Protein AF-0000000086879081 (afdb_homodimer)

InterPro domains:
  IPR003594 Histidine kinase/HSP90-like ATPase domain [PF02518] (462-563)
  IPR004358 Signal transduction histidine kinase-related protein, C-terminal [PR00344] (492-506)
  IPR004358 Signal transduction histidine kinase-related protein, C-terminal [PR00344] (522-540)
  IPR004358 Signal transduction histidine kinase-related protein, C-terminal [PR00344] (549-562)
  IPR005467 Histidine kinase domain [PS50109] (463-565)
  IPR010559 Signal transduction histidine kinase, internal region [PF06580] (366-441)
  IPR036890 Histidine kinase/HSP90-like ATPase superfamily [G3DSA:3.30.565.10] (420-568)
  IPR036890 Histidine kinase/HSP90-like ATPase superfamily [SSF55874] (423-562)
  IPR050640 Bacterial two-component sensor kinase systems [PTHR34220] (3-565)

Foldseek 3Di:
DDPLVVLLVVLCCVPPVVLVVVVVVVLVVVVCCLVPPVVVVVQVLQVVLLVLVVVLVVVQVVLQVQCACVHPLNVLVLVLPDPPDDPVSNVVSLVVSLVVVCVSCVVALFWDWKWKAQQVVRDIDSIPADFAPDDDPPPFQWQDDDVFKTKGAWAADRHPVGGATWIKMKGFRDHPVDGRMIMIIITHRPRCCVSQVPCPLVNQKHKFKAHLQQFTRDTPCCVQPNGGDRVCVQDPPPDQWDDGPQWTKGWDAHPVRMIMMIIGGNCSSCVVVVVVVVVSVVVVVVVVVVSVVVSVVVCCLPVVLVVLVVVQVVVCVVPLLDQGDQDDSVDPVSNVVSVVVNVVSVVVNVVVVVVVVVVVVVVVVVVVVVCVVPVLVVVLVVLVVQLVVCVVVVNVLSNLLSVLVSLLSCQVVPPVPDWDFQQSQVSSQVSVQSNVCSVVVADAAEAEAEDPLRRQFTDHGPQPNLVVLLCVVFFDDNPKHWYWYWDDDQWTKIKIWIQGQWDDPVVVVCLQPVPPPPVVCVDRRNSNNVSNVVCCVVPNPQWDWDWDIDGRGTIMIMITGGGDPVRRPD/DDPLVVLLVVLCCVPPVVLVVVVVVVLVVVVCCLVPPVVVVVQVLQVVLLVLVVVLVVVQVVLQVQCACVHPLNVLVLQLPDPPDDPVSNVVSLVVSLVVVCVSCVVALFWDWKWKAQQVVRDIDSIPADFAPDPDPPVFQWQDDDVFKTKGAWDADRHPVGGATWIKMKGFRDHPVDGRMIMIIITHRPSCCVSQVPCPLVNQKHKFKFHLQQFTRDTPCCVQPNGGDRVCVQDPPPDQWDDGPQWTKGWDAHPVRMIMMMIGGNCSSCVVVVVVVVVSVVVVVVVVVVSVVVSVVVCCLPVVLVVLVVVQVVVCVVPLLDQGDQDDSVDPVSNVVSVVVRVVSVVVNVVVVVVVVVVVVVVVVVVVVVCVVPVLVVVLVVLVVQLVVCVVVVNVLSNLLSVLVSLLSCQVVPPVPDWDFQQSQVSSQVSVQSNVCSVVVDDAAEAEDEDPLRRQFTDHGPQVNLVVLLCVVFFDDNPKHWYWYWDDDQWTKIKIWIQGQWDDPVVVVCLQPVPPPPVVCVDRRNSNNVSNVVCCVVPNPQWDWDWDIDGRGTIMIMTTGGGDPVRRPD

Solvent-accessible surface area (backbone atoms only — not comparable to full-atom values): 60124 Å² total; per-residue (Å²): 112,49,62,64,60,50,48,46,49,52,45,48,54,47,34,49,53,55,50,52,52,53,50,52,53,51,50,51,46,53,52,46,47,44,57,59,45,48,47,36,46,52,50,43,50,48,50,45,48,47,50,53,50,51,51,52,53,52,34,50,51,33,35,52,50,40,55,16,36,93,14,78,50,18,46,42,50,52,61,44,69,46,79,87,57,55,70,65,53,39,53,50,34,49,52,50,47,51,51,52,51,46,51,54,45,50,39,24,65,59,39,46,49,37,31,36,35,33,61,85,80,68,46,74,45,81,49,82,50,63,64,40,91,80,79,54,78,83,76,52,51,70,36,52,71,54,94,61,34,38,33,30,38,67,38,68,42,59,35,65,89,38,81,48,48,22,38,34,36,40,29,60,27,72,44,95,90,42,86,49,38,29,37,39,39,26,39,17,67,64,54,47,48,54,61,69,55,54,62,32,60,89,54,46,51,38,52,33,33,26,20,67,87,31,30,24,55,33,48,72,47,47,90,85,46,43,64,68,43,54,52,59,79,64,39,76,74,103,58,54,55,52,74,46,97,66,23,37,37,38,50,43,78,47,97,84,49,30,31,39,31,42,37,30,42,43,67,70,72,41,38,66,59,52,52,48,52,51,52,50,50,53,50,49,56,52,46,51,54,48,37,53,50,53,33,49,53,52,44,52,66,52,49,51,52,51,51,51,50,51,50,51,50,52,46,39,59,75,37,56,77,55,78,64,81,89,77,76,72,81,30,55,69,59,38,50,50,52,48,52,50,37,50,35,44,51,50,50,39,50,51,51,52,49,54,53,49,51,42,48,52,53,31,52,50,52,42,49,50,54,50,62,46,65,31,64,59,60,50,46,52,53,42,48,46,50,30,52,53,20,58,76,68,70,34,62,67,56,26,53,45,39,51,32,48,46,53,33,46,46,65,47,62,39,70,80,90,54,73,31,31,41,45,56,50,50,51,40,38,52,29,50,48,53,48,49,26,64,68,66,72,43,89,78,49,69,47,80,47,65,51,79,67,47,33,68,25,73,35,73,67,78,56,58,50,40,56,51,48,42,43,58,78,56,17,60,54,101,87,30,46,37,41,36,41,42,48,72,78,84,36,39,37,40,37,41,38,32,54,12,45,37,42,54,72,68,56,52,51,48,44,66,63,57,76,76,62,64,67,82,64,75,57,84,67,60,44,51,28,50,45,53,52,50,38,38,72,73,47,38,87,62,35,44,82,46,78,50,48,40,73,67,62,7,35,36,38,39,39,38,37,72,57,64,81,78,50,59,80,119,110,49,61,64,59,50,47,45,49,52,46,47,53,45,35,48,53,55,48,53,52,53,50,52,54,51,50,52,46,54,52,46,47,44,57,59,46,47,45,36,47,52,51,42,50,48,49,44,47,47,51,53,50,50,50,52,52,51,34,50,51,33,36,52,49,42,55,16,35,94,13,82,50,18,46,42,51,52,61,45,70,46,80,87,57,54,71,65,53,40,51,49,34,50,52,51,47,51,51,50,50,47,50,55,46,51,39,24,65,59,40,46,47,36,30,36,36,33,61,88,78,68,44,74,46,80,49,79,49,62,64,40,90,80,79,52,78,83,76,53,48,69,37,51,71,55,96,60,35,39,32,30,38,68,37,67,42,57,35,64,90,40,81,46,45,22,39,33,35,40,30,60,29,70,44,95,89,44,86,47,37,29,38,37,40,27,37,16,70,60,53,49,50,57,60,67,54,53,61,31,60,90,55,46,52,40,51,33,35,26,21,66,85,32,29,25,55,33,48,73,48,46,90,84,46,43,63,68,42,54,52,59,82,63,39,75,73,101,58,55,55,51,76,44,96,64,23,37,36,40,50,44,78,46,96,83,47,31,31,38,30,41,35,29,43,42,68,72,70,40,38,67,59,52,53,47,52,51,53,50,51,54,51,50,55,53,46,52,55,49,38,53,51,54,36,50,52,52,45,51,65,52,49,52,52,51,49,52,50,52,51,52,51,54,46,40,60,74,37,53,77,54,78,63,80,89,77,75,73,81,30,56,70,58,37,51,50,51,49,52,49,37,51,36,42,52,50,50,38,49,51,50,52,49,52,53,49,51,44,46,51,53,32,50,50,56,44,49,50,54,49,62,44,64,31,66,60,61,52,47,51,53,42,48,47,48,30,51,52,21,56,76,68,69,35,64,67,58,27,52,47,39,51,33,49,44,53,33,47,45,65,49,63,38,72,80,89,54,72,31,31,41,45,56,51,50,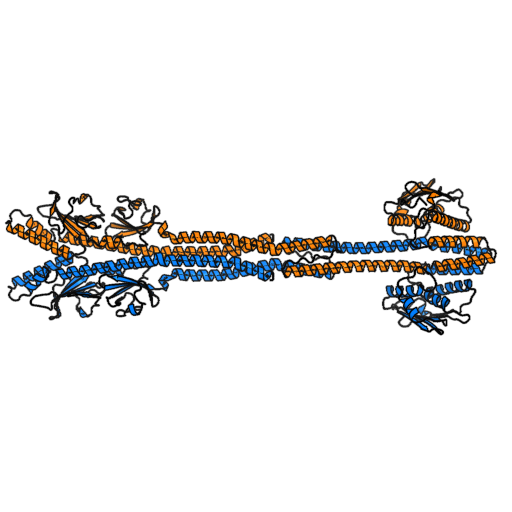53,40,39,52,29,49,48,53,48,49,24,64,67,64,72,43,89,77,50,70,47,78,47,65,50,80,67,48,33,66,26,74,34,74,68,78,54,60,50,39,54,51,47,40,41,58,79,56,17,61,54,101,84,30,44,37,41,35,40,43,47,71,77,83,36,40,36,40,37,39,35,33,53,12,45,38,43,54,71,68,55,51,50,48,45,65,62,58,76,76,62,65,68,82,64,74,57,84,67,58,43,51,26,50,45,51,52,50,38,40,71,72,48,38,86,61,32,47,81,46,76,50,49,40,71,69,61,8,35,36,37,37,38,38,36,71,56,62,80,77,50,60,80,119

pLDDT: mean 83.38, std 11.56, range [34.66, 96.06]

Organism: NCBI:txid248903

Radius of gyration: 70.25 Å; Cα contacts (8 Å, |Δi|>4): 1820; chains: 2; bounding box: 60×201×126 Å

Secondary structure (DSSP, 8-state):
--HHHHHHHHHHHHHHHHHHHHHHHHHHHHHHHIIIIIIHHHHHHHHHHHHHHHHHHHHHHHHHHHHSTTSHHHHHHHHHH-TTS-HHHHHHHHHHHHHHHHHHHHH-TTEEEEEEEETTTTEEES-SSPBPS---GGGSPEEEEETTEEEEEEEE-SBTT--SEEEEEEEE---SS-S-EEEEEEE-HHHHHHHH----TTTTEEEEEE-TTSBEEEES-TTTS-TT-BSTTTS-TT-SEEEETTEEEEEEE-TTS-EEEEEEEHHHHTHHHHHHHHHHHHHHHHHHHHHHHHHHHHHHHHHHHHHHHHHHHHHHHH-TTSPPP----S-HHHHHHHHHHHHHHHHHHHHHHHHHHHHHHHHHHHHHHHHHHH-HHHHHHHHHHHHHHHHHTT-HHHHHHHHHHHHHHHHHHSSTTPPEEHHHHHHHHHHHHHHHHHHHT---EEEEEE-GGGTTSEE-SSSHHHHHHHHHHHH--TT-EEEEEEEESSEEEEEEEE-SS---HHHHHHHHH--S--TT--STTHHHHHHHHHHHHHHGGG-EEEEEEETTTEEEEEEEEE--GGGS--/--HHHHHHHHHHHHHHHHHHHHHHHHHHHHHHHIIIIIIHHHHHHHHHHHHHHHHHHHHHHHHHHHHSTTSHHHHHHHHHH-TTS-HHHHHHHHHHHHHHHHHHHHH-TTEEEEEEEETTTTEEE--SSPBPS---GGGSPEEEEETTEEEEEEEE-SBTT--SEEEEEEEE---SS-S-EEEEEEE-THHHHHHH----TTTTEEEEEE-TTSBEEEES-TTTS-TT-BSTTTS-TT-SEEEETTEEEEEEE-TTS-EEEEEEEHHHHTHHHHHHHHHHHHHHHHHHHHHHHHHHHHHHHHHHHHHHHHHHHHHHHH-TTSPPP----S-HHHHHHHHHHHHHHHHHHHHHHHHHHHHHHHHHHHHHHHHHHH-HHHHHHHHHHHHHHHHHTT-HHHHHHHHHHHHHHHHHHSSTTPPEEHHHHHHHHHHHHHHHHHHHT---EEEEEE-GGGTTSEE-SSSHHHHHHHHHHHH--TT-EEEEEEEESSEEEEEEEE-SS---HHHHHHHHH--S--TT--STTHHHHHHHHHHHHHHGGG-EEEEEEETTTEEEEEEEEE--GGGS--

Sequence (1140 aa):
MTLKKRIFLLFFLSAFIPFISIFAISYYTIDSIFANKIDDGIRSNLQQVTSSLENSITNLNHVTQQLSYRGTIGKRLDEFLKPSSDIFELIEARDELKSELSVVTFTNPNIGLTLYYFQKEGNTQFGNFPIKDRFSPESLPVLFQTYGIKYYGPHISMNRFDDQLVLSAMRKVQLPERDDVYIYVESGFRLTQDVLAYNQYNGALSHLILDGEGNIVYSEIPEAMKVGENFTSLTAAPAKDGISRGYHWFKEDSSQKWSVVSVISQAQYQQEKNQWLLQILLVALFFLGFTVFLAWLLWKMVYKPLGLFHSEINGMSKNPQTTGSRARTQIPEFDFLLGEFSNMQHQIGDLFKEVQQKEKIRADLEVEKLLYQINPHFLMNTLDTVHWLAVMNGQGEIDKLVQSLNKLLYYNLGKLGQVSTMEEEIDALRQYLILQQIRYDFEFDVRITADEQVLQIPVPRFILQPLVENSLYHGLSDEGFIQIEVTCTSTLNIMIQDNGAGMTEETIHKLLNNRVAEQQKVGMGIGLNYVHRMLKAQYGAQAQLIIESELGTGTSILLILPIKGEDISAMTLKKRIFLLFFLSAFIPFISIFAISYYTIDSIFANKIDDGIRSNLQQVTSSLENSITNLNHVTQQLSYRGTIGKRLDEFLKPSSDIFELIEARDELKSELSVVTFTNPNIGLTLYYFQKEGNTQFGNFPIKDRFSPESLPVLFQTYGIKYYGPHISMNRFDDQLVLSAMRKVQLPERDDVYIYVESGFRLTQDVLAYNQYNGALSHLILDGEGNIVYSEIPEAMKVGENFTSLTAAPAKDGISRGYHWFKEDSSQKWSVVSVISQAQYQQEKNQWLLQILLVALFFLGFTVFLAWLLWKMVYKPLGLFHSEINGMSKNPQTTGSRARTQIPEFDFLLGEFSNMQHQIGDLFKEVQQKEKIRADLEVEKLLYQINPHFLMNTLDTVHWLAVMNGQGEIDKLVQSLNKLLYYNLGKLGQVSTMEEEIDALRQYLILQQIRYDFEFDVRITADEQVLQIPVPRFILQPLVENSLYHGLSDEGFIQIEVTCTSTLNIMIQDNGAGMTEETIHKLLNNRVAEQQKVGMGIGLNYVHRMLKAQYGAQAQLIIESELGTGTSILLILPIKGEDISA

Nearest PDB structures (foldseek):
  6swk-assembly1_A-2  TM=8.097E-01  e=8.104E-15  Geobacillus stearothermophilus
  6swj-assembly1_A-2  TM=8.209E-01  e=2.517E-14  Geobacillus stearothermophilus
  1jm6-assembly1_B  TM=6.403E-01  e=4.250E-06  Rattus norvegicus
  8f71-assembly1_A  TM=4.991E-01  e=2.860E-07  Rhodopseudomonas palustris CGA009
  5ltv-assembly3_C  TM=5.221E-01  e=9.897E-07  Pseudomonas aeruginosa

Structure (mmCIF, N/CA/C/O backbone):
data_AF-0000000086879081-model_v1
#
loop_
_entity.id
_entity.type
_entity.pdbx_description
1 polymer 'histidine kinase'
#
loop_
_atom_site.group_PDB
_atom_site.id
_atom_site.type_symbol
_atom_site.label_atom_id
_atom_site.label_alt_id
_atom_site.label_comp_id
_atom_site.label_asym_id
_atom_site.label_entity_id
_atom_site.label_seq_id
_atom_site.pdbx_PDB_ins_code
_atom_site.Cartn_x
_atom_site.Cartn_y
_atom_site.Cartn_z
_atom_site.occupancy
_atom_site.B_iso_or_equiv
_atom_site.auth_seq_id
_atom_site.auth_comp_id
_atom_site.auth_asym_id
_atom_site.auth_atom_id
_atom_site.pdbx_PDB_model_num
ATOM 1 N N . MET A 1 1 ? -14.078 -8.922 -8.203 1 83.69 1 MET A N 1
ATOM 2 C CA . MET A 1 1 ? -13.125 -7.863 -8.5 1 83.69 1 MET A CA 1
ATOM 3 C C . MET A 1 1 ? -11.75 -8.445 -8.812 1 83.69 1 MET A C 1
ATOM 5 O O . MET A 1 1 ? -11.297 -9.375 -8.148 1 83.69 1 MET A O 1
ATOM 9 N N . THR A 1 2 ? -11.172 -7.719 -9.805 1 90.19 2 THR A N 1
ATOM 10 C CA . THR A 1 2 ? -9.867 -8.195 -10.242 1 90.19 2 THR A CA 1
ATOM 11 C C . THR A 1 2 ? -8.797 -7.879 -9.203 1 90.19 2 THR A C 1
ATOM 13 O O . THR A 1 2 ? -9.008 -7.047 -8.32 1 90.19 2 THR A O 1
ATOM 16 N N . LEU A 1 3 ? -7.746 -8.633 -9.25 1 90.88 3 LEU A N 1
ATOM 17 C CA . LEU A 1 3 ? -6.637 -8.406 -8.336 1 90.88 3 LEU A CA 1
ATOM 18 C C . LEU A 1 3 ? -6.051 -7.008 -8.531 1 90.88 3 LEU A C 1
ATOM 20 O O . LEU A 1 3 ? -5.668 -6.348 -7.566 1 90.88 3 LEU A O 1
ATOM 24 N N . LYS A 1 4 ? -6.035 -6.562 -9.805 1 91 4 LYS A N 1
ATOM 25 C CA . LYS A 1 4 ? -5.551 -5.223 -10.117 1 91 4 LYS A CA 1
ATOM 26 C C . LYS A 1 4 ? -6.359 -4.156 -9.391 1 91 4 LYS A C 1
ATOM 28 O O . LYS A 1 4 ? -5.797 -3.299 -8.711 1 91 4 LYS A O 1
ATOM 33 N N . LYS A 1 5 ? -7.625 -4.133 -9.477 1 92.75 5 LYS A N 1
ATOM 34 C CA . LYS A 1 5 ? -8.508 -3.164 -8.836 1 92.75 5 LYS A CA 1
ATOM 35 C C . LYS A 1 5 ? -8.383 -3.229 -7.316 1 92.75 5 LYS A C 1
ATOM 37 O O . LYS A 1 5 ? -8.422 -2.199 -6.641 1 92.75 5 LYS A O 1
ATOM 42 N N . ARG A 1 6 ? -8.25 -4.438 -6.805 1 93.12 6 ARG A N 1
ATOM 43 C CA . ARG A 1 6 ? -8.109 -4.602 -5.359 1 93.12 6 ARG A CA 1
ATOM 44 C C . ARG A 1 6 ? -6.82 -3.971 -4.855 1 93.12 6 ARG A C 1
ATOM 46 O O . ARG A 1 6 ? -6.809 -3.314 -3.814 1 93.12 6 ARG A O 1
ATOM 53 N N . ILE A 1 7 ? -5.734 -4.211 -5.602 1 93.94 7 ILE A N 1
ATOM 54 C CA . ILE A 1 7 ? -4.445 -3.645 -5.223 1 93.94 7 ILE A CA 1
ATOM 55 C C . ILE A 1 7 ? -4.535 -2.121 -5.203 1 93.94 7 ILE A C 1
ATOM 57 O O . ILE A 1 7 ? -4.164 -1.482 -4.219 1 93.94 7 ILE A O 1
ATOM 61 N N . PHE A 1 8 ? -5.133 -1.539 -6.203 1 93.56 8 PHE A N 1
ATOM 62 C CA . PHE A 1 8 ? -5.242 -0.089 -6.309 1 93.56 8 PHE A CA 1
ATOM 63 C C . PHE A 1 8 ? -6.145 0.466 -5.211 1 93.56 8 PHE A C 1
ATOM 65 O O . PHE A 1 8 ? -5.852 1.511 -4.625 1 93.56 8 PHE A O 1
ATOM 72 N N . LEU A 1 9 ? -7.191 -0.188 -4.906 1 93.19 9 LEU A N 1
ATOM 73 C CA . LEU A 1 9 ? -8.117 0.25 -3.871 1 93.19 9 LEU A CA 1
ATOM 74 C C . LEU A 1 9 ? -7.449 0.24 -2.502 1 93.19 9 LEU A C 1
ATOM 76 O O . LEU A 1 9 ? -7.602 1.183 -1.723 1 93.19 9 LEU A O 1
ATOM 80 N N . LEU A 1 10 ? -6.695 -0.792 -2.223 1 93.5 10 LEU A N 1
ATOM 81 C CA . LEU A 1 10 ? -6.035 -0.905 -0.926 1 93.5 10 LEU A CA 1
ATOM 82 C C . LEU A 1 10 ? -4.961 0.165 -0.769 1 93.5 10 LEU A C 1
ATOM 84 O O . LEU A 1 10 ? -4.809 0.745 0.309 1 93.5 10 LEU A O 1
ATOM 88 N N . PHE A 1 11 ? -4.246 0.406 -1.838 1 93.5 11 PHE A N 1
ATOM 89 C CA . PHE A 1 11 ? -3.24 1.46 -1.795 1 93.5 11 PHE A CA 1
ATOM 90 C C . PHE A 1 11 ? -3.893 2.824 -1.602 1 93.5 11 PHE A C 1
ATOM 92 O O . PHE A 1 11 ? -3.393 3.652 -0.838 1 93.5 11 PHE A O 1
ATOM 99 N N . PHE A 1 12 ? -5.004 3.049 -2.205 1 91.94 12 PHE A N 1
ATOM 100 C CA . PHE A 1 12 ? -5.73 4.305 -2.084 1 91.94 12 PHE A CA 1
ATOM 101 C C . PHE A 1 12 ? -6.238 4.504 -0.661 1 91.94 12 PHE A C 1
ATOM 103 O O . PHE A 1 12 ? -6.121 5.598 -0.102 1 91.94 12 PHE A O 1
ATOM 110 N N . LEU A 1 13 ? -6.746 3.525 -0.078 1 91.56 13 LEU A N 1
ATOM 111 C CA . LEU A 1 13 ? -7.266 3.609 1.283 1 91.56 13 LEU A CA 1
ATOM 112 C C . LEU A 1 13 ? -6.133 3.846 2.279 1 91.56 13 LEU A C 1
ATOM 114 O O . LEU A 1 13 ? -6.289 4.617 3.229 1 91.56 13 LEU A O 1
ATOM 118 N N . SER A 1 14 ? -5.008 3.23 2.029 1 90.75 14 SER A N 1
ATOM 119 C CA . SER A 1 14 ? -3.873 3.334 2.941 1 90.75 14 SER A CA 1
ATOM 120 C C . SER A 1 14 ? -3.26 4.73 2.904 1 90.75 14 SER A C 1
ATOM 122 O O . SER A 1 14 ? -2.752 5.219 3.916 1 90.75 14 SER A O 1
ATOM 124 N N . ALA A 1 15 ? -3.352 5.375 1.759 1 89.69 15 ALA A N 1
ATOM 125 C CA . ALA A 1 15 ? -2.707 6.676 1.604 1 89.69 15 ALA A CA 1
ATOM 126 C C . ALA A 1 15 ? -3.695 7.809 1.869 1 89.69 15 ALA A C 1
ATOM 128 O O . ALA A 1 15 ? -3.369 8.773 2.564 1 89.69 15 ALA A O 1
ATOM 129 N N . PHE A 1 16 ? -4.957 7.715 1.491 1 88.88 16 PHE A N 1
ATOM 130 C CA . PHE A 1 16 ? -5.891 8.836 1.465 1 88.88 16 PHE A CA 1
ATOM 131 C C . PHE A 1 16 ? -6.551 9.023 2.826 1 88.88 16 PHE A C 1
ATOM 133 O O . PHE A 1 16 ? -6.777 10.156 3.26 1 88.88 16 PHE A O 1
ATOM 140 N N . ILE A 1 17 ? -6.809 8.031 3.553 1 88.25 17 ILE A N 1
ATOM 141 C CA . ILE A 1 17 ? -7.539 8.141 4.812 1 88.25 17 ILE A CA 1
ATOM 142 C C . ILE A 1 17 ? -6.68 8.875 5.844 1 88.25 17 ILE A C 1
ATOM 144 O O . ILE A 1 17 ? -7.129 9.844 6.453 1 88.25 17 ILE A O 1
ATOM 148 N N . PRO A 1 18 ? -5.438 8.453 5.992 1 87.06 18 PRO A N 1
ATOM 149 C CA . PRO A 1 18 ? -4.59 9.219 6.914 1 87.06 18 PRO A CA 1
ATOM 150 C C . PRO A 1 18 ? -4.371 10.656 6.453 1 87.06 18 PRO A C 1
ATOM 152 O O . PRO A 1 18 ? -4.309 11.57 7.281 1 87.06 18 PRO A O 1
ATOM 155 N N . PHE A 1 19 ? -4.285 10.898 5.191 1 89.25 19 PHE A N 1
ATOM 156 C CA . PHE A 1 19 ? -4.082 12.234 4.648 1 89.25 19 PHE A CA 1
ATOM 157 C C . PHE A 1 19 ? -5.25 13.148 5.008 1 89.25 19 PHE A C 1
ATOM 159 O O . PHE A 1 19 ? -5.043 14.273 5.469 1 89.25 19 PHE A O 1
ATOM 166 N N . ILE A 1 20 ? -6.457 12.68 4.887 1 88.88 20 ILE A N 1
ATOM 167 C CA . ILE A 1 20 ? -7.652 13.469 5.168 1 88.88 20 ILE A CA 1
ATOM 168 C C . ILE A 1 20 ? -7.746 13.75 6.664 1 88.88 20 ILE A C 1
ATOM 170 O O . ILE A 1 20 ? -8.133 14.852 7.074 1 88.88 20 ILE A O 1
ATOM 174 N N . SER A 1 21 ? -7.336 12.812 7.445 1 90.12 21 SER A N 1
ATOM 175 C CA . SER A 1 21 ? -7.395 12.977 8.891 1 90.12 21 SER A CA 1
ATOM 176 C C . SER A 1 21 ? -6.414 14.039 9.367 1 90.12 21 SER A C 1
ATOM 178 O O . SER A 1 21 ? -6.781 14.922 10.148 1 90.12 21 SER A O 1
ATOM 180 N N . ILE A 1 22 ? -5.215 14.016 8.836 1 89.12 22 ILE A N 1
ATOM 181 C CA . ILE A 1 22 ? -4.188 14.977 9.234 1 89.12 22 ILE A CA 1
ATOM 182 C C . ILE A 1 22 ? -4.559 16.375 8.734 1 89.12 22 ILE A C 1
ATOM 184 O O . ILE A 1 22 ? -4.348 17.359 9.438 1 89.12 22 ILE A O 1
ATOM 188 N N . PHE A 1 23 ? -5.129 16.391 7.582 1 91.12 23 PHE A N 1
ATOM 189 C CA . PHE A 1 23 ? -5.578 17.641 7.016 1 91.12 23 PHE A CA 1
ATOM 190 C C . PHE A 1 23 ? -6.66 18.281 7.887 1 91.12 23 PHE A C 1
ATOM 192 O O . PHE A 1 23 ? -6.594 19.469 8.203 1 91.12 23 PHE A O 1
ATOM 199 N N . ALA A 1 24 ? -7.586 17.5 8.305 1 91.75 24 ALA A N 1
ATOM 200 C CA . ALA A 1 24 ? -8.711 18 9.094 1 91.75 24 ALA A CA 1
ATOM 201 C C . ALA A 1 24 ? -8.242 18.5 10.461 1 91.75 24 ALA A C 1
ATOM 203 O O . ALA A 1 24 ? -8.641 19.578 10.906 1 91.75 24 ALA A O 1
ATOM 204 N N . ILE A 1 25 ? -7.363 17.766 11.062 1 92.19 25 ILE A N 1
ATOM 205 C CA . ILE A 1 25 ? -6.875 18.125 12.391 1 92.19 25 ILE A CA 1
ATOM 206 C C . ILE A 1 25 ? -6.035 19.391 12.312 1 92.19 25 ILE A C 1
ATOM 208 O O . ILE A 1 25 ? -6.191 20.297 13.133 1 92.19 25 ILE A O 1
ATOM 212 N N . SER A 1 26 ? -5.168 19.484 11.305 1 92.19 26 SER A N 1
ATOM 213 C CA . SER A 1 26 ? -4.305 20.656 11.148 1 92.19 26 SER A CA 1
ATOM 214 C C . SER A 1 26 ? -5.117 21.891 10.797 1 92.19 26 SER A C 1
ATOM 216 O O . SER A 1 26 ? -4.852 22.984 11.32 1 92.19 26 SER A O 1
ATOM 218 N N . TYR A 1 27 ? -6.125 21.656 9.984 1 92.81 27 TYR A N 1
ATOM 219 C CA . TYR A 1 27 ? -6.996 22.766 9.617 1 92.81 27 TYR A CA 1
ATOM 220 C C . TYR A 1 27 ? -7.742 23.297 10.836 1 92.81 27 TYR A C 1
ATOM 222 O O . TYR A 1 27 ? -7.809 24.516 11.047 1 92.81 27 TYR A O 1
ATOM 230 N N . TYR A 1 28 ? -8.219 22.438 11.609 1 92.5 28 TYR A N 1
ATOM 231 C CA . TYR A 1 28 ? -8.961 22.828 12.797 1 92.5 28 TYR A CA 1
ATOM 232 C C . TYR A 1 28 ? -8.055 23.547 13.797 1 92.5 28 TYR A C 1
ATOM 234 O O . TYR A 1 28 ? -8.469 24.531 14.422 1 92.5 28 TYR A O 1
ATOM 242 N N . THR A 1 29 ? -6.906 23.062 13.914 1 91.44 29 THR A N 1
ATOM 243 C CA . THR A 1 29 ? -5.965 23.672 14.844 1 91.44 29 THR A CA 1
ATOM 244 C C . THR A 1 29 ? -5.578 25.078 14.383 1 91.44 29 THR A C 1
ATOM 246 O O . THR A 1 29 ? -5.551 26.016 15.188 1 91.44 29 THR A O 1
ATOM 249 N N . ILE A 1 30 ? -5.297 25.266 13.148 1 91.81 30 ILE A N 1
ATOM 250 C CA . ILE A 1 30 ? -4.938 26.562 12.602 1 91.81 30 ILE A CA 1
ATOM 251 C C . ILE A 1 30 ? -6.094 27.547 12.797 1 91.81 30 ILE A C 1
ATOM 253 O O . ILE A 1 30 ? -5.887 28.672 13.234 1 91.81 30 ILE A O 1
ATOM 257 N N . ASP A 1 31 ? -7.27 27.016 12.578 1 90.69 31 ASP A N 1
ATOM 258 C CA . ASP A 1 31 ? -8.453 27.844 12.766 1 90.69 31 ASP A CA 1
ATOM 259 C C . ASP A 1 31 ? -8.617 28.234 14.227 1 90.69 31 ASP A C 1
ATOM 261 O O . ASP A 1 31 ? -9.023 29.359 14.531 1 90.69 31 ASP A O 1
ATOM 265 N N . SER A 1 32 ? -8.289 27.359 15.086 1 89.56 32 SER A N 1
ATOM 266 C CA . SER A 1 32 ? -8.391 27.609 16.516 1 89.56 32 SER A CA 1
ATOM 267 C C . SER A 1 32 ? -7.375 28.656 16.953 1 89.56 32 SER A C 1
ATOM 269 O O . SER A 1 32 ? -7.676 29.516 17.797 1 89.56 32 SER A O 1
ATOM 271 N N . ILE A 1 33 ? -6.23 28.609 16.406 1 89.44 33 ILE A N 1
ATOM 272 C CA . ILE A 1 33 ? -5.188 29.578 16.719 1 89.44 33 ILE A CA 1
ATOM 273 C C . ILE A 1 33 ? -5.629 30.969 16.266 1 89.44 33 ILE A C 1
ATOM 275 O O . ILE A 1 33 ? -5.473 31.953 17 1 89.44 33 ILE A O 1
ATOM 279 N N . PHE A 1 34 ? -6.246 31.062 15.156 1 87.19 34 PHE A N 1
ATOM 280 C CA . PHE A 1 34 ? -6.723 32.344 14.641 1 87.19 34 PHE A CA 1
ATOM 281 C C . PHE A 1 34 ? -7.828 32.906 15.531 1 87.19 34 PHE A C 1
ATOM 283 O O . PHE A 1 34 ? -7.793 34.062 15.906 1 87.19 34 PHE A O 1
ATOM 290 N N . ALA A 1 35 ? -8.703 32.125 15.977 1 83.81 35 ALA A N 1
ATOM 291 C CA . ALA A 1 35 ? -9.859 32.594 16.75 1 83.81 35 ALA A CA 1
ATOM 292 C C . ALA A 1 35 ? -9.461 32.906 18.188 1 83.81 35 ALA A C 1
ATOM 294 O O . ALA A 1 35 ? -9.82 33.969 18.719 1 83.81 35 ALA A O 1
ATOM 295 N N . ASN A 1 36 ? -8.609 32.125 18.75 1 82.19 36 ASN A N 1
ATOM 296 C CA . ASN A 1 36 ? -8.383 32.188 20.188 1 82.19 36 ASN A CA 1
ATOM 297 C C . ASN A 1 36 ? -7.156 33.062 20.516 1 82.19 36 ASN A C 1
ATOM 299 O O . ASN A 1 36 ? -7.016 33.531 21.641 1 82.19 36 ASN A O 1
ATOM 303 N N . LYS A 1 37 ? -6.336 33.156 19.547 1 84.25 37 LYS A N 1
ATOM 304 C CA . LYS A 1 37 ? -5.121 33.875 19.891 1 84.25 37 LYS A CA 1
ATOM 305 C C . LYS A 1 37 ? -5.027 35.188 19.094 1 84.25 37 LYS A C 1
ATOM 307 O O . LYS A 1 37 ? -4.973 36.25 19.672 1 84.25 37 LYS A O 1
ATOM 312 N N . ILE A 1 38 ? -5.242 35.062 17.828 1 86.12 38 ILE A N 1
ATOM 313 C CA . ILE A 1 38 ? -5.055 36.25 16.984 1 86.12 38 ILE A CA 1
ATOM 314 C C . ILE A 1 38 ? -6.23 37.188 17.172 1 86.12 38 ILE A C 1
ATOM 316 O O . ILE A 1 38 ? -6.039 38.375 17.453 1 86.12 38 ILE A O 1
ATOM 320 N N . ASP A 1 39 ? -7.434 36.719 17.109 1 87.38 39 ASP A N 1
ATOM 321 C CA . ASP A 1 39 ? -8.617 37.531 17.281 1 87.38 39 ASP A CA 1
ATOM 322 C C . ASP A 1 39 ? -8.648 38.156 18.688 1 87.38 39 ASP A C 1
ATOM 324 O O . ASP A 1 39 ? -8.938 39.344 18.844 1 87.38 39 ASP A O 1
ATOM 328 N N . ASP A 1 40 ? -8.352 37.344 19.594 1 83.56 40 ASP A N 1
ATOM 329 C CA . ASP A 1 40 ? -8.344 37.844 20.969 1 83.56 40 ASP A CA 1
ATOM 330 C C . ASP A 1 40 ? -7.285 38.906 21.172 1 83.56 40 ASP A C 1
ATOM 332 O O . ASP A 1 40 ? -7.496 39.875 21.922 1 83.56 40 ASP A O 1
ATOM 336 N N . GLY A 1 41 ? -6.191 38.688 20.547 1 82.31 41 GLY A N 1
ATOM 337 C CA . GLY A 1 41 ? -5.137 39.688 20.609 1 82.31 41 GLY A CA 1
ATOM 338 C C . GLY A 1 41 ? -5.543 41.031 20 1 82.31 41 GLY A C 1
ATOM 339 O O . GLY A 1 41 ? -5.285 42.062 20.578 1 82.31 41 GLY A O 1
ATOM 340 N N . ILE A 1 42 ? -6.195 40.969 18.922 1 86.19 42 ILE A N 1
ATOM 341 C CA . ILE A 1 42 ? -6.637 42.188 18.234 1 86.19 42 ILE A CA 1
ATOM 342 C C . ILE A 1 42 ? -7.711 42.906 19.062 1 86.19 42 ILE A C 1
ATOM 344 O O . ILE A 1 42 ? -7.691 44.125 19.203 1 86.19 42 ILE A O 1
ATOM 348 N N . ARG A 1 43 ? -8.625 42.125 19.625 1 86.31 43 ARG A N 1
ATOM 349 C CA . ARG A 1 43 ? -9.695 42.688 20.453 1 86.31 43 ARG A CA 1
ATOM 350 C C . ARG A 1 43 ? -9.125 43.375 21.688 1 86.31 43 ARG A C 1
ATOM 352 O O . ARG A 1 43 ? -9.602 44.438 22.078 1 86.31 43 ARG A O 1
ATOM 359 N N . SER A 1 44 ? -8.18 42.719 22.234 1 81.25 44 SER A N 1
ATOM 360 C CA . SER A 1 44 ? -7.551 43.281 23.422 1 81.25 44 SER A CA 1
ATOM 361 C C . SER A 1 44 ? -6.848 44.594 23.094 1 81.25 44 SER A C 1
ATOM 363 O O . SER A 1 44 ? -6.945 45.562 23.844 1 81.25 44 SER A O 1
ATOM 365 N N . ASN A 1 45 ? -6.141 44.594 22 1 82.62 45 ASN A N 1
ATOM 366 C CA . ASN A 1 45 ? -5.488 45.812 21.562 1 82.62 45 ASN A CA 1
ATOM 367 C C . ASN A 1 45 ? -6.504 46.906 21.266 1 82.62 45 ASN A C 1
ATOM 369 O O . ASN A 1 45 ? -6.277 48.094 21.594 1 82.62 45 ASN A O 1
ATOM 373 N N . LEU A 1 46 ? -7.578 46.562 20.625 1 86.88 46 LEU A N 1
ATOM 374 C CA . LEU A 1 46 ? -8.648 47.5 20.281 1 86.88 46 LEU A CA 1
ATOM 375 C C . LEU A 1 46 ? -9.266 48.094 21.547 1 86.88 46 LEU A C 1
ATOM 377 O O . LEU A 1 46 ? -9.555 49.312 21.578 1 86.88 46 LEU A O 1
ATOM 381 N N . GLN A 1 47 ? -9.453 47.312 22.5 1 85.25 47 GLN A N 1
ATOM 382 C CA . GLN A 1 47 ? -9.992 47.781 23.766 1 85.25 47 GLN A CA 1
ATOM 383 C C . GLN A 1 47 ? -9.047 48.781 24.422 1 85.25 47 GLN A C 1
ATOM 385 O O . GLN A 1 47 ? -9.484 49.781 25 1 85.25 47 GLN A O 1
ATOM 390 N N . GLN A 1 48 ? -7.832 48.469 24.312 1 79.19 48 GLN A N 1
ATOM 391 C CA . GLN A 1 48 ? -6.828 49.375 24.875 1 79.19 48 GLN A CA 1
ATOM 392 C C . GLN A 1 48 ? -6.812 50.719 24.141 1 79.19 48 GLN A C 1
ATOM 394 O O . GLN A 1 48 ? -6.73 51.781 24.781 1 79.19 48 GLN A O 1
ATOM 399 N N . VAL A 1 49 ? -6.824 50.688 22.891 1 83.25 49 VAL A N 1
ATOM 400 C CA . VAL A 1 49 ? -6.848 51.906 22.078 1 83.25 49 VAL A CA 1
ATOM 401 C C . VAL A 1 49 ? -8.086 52.719 22.422 1 83.25 49 VAL A C 1
ATOM 403 O O . VAL A 1 49 ? -8.008 53.938 22.594 1 83.25 49 VAL A O 1
ATOM 406 N N . THR A 1 50 ? -9.203 52.062 22.516 1 87.06 50 THR A N 1
ATOM 407 C CA . THR A 1 50 ? -10.461 52.75 22.828 1 87.06 50 THR A CA 1
ATOM 408 C C . THR A 1 50 ? -10.406 53.406 24.188 1 87.06 50 THR A C 1
ATOM 410 O O . THR A 1 50 ? -10.836 54.562 24.344 1 87.06 50 THR A O 1
ATOM 413 N N . SER A 1 51 ? -9.828 52.719 25.078 1 81.5 51 SER A N 1
ATOM 414 C CA . SER A 1 51 ? -9.711 53.25 26.438 1 81.5 51 SER A CA 1
ATOM 415 C C . SER A 1 51 ? -8.781 54.469 26.469 1 81.5 51 SER A C 1
ATOM 417 O O . SER A 1 51 ? -9.016 55.406 27.203 1 81.5 51 SER A O 1
ATOM 419 N N . SER A 1 52 ? -7.715 54.344 25.75 1 79.5 52 SER A N 1
ATOM 420 C CA . SER A 1 52 ? -6.766 55.469 25.672 1 79.5 52 SER A CA 1
ATOM 421 C C . SER A 1 52 ? -7.41 56.719 25.078 1 79.5 52 SER A C 1
ATOM 423 O O . SER A 1 52 ? -7.203 57.812 25.562 1 79.5 52 SER A O 1
ATOM 425 N N . LEU A 1 53 ? -8.195 56.531 24.109 1 84.5 53 LEU A N 1
ATOM 426 C CA . LEU A 1 53 ? -8.883 57.656 23.469 1 84.5 53 LEU A CA 1
ATOM 427 C C . LEU A 1 53 ? -9.953 58.219 24.391 1 84.5 53 LEU A C 1
ATOM 429 O O . LEU A 1 53 ? -10.125 59.438 24.453 1 84.5 53 LEU A O 1
ATOM 433 N N . GLU A 1 54 ? -10.617 57.344 25.047 1 85.12 54 GLU A N 1
ATOM 434 C CA . GLU A 1 54 ? -11.625 57.812 26 1 85.12 54 GLU A CA 1
ATOM 435 C C . GLU A 1 54 ? -11.008 58.688 27.078 1 85.12 54 GLU A C 1
ATOM 437 O O . GLU A 1 54 ? -11.594 59.719 27.469 1 85.12 54 GLU A O 1
ATOM 442 N N . ASN A 1 55 ? -9.867 58.281 27.5 1 78.56 55 ASN A N 1
ATOM 443 C CA . ASN A 1 55 ? -9.164 59.062 28.531 1 78.56 55 ASN A CA 1
ATOM 444 C C . ASN A 1 55 ? -8.75 60.438 28 1 78.56 55 ASN A C 1
ATOM 446 O O . ASN A 1 55 ? -8.82 61.438 28.734 1 78.56 55 ASN A O 1
ATOM 450 N N . SER A 1 56 ? -8.305 60.406 26.828 1 82.62 56 SER A N 1
ATOM 451 C CA . SER A 1 56 ? -7.906 61.688 26.219 1 82.62 56 SER A CA 1
ATOM 452 C C . SER A 1 56 ? -9.094 62.625 26.109 1 82.62 56 SER A C 1
ATOM 454 O O . SER A 1 56 ? -8.961 63.844 26.375 1 82.62 56 SER A O 1
ATOM 456 N N . ILE A 1 57 ? -10.219 62.156 25.766 1 87.19 57 ILE A N 1
ATOM 457 C CA . ILE A 1 57 ? -11.414 62.969 25.594 1 87.19 57 ILE A CA 1
ATOM 458 C C . ILE A 1 57 ? -11.906 63.438 26.953 1 87.19 57 ILE A C 1
ATOM 460 O O . ILE A 1 57 ? -12.32 64.625 27.078 1 87.19 57 ILE A O 1
ATOM 464 N N . THR A 1 58 ? -11.82 62.594 27.859 1 82.75 58 THR A N 1
ATOM 465 C CA . THR A 1 58 ? -12.203 63 29.219 1 82.75 58 THR A CA 1
ATOM 466 C C . THR A 1 58 ? -11.297 64.125 29.734 1 82.75 58 THR A C 1
ATOM 468 O O . THR A 1 58 ? -11.758 65 30.406 1 82.75 58 THR A O 1
ATOM 471 N N . ASN A 1 59 ? -10.07 64 29.422 1 81.81 59 ASN A N 1
ATOM 472 C CA . ASN A 1 59 ? -9.125 65.062 29.797 1 81.81 59 ASN A CA 1
ATOM 473 C C . ASN A 1 59 ? -9.484 66.375 29.156 1 81.81 59 ASN A C 1
ATOM 475 O O . ASN A 1 59 ? -9.414 67.438 29.812 1 81.81 59 ASN A O 1
ATOM 479 N N . LEU A 1 60 ? -9.812 66.375 27.953 1 87.56 60 LEU A N 1
ATOM 480 C CA . LEU A 1 60 ? -10.227 67.562 27.266 1 87.56 60 LEU A CA 1
ATOM 481 C C . LEU A 1 60 ? -11.445 68.188 27.938 1 87.56 60 LEU A C 1
ATOM 483 O O . LEU A 1 60 ? -11.539 69.438 28.047 1 87.56 60 LEU A O 1
ATOM 487 N N . ASN A 1 61 ? -12.32 67.375 28.328 1 87.19 61 ASN A N 1
ATOM 488 C CA . ASN A 1 61 ? -13.516 67.875 29 1 87.19 61 ASN A CA 1
ATOM 489 C C . ASN A 1 61 ? -13.172 68.562 30.297 1 87.19 61 ASN A C 1
ATOM 491 O O . ASN A 1 61 ? -13.68 69.688 30.547 1 87.19 61 ASN A O 1
ATOM 495 N N . HIS A 1 62 ? -12.312 68.062 31.016 1 82.44 62 HIS A N 1
ATOM 496 C CA . HIS A 1 62 ? -11.945 68.688 32.312 1 82.44 62 HIS A CA 1
ATOM 497 C C . HIS A 1 62 ? -11.203 70 32.125 1 82.44 62 HIS A C 1
ATOM 499 O O . HIS A 1 62 ? -11.477 70.938 32.812 1 82.44 62 HIS A O 1
ATOM 505 N N . VAL A 1 63 ? -10.367 69.938 31.188 1 83.56 63 VAL A N 1
ATOM 506 C CA . VAL A 1 63 ? -9.57 71.125 30.953 1 83.56 63 VAL A CA 1
ATOM 507 C C . VAL A 1 63 ? -10.469 72.25 30.453 1 83.56 63 VAL A C 1
ATOM 509 O O . VAL A 1 63 ? -10.383 73.375 30.953 1 83.56 63 VAL A O 1
ATOM 512 N N . THR A 1 64 ? -11.312 72 29.562 1 86.69 64 THR A N 1
ATOM 513 C CA . THR A 1 64 ? -12.188 73 29 1 86.69 64 THR A CA 1
ATOM 514 C C . THR A 1 64 ? -13.156 73.5 30.062 1 86.69 64 THR A C 1
ATOM 516 O O . THR A 1 64 ? -13.539 74.688 30.047 1 86.69 64 THR A O 1
ATOM 519 N N . GLN A 1 65 ? -13.555 72.688 30.922 1 83.12 65 GLN A N 1
ATOM 520 C CA . GLN A 1 65 ? -14.453 73.125 31.984 1 83.12 65 GLN A CA 1
ATOM 521 C C . GLN A 1 65 ? -13.781 74.125 32.938 1 83.12 65 GLN A C 1
ATOM 523 O O . GLN A 1 65 ? -14.406 75.062 33.375 1 83.12 65 GLN A O 1
ATOM 528 N N . GLN A 1 66 ? -12.539 73.875 33.156 1 77.31 66 GLN A N 1
ATOM 529 C CA . GLN A 1 66 ? -11.797 74.75 34.031 1 77.31 66 GLN A CA 1
ATOM 530 C C . GLN A 1 66 ? -11.547 76.125 33.406 1 77.31 66 GLN A C 1
ATOM 532 O O . GLN A 1 66 ? -11.43 77.125 34.094 1 77.31 66 GLN A O 1
ATOM 537 N N . LEU A 1 67 ? -11.477 76.062 32.188 1 78.56 67 LEU A N 1
ATOM 538 C CA . LEU A 1 67 ? -11.188 77.312 31.453 1 78.56 67 LEU A CA 1
ATOM 539 C C . LEU A 1 67 ? -12.461 78.125 31.172 1 78.56 67 LEU A C 1
ATOM 541 O O . LEU A 1 67 ? -12.414 79.25 30.703 1 78.56 67 LEU A O 1
ATOM 545 N N . SER A 1 68 ? -13.555 77.5 31.453 1 73.75 68 SER A N 1
ATOM 546 C CA . SER A 1 68 ? -14.844 78.188 31.266 1 73.75 68 SER A CA 1
ATOM 547 C C . SER A 1 68 ? -15.227 79 32.5 1 73.75 68 SER A C 1
ATOM 549 O O . SER A 1 68 ? -14.484 79 33.5 1 73.75 68 SER A O 1
ATOM 551 N N . TYR A 1 69 ? -16.312 79.812 32.344 1 60.31 69 TYR A N 1
ATOM 552 C CA . TYR A 1 69 ? -16.719 80.812 33.312 1 60.31 69 TYR A CA 1
ATOM 553 C C . TYR A 1 69 ? -16.812 80.188 34.719 1 60.31 69 TYR A C 1
ATOM 555 O O . TYR A 1 69 ? -16.469 80.875 35.719 1 60.31 69 TYR A O 1
ATOM 563 N N . ARG A 1 70 ? -17.312 79.125 34.75 1 58.59 70 ARG A N 1
ATOM 564 C CA . ARG A 1 70 ? -17.5 78.5 36.031 1 58.59 70 ARG A CA 1
ATOM 565 C C . ARG A 1 70 ? -16.156 78.125 36.688 1 58.59 70 ARG A C 1
ATOM 567 O O . ARG A 1 70 ? -16.078 77.875 37.875 1 58.59 70 ARG A O 1
ATOM 574 N N . GLY A 1 71 ? -15.203 78.312 35.781 1 58.25 71 GLY A N 1
ATOM 575 C CA . GLY A 1 71 ? -13.867 78.062 36.281 1 58.25 71 GLY A CA 1
ATOM 576 C C . GLY A 1 71 ? -13.133 79.312 36.75 1 58.25 71 GLY A C 1
ATOM 577 O O . GLY A 1 71 ? -13.617 80.438 36.562 1 58.25 71 GLY A O 1
ATOM 578 N N . THR A 1 72 ? -12.133 79.125 37.469 1 58.25 72 THR A N 1
ATOM 579 C CA . THR A 1 72 ? -11.391 80.25 38.062 1 58.25 72 THR A CA 1
ATOM 580 C C . THR A 1 72 ? -10.852 81.125 36.938 1 58.25 72 THR A C 1
ATOM 582 O O . THR A 1 72 ? -10.898 82.375 37.094 1 58.25 72 THR A O 1
ATOM 585 N N . ILE A 1 73 ? -10.625 80.562 35.75 1 60.5 73 ILE A N 1
ATOM 586 C CA . ILE A 1 73 ? -9.977 81.312 34.688 1 60.5 73 ILE A CA 1
ATOM 587 C C . ILE A 1 73 ? -11.039 82.062 33.906 1 60.5 73 ILE A C 1
ATOM 589 O O . ILE A 1 73 ? -10.828 83.188 33.5 1 60.5 73 ILE A O 1
ATOM 593 N N . GLY A 1 74 ? -12.141 81.438 33.75 1 58.25 74 GLY A N 1
ATOM 594 C CA . GLY A 1 74 ? -13.227 82.125 33.031 1 58.25 74 GLY A CA 1
ATOM 595 C C . GLY A 1 74 ? -13.719 83.375 33.688 1 58.25 74 GLY A C 1
ATOM 596 O O . GLY A 1 74 ? -14.07 84.312 33 1 58.25 74 GLY A O 1
ATOM 597 N N . LYS A 1 75 ? -13.594 83.312 34.969 1 61.56 75 LYS A N 1
ATOM 598 C CA . LYS A 1 75 ? -14.008 84.5 35.719 1 61.56 75 LYS A CA 1
ATOM 599 C C . LYS A 1 75 ? -13.055 85.625 35.469 1 61.56 75 LYS A C 1
ATOM 601 O O . LYS A 1 75 ? -13.484 86.812 35.344 1 61.56 75 LYS A O 1
ATOM 606 N N . ARG A 1 76 ? -11.852 85.312 35.25 1 64.5 76 ARG A N 1
ATOM 607 C CA . ARG A 1 76 ? -10.859 86.312 34.969 1 64.5 76 ARG A CA 1
ATOM 608 C C . ARG A 1 76 ? -11.031 86.875 33.562 1 64.5 76 ARG A C 1
ATOM 610 O O . ARG A 1 76 ? -10.812 88.062 33.344 1 64.5 76 ARG A O 1
ATOM 617 N N . LEU A 1 77 ? -11.438 86.125 32.75 1 65.56 77 LEU A N 1
ATOM 618 C CA . LEU A 1 77 ? -11.719 86.562 31.375 1 65.56 77 LEU A CA 1
ATOM 619 C C . LEU A 1 77 ? -12.867 87.562 31.344 1 65.56 77 LEU A C 1
ATOM 621 O O . LEU A 1 77 ? -12.805 88.5 30.609 1 65.56 77 LEU A O 1
ATOM 625 N N . ASP A 1 78 ? -13.844 87.25 32.188 1 66.06 78 ASP A N 1
ATOM 626 C CA . ASP A 1 78 ? -14.984 88.188 32.25 1 66.06 78 ASP A CA 1
ATOM 627 C C . ASP A 1 78 ? -14.562 89.562 32.781 1 66.06 78 ASP A C 1
ATOM 629 O O . ASP A 1 78 ? -15.023 90.562 32.25 1 66.06 78 ASP A O 1
ATOM 633 N N . GLU A 1 79 ? -13.688 89.562 33.688 1 65 79 GLU A N 1
ATOM 634 C CA . GLU A 1 79 ? -13.188 90.812 34.25 1 65 79 GLU A CA 1
ATOM 635 C C . GLU A 1 79 ? -12.406 91.562 33.219 1 65 79 GLU A C 1
ATOM 637 O O . GLU A 1 79 ? -12.5 92.812 33.156 1 65 79 GLU A O 1
ATOM 642 N N . PHE A 1 80 ? -11.75 90.875 32.375 1 65.75 80 PHE A N 1
ATOM 643 C CA . PHE A 1 80 ? -10.961 91.5 31.312 1 65.75 80 PHE A CA 1
ATOM 644 C C . PHE A 1 80 ? -11.875 92.125 30.25 1 65.75 80 PHE A C 1
ATOM 646 O O . PHE A 1 80 ? -11.547 93.188 29.688 1 65.75 80 PHE A O 1
ATOM 653 N N . LEU A 1 81 ? -12.953 91.625 30.062 1 65.5 81 LEU A N 1
ATOM 654 C CA . LEU A 1 81 ? -13.82 92 28.969 1 65.5 81 LEU A CA 1
ATOM 655 C C . LEU A 1 81 ? -14.75 93.125 29.422 1 65.5 81 LEU A C 1
ATOM 657 O O . LEU A 1 81 ? -15.445 93.75 28.594 1 65.5 81 LEU A O 1
ATOM 661 N N . LYS A 1 82 ? -14.703 93.5 30.703 1 66.94 82 LYS A N 1
ATOM 662 C CA . LYS A 1 82 ? -15.523 94.625 31.172 1 66.94 82 LYS A CA 1
ATOM 663 C C . LYS A 1 82 ? -14.898 95.938 30.797 1 66.94 82 LYS A C 1
ATOM 665 O O . LYS A 1 82 ? -13.68 96.125 30.891 1 66.94 82 LYS A O 1
ATOM 670 N N . PRO A 1 83 ? -15.602 96.875 30.078 1 59.44 83 PRO A N 1
ATOM 671 C CA . PRO A 1 83 ? -15.148 98.125 29.547 1 59.44 83 PRO A CA 1
ATOM 672 C C . PRO A 1 83 ? -14.523 99 30.625 1 59.44 83 PRO A C 1
ATOM 674 O O . PRO A 1 83 ? -13.68 99.875 30.328 1 59.44 83 PRO A O 1
ATOM 677 N N . SER A 1 84 ? -15.109 99.188 31.766 1 55.75 84 SER A N 1
ATOM 678 C CA . SER A 1 84 ? -14.844 100.375 32.625 1 55.75 84 SER A CA 1
ATOM 679 C C . SER A 1 84 ? -13.453 100.25 33.25 1 55.75 84 SER A C 1
ATOM 681 O O . SER A 1 84 ? -13.062 101.125 34.062 1 55.75 84 SER A O 1
ATOM 683 N N . SER A 1 85 ? -12.734 99.312 33 1 55.97 85 SER A N 1
ATOM 684 C CA . SER A 1 85 ? -11.602 99.188 33.906 1 55.97 85 SER A CA 1
ATOM 685 C C . SER A 1 85 ? -10.391 99.938 33.406 1 55.97 85 SER A C 1
ATOM 687 O O . SER A 1 85 ? -10.273 100.188 32.188 1 55.97 85 SER A O 1
ATOM 689 N N . ASP A 1 86 ? -9.703 100.625 34.25 1 66.81 86 ASP A N 1
ATOM 690 C CA . ASP A 1 86 ? -8.406 101.312 34.062 1 66.81 86 ASP A CA 1
ATOM 691 C C . ASP A 1 86 ? -7.438 100.375 33.312 1 66.81 86 ASP A C 1
ATOM 693 O O . ASP A 1 86 ? -7.5 99.188 33.406 1 66.81 86 ASP A O 1
ATOM 697 N N . ILE A 1 87 ? -6.879 100.938 32.156 1 67.75 87 ILE A N 1
ATOM 698 C CA . ILE A 1 87 ? -5.93 100.25 31.266 1 67.75 87 ILE A CA 1
ATOM 699 C C . ILE A 1 87 ? -4.988 99.375 32.094 1 67.75 87 ILE A C 1
ATOM 701 O O . ILE A 1 87 ? -4.629 98.25 31.641 1 67.75 87 ILE A O 1
ATOM 705 N N . PHE A 1 88 ? -4.723 99.812 33.188 1 68.81 88 PHE A N 1
ATOM 706 C CA . PHE A 1 88 ? -3.807 99.062 34.062 1 68.81 88 PHE A CA 1
ATOM 707 C C . PHE A 1 88 ? -4.461 97.812 34.531 1 68.81 88 PHE A C 1
ATOM 709 O O . PHE A 1 88 ? -3.818 96.75 34.594 1 68.81 88 PHE A O 1
ATOM 716 N N . GLU A 1 89 ? -5.715 97.875 34.75 1 68.12 89 GLU A N 1
ATOM 717 C CA . GLU A 1 89 ? -6.441 96.688 35.219 1 68.12 89 GLU A CA 1
ATOM 718 C C . GLU A 1 89 ? -6.613 95.688 34.094 1 68.12 89 GLU A C 1
ATOM 720 O O . GLU A 1 89 ? -6.547 94.5 34.344 1 68.12 89 GLU A O 1
ATOM 725 N N . LEU A 1 90 ? -6.68 96.188 32.938 1 70.44 90 LEU A N 1
ATOM 726 C CA . LEU A 1 90 ? -6.832 95.312 31.781 1 70.44 90 LEU A CA 1
ATOM 727 C C . LEU A 1 90 ? -5.543 94.562 31.516 1 70.44 90 LEU A C 1
ATOM 729 O O . LEU A 1 90 ? -5.586 93.375 31.219 1 70.44 90 LEU A O 1
ATOM 733 N N . ILE A 1 91 ? -4.457 95.25 31.672 1 75.19 91 ILE A N 1
ATOM 734 C CA . ILE A 1 91 ? -3.164 94.625 31.453 1 75.19 91 ILE A CA 1
ATOM 735 C C . ILE A 1 91 ? -2.908 93.562 32.531 1 75.19 91 ILE A C 1
ATOM 737 O O . ILE A 1 91 ? -2.439 92.5 32.219 1 75.19 91 ILE A O 1
ATOM 741 N N . GLU A 1 92 ? -3.301 93.938 33.625 1 71.31 92 GLU A N 1
ATOM 742 C CA . GLU A 1 92 ? -3.115 93 34.75 1 71.31 92 GLU A CA 1
ATOM 743 C C . GLU A 1 92 ? -3.988 91.75 34.562 1 71.31 92 GLU A C 1
ATOM 745 O O . GLU A 1 92 ? -3.535 90.625 34.812 1 71.31 92 GLU A O 1
ATOM 750 N N . ALA A 1 93 ? -5.168 92 34.188 1 70.56 93 ALA A N 1
ATOM 751 C CA . ALA A 1 93 ? -6.094 90.938 33.969 1 70.56 93 ALA A CA 1
ATOM 752 C C . ALA A 1 93 ? -5.613 90 32.844 1 70.56 93 ALA A C 1
ATOM 754 O O . ALA A 1 93 ? -5.719 88.75 32.938 1 70.56 93 ALA A O 1
ATOM 755 N N . ARG A 1 94 ? -5.074 90.625 31.812 1 74.94 94 ARG A N 1
ATOM 756 C CA . ARG A 1 94 ? -4.543 89.875 30.672 1 74.94 94 ARG A CA 1
ATOM 757 C C . ARG A 1 94 ? -3.354 89 31.109 1 74.94 94 ARG A C 1
ATOM 759 O O . ARG A 1 94 ? -3.262 87.812 30.734 1 74.94 94 ARG A O 1
ATOM 766 N N . ASP A 1 95 ? -2.512 89.625 31.875 1 73.12 95 ASP A N 1
ATOM 767 C CA . ASP A 1 95 ? -1.32 88.875 32.312 1 73.12 95 ASP A CA 1
ATOM 768 C C . ASP A 1 95 ? -1.687 87.75 33.281 1 73.12 95 ASP A C 1
ATOM 770 O O . ASP A 1 95 ? -1.086 86.688 33.219 1 73.12 95 ASP A O 1
ATOM 774 N N . GLU A 1 96 ? -2.662 88 34.094 1 69.81 96 GLU A N 1
ATOM 775 C CA . GLU A 1 96 ? -3.117 87 35.031 1 69.81 96 GLU A CA 1
ATOM 776 C C . GLU A 1 96 ? -3.764 85.812 34.281 1 69.81 96 GLU A C 1
ATOM 778 O O . GLU A 1 96 ? -3.559 84.625 34.625 1 69.81 96 GLU A O 1
ATOM 783 N N . LEU A 1 97 ? -4.508 86.125 33.312 1 73.75 97 LEU A N 1
ATOM 784 C CA . LEU A 1 97 ? -5.145 85.125 32.5 1 73.75 97 LEU A CA 1
ATOM 785 C C . LEU A 1 97 ? -4.102 84.25 31.766 1 73.75 97 LEU A C 1
ATOM 787 O O . LEU A 1 97 ? -4.203 83.062 31.719 1 73.75 97 LEU A O 1
ATOM 791 N N . LYS A 1 98 ? -3.17 84.875 31.234 1 74.94 98 LYS A N 1
ATOM 792 C CA . LYS A 1 98 ? -2.104 84.188 30.531 1 74.94 98 LYS A CA 1
ATOM 793 C C . LYS A 1 98 ? -1.324 83.312 31.484 1 74.94 98 LYS A C 1
ATOM 795 O O . LYS A 1 98 ? -0.932 82.188 31.125 1 74.94 98 LYS A O 1
ATOM 800 N N . SER A 1 99 ? -1.128 83.812 32.625 1 70.56 99 SER A N 1
ATOM 801 C CA . SER A 1 99 ? -0.409 83 33.656 1 70.56 99 SER A CA 1
ATOM 802 C C . SER A 1 99 ? -1.199 81.75 34.062 1 70.56 99 SER A C 1
ATOM 804 O O . SER A 1 99 ? -0.632 80.688 34.188 1 70.56 99 SER A O 1
ATOM 806 N N . GLU A 1 100 ? -2.479 81.938 34.219 1 71.88 100 GLU A N 1
ATOM 807 C CA . GLU A 1 100 ? -3.322 80.812 34.594 1 71.88 100 GLU A CA 1
ATOM 808 C C . GLU A 1 100 ? -3.406 79.812 33.469 1 71.88 100 GLU A C 1
ATOM 810 O O . GLU A 1 100 ? -3.387 78.562 33.719 1 71.88 100 GLU A O 1
ATOM 815 N N . LEU A 1 101 ? -3.49 80.312 32.312 1 75.69 101 LEU A N 1
ATOM 816 C CA . LEU A 1 101 ? -3.5 79.438 31.141 1 75.69 101 LEU A CA 1
ATOM 817 C C . LEU A 1 101 ? -2.193 78.625 31.047 1 75.69 101 LEU A C 1
ATOM 819 O O . LEU A 1 101 ? -2.193 77.438 30.688 1 75.69 101 LEU A O 1
ATOM 823 N N . SER A 1 102 ? -1.194 79.25 31.391 1 72.88 102 SER A N 1
ATOM 824 C CA . SER A 1 102 ? 0.117 78.625 31.328 1 72.88 102 SER A CA 1
ATOM 825 C C . SER A 1 102 ? 0.234 77.5 32.375 1 72.88 102 SER A C 1
ATOM 827 O O . SER A 1 102 ? 0.862 76.5 32.156 1 72.88 102 SER A O 1
ATOM 829 N N . VAL A 1 103 ? -0.412 77.75 33.5 1 71.44 103 VAL A N 1
ATOM 830 C CA . VAL A 1 103 ? -0.388 76.75 34.562 1 71.44 103 VAL A CA 1
ATOM 831 C C . VAL A 1 103 ? -1.145 75.5 34.094 1 71.44 103 VAL A C 1
ATOM 833 O O . VAL A 1 103 ? -0.677 74.375 34.312 1 71.44 103 VAL A O 1
ATOM 836 N N . VAL A 1 104 ? -2.211 75.75 33.469 1 74.62 104 VAL A N 1
ATOM 837 C CA . VAL A 1 104 ? -3.049 74.625 33.031 1 74.62 104 VAL A CA 1
ATOM 838 C C . VAL A 1 104 ? -2.332 73.875 31.938 1 74.62 104 VAL A C 1
ATOM 840 O O . VAL A 1 104 ? -2.295 72.625 31.969 1 74.62 104 VAL A O 1
ATOM 843 N N . THR A 1 105 ? -1.729 74.5 31 1 75.25 105 THR A N 1
ATOM 844 C CA . THR A 1 105 ? -1.117 73.812 29.859 1 75.25 105 THR A CA 1
ATOM 845 C C . THR A 1 105 ? 0.196 73.188 30.25 1 75.25 105 THR A C 1
ATOM 847 O O . THR A 1 105 ? 0.573 72.125 29.688 1 75.25 105 THR A O 1
ATOM 850 N N . PHE A 1 106 ? 0.779 73.75 31.266 1 69.12 106 PHE A N 1
ATOM 851 C CA . PHE A 1 106 ? 2.053 73.188 31.688 1 69.12 106 PHE A CA 1
ATOM 852 C C . PHE A 1 106 ? 1.832 71.938 32.562 1 69.12 106 PHE A C 1
ATOM 854 O O . PHE A 1 106 ? 2.613 71 32.5 1 69.12 106 PHE A O 1
ATOM 861 N N . THR A 1 107 ? 0.789 72 33.281 1 70.94 107 THR A N 1
ATOM 862 C CA . THR A 1 107 ? 0.541 70.875 34.188 1 70.94 107 THR A CA 1
ATOM 863 C C . THR A 1 107 ? -0.128 69.688 33.5 1 70.94 107 THR A C 1
ATOM 865 O O . THR A 1 107 ? -0.283 68.625 34.062 1 70.94 107 THR A O 1
ATOM 868 N N . ASN A 1 108 ? -0.464 70 32.25 1 76.25 108 ASN A N 1
ATOM 869 C CA . ASN A 1 108 ? -1.091 68.938 31.484 1 76.25 108 ASN A CA 1
ATOM 870 C C . ASN A 1 108 ? -0.351 68.688 30.172 1 76.25 108 ASN A C 1
ATOM 872 O O . ASN A 1 108 ? -0.752 69.188 29.125 1 76.25 108 ASN A O 1
ATOM 876 N N . PRO A 1 109 ? 0.599 67.812 30.234 1 71 109 PRO A N 1
ATOM 877 C CA . PRO A 1 109 ? 1.368 67.625 29 1 71 109 PRO A CA 1
ATOM 878 C C . PRO A 1 109 ? 0.546 66.938 27.906 1 71 109 PRO A C 1
ATOM 880 O O . PRO A 1 109 ? 0.964 66.938 26.734 1 71 109 PRO A O 1
ATOM 883 N N . ASN A 1 110 ? -0.607 66.562 28.297 1 75.44 110 ASN A N 1
ATOM 884 C CA . ASN A 1 110 ? -1.463 65.875 27.312 1 75.44 110 ASN A CA 1
ATOM 885 C C . ASN A 1 110 ? -2.361 66.875 26.609 1 75.44 110 ASN A C 1
ATOM 887 O O . ASN A 1 110 ? -3.26 66.5 25.859 1 75.44 110 ASN A O 1
ATOM 891 N N . ILE A 1 111 ? -2.072 68.125 26.859 1 83 111 ILE A N 1
ATOM 892 C CA . ILE A 1 111 ? -2.832 69.188 26.219 1 83 111 ILE A CA 1
ATOM 893 C C . ILE A 1 111 ? -1.926 69.938 25.25 1 83 111 ILE A C 1
ATOM 895 O O . ILE A 1 111 ? -0.761 70.188 25.562 1 83 111 ILE A O 1
ATOM 899 N N . GLY A 1 112 ? -2.381 70.125 24.141 1 85.19 112 GLY A N 1
ATOM 900 C CA . GLY A 1 112 ? -1.647 70.875 23.125 1 85.19 112 GLY A CA 1
ATOM 901 C C . GLY A 1 112 ? -2.092 72.312 23 1 85.19 112 GLY A C 1
ATOM 902 O O . GLY A 1 112 ? -2.133 73.062 24 1 85.19 112 GLY A O 1
ATOM 903 N N . LEU A 1 113 ? -2.523 72.625 21.891 1 89.69 113 LEU A N 1
ATOM 904 C CA . LEU A 1 113 ? -2.941 74 21.594 1 89.69 113 LEU A CA 1
ATOM 905 C C . LEU A 1 113 ? -4.203 74.375 22.359 1 89.69 113 LEU A C 1
ATOM 907 O O . LEU A 1 113 ? -5.156 73.625 22.422 1 89.69 113 LEU A O 1
ATOM 911 N N . THR A 1 114 ? -4.207 75.5 23.047 1 90.81 114 THR A N 1
ATOM 912 C CA . THR A 1 114 ? -5.344 76.062 23.766 1 90.81 114 THR A CA 1
ATOM 913 C C . THR A 1 114 ? -5.547 77.5 23.406 1 90.81 114 THR A C 1
ATOM 915 O O . THR A 1 114 ? -4.586 78.312 23.359 1 90.81 114 THR A O 1
ATOM 918 N N . LEU A 1 115 ? -6.766 77.875 23.078 1 90.62 115 LEU A N 1
ATOM 919 C CA . LEU A 1 115 ? -7.039 79.25 22.734 1 90.62 115 LEU A CA 1
ATOM 920 C C . LEU A 1 115 ? -8.5 79.625 22.984 1 90.62 115 LEU A C 1
ATOM 922 O O . LEU A 1 115 ? -9.336 78.75 23.156 1 90.62 115 LEU A O 1
ATOM 926 N N . TYR A 1 116 ? -8.781 80.938 23.078 1 89.44 116 TYR A N 1
ATOM 927 C CA . TYR A 1 116 ? -10.156 81.438 23.109 1 89.44 116 TYR A CA 1
ATOM 928 C C . TYR A 1 116 ? -10.578 81.938 21.719 1 89.44 116 TYR A C 1
ATOM 930 O O . TYR A 1 116 ? -9.797 82.562 21.031 1 89.44 116 TYR A O 1
ATOM 938 N N . TYR A 1 117 ? -11.703 81.562 21.344 1 90.5 117 TYR A N 1
ATOM 939 C CA . TYR A 1 117 ? -12.25 81.938 20.047 1 90.5 117 TYR A CA 1
ATOM 940 C C . TYR A 1 117 ? -13.469 82.812 20.203 1 90.5 117 TYR A C 1
ATOM 942 O O . TYR A 1 117 ? -14.438 82.5 20.859 1 90.5 117 TYR A O 1
ATOM 950 N N . PHE A 1 118 ? -13.328 83.938 19.578 1 88.38 118 PHE A N 1
ATOM 951 C CA . PHE A 1 118 ? -14.438 84.875 19.547 1 88.38 118 PHE A CA 1
ATOM 952 C C . PHE A 1 118 ? -15.18 84.812 18.219 1 88.38 118 PHE A C 1
ATOM 954 O O . PHE A 1 118 ? -14.719 85.375 17.219 1 88.38 118 PHE A O 1
ATOM 961 N N . GLN A 1 119 ? -16.281 84.25 18.203 1 86.94 119 GLN A N 1
ATOM 962 C CA . GLN A 1 119 ? -17.016 83.875 17 1 86.94 119 GLN A CA 1
ATOM 963 C C . GLN A 1 119 ? -17.453 85.125 16.219 1 86.94 119 GLN A C 1
ATOM 965 O O . GLN A 1 119 ? -17.391 85.125 14.977 1 86.94 119 GLN A O 1
ATOM 970 N N . LYS A 1 120 ? -18.016 86.125 16.844 1 85.69 120 LYS A N 1
ATOM 971 C CA . LYS A 1 120 ? -18.531 87.312 16.172 1 85.69 120 LYS A CA 1
ATOM 972 C C . LYS A 1 120 ? -17.422 88.062 15.508 1 85.69 120 LYS A C 1
ATOM 974 O O . LYS A 1 120 ? -17.594 88.562 14.398 1 85.69 120 LYS A O 1
ATOM 979 N N . GLU A 1 121 ? -16.297 88.188 16.203 1 85.06 121 GLU A N 1
ATOM 980 C CA . GLU A 1 121 ? -15.172 88.938 15.664 1 85.06 121 GLU A CA 1
ATOM 981 C C . GLU A 1 121 ? -14.32 88.062 14.742 1 85.06 121 GLU A C 1
ATOM 983 O O . GLU A 1 121 ? -13.555 88.562 13.922 1 85.06 121 GLU A O 1
ATOM 988 N N . GLY A 1 122 ? -14.453 86.75 14.898 1 81.81 122 GLY A N 1
ATOM 989 C CA . GLY A 1 122 ? -13.688 85.812 14.102 1 81.81 122 GLY A CA 1
ATOM 990 C C . GLY A 1 122 ? -12.211 85.812 14.469 1 81.81 122 GLY A C 1
ATOM 991 O O . GLY A 1 122 ? -11.359 85.562 13.609 1 81.81 122 GLY A O 1
ATOM 992 N N . ASN A 1 123 ? -11.891 86.188 15.664 1 85.88 123 ASN A N 1
ATOM 993 C CA . ASN A 1 123 ? -10.492 86.25 16.078 1 85.88 123 ASN A CA 1
ATOM 994 C C . ASN A 1 123 ? -10.203 85.312 17.25 1 85.88 123 ASN A C 1
ATOM 996 O O . ASN A 1 123 ? -11.125 84.875 17.922 1 85.88 123 ASN A O 1
ATOM 1000 N N . THR A 1 124 ? -9.016 84.938 17.375 1 89.38 124 THR A N 1
ATOM 1001 C CA . THR A 1 124 ? -8.531 84.062 18.469 1 89.38 124 THR A CA 1
ATOM 1002 C C . THR A 1 124 ? -7.621 84.875 19.391 1 89.38 124 THR A C 1
ATOM 1004 O O . THR A 1 124 ? -6.867 85.75 18.938 1 89.38 124 THR A O 1
ATOM 1007 N N . GLN A 1 125 ? -7.75 84.562 20.688 1 86 125 GLN A N 1
ATOM 1008 C CA . GLN A 1 125 ? -6.898 85.25 21.656 1 86 125 GLN A CA 1
ATOM 1009 C C . GLN A 1 125 ? -6.344 84.312 22.688 1 86 125 GLN A C 1
ATOM 1011 O O . GLN A 1 125 ? -6.879 83.188 22.859 1 86 125 GLN A O 1
ATOM 1016 N N . PHE A 1 126 ? -5.203 84.625 23.25 1 85 126 PHE A N 1
ATOM 1017 C CA . PHE A 1 126 ? -4.59 83.938 24.391 1 85 126 PHE A CA 1
ATOM 1018 C C . PHE A 1 126 ? -4.152 82.5 24.016 1 85 126 PHE A C 1
ATOM 1020 O O . PHE A 1 126 ? -4.293 81.562 24.797 1 85 126 PHE A O 1
ATOM 1027 N N . GLY A 1 127 ? -3.822 82.375 22.828 1 85.5 127 GLY A N 1
ATOM 1028 C CA . GLY A 1 127 ? -3.254 81.125 22.438 1 85.5 127 GLY A CA 1
ATOM 1029 C C . GLY A 1 127 ? -1.894 80.875 23.047 1 85.5 127 GLY A C 1
ATOM 1030 O O . GLY A 1 127 ? -1.071 81.75 23.172 1 85.5 127 GLY A O 1
ATOM 1031 N N . ASN A 1 128 ? -1.713 79.625 23.5 1 85.31 128 ASN A N 1
ATOM 1032 C CA . ASN A 1 128 ? -0.421 79.25 24.094 1 85.31 128 ASN A CA 1
ATOM 1033 C C . ASN A 1 128 ? 0.622 78.938 23.016 1 85.31 128 ASN A C 1
ATOM 1035 O O . ASN A 1 128 ? 1.822 78.938 23.297 1 85.31 128 ASN A O 1
ATOM 1039 N N . PHE A 1 129 ? 0.109 78.688 21.828 1 85.81 129 PHE A N 1
ATOM 1040 C CA . PHE A 1 129 ? 0.955 78.438 20.656 1 85.81 129 PHE A CA 1
ATOM 1041 C C . PHE A 1 129 ? 0.448 79.312 19.484 1 85.81 129 PHE A C 1
ATOM 1043 O O . PHE A 1 129 ? -0.722 79.688 19.438 1 85.81 129 PHE A O 1
ATOM 1050 N N . PRO A 1 130 ? 1.385 79.562 18.531 1 88.56 130 PRO A N 1
ATOM 1051 C CA . PRO A 1 130 ? 0.906 80.25 17.328 1 88.56 130 PRO A CA 1
ATOM 1052 C C . PRO A 1 130 ? -0.095 79.375 16.531 1 88.56 130 PRO A C 1
ATOM 1054 O O . PRO A 1 130 ? 0.055 78.188 16.453 1 88.56 130 PRO A O 1
ATOM 1057 N N . ILE A 1 131 ? -1.032 80.125 16.031 1 90.81 131 ILE A N 1
ATOM 1058 C CA . ILE A 1 131 ? -2.141 79.438 15.359 1 90.81 131 ILE A CA 1
ATOM 1059 C C . ILE A 1 131 ? -1.966 79.5 13.844 1 90.81 131 ILE A C 1
ATOM 1061 O O . ILE A 1 131 ? -1.486 80.5 13.328 1 90.81 131 ILE A O 1
ATOM 1065 N N . LYS A 1 132 ? -2.369 78.562 13.203 1 88.62 132 LYS A N 1
ATOM 1066 C CA . LYS A 1 132 ? -2.365 78.562 11.742 1 88.62 132 LYS A CA 1
ATOM 1067 C C . LYS A 1 132 ? -3.363 79.625 11.211 1 88.62 132 LYS A C 1
ATOM 1069 O O . LYS A 1 132 ? -4.367 79.875 11.859 1 88.62 132 LYS A O 1
ATOM 1074 N N . ASP A 1 133 ? -3.053 80.188 10.062 1 77.06 133 ASP A N 1
ATOM 1075 C CA . ASP A 1 133 ? -3.797 81.312 9.5 1 77.06 133 ASP A CA 1
ATOM 1076 C C . ASP A 1 133 ? -5.27 81 9.305 1 77.06 133 ASP A C 1
ATOM 1078 O O . ASP A 1 133 ? -6.148 81.812 9.5 1 77.06 133 ASP A O 1
ATOM 1082 N N . ARG A 1 134 ? -5.543 79.812 9.031 1 79.56 134 ARG A N 1
ATOM 1083 C CA . ARG A 1 134 ? -6.926 79.438 8.727 1 79.56 134 ARG A CA 1
ATOM 1084 C C . ARG A 1 134 ? -7.531 78.562 9.852 1 79.56 134 ARG A C 1
ATOM 1086 O O . ARG A 1 134 ? -7.762 77.375 9.688 1 79.56 134 ARG A O 1
ATOM 1093 N N . PHE A 1 135 ? -7.727 79.312 10.984 1 83.44 135 PHE A N 1
ATOM 1094 C CA . PHE A 1 135 ? -8.445 78.625 12.039 1 83.44 135 PHE A CA 1
ATOM 1095 C C . PHE A 1 135 ? -9.945 78.562 11.75 1 83.44 135 PHE A C 1
ATOM 1097 O O . PHE A 1 135 ? -10.602 79.625 11.75 1 83.44 135 PHE A O 1
ATOM 1104 N N . SER A 1 136 ? -10.469 77.438 11.273 1 82.88 136 SER A N 1
ATOM 1105 C CA . SER A 1 136 ? -11.883 77.25 10.984 1 82.88 136 SER A CA 1
ATOM 1106 C C . SER A 1 136 ? -12.422 76 11.719 1 82.88 136 SER A C 1
ATOM 1108 O O . SER A 1 136 ? -12.406 74.875 11.172 1 82.88 136 SER A O 1
ATOM 1110 N N . PRO A 1 137 ? -12.938 76.25 12.922 1 84.75 137 PRO A N 1
ATOM 1111 C CA . PRO A 1 137 ? -13.453 75.125 13.688 1 84.75 137 PRO A CA 1
ATOM 1112 C C . PRO A 1 137 ? -14.609 74.375 12.984 1 84.75 137 PRO A C 1
ATOM 1114 O O . PRO A 1 137 ? -14.867 73.188 13.242 1 84.75 137 PRO A O 1
ATOM 1117 N N . GLU A 1 138 ? -15.266 75.062 12.117 1 82.38 138 GLU A N 1
ATOM 1118 C CA . GLU A 1 138 ? -16.422 74.5 11.422 1 82.38 138 GLU A CA 1
ATOM 1119 C C . GLU A 1 138 ? -16 73.438 10.453 1 82.38 138 GLU A C 1
ATOM 1121 O O . GLU A 1 138 ? -16.797 72.562 10.102 1 82.38 138 GLU A O 1
ATOM 1126 N N . SER A 1 139 ? -14.82 73.438 10.055 1 86.56 139 SER A N 1
ATOM 1127 C CA . SER A 1 139 ? -14.352 72.438 9.062 1 86.56 139 SER A CA 1
ATOM 1128 C C . SER A 1 139 ? -13.836 71.188 9.734 1 86.56 139 SER A C 1
ATOM 1130 O O . SER A 1 139 ? -13.547 70.188 9.062 1 86.56 139 SER A O 1
ATOM 1132 N N . LEU A 1 140 ? -13.781 71.188 11.023 1 89.88 140 LEU A N 1
ATOM 1133 C CA . LEU A 1 140 ? -13.219 70.062 11.75 1 89.88 140 LEU A CA 1
ATOM 1134 C C . LEU A 1 140 ? -14.234 68.938 11.852 1 89.88 140 LEU A C 1
ATOM 1136 O O . LEU A 1 140 ? -15.438 69.188 11.93 1 89.88 140 LEU A O 1
ATOM 1140 N N . PRO A 1 141 ? -13.797 67.688 11.82 1 89.69 141 PRO A N 1
ATOM 1141 C CA . PRO A 1 141 ? -14.703 66.5 11.914 1 89.69 141 PRO A CA 1
ATOM 1142 C C . PRO A 1 141 ? -15.312 66.375 13.305 1 89.69 141 PRO A C 1
ATOM 1144 O O . PRO A 1 141 ? -14.602 66 14.25 1 89.69 141 PRO A O 1
ATOM 1147 N N . VAL A 1 142 ? -16.562 66.438 13.422 1 92.38 142 VAL A N 1
ATOM 1148 C CA . VAL A 1 142 ? -17.25 66.375 14.711 1 92.38 142 VAL A CA 1
ATOM 1149 C C . VAL A 1 142 ? -17.406 64.875 15.109 1 92.38 142 VAL A C 1
ATOM 1151 O O . VAL A 1 142 ? -17.906 64.062 14.328 1 92.38 142 VAL A O 1
ATOM 1154 N N . LEU A 1 143 ? -16.922 64.5 16.188 1 93.62 143 LEU A N 1
ATOM 1155 C CA . LEU A 1 143 ? -17.062 63.188 16.75 1 93.62 143 LEU A CA 1
ATOM 1156 C C . LEU A 1 143 ? -18.391 63.031 17.484 1 93.62 143 LEU A C 1
ATOM 1158 O O . LEU A 1 143 ? -19.172 62.125 17.203 1 93.62 143 LEU A O 1
ATOM 1162 N N . PHE A 1 144 ? -18.547 63.875 18.422 1 92 144 PHE A N 1
ATOM 1163 C CA . PHE A 1 144 ? -19.844 63.969 19.109 1 92 144 PHE A CA 1
ATOM 1164 C C . PHE A 1 144 ? -19.969 65.312 19.844 1 92 144 PHE A C 1
ATOM 1166 O O . PHE A 1 144 ? -18.984 66 20.016 1 92 144 PHE A O 1
ATOM 1173 N N . GLN A 1 145 ? -21.219 65.688 20.172 1 90.81 145 GLN A N 1
ATOM 1174 C CA . GLN A 1 145 ? -21.5 66.938 20.844 1 90.81 145 GLN A CA 1
ATOM 1175 C C . GLN A 1 145 ? -22.422 66.75 22.031 1 90.81 145 GLN A C 1
ATOM 1177 O O . GLN A 1 145 ? -23.344 65.875 21.984 1 90.81 145 GLN A O 1
ATOM 1182 N N . THR A 1 146 ? -22.062 67.25 23.078 1 87 146 THR A N 1
ATOM 1183 C CA . THR A 1 146 ? -22.922 67.312 24.25 1 87 146 THR A CA 1
ATOM 1184 C C . THR A 1 146 ? -23.203 68.75 24.656 1 87 146 THR A C 1
ATOM 1186 O O . THR A 1 146 ? -22.766 69.688 23.984 1 87 146 THR A O 1
ATOM 1189 N N . TYR A 1 147 ? -23.906 68.938 25.703 1 84 147 TYR A N 1
ATOM 1190 C CA . TYR A 1 147 ? -24.344 70.25 26.094 1 84 147 TYR A CA 1
ATOM 1191 C C . TYR A 1 147 ? -23.156 71.188 26.312 1 84 147 TYR A C 1
ATOM 1193 O O . TYR A 1 147 ? -22.422 71 27.281 1 84 147 TYR A O 1
ATOM 1201 N N . GLY A 1 148 ? -22.953 72.062 25.391 1 86.5 148 GLY A N 1
ATOM 1202 C CA . GLY A 1 148 ? -22.031 73.188 25.547 1 86.5 148 GLY A CA 1
ATOM 1203 C C . GLY A 1 148 ? -20.625 72.812 25.094 1 86.5 148 GLY A C 1
ATOM 1204 O O . GLY A 1 148 ? -19.703 73.625 25.219 1 86.5 148 GLY A O 1
ATOM 1205 N N . ILE A 1 149 ? -20.438 71.562 24.641 1 92.88 149 ILE A N 1
ATOM 1206 C CA . ILE A 1 149 ? -19.094 71.188 24.234 1 92.88 149 ILE A CA 1
ATOM 1207 C C . ILE A 1 149 ? -19.156 70.375 22.969 1 92.88 149 ILE A C 1
ATOM 1209 O O . ILE A 1 149 ? -20.031 69.5 22.859 1 92.88 149 ILE A O 1
ATOM 1213 N N . LYS A 1 150 ? -18.312 70.625 22.062 1 94.25 150 LYS A N 1
ATOM 1214 C CA . LYS A 1 150 ? -18.141 69.812 20.844 1 94.25 150 LYS A CA 1
ATOM 1215 C C . LYS A 1 150 ? -16.766 69.188 20.797 1 94.25 150 LYS A C 1
ATOM 1217 O O . LYS A 1 150 ? -15.75 69.812 21.062 1 94.25 150 LYS A O 1
ATOM 1222 N N . TYR A 1 151 ? -16.797 67.875 20.562 1 94.75 151 TYR A N 1
ATOM 1223 C CA . TYR A 1 151 ? -15.555 67.125 20.438 1 94.75 151 TYR A CA 1
ATOM 1224 C C . TYR A 1 151 ? -15.258 66.812 18.984 1 94.75 151 TYR A C 1
ATOM 1226 O O . TYR A 1 151 ? -16.156 66.438 18.234 1 94.75 151 TYR A O 1
ATOM 1234 N N . TYR A 1 152 ? -14.023 67 18.578 1 93 152 TYR A N 1
ATOM 1235 C CA . TYR A 1 152 ? -13.609 66.75 17.203 1 93 152 TYR A CA 1
ATOM 1236 C C . TYR A 1 152 ? -12.68 65.5 17.141 1 93 152 TYR A C 1
ATOM 1238 O O . TYR A 1 152 ? -11.812 65.375 17.984 1 93 152 TYR A O 1
ATOM 1246 N N . GLY A 1 153 ? -12.969 64.688 16.125 1 90 153 GLY A N 1
ATOM 1247 C CA . GLY A 1 153 ? -12.117 63.5 15.906 1 90 153 GLY A CA 1
ATOM 1248 C C . GLY A 1 153 ? -10.711 63.875 15.469 1 90 153 GLY A C 1
ATOM 1249 O O . GLY A 1 153 ? -10.367 65.062 15.398 1 90 153 GLY A O 1
ATOM 1250 N N . PRO A 1 154 ? -9.914 62.844 15.219 1 89.38 154 PRO A N 1
ATOM 1251 C CA . PRO A 1 154 ? -8.523 63.094 14.836 1 89.38 154 PRO A CA 1
ATOM 1252 C C . PRO A 1 154 ? -8.398 64 13.617 1 89.38 154 PRO A C 1
ATOM 1254 O O . PRO A 1 154 ? -9.078 63.781 12.609 1 89.38 154 PRO A O 1
ATOM 1257 N N . HIS A 1 155 ? -7.641 65.062 13.703 1 88.5 155 HIS A N 1
ATOM 1258 C CA . HIS A 1 155 ? -7.355 66.062 12.641 1 88.5 155 HIS A CA 1
ATOM 1259 C C . HIS A 1 155 ? -5.98 66.688 12.828 1 88.5 155 HIS A C 1
ATOM 1261 O O . HIS A 1 155 ? -5.359 66.5 13.883 1 88.5 155 HIS A O 1
ATOM 1267 N N . ILE A 1 156 ? -5.543 67.25 11.836 1 87.81 156 ILE A N 1
ATOM 1268 C CA . ILE A 1 156 ? -4.238 67.938 11.906 1 87.81 156 ILE A CA 1
ATOM 1269 C C . ILE A 1 156 ? -4.305 69.125 12.859 1 87.81 156 ILE A C 1
ATOM 1271 O O . ILE A 1 156 ? -5.254 69.875 12.82 1 87.81 156 ILE A O 1
ATOM 1275 N N . SER A 1 157 ? -3.365 69.25 13.734 1 89.75 157 SER A N 1
ATOM 1276 C CA . SER A 1 157 ? -3.318 70.25 14.742 1 89.75 157 SER A CA 1
ATOM 1277 C C . SER A 1 157 ? -3.348 71.688 14.102 1 89.75 157 SER A C 1
ATOM 1279 O O . SER A 1 157 ? -2.811 71.875 13.008 1 89.75 157 SER A O 1
ATOM 1281 N N . MET A 1 158 ? -3.926 72.688 14.789 1 90.88 158 MET A N 1
ATOM 1282 C CA . MET A 1 158 ? -3.961 74.062 14.344 1 90.88 158 MET A CA 1
ATOM 1283 C C . MET A 1 158 ? -2.734 74.812 14.836 1 90.88 158 MET A C 1
ATOM 1285 O O . MET A 1 158 ? -2.564 76 14.523 1 90.88 158 MET A O 1
ATOM 1289 N N . ASN A 1 159 ? -1.942 74.062 15.508 1 88.81 159 ASN A N 1
ATOM 1290 C CA . ASN A 1 159 ? -0.647 74.625 15.898 1 88.81 159 ASN A CA 1
ATOM 1291 C C . ASN A 1 159 ? 0.271 74.812 14.688 1 88.81 159 ASN A C 1
ATOM 1293 O O . ASN A 1 159 ? 0.553 73.812 13.977 1 88.81 159 ASN A O 1
ATOM 1297 N N . ARG A 1 160 ? 0.825 75.938 14.484 1 87.75 160 ARG A N 1
ATOM 1298 C CA . ARG A 1 160 ? 1.645 76.25 13.328 1 87.75 160 ARG A CA 1
ATOM 1299 C C . ARG A 1 160 ? 2.9 75.375 13.281 1 87.75 160 ARG A C 1
ATOM 1301 O O . ARG A 1 160 ? 3.422 75.125 12.203 1 87.75 160 ARG A O 1
ATOM 1308 N N . PHE A 1 161 ? 3.352 74.812 14.383 1 84.88 161 PHE A N 1
ATOM 1309 C CA . PHE A 1 161 ? 4.617 74.125 14.453 1 84.88 161 PHE A CA 1
ATOM 1310 C C . PHE A 1 161 ? 4.379 72.625 14.555 1 84.88 161 PHE A C 1
ATOM 1312 O O . PHE A 1 161 ? 5.324 71.812 14.711 1 84.88 161 PHE A O 1
ATOM 1319 N N . ASP A 1 162 ? 3.107 72.25 14.484 1 82 162 ASP A N 1
ATOM 1320 C CA . ASP A 1 162 ? 2.795 70.875 14.695 1 82 162 ASP A CA 1
ATOM 1321 C C . ASP A 1 162 ? 1.807 70.375 13.641 1 82 162 ASP A C 1
ATOM 1323 O O . ASP A 1 162 ? 0.725 70.938 13.477 1 82 162 ASP A O 1
ATOM 1327 N N . ASP A 1 163 ? 2.195 69.25 12.953 1 81.44 163 ASP A N 1
ATOM 1328 C CA . ASP A 1 163 ? 1.326 68.688 11.93 1 81.44 163 ASP A CA 1
ATOM 1329 C C . ASP A 1 163 ? 0.848 67.312 12.336 1 81.44 163 ASP A C 1
ATOM 1331 O O . ASP A 1 163 ? 0.463 66.5 11.484 1 81.44 163 ASP A O 1
ATOM 1335 N N . GLN A 1 164 ? 0.837 67.062 13.578 1 82.81 164 GLN A N 1
ATOM 1336 C CA . GLN A 1 164 ? 0.419 65.75 14.047 1 82.81 164 GLN A CA 1
ATOM 1337 C C . GLN A 1 164 ? -1.095 65.688 14.219 1 82.81 164 GLN A C 1
ATOM 1339 O O . GLN A 1 164 ? -1.764 66.688 14.281 1 82.81 164 GLN A O 1
ATOM 1344 N N . LEU A 1 165 ? -1.571 64.438 14.297 1 85.56 165 LEU A N 1
ATOM 1345 C CA . LEU A 1 165 ? -2.998 64.25 14.508 1 85.56 165 LEU A CA 1
ATOM 1346 C C . LEU A 1 165 ? -3.361 64.438 15.977 1 85.56 165 LEU A C 1
ATOM 1348 O O . LEU A 1 165 ? -2.664 63.969 16.875 1 85.56 165 LEU A O 1
ATOM 1352 N N . VAL A 1 166 ? -4.426 65.188 16.172 1 89 166 VAL A N 1
ATOM 1353 C CA . VAL A 1 166 ? -4.852 65.5 17.547 1 89 166 VAL A CA 1
ATOM 1354 C C . VAL A 1 166 ? -6.371 65.375 17.641 1 89 166 VAL A C 1
ATOM 1356 O O . VAL A 1 166 ? -7.07 65.375 16.625 1 89 166 VAL A O 1
ATOM 1359 N N . LEU A 1 167 ? -6.805 65.125 18.812 1 90.94 167 LEU A N 1
ATOM 1360 C CA . LEU A 1 167 ? -8.203 65.312 19.156 1 90.94 167 LEU A CA 1
ATOM 1361 C C . LEU A 1 167 ? -8.422 66.75 19.734 1 90.94 167 LEU A C 1
ATOM 1363 O O . LEU A 1 167 ? -7.5 67.312 20.281 1 90.94 167 LEU A O 1
ATOM 1367 N N . SER A 1 168 ? -9.617 67.25 19.531 1 92.94 168 SER A N 1
ATOM 1368 C CA . SER A 1 168 ? -9.852 68.562 20.078 1 92.94 168 SER A CA 1
ATOM 1369 C C . SER A 1 168 ? -11.273 68.75 20.609 1 92.94 168 SER A C 1
ATOM 1371 O O . SER A 1 168 ? -12.117 67.875 20.359 1 92.94 168 SER A O 1
ATOM 1373 N N . ALA A 1 169 ? -11.469 69.688 21.391 1 94.69 169 ALA A N 1
ATOM 1374 C CA . ALA A 1 169 ? -12.781 70.062 21.938 1 94.69 169 ALA A CA 1
ATOM 1375 C C . ALA A 1 169 ? -13 71.562 21.953 1 94.69 169 ALA A C 1
ATOM 1377 O O . ALA A 1 169 ? -12.039 72.312 22.078 1 94.69 169 ALA A O 1
ATOM 1378 N N . MET A 1 170 ? -14.164 71.938 21.75 1 94.69 170 MET A N 1
ATOM 1379 C CA . MET A 1 170 ? -14.578 73.375 21.797 1 94.69 170 MET A CA 1
ATOM 1380 C C . MET A 1 170 ? -15.773 73.562 22.734 1 94.69 170 MET A C 1
ATOM 1382 O O . MET A 1 170 ? -16.812 72.875 22.547 1 94.69 170 MET A O 1
ATOM 1386 N N . ARG A 1 171 ? -15.586 74.312 23.719 1 93.06 171 ARG A N 1
ATOM 1387 C CA . ARG A 1 171 ? -16.625 74.562 24.719 1 93.06 171 ARG A CA 1
ATOM 1388 C C . ARG A 1 171 ? -17.031 76 24.75 1 93.06 171 ARG A C 1
ATOM 1390 O O . ARG A 1 171 ? -16.188 76.938 24.672 1 93.06 171 ARG A O 1
ATOM 1397 N N . LYS A 1 172 ? -18.312 76.25 24.906 1 89.75 172 LYS A N 1
ATOM 1398 C CA . LYS A 1 172 ? -18.828 77.625 25.062 1 89.75 172 LYS A CA 1
ATOM 1399 C C . LYS A 1 172 ? -18.547 78.188 26.453 1 89.75 172 LYS A C 1
ATOM 1401 O O . LYS A 1 172 ? -18.812 77.5 27.453 1 89.75 172 LYS A O 1
ATOM 1406 N N . VAL A 1 173 ? -17.938 79.438 26.391 1 85.62 173 VAL A N 1
ATOM 1407 C CA . VAL A 1 173 ? -17.656 80.062 27.672 1 85.62 173 VAL A CA 1
ATOM 1408 C C . VAL A 1 173 ? -18.859 80.938 28.094 1 85.62 173 VAL A C 1
ATOM 1410 O O . VAL A 1 173 ? -19.266 81.812 27.375 1 85.62 173 VAL A O 1
ATOM 1413 N N . GLN A 1 174 ? -19.734 80.5 28.969 1 78.5 174 GLN A N 1
ATOM 1414 C CA . GLN A 1 174 ? -20.922 81.188 29.391 1 78.5 174 GLN A CA 1
ATOM 1415 C C . GLN A 1 174 ? -20.547 82.5 30.156 1 78.5 174 GLN A C 1
ATOM 1417 O O . GLN A 1 174 ? -20.469 82.5 31.375 1 78.5 174 GLN A O 1
ATOM 1422 N N . LEU A 1 175 ? -20.375 83.562 29.344 1 76.25 175 LEU A N 1
ATOM 1423 C CA . LEU A 1 175 ? -20.109 84.875 29.969 1 76.25 175 LEU A CA 1
ATOM 1424 C C . LEU A 1 175 ? -21.406 85.688 30.094 1 76.25 175 LEU A C 1
ATOM 1426 O O . LEU A 1 175 ? -22.312 85.5 29.281 1 76.25 175 LEU A O 1
ATOM 1430 N N . PRO A 1 176 ? -21.641 86.312 31.172 1 73.75 176 PRO A N 1
ATOM 1431 C CA . PRO A 1 176 ? -22.891 87.062 31.406 1 73.75 176 PRO A CA 1
ATOM 1432 C C . PRO A 1 176 ? -23.203 88.062 30.266 1 73.75 176 PRO A C 1
ATOM 1434 O O . PRO A 1 176 ? -24.359 88.188 29.891 1 73.75 176 PRO A O 1
ATOM 1437 N N . GLU A 1 177 ? -22.25 88.75 29.656 1 73.5 177 GLU A N 1
ATOM 1438 C CA . GLU A 1 177 ? -22.531 89.812 28.703 1 73.5 177 GLU A CA 1
ATOM 1439 C C . GLU A 1 177 ? -22.188 89.375 27.281 1 73.5 177 GLU A C 1
ATOM 1441 O O . GLU A 1 177 ? -22.453 90.125 26.312 1 73.5 177 GLU A O 1
ATOM 1446 N N . ARG A 1 178 ? -21.562 88.25 27.156 1 77.19 178 ARG A N 1
ATOM 1447 C CA . ARG A 1 178 ? -21.156 87.75 25.828 1 77.19 178 ARG A CA 1
ATOM 1448 C C . ARG A 1 178 ? -21.391 86.25 25.672 1 77.19 178 ARG A C 1
ATOM 1450 O O . ARG A 1 178 ? -21.094 85.5 26.578 1 77.19 178 ARG A O 1
ATOM 1457 N N . ASP A 1 179 ? -22.078 85.938 24.578 1 80.31 179 ASP A N 1
ATOM 1458 C CA . ASP A 1 179 ? -22.406 84.5 24.359 1 80.31 179 ASP A CA 1
ATOM 1459 C C . ASP A 1 179 ? -21.656 83.938 23.141 1 80.31 179 ASP A C 1
ATOM 1461 O O . ASP A 1 179 ? -22.031 82.938 22.594 1 80.31 179 ASP A O 1
ATOM 1465 N N . ASP A 1 180 ? -20.562 84.625 22.703 1 87.06 180 ASP A N 1
ATOM 1466 C CA . ASP A 1 180 ? -19.906 84.188 21.469 1 87.06 180 ASP A CA 1
ATOM 1467 C C . ASP A 1 180 ? -18.484 83.688 21.734 1 87.06 180 ASP A C 1
ATOM 1469 O O . ASP A 1 180 ? -17.672 83.625 20.812 1 87.06 180 ASP A O 1
ATOM 1473 N N . VAL A 1 181 ? -18.125 83.5 22.984 1 88.44 181 VAL A N 1
ATOM 1474 C CA . VAL A 1 181 ? -16.766 83.125 23.328 1 88.44 181 VAL A CA 1
ATOM 1475 C C . VAL A 1 181 ? -16.672 81.625 23.531 1 88.44 181 VAL A C 1
ATOM 1477 O O . VAL A 1 181 ? -17.5 81 24.234 1 88.44 181 VAL A O 1
ATOM 1480 N N . TYR A 1 182 ? -15.672 81.062 22.891 1 91.44 182 TYR A N 1
ATOM 1481 C CA . TYR A 1 182 ? -15.438 79.625 22.984 1 91.44 182 TYR A CA 1
ATOM 1482 C C . TYR A 1 182 ? -13.992 79.375 23.391 1 91.44 182 TYR A C 1
ATOM 1484 O O . TYR A 1 182 ? -13.094 80.125 23.094 1 91.44 182 TYR A O 1
ATOM 1492 N N . ILE A 1 183 ? -13.812 78.188 24.062 1 91.75 183 ILE A N 1
ATOM 1493 C CA . ILE A 1 183 ? -12.477 77.688 24.328 1 91.75 183 ILE A CA 1
ATOM 1494 C C . ILE A 1 183 ? -12.172 76.5 23.438 1 91.75 183 ILE A C 1
ATOM 1496 O O . ILE A 1 183 ? -12.992 75.625 23.312 1 91.75 183 ILE A O 1
ATOM 1500 N N . TYR A 1 184 ? -11.102 76.562 22.812 1 93.25 184 TYR A N 1
ATOM 1501 C CA . TYR A 1 184 ? -10.609 75.5 21.969 1 93.25 184 TYR A CA 1
ATOM 1502 C C . TYR A 1 184 ? -9.352 74.875 22.562 1 93.25 184 TYR A C 1
ATOM 1504 O O . TYR A 1 184 ? -8.383 75.562 22.859 1 93.25 184 TYR A O 1
ATOM 1512 N N . VAL A 1 185 ? -9.383 73.5 22.75 1 92.56 185 VAL A N 1
ATOM 1513 C CA . VAL A 1 185 ? -8.25 72.812 23.328 1 92.56 185 VAL A CA 1
ATOM 1514 C C . VAL A 1 185 ? -7.945 71.562 22.5 1 92.56 185 VAL A C 1
ATOM 1516 O O . VAL A 1 185 ? -8.859 70.812 22.094 1 92.56 185 VAL A O 1
ATOM 1519 N N . GLU A 1 186 ? -6.688 71.312 22.25 1 91.38 186 GLU A N 1
ATOM 1520 C CA . GLU A 1 186 ? -6.234 70.125 21.547 1 91.38 186 GLU A CA 1
ATOM 1521 C C . GLU A 1 186 ? -5.531 69.188 22.484 1 91.38 186 GLU A C 1
ATOM 1523 O O . GLU A 1 186 ? -4.977 69.562 23.5 1 91.38 186 GLU A O 1
ATOM 1528 N N . SER A 1 187 ? -5.711 67.812 22.094 1 86.31 187 SER A N 1
ATOM 1529 C CA . SER A 1 187 ? -4.953 66.812 22.828 1 86.31 187 SER A CA 1
ATOM 1530 C C . SER A 1 187 ? -3.467 66.875 22.516 1 86.31 187 SER A C 1
ATOM 1532 O O . SER A 1 187 ? -3.076 67.438 21.484 1 86.31 187 SER A O 1
ATOM 1534 N N . GLY A 1 188 ? -2.664 66.438 23.453 1 72.31 188 GLY A N 1
ATOM 1535 C CA . GLY A 1 188 ? -1.224 66.438 23.25 1 72.31 188 GLY A CA 1
ATOM 1536 C C . GLY A 1 188 ? -0.743 65.438 22.219 1 72.31 188 GLY A C 1
ATOM 1537 O O . GLY A 1 188 ? -1.475 64.5 21.859 1 72.31 188 GLY A O 1
ATOM 1538 N N . PHE A 1 189 ? 0.506 65.75 21.531 1 56.91 189 PHE A N 1
ATOM 1539 C CA . PHE A 1 189 ? 1.176 65.125 20.375 1 56.91 189 PHE A CA 1
ATOM 1540 C C . PHE A 1 189 ? 1.34 63.656 20.531 1 56.91 189 PHE A C 1
ATOM 1542 O O . PHE A 1 189 ? 1.187 62.875 19.578 1 56.91 189 PHE A O 1
ATOM 1549 N N . ARG A 1 190 ? 1.658 63.125 21.609 1 61.06 190 ARG A N 1
ATOM 1550 C CA . ARG A 1 190 ? 2.246 61.781 21.703 1 61.06 190 ARG A CA 1
ATOM 1551 C C . ARG A 1 190 ? 1.166 60.719 21.766 1 61.06 190 ARG A C 1
ATOM 1553 O O . ARG A 1 190 ? 1.383 59.594 21.328 1 61.06 190 ARG A O 1
ATOM 1560 N N . LEU A 1 191 ? 0.031 61.188 22.031 1 54.59 191 LEU A N 1
ATOM 1561 C CA . LEU A 1 191 ? -0.958 60.125 22.297 1 54.59 191 LEU A CA 1
ATOM 1562 C C . LEU A 1 191 ? -1.444 59.5 21 1 54.59 191 LEU A C 1
ATOM 1564 O O . LEU A 1 191 ? -1.449 58.281 20.875 1 54.59 191 LEU A O 1
ATOM 1568 N N . THR A 1 192 ? -1.889 60.406 20.062 1 58.81 192 THR A N 1
ATOM 1569 C CA . THR A 1 192 ? -2.533 59.844 18.891 1 58.81 192 THR A CA 1
ATOM 1570 C C . THR A 1 192 ? -1.516 59.094 18.031 1 58.81 192 THR A C 1
ATOM 1572 O O . THR A 1 192 ? -1.823 58.062 17.438 1 58.81 192 THR A O 1
ATOM 1575 N N . GLN A 1 193 ? -0.341 59.656 18.109 1 57.47 193 GLN A N 1
ATOM 1576 C CA . GLN A 1 193 ? 0.693 59 17.328 1 57.47 193 GLN A CA 1
ATOM 1577 C C . GLN A 1 193 ? 1.028 57.625 17.906 1 57.47 193 GLN A C 1
ATOM 1579 O O . GLN A 1 193 ? 1.238 56.656 17.156 1 57.47 193 GLN A O 1
ATOM 1584 N N . ASP A 1 194 ? 0.998 57.625 19.172 1 60.44 194 ASP A N 1
ATOM 1585 C CA . ASP A 1 194 ? 1.419 56.375 19.844 1 60.44 194 ASP A CA 1
ATOM 1586 C C . ASP A 1 194 ? 0.304 55.344 19.828 1 60.44 194 ASP A C 1
ATOM 1588 O O . ASP A 1 194 ? 0.574 54.125 19.828 1 60.44 194 ASP A O 1
ATOM 1592 N N . VAL A 1 195 ? -0.868 55.844 19.734 1 63.22 195 VAL A N 1
ATOM 1593 C CA . VAL A 1 195 ? -1.987 54.938 19.812 1 63.22 195 VAL A CA 1
ATOM 1594 C C . VAL A 1 195 ? -2.33 54.438 18.406 1 63.22 195 VAL A C 1
ATOM 1596 O O . VAL A 1 195 ? -2.547 53.219 18.203 1 63.22 195 VAL A O 1
ATOM 1599 N N . LEU A 1 196 ? -2.285 55.344 17.484 1 62.72 196 LEU A N 1
ATOM 1600 C CA . LEU A 1 196 ? -2.719 54.969 16.141 1 62.72 196 LEU A CA 1
ATOM 1601 C C . LEU A 1 196 ? -1.528 54.594 15.266 1 62.72 196 LEU A C 1
ATOM 1603 O O . LEU A 1 196 ? -1.691 53.906 14.258 1 62.72 196 LEU A O 1
ATOM 1607 N N . ALA A 1 197 ? -0.39 54.938 15.703 1 57.47 197 ALA A N 1
ATOM 1608 C CA . ALA A 1 197 ? 0.747 54.719 14.812 1 57.47 197 ALA A CA 1
ATOM 1609 C C . ALA A 1 197 ? 1.401 53.375 15.094 1 57.47 197 ALA A C 1
ATOM 1611 O O . ALA A 1 197 ? 2.289 52.938 14.359 1 57.47 197 ALA A O 1
ATOM 1612 N N . TYR A 1 198 ? 0.918 52.75 16.078 1 56.75 198 TYR A N 1
ATOM 1613 C CA . TYR A 1 198 ? 1.646 51.5 16.344 1 56.75 198 TYR A CA 1
ATOM 1614 C C . TYR A 1 198 ? 1.366 50.469 15.273 1 56.75 198 TYR A C 1
ATOM 1616 O O . TYR A 1 198 ? 0.208 50.125 15.008 1 56.75 198 TYR A O 1
ATOM 1624 N N . ASN A 1 199 ? 2.475 50.312 14.555 1 58.22 199 ASN A N 1
ATOM 1625 C CA . ASN A 1 199 ? 2.48 49.312 13.484 1 58.22 199 ASN A CA 1
ATOM 1626 C C . ASN A 1 199 ? 2.283 47.906 14.031 1 58.22 199 ASN A C 1
ATOM 1628 O O . ASN A 1 199 ? 3.219 47.312 14.555 1 58.22 199 ASN A O 1
ATOM 1632 N N . GLN A 1 200 ? 1.01 47.594 14.227 1 65.25 200 GLN A N 1
ATOM 1633 C CA . GLN A 1 200 ? 0.704 46.219 14.617 1 65.25 200 GLN A CA 1
ATOM 1634 C C . GLN A 1 200 ? 0.605 45.312 13.406 1 65.25 200 GLN A C 1
ATOM 1636 O O . GLN A 1 200 ? 0.063 45.688 12.367 1 65.25 200 GLN A O 1
ATOM 1641 N N . TYR A 1 201 ? 1.126 44.188 13.492 1 67 201 TYR A N 1
ATOM 1642 C CA . TYR A 1 201 ? 1.05 43.156 12.461 1 67 201 TYR A CA 1
ATOM 1643 C C . TYR A 1 201 ? 1.709 43.625 11.172 1 67 201 TYR A C 1
ATOM 1645 O O . TYR A 1 201 ? 1.114 43.531 10.094 1 67 201 TYR A O 1
ATOM 1653 N N . ASN A 1 202 ? 2.904 44.156 11.352 1 65.06 202 ASN A N 1
ATOM 1654 C CA . ASN A 1 202 ? 3.701 44.688 10.242 1 65.06 202 ASN A CA 1
ATOM 1655 C C . ASN A 1 202 ? 2.941 45.75 9.461 1 65.06 202 ASN A C 1
ATOM 1657 O O . ASN A 1 202 ? 2.951 45.75 8.227 1 65.06 202 ASN A O 1
ATOM 1661 N N . GLY A 1 203 ? 2.127 46.406 10.156 1 67.75 203 GLY A N 1
ATOM 1662 C CA . GLY A 1 203 ? 1.424 47.531 9.539 1 67.75 203 GLY A CA 1
ATOM 1663 C C . GLY A 1 203 ? 0.127 47.094 8.867 1 67.75 203 GLY A C 1
ATOM 1664 O O . GLY A 1 203 ? -0.498 47.906 8.164 1 67.75 203 GLY A O 1
ATOM 1665 N N . ALA A 1 204 ? -0.245 45.938 9.148 1 77.31 204 ALA A N 1
ATOM 1666 C CA . ALA A 1 204 ? -1.425 45.469 8.43 1 77.31 204 ALA A CA 1
ATOM 1667 C C . ALA A 1 204 ? -2.707 45.875 9.164 1 77.31 204 ALA A C 1
ATOM 1669 O O . ALA A 1 204 ? -3.789 45.875 8.57 1 77.31 204 ALA A O 1
ATOM 1670 N N . LEU A 1 205 ? -2.584 46.219 10.359 1 87.06 205 LEU A N 1
ATOM 1671 C CA . LEU A 1 205 ? -3.762 46.562 11.148 1 87.06 205 LEU A CA 1
ATOM 1672 C C . LEU A 1 205 ? -4.031 48.062 11.086 1 87.06 205 LEU A C 1
ATOM 1674 O O . LEU A 1 205 ? -3.133 48.875 11.328 1 87.06 205 LEU A O 1
ATOM 1678 N N . SER A 1 206 ? -5.16 48.469 10.625 1 89.25 206 SER A N 1
ATOM 1679 C CA . SER A 1 206 ? -5.57 49.844 10.539 1 89.25 206 SER A CA 1
ATOM 1680 C C . SER A 1 206 ? -6.766 50.125 11.438 1 89.25 206 SER A C 1
ATOM 1682 O O . SER A 1 206 ? -7.484 49.219 11.836 1 89.25 206 SER A O 1
ATOM 1684 N N . HIS A 1 207 ? -6.938 51.438 11.719 1 91.75 207 HIS A N 1
ATOM 1685 C CA . HIS A 1 207 ? -8.008 51.781 12.641 1 91.75 207 HIS A CA 1
ATOM 1686 C C . HIS A 1 207 ? -8.977 52.781 12 1 91.75 207 HIS A C 1
ATOM 1688 O O . HIS A 1 207 ? -8.578 53.594 11.148 1 91.75 207 HIS A O 1
ATOM 1694 N N . LEU A 1 208 ? -10.211 52.656 12.414 1 92.81 208 LEU A N 1
ATOM 1695 C CA . LEU A 1 208 ? -11.281 53.594 12.094 1 92.81 208 LEU A CA 1
ATOM 1696 C C . LEU A 1 208 ? -11.938 54.094 13.367 1 92.81 208 LEU A C 1
ATOM 1698 O O . LEU A 1 208 ? -12.008 53.406 14.375 1 92.81 208 LEU A O 1
ATOM 1702 N N . ILE A 1 209 ? -12.383 55.344 13.297 1 94.19 209 ILE A N 1
ATOM 1703 C CA . ILE A 1 209 ? -13.156 55.906 14.398 1 94.19 209 ILE A CA 1
ATOM 1704 C C . ILE A 1 209 ? -14.531 56.312 13.891 1 94.19 209 ILE A C 1
ATOM 1706 O O . ILE A 1 209 ? -14.641 57 12.859 1 94.19 209 ILE A O 1
ATOM 1710 N N . LEU A 1 210 ? -15.5 55.875 14.625 1 94.69 210 LEU A N 1
ATOM 1711 C CA . LEU A 1 210 ? -16.891 56.125 14.234 1 94.69 210 LEU A CA 1
ATOM 1712 C C . LEU A 1 210 ? -17.562 57.062 15.234 1 94.69 210 LEU A C 1
ATOM 1714 O O . LEU A 1 210 ? -17.297 57 16.438 1 94.69 210 LEU A O 1
ATOM 1718 N N . ASP A 1 211 ? -18.422 57.812 14.711 1 93.62 211 ASP A N 1
ATOM 1719 C CA . ASP A 1 211 ? -19.219 58.656 15.602 1 93.62 211 ASP A CA 1
ATOM 1720 C C . ASP A 1 211 ? -20.438 57.875 16.125 1 93.62 211 ASP A C 1
ATOM 1722 O O . ASP A 1 211 ? -20.562 56.688 15.891 1 93.62 211 ASP A O 1
ATOM 1726 N N . GLY A 1 212 ? -21.281 58.5 16.953 1 89.81 212 GLY A N 1
ATOM 1727 C CA . GLY A 1 212 ? -22.422 57.844 17.578 1 89.81 212 GLY A CA 1
ATOM 1728 C C . GLY A 1 212 ? -23.422 57.312 16.578 1 89.81 212 GLY A C 1
ATOM 1729 O O . GLY A 1 212 ? -24.156 56.375 16.875 1 89.81 212 GLY A O 1
ATOM 1730 N N . GLU A 1 213 ? -23.438 57.812 15.344 1 88.81 213 GLU A N 1
ATOM 1731 C CA . GLU A 1 213 ? -24.375 57.375 14.312 1 88.81 213 GLU A CA 1
ATOM 1732 C C . GLU A 1 213 ? -23.766 56.312 13.414 1 88.81 213 GLU A C 1
ATOM 1734 O O . GLU A 1 213 ? -24.438 55.75 12.523 1 88.81 213 GLU A O 1
ATOM 1739 N N . GLY A 1 214 ? -22.5 56.062 13.609 1 90.25 214 GLY A N 1
ATOM 1740 C CA . GLY A 1 214 ? -21.828 55 12.844 1 90.25 214 GLY A CA 1
ATOM 1741 C C . GLY A 1 214 ? -21.094 55.531 11.633 1 90.25 214 GLY A C 1
ATOM 1742 O O . GLY A 1 214 ? -20.609 54.75 10.812 1 90.25 214 GLY A O 1
ATOM 1743 N N . ASN A 1 215 ? -21 56.875 11.547 1 92.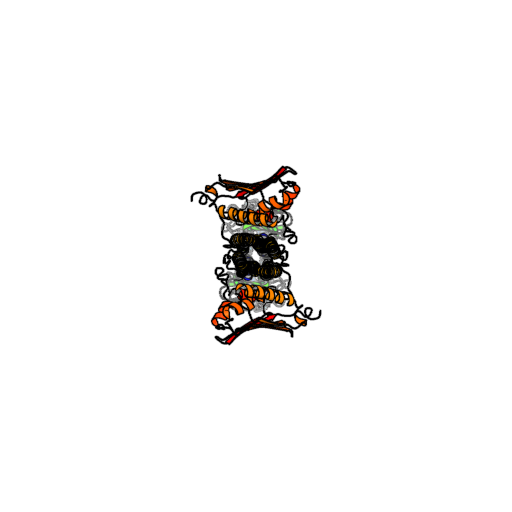75 215 ASN A N 1
ATOM 1744 C CA . ASN A 1 215 ? -20.25 57.438 10.438 1 92.75 215 ASN A CA 1
ATOM 1745 C C . ASN A 1 215 ? -18.75 57.469 10.719 1 92.75 215 ASN A C 1
ATOM 1747 O O . ASN A 1 215 ? -18.344 57.719 11.844 1 92.75 215 ASN A O 1
ATOM 1751 N N . ILE A 1 216 ? -17.984 57.219 9.656 1 94.12 216 ILE A N 1
ATOM 1752 C CA . ILE A 1 216 ? -16.531 57.219 9.797 1 94.12 216 ILE A CA 1
ATOM 1753 C C . ILE A 1 216 ? -16.031 58.656 9.875 1 94.12 216 ILE A C 1
ATOM 1755 O O . ILE A 1 216 ? -16.203 59.438 8.938 1 94.12 216 ILE A O 1
ATOM 1759 N N . VAL A 1 217 ? -15.422 58.938 10.969 1 93.5 217 VAL A N 1
ATOM 1760 C CA . VAL A 1 217 ? -14.891 60.281 11.18 1 93.5 217 VAL A CA 1
ATOM 1761 C C . VAL A 1 217 ? -13.398 60.312 10.859 1 93.5 217 VAL A C 1
ATOM 1763 O O . VAL A 1 217 ? -12.859 61.375 10.508 1 93.5 217 VAL A O 1
ATOM 1766 N N . TYR A 1 218 ? -12.773 59.156 11.031 1 92.44 218 TYR A N 1
ATOM 1767 C CA . TYR A 1 218 ? -11.352 59 10.75 1 92.44 218 TYR A CA 1
ATOM 1768 C C . TYR A 1 218 ? -11.07 57.625 10.156 1 92.44 218 TYR A C 1
ATOM 1770 O O . TYR A 1 218 ? -11.664 56.625 10.57 1 92.44 218 TYR A O 1
ATOM 1778 N N . SER A 1 219 ? -10.227 57.625 9.164 1 91.81 219 SER A N 1
ATOM 1779 C CA . SER A 1 219 ? -9.867 56.375 8.508 1 91.81 219 SER A CA 1
ATOM 1780 C C . SER A 1 219 ? -8.383 56.375 8.141 1 91.81 219 SER A C 1
ATOM 1782 O O . SER A 1 219 ? -7.879 57.312 7.527 1 91.81 219 SER A O 1
ATOM 1784 N N . GLU A 1 220 ? -7.75 55.281 8.508 1 89.38 220 GLU A N 1
ATOM 1785 C CA . GLU A 1 220 ? -6.359 55.094 8.109 1 89.38 220 GLU A CA 1
ATOM 1786 C C . GLU A 1 220 ? -6.266 54.469 6.719 1 89.38 220 GLU A C 1
ATOM 1788 O O . GLU A 1 220 ? -5.188 54.406 6.125 1 89.38 220 GLU A O 1
ATOM 1793 N N . ILE A 1 221 ? -7.41 54 6.25 1 89.31 221 ILE A N 1
ATOM 1794 C CA . ILE A 1 221 ? -7.48 53.438 4.902 1 89.31 221 ILE A CA 1
ATOM 1795 C C . ILE A 1 221 ? -8.594 54.125 4.117 1 89.31 221 ILE A C 1
ATOM 1797 O O . ILE A 1 221 ? -9.539 53.5 3.664 1 89.31 221 ILE A O 1
ATOM 1801 N N . PRO A 1 222 ? -8.398 55.312 3.803 1 90.94 222 PRO A N 1
ATOM 1802 C CA . PRO A 1 222 ? -9.469 56.062 3.152 1 90.94 222 PRO A CA 1
ATOM 1803 C C . PRO A 1 222 ? -9.805 55.531 1.756 1 90.94 222 PRO A C 1
ATOM 1805 O O . PRO A 1 222 ? -10.906 55.781 1.252 1 90.94 222 PRO A O 1
ATOM 1808 N N . GLU A 1 223 ? -8.938 54.875 1.147 1 90.62 223 GLU A N 1
ATOM 1809 C CA . GLU A 1 223 ? -9.18 54.344 -0.181 1 90.62 223 GLU A CA 1
ATOM 1810 C C . GLU A 1 223 ? -10.242 53.25 -0.136 1 90.62 223 GLU A C 1
ATOM 1812 O O . GLU A 1 223 ? -11.07 53.125 -1.044 1 90.62 223 GLU A O 1
ATOM 1817 N N . ALA A 1 224 ? -10.234 52.438 0.956 1 88.94 224 ALA A N 1
ATOM 1818 C CA . ALA A 1 224 ? -11.172 51.312 1.083 1 88.94 224 ALA A CA 1
ATOM 1819 C C . ALA A 1 224 ? -12.414 51.719 1.867 1 88.94 224 ALA A C 1
ATOM 1821 O O . ALA A 1 224 ? -13.523 51.281 1.573 1 88.94 224 ALA A O 1
ATOM 1822 N N . MET A 1 225 ? -12.195 52.531 2.881 1 91.19 225 MET A N 1
ATOM 1823 C CA . MET A 1 225 ? -13.258 53.031 3.746 1 91.19 225 MET A CA 1
ATOM 1824 C C . MET A 1 225 ? -13.141 54.562 3.918 1 91.19 225 MET A C 1
ATOM 1826 O O . MET A 1 225 ? -12.375 55.031 4.758 1 91.19 225 MET A O 1
ATOM 1830 N N . LYS A 1 226 ? -13.969 55.281 3.338 1 91.44 226 LYS A N 1
ATOM 1831 C CA . LYS A 1 226 ? -13.852 56.719 3.232 1 91.44 226 LYS A CA 1
ATOM 1832 C C . LYS A 1 226 ? -14.477 57.438 4.441 1 91.44 226 LYS A C 1
ATOM 1834 O O . LYS A 1 226 ? -15.461 56.938 5.004 1 91.44 226 LYS A O 1
ATOM 1839 N N . VAL A 1 227 ? -13.938 58.531 4.723 1 92.38 227 VAL A N 1
ATOM 1840 C CA . VAL A 1 227 ? -14.477 59.375 5.785 1 92.38 227 VAL A CA 1
ATOM 1841 C C . VAL A 1 227 ? -15.859 59.875 5.387 1 92.38 227 VAL A C 1
ATOM 1843 O O . VAL A 1 227 ? -16.062 60.312 4.246 1 92.38 227 VAL A O 1
ATOM 1846 N N . GLY A 1 228 ? -16.797 59.781 6.23 1 90.12 228 GLY A N 1
ATOM 1847 C CA . GLY A 1 228 ? -18.156 60.219 5.961 1 90.12 228 GLY A CA 1
ATOM 1848 C C . GLY A 1 228 ? -19.094 59.094 5.629 1 90.12 228 GLY A C 1
ATOM 1849 O O . GLY A 1 228 ? -20.328 59.219 5.707 1 90.12 228 GLY A O 1
ATOM 1850 N N . GLU A 1 229 ? -18.578 57.969 5.281 1 91.56 229 GLU A N 1
ATOM 1851 C CA . GLU A 1 229 ? -19.391 56.781 4.977 1 91.56 229 GLU A CA 1
ATOM 1852 C C . GLU A 1 229 ? -19.938 56.156 6.254 1 91.56 229 GLU A C 1
ATOM 1854 O O . GLU A 1 229 ? -19.281 56.188 7.297 1 91.56 229 GLU A O 1
ATOM 1859 N N . ASN A 1 230 ? -21.109 55.594 6.145 1 91.31 230 ASN A N 1
ATOM 1860 C CA . ASN A 1 230 ? -21.703 54.906 7.285 1 91.31 230 ASN A CA 1
ATOM 1861 C C . ASN A 1 230 ? -21.203 53.469 7.379 1 91.31 230 ASN A C 1
ATOM 1863 O O . ASN A 1 230 ? -21.438 52.656 6.477 1 91.31 230 ASN A O 1
ATOM 1867 N N . PHE A 1 231 ? -20.547 53.125 8.406 1 89.94 231 PHE A N 1
ATOM 1868 C CA . PHE A 1 231 ? -19.938 51.812 8.602 1 89.94 231 PHE A CA 1
ATOM 1869 C C . PHE A 1 231 ? -21 50.75 8.844 1 89.94 231 PHE A C 1
ATOM 1871 O O . PHE A 1 231 ? -20.812 49.594 8.477 1 89.94 231 PHE A O 1
ATOM 1878 N N . THR A 1 232 ? -22.094 51.094 9.484 1 80.94 232 THR A N 1
ATOM 1879 C CA . THR A 1 232 ? -23.172 50.125 9.789 1 80.94 232 THR A CA 1
ATOM 1880 C C . THR A 1 232 ? -23.797 49.625 8.5 1 80.94 232 THR A C 1
ATOM 1882 O O . THR A 1 232 ? -24.312 48.5 8.477 1 80.94 232 THR A O 1
ATOM 1885 N N . SER A 1 233 ? -23.766 50.375 7.523 1 76.5 233 SER A N 1
ATOM 1886 C CA . SER A 1 233 ? -24.328 49.969 6.242 1 76.5 233 SER A CA 1
ATOM 1887 C C . SER A 1 233 ? -23.453 48.906 5.578 1 76.5 233 SER A C 1
ATOM 1889 O O . SER A 1 233 ? -23.922 48.125 4.75 1 76.5 233 SER A O 1
ATOM 1891 N N . LEU A 1 234 ? -22.281 48.969 5.996 1 70.31 234 LEU A N 1
ATOM 1892 C CA . LEU A 1 234 ? -21.312 48.062 5.402 1 70.31 234 LEU A CA 1
ATOM 1893 C C . LEU A 1 234 ? -21.312 46.719 6.125 1 70.31 234 LEU A C 1
ATOM 1895 O O . LEU A 1 234 ? -20.844 45.719 5.59 1 70.31 234 LEU A O 1
ATOM 1899 N N . THR A 1 235 ? -21.844 46.812 7.367 1 69.88 235 THR A N 1
ATOM 1900 C CA . THR A 1 235 ? -21.75 45.625 8.211 1 69.88 235 THR A CA 1
ATOM 1901 C C . THR A 1 235 ? -23.125 45.188 8.688 1 69.88 235 THR A C 1
ATOM 1903 O O . THR A 1 235 ? -24.094 45.969 8.633 1 69.88 235 THR A O 1
ATOM 1906 N N . ALA A 1 236 ? -23.297 43.969 8.766 1 60.34 236 ALA A N 1
ATOM 1907 C CA . ALA A 1 236 ? -24.562 43.469 9.297 1 60.34 236 ALA A CA 1
ATOM 1908 C C . ALA A 1 236 ? -24.75 43.906 10.75 1 60.34 236 ALA A C 1
ATOM 1910 O O . ALA A 1 236 ? -23.781 44.188 11.453 1 60.34 236 ALA A O 1
ATOM 1911 N N . ALA A 1 237 ? -25.953 44.188 11.289 1 59.72 237 ALA A N 1
ATOM 1912 C CA . ALA A 1 237 ? -26.375 44.656 12.602 1 59.72 237 ALA A CA 1
ATOM 1913 C C . ALA A 1 237 ? -25.312 44.375 13.664 1 59.72 237 ALA A C 1
ATOM 1915 O O . ALA A 1 237 ? -24.359 43.625 13.406 1 59.72 237 ALA A O 1
ATOM 1916 N N . PRO A 1 238 ? -25.734 44.344 15.102 1 62.31 238 PRO A N 1
ATOM 1917 C CA . PRO A 1 238 ? -24.859 44.656 16.219 1 62.31 238 PRO A CA 1
ATOM 1918 C C . PRO A 1 238 ? -23.688 43.688 16.359 1 62.31 238 PRO A C 1
ATOM 1920 O O . PRO A 1 238 ? -23.594 43 17.375 1 62.31 238 PRO A O 1
ATOM 1923 N N . ALA A 1 239 ? -22.891 43.5 15.281 1 78.19 239 ALA A N 1
ATOM 1924 C CA . ALA A 1 239 ? -21.797 42.531 15.406 1 78.19 239 ALA A CA 1
ATOM 1925 C C . ALA A 1 239 ? -20.516 43.219 15.859 1 78.19 239 ALA A C 1
ATOM 1927 O O . ALA A 1 239 ? -20.312 44.406 15.586 1 78.19 239 ALA A O 1
ATOM 1928 N N . LYS A 1 240 ? -19.719 42.531 16.75 1 87.81 240 LYS A N 1
ATOM 1929 C CA . LYS A 1 240 ? -18.453 43.062 17.281 1 87.81 240 LYS A CA 1
ATOM 1930 C C . LYS A 1 240 ? -17.297 42.75 16.344 1 87.81 240 LYS A C 1
ATOM 1932 O O . LYS A 1 240 ? -16.203 43.281 16.516 1 87.81 240 LYS A O 1
ATOM 1937 N N . ASP A 1 241 ? -17.562 41.875 15.383 1 90.12 241 ASP A N 1
ATOM 1938 C CA . ASP A 1 241 ? -16.547 41.562 14.383 1 90.12 241 ASP A CA 1
ATOM 1939 C C . ASP A 1 241 ? -17.188 41 13.117 1 90.12 241 ASP A C 1
ATOM 1941 O O . ASP A 1 241 ? -18.359 40.625 13.117 1 90.12 241 ASP A O 1
ATOM 1945 N N . GLY A 1 242 ? -16.484 40.938 12.031 1 89.12 242 GLY A N 1
ATOM 1946 C CA . GLY A 1 242 ? -17 40.438 10.773 1 89.12 242 GLY A CA 1
ATOM 1947 C C . GLY A 1 242 ? -16.062 40.688 9.602 1 89.12 242 GLY A C 1
ATOM 1948 O O . GLY A 1 242 ? -14.883 41.031 9.805 1 89.12 242 GLY A O 1
ATOM 1949 N N . ILE A 1 243 ? -16.594 40.344 8.461 1 89.94 243 ILE A N 1
ATOM 1950 C CA . ILE A 1 243 ? -15.828 40.531 7.234 1 89.94 243 ILE A CA 1
ATOM 1951 C C . ILE A 1 243 ? -16.609 41.438 6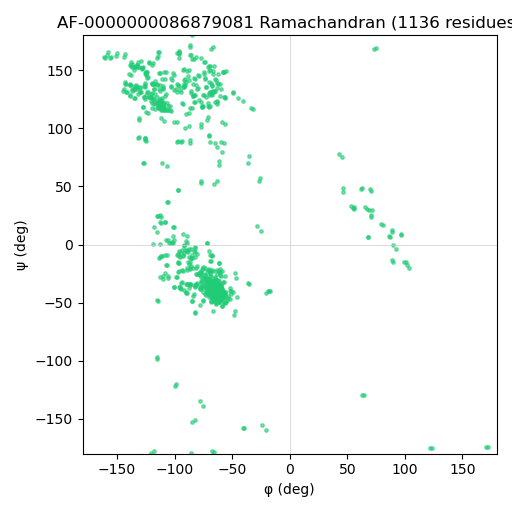.289 1 89.94 243 ILE A C 1
ATOM 1953 O O . ILE A 1 243 ? -17.812 41.281 6.098 1 89.94 243 ILE A O 1
ATOM 1957 N N . SER A 1 244 ? -15.977 42.469 5.836 1 87.69 244 SER A N 1
ATOM 1958 C CA . SER A 1 244 ? -16.594 43.406 4.871 1 87.69 244 SER A CA 1
ATOM 1959 C C . SER A 1 244 ? -15.555 43.938 3.883 1 87.69 244 SER A C 1
ATOM 1961 O O . SER A 1 244 ? -14.461 44.344 4.277 1 87.69 244 SER A O 1
ATOM 1963 N N . ARG A 1 245 ? -15.875 43.906 2.641 1 88.5 245 ARG A N 1
ATOM 1964 C CA . ARG A 1 245 ? -15.07 44.469 1.562 1 88.5 245 ARG A CA 1
ATOM 1965 C C . ARG A 1 245 ? -13.656 43.875 1.585 1 88.5 245 ARG A C 1
ATOM 1967 O O . ARG A 1 245 ? -12.68 44.625 1.461 1 88.5 245 ARG A O 1
ATOM 1974 N N . GLY A 1 246 ? -13.469 42.656 1.986 1 87.81 246 GLY A N 1
ATOM 1975 C CA . GLY A 1 246 ? -12.164 42 1.961 1 87.81 246 GLY A CA 1
ATOM 1976 C C . GLY A 1 246 ? -11.336 42.281 3.205 1 87.81 246 GLY A C 1
ATOM 1977 O O . GLY A 1 246 ? -10.148 41.938 3.25 1 87.81 246 GLY A O 1
ATOM 1978 N N . TYR A 1 247 ? -11.984 42.938 4.184 1 90.88 247 TYR A N 1
ATOM 1979 C CA . TYR A 1 247 ? -11.297 43.219 5.438 1 90.88 247 TYR A CA 1
ATOM 1980 C C . TYR A 1 247 ? -12 42.562 6.613 1 90.88 247 TYR A C 1
ATOM 1982 O O . TYR A 1 247 ? -13.234 42.469 6.645 1 90.88 247 TYR A O 1
ATOM 1990 N N . HIS A 1 248 ? -11.172 42.031 7.461 1 91.06 248 HIS A N 1
ATOM 1991 C CA . HIS A 1 248 ? -11.688 41.625 8.766 1 91.06 248 HIS A CA 1
ATOM 1992 C C . HIS A 1 248 ? -11.719 42.781 9.742 1 91.06 248 HIS A C 1
ATOM 1994 O O . HIS A 1 248 ? -10.727 43.531 9.883 1 91.06 248 HIS A O 1
ATOM 2000 N N . TRP A 1 249 ? -12.82 43 10.328 1 92.62 249 TRP A N 1
ATOM 2001 C CA . TRP A 1 249 ? -12.922 44.156 11.203 1 92.62 249 TRP A CA 1
ATOM 2002 C C . TRP A 1 249 ? -13.383 43.781 12.602 1 92.62 249 TRP A C 1
ATOM 2004 O O . TRP A 1 249 ? -14.07 42.75 12.766 1 92.62 249 TRP A O 1
ATOM 2014 N N . PHE A 1 250 ? -12.938 44.438 13.594 1 92.75 250 PHE A N 1
ATOM 2015 C CA . PHE A 1 250 ? -13.312 44.344 15 1 92.75 250 PHE A CA 1
ATOM 2016 C C . PHE A 1 250 ? -13.781 45.688 15.539 1 92.75 250 PHE A C 1
ATOM 2018 O O . PHE A 1 250 ? -13.133 46.688 15.305 1 92.75 250 PHE A O 1
ATOM 2025 N N . LYS A 1 251 ? -14.875 45.719 16.188 1 94.12 251 LYS A N 1
ATOM 2026 C CA . LYS A 1 251 ? -15.453 46.969 16.656 1 94.12 251 LYS A CA 1
ATOM 2027 C C . LYS A 1 251 ? -15.547 47 18.172 1 94.12 251 LYS A C 1
ATOM 2029 O O . LYS A 1 251 ? -15.883 46 18.797 1 94.12 251 LYS A O 1
ATOM 2034 N N . GLU A 1 252 ? -15.164 48.031 18.75 1 92.56 252 GLU A N 1
ATOM 2035 C CA . GLU A 1 252 ? -15.305 48.281 20.188 1 92.56 252 GLU A CA 1
ATOM 2036 C C . GLU A 1 252 ? -16.016 49.625 20.453 1 92.56 252 GLU A C 1
ATOM 2038 O O . GLU A 1 252 ? -15.57 50.656 19.953 1 92.56 252 GLU A O 1
ATOM 2043 N N . ASP A 1 253 ? -17.031 49.594 21.219 1 92.69 253 ASP A N 1
ATOM 2044 C CA . ASP A 1 253 ? -17.812 50.812 21.516 1 92.69 253 ASP A CA 1
ATOM 2045 C C . ASP A 1 253 ? -17.281 51.5 22.766 1 92.69 253 ASP A C 1
ATOM 2047 O O . ASP A 1 253 ? -16.906 50.844 23.734 1 92.69 253 ASP A O 1
ATOM 2051 N N . SER A 1 254 ? -17.172 52.812 22.656 1 91.12 254 SER A N 1
ATOM 2052 C CA . SER A 1 254 ? -16.797 53.625 23.812 1 91.12 254 SER A CA 1
ATOM 2053 C C . SER A 1 254 ? -18 53.938 24.688 1 91.12 254 SER A C 1
ATOM 2055 O O . SER A 1 254 ? -19.141 53.844 24.219 1 91.12 254 SER A O 1
ATOM 2057 N N . SER A 1 255 ? -17.781 54.281 25.922 1 86 255 SER A N 1
ATOM 2058 C CA . SER A 1 255 ? -18.844 54.719 26.828 1 86 255 SER A CA 1
ATOM 2059 C C . SER A 1 255 ? -19.406 56.062 26.422 1 86 255 SER A C 1
ATOM 2061 O O . SER A 1 255 ? -20.5 56.438 26.859 1 86 255 SER A O 1
ATOM 2063 N N . GLN A 1 256 ? -18.766 56.844 25.531 1 87.31 256 GLN A N 1
ATOM 2064 C CA . GLN A 1 256 ? -19.141 58.188 25.125 1 87.31 256 GLN A CA 1
ATOM 2065 C C . GLN A 1 256 ? -19.859 58.188 23.766 1 87.31 256 GLN A C 1
ATOM 2067 O O . GLN A 1 256 ? -19.844 59.188 23.047 1 87.31 256 GLN A O 1
ATOM 2072 N N . LYS A 1 257 ? -20.328 57.094 23.234 1 87.25 257 LYS A N 1
ATOM 2073 C CA . LYS A 1 257 ? -21.172 56.906 22.078 1 87.25 257 LYS A CA 1
ATOM 2074 C C . LYS A 1 257 ? -20.359 56.969 20.781 1 87.25 257 LYS A C 1
ATOM 2076 O O . LYS A 1 257 ? -20.844 57.469 19.766 1 87.25 257 LYS A O 1
ATOM 2081 N N . TRP A 1 258 ? -19.125 56.844 20.797 1 92.81 258 TRP A N 1
ATOM 2082 C CA . TRP A 1 258 ? -18.297 56.625 19.609 1 92.81 258 TRP A CA 1
ATOM 2083 C C . TRP A 1 258 ? -17.641 55.25 19.641 1 92.81 258 TRP A C 1
ATOM 2085 O O . TRP A 1 258 ? -17.766 54.531 20.641 1 92.81 258 TRP A O 1
ATOM 2095 N N . SER A 1 259 ? -17.125 54.875 18.484 1 93.94 259 SER A N 1
ATOM 2096 C CA . SER A 1 259 ? -16.531 53.531 18.422 1 93.94 259 SER A CA 1
ATOM 2097 C C . SER A 1 259 ? -15.227 53.562 17.609 1 93.94 259 SER A C 1
ATOM 2099 O O . SER A 1 259 ? -14.992 54.469 16.828 1 93.94 259 SER A O 1
ATOM 2101 N N . VAL A 1 260 ? -14.414 52.562 17.969 1 93.44 260 VAL A N 1
ATOM 2102 C CA . VAL A 1 260 ? -13.188 52.344 17.203 1 93.44 260 VAL A CA 1
ATOM 2103 C C . VAL A 1 260 ? -13.242 51 16.516 1 93.44 260 VAL A C 1
ATOM 2105 O O . VAL A 1 260 ? -13.766 50.031 17.078 1 93.44 260 VAL A O 1
ATOM 2108 N N . VAL A 1 261 ? -12.812 50.938 15.289 1 93.38 261 VAL A N 1
ATOM 2109 C CA . VAL A 1 261 ? -12.805 49.719 14.516 1 93.38 261 VAL A CA 1
ATOM 2110 C C . VAL A 1 261 ? -11.391 49.406 14.047 1 93.38 261 VAL A C 1
ATOM 2112 O O . VAL A 1 261 ? -10.703 50.281 13.508 1 93.38 261 VAL A O 1
ATOM 2115 N N . SER A 1 262 ? -10.969 48.219 14.336 1 92.38 262 SER A N 1
ATOM 2116 C CA . SER A 1 262 ? -9.727 47.719 13.758 1 92.38 262 SER A CA 1
ATOM 2117 C C . SER A 1 262 ? -9.984 46.906 12.5 1 92.38 262 SER A C 1
ATOM 2119 O O . SER A 1 262 ? -10.867 46.031 12.492 1 92.38 262 SER A O 1
ATOM 2121 N N . VAL A 1 263 ? -9.266 47.188 11.453 1 92.25 263 VAL A N 1
ATOM 2122 C CA . VAL A 1 263 ? -9.469 46.469 10.188 1 92.25 263 VAL A CA 1
ATOM 2123 C C . VAL A 1 263 ? -8.148 45.875 9.711 1 92.25 263 VAL A C 1
ATOM 2125 O O . VAL A 1 263 ? -7.098 46.531 9.812 1 92.25 263 VAL A O 1
ATOM 2128 N N . ILE A 1 264 ? -8.227 44.656 9.289 1 90.12 264 ILE A N 1
ATOM 2129 C CA . ILE A 1 264 ? -7.074 43.969 8.719 1 90.12 264 ILE A CA 1
ATOM 2130 C C . ILE A 1 264 ? -7.473 43.281 7.418 1 90.12 264 ILE A C 1
ATOM 2132 O O . ILE A 1 264 ? -8.555 42.688 7.32 1 90.12 264 ILE A O 1
ATOM 2136 N N . SER A 1 265 ? -6.59 43.438 6.395 1 90.5 265 SER A N 1
ATOM 2137 C CA . SER A 1 265 ? -6.898 42.812 5.113 1 90.5 265 SER A CA 1
ATOM 2138 C C . SER A 1 265 ? -6.973 41.312 5.246 1 90.5 265 SER A C 1
ATOM 2140 O O . SER A 1 265 ? -6.176 40.688 5.961 1 90.5 265 SER A O 1
ATOM 2142 N N . GLN A 1 266 ? -7.914 40.75 4.625 1 88.19 266 GLN A N 1
ATOM 2143 C CA . GLN A 1 266 ? -8.102 39.312 4.676 1 88.19 266 GLN A CA 1
ATOM 2144 C C . GLN A 1 266 ? -6.875 38.562 4.152 1 88.19 266 GLN A C 1
ATOM 2146 O O . GLN A 1 266 ? -6.516 37.5 4.66 1 88.19 266 GLN A O 1
ATOM 2151 N N . ALA A 1 267 ? -6.262 39.125 3.131 1 86.19 267 ALA A N 1
ATOM 2152 C CA . ALA A 1 267 ? -5.082 38.5 2.52 1 86.19 267 ALA A CA 1
ATOM 2153 C C . ALA A 1 267 ? -3.926 38.438 3.514 1 86.19 267 ALA A C 1
ATOM 2155 O O . ALA A 1 267 ? -3.229 37.406 3.592 1 86.19 267 ALA A O 1
ATOM 2156 N N . GLN A 1 268 ? -3.789 39.469 4.301 1 85.19 268 GLN A N 1
ATOM 2157 C CA . GLN A 1 268 ? -2.711 39.5 5.281 1 85.19 268 GLN A CA 1
ATOM 2158 C C . GLN A 1 268 ? -3.084 38.719 6.543 1 85.19 268 GLN A C 1
ATOM 2160 O O . GLN A 1 268 ? -2.232 38.094 7.156 1 85.19 268 GLN A O 1
ATOM 2165 N N . TYR A 1 269 ? -4.383 38.844 6.848 1 86.25 269 TYR A N 1
ATOM 2166 C CA . TYR A 1 269 ? -4.891 38.125 8.023 1 86.25 269 TYR A CA 1
ATOM 2167 C C . TYR A 1 269 ? -4.719 36.625 7.875 1 86.25 269 TYR A C 1
ATOM 2169 O O . TYR A 1 269 ? -4.234 35.969 8.789 1 86.25 269 TYR A O 1
ATOM 2177 N N . GLN A 1 270 ? -5.02 36.062 6.699 1 87.06 270 GLN A N 1
ATOM 2178 C CA . GLN A 1 270 ? -5.023 34.594 6.496 1 87.06 270 GLN A CA 1
ATOM 2179 C C . GLN A 1 270 ? -3.834 34.156 5.645 1 87.06 270 GLN A C 1
ATOM 2181 O O . GLN A 1 270 ? -3.865 33.094 5.027 1 87.06 270 GLN A O 1
ATOM 2186 N N . GLN A 1 271 ? -2.844 34.938 5.539 1 87 271 GLN A N 1
ATOM 2187 C CA . GLN A 1 271 ? -1.725 34.656 4.645 1 87 271 GLN A CA 1
ATOM 2188 C C . GLN A 1 271 ? -1.104 33.312 4.949 1 87 271 GLN A C 1
ATOM 2190 O O . GLN A 1 271 ? -0.959 32.469 4.059 1 87 271 GLN A O 1
ATOM 2195 N N . GLU A 1 272 ? -0.782 33.031 6.207 1 86.81 272 GLU A N 1
ATOM 2196 C CA . GLU A 1 272 ? -0.153 31.75 6.582 1 86.81 272 GLU A CA 1
ATOM 2197 C C . GLU A 1 272 ? -1.093 30.578 6.34 1 86.81 272 GLU A C 1
ATOM 2199 O O . GLU A 1 272 ? -0.656 29.5 5.914 1 86.81 272 GLU A O 1
ATOM 2204 N N . LYS A 1 273 ? -2.346 30.812 6.609 1 89.88 273 LYS A N 1
ATOM 2205 C CA . LYS A 1 273 ? -3.338 29.75 6.391 1 89.88 273 LYS A CA 1
ATOM 2206 C C . LYS A 1 273 ? -3.475 29.438 4.906 1 89.88 273 LYS A C 1
ATOM 2208 O O . LYS A 1 273 ? -3.506 28.266 4.523 1 89.88 273 LYS A O 1
ATOM 2213 N N . ASN A 1 274 ? -3.508 30.422 4.016 1 91.06 274 ASN A N 1
ATOM 2214 C CA . ASN A 1 274 ? -3.633 30.219 2.578 1 91.06 274 ASN A CA 1
ATOM 2215 C C . ASN A 1 274 ? -2.391 29.547 1.998 1 91.06 274 ASN A C 1
ATOM 2217 O O . ASN A 1 274 ? -2.496 28.672 1.134 1 91.06 274 ASN A O 1
ATOM 2221 N N . GLN A 1 275 ? -1.263 29.984 2.471 1 91.69 275 GLN A N 1
ATOM 2222 C CA . GLN A 1 275 ? -0.025 29.359 2.029 1 91.69 275 GLN A CA 1
ATOM 2223 C C . GLN A 1 275 ? 0.016 27.891 2.439 1 91.69 275 GLN A C 1
ATOM 2225 O O . GLN A 1 275 ? 0.457 27.031 1.666 1 91.69 275 GLN A O 1
ATOM 2230 N N . TRP A 1 276 ? -0.444 27.625 3.609 1 91.88 276 TRP A N 1
ATOM 2231 C CA . TRP A 1 276 ? -0.515 26.25 4.102 1 91.88 276 TRP A CA 1
ATOM 2232 C C . TRP A 1 276 ? -1.44 25.406 3.234 1 91.88 276 TRP A C 1
ATOM 2234 O O . TRP A 1 276 ? -1.093 24.281 2.852 1 91.88 276 TRP A O 1
ATOM 2244 N N . LEU A 1 277 ? -2.627 25.922 2.852 1 92.75 277 LEU A N 1
ATOM 2245 C CA . LEU A 1 277 ? -3.602 25.203 2.041 1 92.75 277 LEU A CA 1
ATOM 2246 C C . LEU A 1 277 ? -3.029 24.875 0.666 1 92.75 277 LEU A C 1
ATOM 2248 O O . LEU A 1 277 ? -3.215 23.766 0.159 1 92.75 277 LEU A O 1
ATOM 2252 N N . LEU A 1 278 ? -2.297 25.828 0.099 1 92.75 278 LEU A N 1
ATOM 2253 C CA . LEU A 1 278 ? -1.694 25.594 -1.21 1 92.75 278 LEU A CA 1
ATOM 2254 C C . LEU A 1 278 ? -0.611 24.531 -1.13 1 92.75 278 LEU A C 1
ATOM 2256 O O . LEU A 1 278 ? -0.54 23.641 -1.988 1 92.75 278 LEU A O 1
ATOM 2260 N N . GLN A 1 279 ? 0.232 24.641 -0.136 1 92.81 279 GLN A N 1
ATOM 2261 C CA . GLN A 1 279 ? 1.303 23.656 0.028 1 92.81 279 GLN A CA 1
ATOM 2262 C C . GLN A 1 279 ? 0.739 22.25 0.234 1 92.81 279 GLN A C 1
ATOM 2264 O O . GLN A 1 279 ? 1.227 21.297 -0.359 1 92.81 279 GLN A O 1
ATOM 2269 N N . ILE A 1 280 ? -0.314 22.156 1.044 1 92.31 280 ILE A N 1
ATOM 2270 C CA . ILE A 1 280 ? -0.924 20.859 1.321 1 92.31 280 ILE A CA 1
ATOM 2271 C C . ILE A 1 280 ? -1.556 20.312 0.047 1 92.31 280 ILE A C 1
ATOM 2273 O O . ILE A 1 280 ? -1.475 19.109 -0.22 1 92.31 280 ILE A O 1
ATOM 2277 N N . LEU A 1 281 ? -2.182 21.172 -0.754 1 91.69 281 LEU A N 1
ATOM 2278 C CA . LEU A 1 281 ? -2.795 20.734 -2.004 1 91.69 281 LEU A CA 1
ATOM 2279 C C . LEU A 1 281 ? -1.744 20.203 -2.973 1 91.69 281 LEU A C 1
ATOM 2281 O O . LEU A 1 281 ? -1.949 19.172 -3.611 1 91.69 281 LEU A O 1
ATOM 2285 N N . LEU A 1 282 ? -0.587 20.875 -3.086 1 92.44 282 LEU A N 1
ATOM 2286 C CA . LEU A 1 282 ? 0.494 20.453 -3.967 1 92.44 282 LEU A CA 1
ATOM 2287 C C . LEU A 1 282 ? 1.066 19.109 -3.512 1 92.44 282 LEU A C 1
ATOM 2289 O O . LEU A 1 282 ? 1.303 18.219 -4.332 1 92.44 282 LEU A O 1
ATOM 2293 N N . VAL A 1 283 ? 1.24 18.984 -2.246 1 89.75 283 VAL A N 1
ATOM 2294 C CA . VAL A 1 283 ? 1.781 17.766 -1.681 1 89.75 283 VAL A CA 1
ATOM 2295 C C . VAL A 1 283 ? 0.784 16.625 -1.876 1 89.75 283 VAL A C 1
ATOM 2297 O O . VAL A 1 283 ? 1.174 15.492 -2.18 1 89.75 283 VAL A O 1
ATOM 2300 N N . ALA A 1 284 ? -0.483 16.953 -1.691 1 89.56 284 ALA A N 1
ATOM 2301 C CA . ALA A 1 284 ? -1.527 15.961 -1.894 1 89.56 284 ALA A CA 1
ATOM 2302 C C . ALA A 1 284 ? -1.514 15.43 -3.326 1 89.56 284 ALA A C 1
ATOM 2304 O O . ALA A 1 284 ? -1.597 14.227 -3.553 1 89.56 284 ALA A O 1
ATOM 2305 N N . LEU A 1 285 ? -1.386 16.266 -4.328 1 91.94 285 LEU A N 1
ATOM 2306 C CA . LEU A 1 285 ? -1.352 15.883 -5.734 1 91.94 285 LEU A CA 1
ATOM 2307 C C . LEU A 1 285 ? -0.119 15.039 -6.035 1 91.94 285 LEU A C 1
ATOM 2309 O O . LEU A 1 285 ? -0.21 14.031 -6.742 1 91.94 285 LEU A O 1
ATOM 2313 N N . PHE A 1 286 ? 0.995 15.398 -5.531 1 92.44 286 PHE A N 1
ATOM 2314 C CA . PHE A 1 286 ? 2.242 14.664 -5.723 1 92.44 286 PHE A CA 1
ATOM 2315 C C . PHE A 1 286 ? 2.137 13.258 -5.145 1 92.44 286 PHE A C 1
ATOM 2317 O O . PHE A 1 286 ? 2.516 12.281 -5.797 1 92.44 286 PHE A O 1
ATOM 2324 N N . PHE A 1 287 ? 1.618 13.141 -3.963 1 89.94 287 PHE A N 1
ATOM 2325 C CA . PHE A 1 287 ? 1.599 11.844 -3.297 1 89.94 287 PHE A CA 1
ATOM 2326 C C . PHE A 1 287 ? 0.491 10.961 -3.861 1 89.94 287 PHE A C 1
ATOM 2328 O O . PHE A 1 287 ? 0.556 9.734 -3.764 1 89.94 287 PHE A O 1
ATOM 2335 N N . LEU A 1 288 ? -0.544 11.609 -4.441 1 90.56 288 LEU A N 1
ATOM 2336 C CA . LEU A 1 288 ? -1.522 10.812 -5.18 1 90.56 288 LEU A CA 1
ATOM 2337 C C . LEU A 1 288 ? -0.865 10.086 -6.348 1 90.56 288 LEU A C 1
ATOM 2339 O O . LEU A 1 288 ? -1.078 8.891 -6.539 1 90.56 288 LEU A O 1
ATOM 2343 N N . GLY A 1 289 ? -0.103 10.773 -7.152 1 92.31 289 GLY A N 1
ATOM 2344 C CA . GLY A 1 289 ? 0.657 10.148 -8.227 1 92.31 289 GLY A CA 1
ATOM 2345 C C . GLY A 1 289 ? 1.622 9.086 -7.738 1 92.31 289 GLY A C 1
ATOM 2346 O O . GLY A 1 289 ? 1.739 8.023 -8.344 1 92.31 289 GLY A O 1
ATOM 2347 N N . PHE A 1 290 ? 2.227 9.344 -6.621 1 93.31 290 PHE A N 1
ATOM 2348 C CA . PHE A 1 290 ? 3.191 8.422 -6.027 1 93.31 290 PHE A CA 1
ATOM 2349 C C . PHE A 1 290 ? 2.516 7.125 -5.605 1 93.31 290 PHE A C 1
ATOM 2351 O O . PHE A 1 290 ? 3.051 6.039 -5.832 1 93.31 290 PHE A O 1
ATOM 2358 N N . THR A 1 291 ? 1.369 7.227 -4.988 1 91.62 291 THR A N 1
ATOM 2359 C CA . THR A 1 291 ? 0.623 6.055 -4.543 1 91.62 291 THR A CA 1
ATOM 2360 C C . THR A 1 291 ? 0.184 5.211 -5.734 1 91.62 291 THR A C 1
ATOM 2362 O O . THR A 1 291 ? 0.263 3.98 -5.695 1 91.62 291 THR A O 1
ATOM 2365 N N . VAL A 1 292 ? -0.27 5.824 -6.809 1 92.88 292 VAL A N 1
ATOM 2366 C CA . VAL A 1 292 ? -0.672 5.113 -8.023 1 92.88 292 VAL A CA 1
ATOM 2367 C C . VAL A 1 292 ? 0.535 4.398 -8.625 1 92.88 292 VAL A C 1
ATOM 2369 O O . VAL A 1 292 ? 0.425 3.258 -9.078 1 92.88 292 VAL A O 1
ATOM 2372 N N . PHE A 1 293 ? 1.664 4.988 -8.594 1 95.56 293 PHE A N 1
ATOM 2373 C CA . PHE A 1 293 ? 2.9 4.406 -9.109 1 95.56 293 PHE A CA 1
ATOM 2374 C C . PHE A 1 293 ? 3.283 3.162 -8.312 1 95.56 293 PHE A C 1
ATOM 2376 O O . PHE A 1 293 ? 3.637 2.135 -8.898 1 95.56 293 PHE A O 1
ATOM 2383 N N . LEU A 1 294 ? 3.201 3.256 -6.996 1 93.38 294 LEU A N 1
ATOM 2384 C CA . LEU A 1 294 ? 3.547 2.113 -6.156 1 93.38 294 LEU A CA 1
ATOM 2385 C C . LEU A 1 294 ? 2.566 0.966 -6.367 1 93.38 294 LEU A C 1
ATOM 2387 O O . LEU A 1 294 ? 2.965 -0.202 -6.379 1 93.38 294 LEU A O 1
ATOM 2391 N N . ALA A 1 295 ? 1.319 1.313 -6.48 1 93.5 295 ALA A N 1
ATOM 2392 C CA . ALA A 1 295 ? 0.31 0.298 -6.77 1 93.5 295 ALA A CA 1
ATOM 2393 C C . ALA A 1 295 ? 0.588 -0.387 -8.102 1 93.5 295 ALA A C 1
ATOM 2395 O O . ALA A 1 295 ? 0.453 -1.606 -8.227 1 93.5 295 ALA A O 1
ATOM 2396 N N . TRP A 1 296 ? 0.993 0.355 -9.102 1 93.5 296 TRP A N 1
ATOM 2397 C CA . TRP A 1 296 ? 1.338 -0.17 -10.414 1 93.5 296 TRP A CA 1
ATOM 2398 C C . TRP A 1 296 ? 2.549 -1.094 -10.336 1 93.5 296 TRP A C 1
ATOM 2400 O O . TRP A 1 296 ? 2.578 -2.145 -10.977 1 93.5 296 TRP A O 1
ATOM 2410 N N . LEU A 1 297 ? 3.484 -0.725 -9.57 1 93.12 297 LEU A N 1
ATOM 2411 C CA . LEU A 1 297 ? 4.68 -1.54 -9.383 1 93.12 297 LEU A CA 1
ATOM 2412 C C . LEU A 1 297 ? 4.324 -2.896 -8.789 1 93.12 297 LEU A C 1
ATOM 2414 O O . LEU A 1 297 ? 4.816 -3.93 -9.25 1 93.12 297 LEU A O 1
ATOM 2418 N N . LEU A 1 298 ? 3.479 -2.867 -7.77 1 92.88 298 LEU A N 1
ATOM 2419 C CA . LEU A 1 298 ? 3.076 -4.117 -7.137 1 92.88 298 LEU A CA 1
ATOM 2420 C C . LEU A 1 298 ? 2.268 -4.98 -8.102 1 92.88 298 LEU A C 1
ATOM 2422 O O . LEU A 1 298 ? 2.436 -6.203 -8.141 1 92.88 298 LEU A O 1
ATOM 2426 N N . TRP A 1 299 ? 1.395 -4.336 -8.812 1 91.94 299 TRP A N 1
ATOM 2427 C CA . TRP A 1 299 ? 0.603 -5.043 -9.812 1 91.94 299 TRP A CA 1
ATOM 2428 C C . TRP A 1 299 ? 1.504 -5.758 -10.812 1 91.94 299 TRP A C 1
ATOM 2430 O O . TRP A 1 299 ? 1.287 -6.934 -11.125 1 91.94 299 TRP A O 1
ATOM 2440 N N . LYS A 1 300 ? 2.537 -5.164 -11.273 1 92 300 LYS A N 1
ATOM 2441 C CA . LYS A 1 300 ? 3.471 -5.75 -12.234 1 92 300 LYS A CA 1
ATOM 2442 C C . LYS A 1 300 ? 4.238 -6.914 -11.609 1 92 300 LYS A C 1
ATOM 2444 O O . LYS A 1 300 ? 4.539 -7.898 -12.289 1 92 300 LYS A O 1
ATOM 2449 N N . MET A 1 301 ? 4.5 -6.824 -10.367 1 90.44 301 MET A N 1
ATOM 2450 C CA . MET A 1 301 ? 5.262 -7.848 -9.648 1 90.44 301 MET A CA 1
ATOM 2451 C C . MET A 1 301 ? 4.461 -9.141 -9.531 1 90.44 301 MET A C 1
ATOM 2453 O O . MET A 1 301 ? 5.031 -10.227 -9.469 1 90.44 301 MET A O 1
ATOM 2457 N N . VAL A 1 302 ? 3.162 -9.031 -9.547 1 89.94 302 VAL A N 1
ATOM 2458 C CA . VAL A 1 302 ? 2.322 -10.211 -9.375 1 89.94 302 VAL A CA 1
ATOM 2459 C C . VAL A 1 302 ? 1.813 -10.688 -10.734 1 89.94 302 VAL A C 1
ATOM 2461 O O . VAL A 1 302 ? 1.797 -11.883 -11.008 1 89.94 302 VAL A O 1
ATOM 2464 N N . TYR A 1 303 ? 1.521 -9.781 -11.602 1 89.56 303 TYR A N 1
ATOM 2465 C CA . TYR A 1 303 ? 0.878 -10.117 -12.867 1 89.56 303 TYR A CA 1
ATOM 2466 C C . TYR A 1 303 ? 1.88 -10.727 -13.844 1 89.56 303 TYR A C 1
ATOM 2468 O O . TYR A 1 303 ? 1.544 -11.648 -14.594 1 89.56 303 TYR A O 1
ATOM 2476 N N . LYS A 1 304 ? 3.053 -10.312 -13.867 1 89.81 304 LYS A N 1
ATOM 2477 C CA . LYS A 1 304 ? 4.047 -10.836 -14.797 1 89.81 304 LYS A CA 1
ATOM 2478 C C . LYS A 1 304 ? 4.328 -12.312 -14.539 1 89.81 304 LYS A C 1
ATOM 2480 O O . LYS A 1 304 ? 4.25 -13.133 -15.453 1 89.81 304 LYS A O 1
ATOM 2485 N N . PRO A 1 305 ? 4.609 -12.586 -13.305 1 89.81 305 PRO A N 1
ATOM 2486 C CA . PRO A 1 305 ? 4.812 -14.016 -13.023 1 89.81 305 PRO A CA 1
ATOM 2487 C C . PRO A 1 305 ? 3.58 -14.859 -13.336 1 89.81 305 PRO A C 1
ATOM 2489 O O . PRO A 1 305 ? 3.707 -15.992 -13.797 1 89.81 305 PRO A O 1
ATOM 2492 N N . LEU A 1 306 ? 2.42 -14.422 -13.133 1 89.69 306 LEU A N 1
ATOM 2493 C CA . LEU A 1 306 ? 1.198 -15.156 -13.438 1 89.69 306 LEU A CA 1
ATOM 2494 C C . LEU A 1 306 ? 1.067 -15.391 -14.945 1 89.69 306 LEU A C 1
ATOM 2496 O O . LEU A 1 306 ? 0.6 -16.453 -15.367 1 89.69 306 LEU A O 1
ATOM 2500 N N . GLY A 1 307 ? 1.484 -14.414 -15.625 1 88.81 307 GLY A N 1
ATOM 2501 C CA . GLY A 1 307 ? 1.493 -14.586 -17.078 1 88.81 307 GLY A CA 1
ATOM 2502 C C . GLY A 1 307 ? 2.459 -15.664 -17.531 1 88.81 307 GLY A C 1
ATOM 2503 O O . GLY A 1 307 ? 2.148 -16.422 -18.453 1 88.81 307 GLY A O 1
ATOM 2504 N N . LEU A 1 308 ? 3.559 -15.742 -16.922 1 88.81 308 LEU A N 1
ATOM 2505 C CA . LEU A 1 308 ? 4.539 -16.781 -17.234 1 88.81 308 LEU A CA 1
ATOM 2506 C C . LEU A 1 308 ? 3.988 -18.156 -16.922 1 88.81 308 LEU A C 1
ATOM 2508 O O . LEU A 1 308 ? 4.184 -19.109 -17.688 1 88.81 308 LEU A O 1
ATOM 2512 N N . PHE A 1 309 ? 3.266 -18.281 -15.859 1 88.75 309 PHE A N 1
ATOM 2513 C CA . PHE A 1 309 ? 2.609 -19.531 -15.5 1 88.75 309 PHE A CA 1
ATOM 2514 C C . PHE A 1 309 ? 1.609 -19.953 -16.578 1 88.75 309 PHE A C 1
ATOM 2516 O O . PHE A 1 309 ? 1.554 -21.125 -16.953 1 88.75 309 PHE A O 1
ATOM 2523 N N . HIS A 1 310 ? 0.893 -18.969 -16.953 1 89.75 310 HIS A N 1
ATOM 2524 C CA . HIS A 1 310 ? -0.1 -19.234 -18 1 89.75 310 HIS A CA 1
ATOM 2525 C C . HIS A 1 310 ? 0.555 -19.766 -19.266 1 89.75 310 HIS A C 1
ATOM 2527 O O . HIS A 1 310 ? 0.059 -20.719 -19.859 1 89.75 310 HIS A O 1
ATOM 2533 N N . SER A 1 311 ? 1.667 -19.219 -19.609 1 89 311 SER A N 1
ATOM 2534 C CA . SER A 1 311 ? 2.373 -19.625 -20.812 1 89 311 SER A CA 1
ATOM 2535 C C . SER A 1 311 ? 2.941 -21.031 -20.672 1 89 311 SER A C 1
ATOM 2537 O O . SER A 1 311 ? 2.893 -21.828 -21.625 1 89 311 SER A O 1
ATOM 2539 N N . GLU A 1 312 ? 3.436 -21.344 -19.531 1 87.62 312 GLU A N 1
ATOM 2540 C CA . GLU A 1 312 ? 4.008 -22.656 -19.281 1 87.62 312 GLU A CA 1
ATOM 2541 C C . GLU A 1 312 ? 2.93 -23.734 -19.297 1 87.62 312 GLU A C 1
ATOM 2543 O O . GLU A 1 312 ? 3.135 -24.828 -19.844 1 87.62 312 GLU A O 1
ATOM 2548 N N . ILE A 1 313 ? 1.83 -23.453 -18.719 1 87.75 313 ILE A N 1
ATOM 2549 C CA . ILE A 1 313 ? 0.711 -24.391 -18.688 1 87.75 313 ILE A CA 1
ATOM 2550 C C . ILE A 1 313 ? 0.223 -24.656 -20.109 1 87.75 313 ILE A C 1
ATOM 2552 O O . ILE A 1 313 ? 0.009 -25.812 -20.484 1 87.75 313 ILE A O 1
ATOM 2556 N N . ASN A 1 314 ? 0.13 -23.547 -20.828 1 87 314 ASN A N 1
ATOM 2557 C CA . ASN A 1 314 ? -0.32 -23.672 -22.203 1 87 314 ASN A CA 1
ATOM 2558 C C . ASN A 1 314 ? 0.688 -24.453 -23.062 1 87 314 ASN A C 1
ATOM 2560 O O . ASN A 1 314 ? 0.302 -25.219 -23.938 1 87 314 ASN A O 1
ATOM 2564 N N . GLY A 1 315 ? 1.931 -24.219 -22.828 1 83.69 315 GLY A N 1
ATOM 2565 C CA . GLY A 1 315 ? 2.975 -24.953 -23.531 1 83.69 315 GLY A CA 1
ATOM 2566 C C . GLY A 1 315 ? 2.951 -26.438 -23.25 1 83.69 315 GLY A C 1
ATOM 2567 O O . GLY A 1 315 ? 3.072 -27.25 -24.156 1 83.69 315 GLY A O 1
ATOM 2568 N N . MET A 1 316 ? 2.709 -26.828 -22.062 1 83.12 316 MET A N 1
ATOM 2569 C CA . MET A 1 316 ? 2.668 -28.219 -21.656 1 83.12 316 MET A CA 1
ATOM 2570 C C . MET A 1 316 ? 1.432 -28.922 -22.234 1 83.12 316 MET A C 1
ATOM 2572 O O . MET A 1 316 ? 1.471 -30.109 -22.547 1 83.12 316 MET A O 1
ATOM 2576 N N . SER A 1 317 ? 0.397 -28.141 -22.297 1 80.5 317 SER A N 1
ATOM 2577 C CA . SER A 1 317 ? -0.84 -28.688 -22.844 1 80.5 317 SER A CA 1
ATOM 2578 C C . SER A 1 317 ? -0.688 -29.047 -24.312 1 80.5 317 SER A C 1
ATOM 2580 O O . SER A 1 317 ? -1.251 -30.031 -24.781 1 80.5 317 SER A O 1
ATOM 2582 N N . LYS A 1 318 ? 0.129 -28.297 -24.984 1 78.69 318 LYS A N 1
ATOM 2583 C CA . LYS A 1 318 ? 0.324 -28.516 -26.422 1 78.69 318 LYS A CA 1
ATOM 2584 C C . LYS A 1 318 ? 1.378 -29.594 -26.672 1 78.69 318 LYS A C 1
ATOM 2586 O O . LYS A 1 318 ? 1.201 -30.453 -27.531 1 78.69 318 LYS A O 1
ATOM 2591 N N . ASN A 1 319 ? 2.455 -29.391 -25.969 1 74.81 319 ASN A N 1
ATOM 2592 C CA . ASN A 1 319 ? 3.529 -30.375 -26.125 1 74.81 319 ASN A CA 1
ATOM 2593 C C . ASN A 1 319 ? 4.059 -30.844 -24.781 1 74.81 319 ASN A C 1
ATOM 2595 O O . ASN A 1 319 ? 4.949 -30.219 -24.203 1 74.81 319 ASN A O 1
ATOM 2599 N N . PRO A 1 320 ? 3.422 -31.953 -24.328 1 68.56 320 PRO A N 1
ATOM 2600 C CA . PRO A 1 320 ? 3.811 -32.438 -23 1 68.56 320 PRO A CA 1
ATOM 2601 C C . PRO A 1 320 ? 5.281 -32.844 -22.922 1 68.56 320 PRO A C 1
ATOM 2603 O O . PRO A 1 320 ? 5.836 -32.938 -21.828 1 68.56 320 PRO A O 1
ATOM 2606 N N . GLN A 1 321 ? 5.926 -33.031 -24.094 1 64.19 321 GLN A N 1
ATOM 2607 C CA . GLN A 1 321 ? 7.301 -33.5 -24.078 1 64.19 321 GLN A CA 1
ATOM 2608 C C . GLN A 1 321 ? 8.289 -32.344 -24.078 1 64.19 321 GLN A C 1
ATOM 2610 O O . GLN A 1 321 ? 9.492 -32.531 -23.875 1 64.19 321 GLN A O 1
ATOM 2615 N N . THR A 1 322 ? 7.734 -31.219 -24.109 1 62.81 322 THR A N 1
ATOM 2616 C CA . THR A 1 322 ? 8.641 -30.078 -24.188 1 62.81 322 THR A CA 1
ATOM 2617 C C . THR A 1 322 ? 9.164 -29.688 -22.812 1 62.81 322 THR A C 1
ATOM 2619 O O . THR A 1 322 ? 8.438 -29.797 -21.812 1 62.81 322 THR A O 1
ATOM 2622 N N . THR A 1 323 ? 10.562 -29.578 -22.781 1 62.09 323 THR A N 1
ATOM 2623 C CA . THR A 1 323 ? 11.219 -29.172 -21.547 1 62.09 323 THR A CA 1
ATOM 2624 C C . THR A 1 323 ? 10.812 -27.766 -21.141 1 62.09 323 THR A C 1
ATOM 2626 O O . THR A 1 323 ? 10.695 -26.875 -22 1 62.09 323 THR A O 1
ATOM 2629 N N . GLY A 1 324 ? 10.242 -27.672 -19.969 1 62.66 324 GLY A N 1
ATOM 2630 C CA . GLY A 1 324 ? 9.805 -26.406 -19.422 1 62.66 324 GLY A CA 1
ATOM 2631 C C . GLY A 1 324 ? 10.875 -25.328 -19.5 1 62.66 324 GLY A C 1
ATOM 2632 O O . GLY A 1 324 ? 12.062 -25.625 -19.562 1 62.66 324 GLY A O 1
ATOM 2633 N N . SER A 1 325 ? 10.539 -24.062 -20.016 1 64.31 325 SER A N 1
ATOM 2634 C CA . SER A 1 325 ? 11.422 -22.891 -19.984 1 64.31 325 SER A CA 1
ATOM 2635 C C . SER A 1 325 ? 11.719 -22.469 -18.547 1 64.31 325 SER A C 1
ATOM 2637 O O . SER A 1 325 ? 10.859 -22.562 -17.672 1 64.31 325 SER A O 1
ATOM 2639 N N . ARG A 1 326 ? 13.133 -22.438 -18.219 1 69.81 326 ARG A N 1
ATOM 2640 C CA . ARG A 1 326 ? 13.555 -22.031 -16.875 1 69.81 326 ARG A CA 1
ATOM 2641 C C . ARG A 1 326 ? 13.477 -20.516 -16.719 1 69.81 326 ARG A C 1
ATOM 2643 O O . ARG A 1 326 ? 14.484 -19.859 -16.438 1 69.81 326 ARG A O 1
ATOM 2650 N N . ALA A 1 327 ? 12.289 -19.891 -17 1 77 327 ALA A N 1
ATOM 2651 C CA . ALA A 1 327 ? 12.172 -18.453 -16.812 1 77 327 ALA A CA 1
ATOM 2652 C C . ALA A 1 327 ? 12.125 -18.109 -15.32 1 77 327 ALA A C 1
ATOM 2654 O O . ALA A 1 327 ? 11.531 -18.844 -14.523 1 77 327 ALA A O 1
ATOM 2655 N N . ARG A 1 328 ? 12.945 -17 -14.906 1 84.44 328 ARG A N 1
ATOM 2656 C CA . ARG A 1 328 ? 13.008 -16.562 -13.516 1 84.44 328 ARG A CA 1
ATOM 2657 C C . ARG A 1 328 ? 12.32 -15.211 -13.336 1 84.44 328 ARG A C 1
ATOM 2659 O O . ARG A 1 328 ? 12.438 -14.336 -14.195 1 84.44 328 ARG A O 1
ATOM 2666 N N . THR A 1 329 ? 11.492 -14.984 -12.336 1 85.56 329 THR A N 1
ATOM 2667 C CA . THR A 1 329 ? 10.75 -13.758 -12.055 1 85.56 329 THR A CA 1
ATOM 2668 C C . THR A 1 329 ? 11.477 -12.922 -11.008 1 85.56 329 THR A C 1
ATOM 2670 O O . THR A 1 329 ? 11.172 -11.734 -10.836 1 85.56 329 THR A O 1
ATOM 2673 N N . GLN A 1 330 ? 12.555 -13.469 -10.359 1 85.44 330 GLN A N 1
ATOM 2674 C CA . GLN A 1 330 ? 13.297 -12.812 -9.281 1 85.44 330 GLN A CA 1
ATOM 2675 C C . GLN A 1 330 ? 12.445 -12.672 -8.023 1 85.44 330 GLN A C 1
ATOM 2677 O O . GLN A 1 330 ? 12.727 -11.836 -7.168 1 85.44 330 GLN A O 1
ATOM 2682 N N . ILE A 1 331 ? 11.312 -13.211 -7.988 1 90.12 331 ILE A N 1
ATOM 2683 C CA . ILE A 1 331 ? 10.484 -13.336 -6.797 1 90.12 331 ILE A CA 1
ATOM 2684 C C . ILE A 1 331 ? 10.477 -14.781 -6.316 1 90.12 331 ILE A C 1
ATOM 2686 O O . ILE A 1 331 ? 9.953 -15.672 -6.996 1 90.12 331 ILE A O 1
ATOM 2690 N N . PRO A 1 332 ? 11 -14.875 -5.191 1 88.44 332 PRO A N 1
ATOM 2691 C CA . PRO A 1 332 ? 11.266 -16.234 -4.73 1 88.44 332 PRO A CA 1
ATOM 2692 C C . PRO A 1 332 ? 10.016 -17.109 -4.719 1 88.44 332 PRO A C 1
ATOM 2694 O O . PRO A 1 332 ? 10.078 -18.297 -5.086 1 88.44 332 PRO A O 1
ATOM 2697 N N . GLU A 1 333 ? 8.875 -16.609 -4.312 1 90.62 333 GLU A N 1
ATOM 2698 C CA . GLU A 1 333 ? 7.648 -17.391 -4.23 1 90.62 333 GLU A CA 1
ATOM 2699 C C . GLU A 1 333 ? 7.223 -17.891 -5.609 1 90.62 333 GLU A C 1
ATOM 2701 O O . GLU A 1 333 ? 6.879 -19.062 -5.77 1 90.62 333 GLU A O 1
ATOM 2706 N N . PHE A 1 334 ? 7.336 -17.109 -6.574 1 91.12 334 PHE A N 1
ATOM 2707 C CA . PHE A 1 334 ? 6.949 -17.484 -7.926 1 91.12 334 PHE A CA 1
ATOM 2708 C C . PHE A 1 334 ? 8 -18.375 -8.562 1 91.12 334 PHE A C 1
ATOM 2710 O O . PHE A 1 334 ? 7.672 -19.328 -9.281 1 91.12 334 PHE A O 1
ATOM 2717 N N . ASP A 1 335 ? 9.258 -18.078 -8.305 1 90.94 335 ASP A N 1
ATOM 2718 C CA . ASP A 1 335 ? 10.336 -18.891 -8.836 1 90.94 335 ASP A CA 1
ATOM 2719 C C . ASP A 1 335 ? 10.289 -20.312 -8.273 1 90.94 335 ASP A C 1
ATOM 2721 O O . ASP A 1 335 ? 10.555 -21.281 -8.992 1 90.94 335 ASP A O 1
ATOM 2725 N N . PHE A 1 336 ? 9.906 -20.422 -7.082 1 92 336 PHE A N 1
ATOM 2726 C CA . PHE A 1 336 ? 9.734 -21.719 -6.453 1 92 336 PHE A CA 1
ATOM 2727 C C . PHE A 1 336 ? 8.625 -22.516 -7.133 1 92 336 PHE A C 1
ATOM 2729 O O . PHE A 1 336 ? 8.812 -23.688 -7.484 1 92 336 PHE A O 1
ATOM 2736 N N . LEU A 1 337 ? 7.539 -21.938 -7.398 1 89.69 337 LEU A N 1
ATOM 2737 C CA . LEU A 1 337 ? 6.391 -22.594 -8.008 1 89.69 337 LEU A CA 1
ATOM 2738 C C . LEU A 1 337 ? 6.691 -22.984 -9.453 1 89.69 337 LEU A C 1
ATOM 2740 O O . LEU A 1 337 ? 6.309 -24.062 -9.914 1 89.69 337 LEU A O 1
ATOM 2744 N N . LEU A 1 338 ? 7.34 -22.109 -10.117 1 89.44 338 LEU A N 1
ATOM 2745 C CA . LEU A 1 338 ? 7.727 -22.391 -11.492 1 89.44 338 LEU A CA 1
ATOM 2746 C C . LEU A 1 338 ? 8.695 -23.562 -11.555 1 89.44 338 LEU A C 1
ATOM 2748 O O . LEU A 1 338 ? 8.609 -24.406 -12.461 1 89.44 338 LEU A O 1
ATOM 2752 N N . GLY A 1 339 ? 9.547 -23.531 -10.586 1 88.56 339 GLY A N 1
ATOM 2753 C CA . GLY A 1 339 ? 10.445 -24.672 -10.484 1 88.56 339 GLY A CA 1
ATOM 2754 C C . GLY A 1 339 ? 9.727 -25.984 -10.219 1 88.56 339 GLY A C 1
ATOM 2755 O O . GLY A 1 339 ? 10.039 -27 -10.836 1 88.56 339 GLY A O 1
ATOM 2756 N N . GLU A 1 340 ? 8.812 -25.969 -9.375 1 89.44 340 GLU A N 1
ATOM 2757 C CA . GLU A 1 340 ? 8 -27.156 -9.078 1 89.44 340 GLU A CA 1
ATOM 2758 C C . GLU A 1 340 ? 7.211 -27.594 -10.305 1 89.44 340 GLU A C 1
ATOM 2760 O O . GLU A 1 340 ? 7.066 -28.797 -10.555 1 89.44 340 GLU A O 1
ATOM 2765 N N . PHE A 1 341 ? 6.75 -26.656 -11 1 90.44 341 PHE A N 1
ATOM 2766 C CA . PHE A 1 341 ? 6 -26.953 -12.211 1 90.44 341 PHE A CA 1
ATOM 2767 C C . PHE A 1 341 ? 6.887 -27.625 -13.25 1 90.44 341 PHE A C 1
ATOM 2769 O O . PHE A 1 341 ? 6.48 -28.609 -13.891 1 90.44 341 PHE A O 1
ATOM 2776 N N . SER A 1 342 ? 8.039 -27.141 -13.383 1 87.56 342 SER A N 1
ATOM 2777 C CA . SER A 1 342 ? 8.992 -27.719 -14.328 1 87.56 342 SER A CA 1
ATOM 2778 C C . SER A 1 342 ? 9.359 -29.141 -13.938 1 87.56 342 SER A C 1
ATOM 2780 O O . SER A 1 342 ? 9.484 -30.016 -14.805 1 87.56 342 SER A O 1
ATOM 2782 N N . ASN A 1 343 ? 9.523 -29.344 -12.703 1 88.62 343 ASN A N 1
ATOM 2783 C CA . ASN A 1 343 ? 9.805 -30.688 -12.203 1 88.62 343 ASN A CA 1
ATOM 2784 C C . ASN A 1 343 ? 8.664 -31.656 -12.508 1 88.62 343 ASN A C 1
ATOM 2786 O O . ASN A 1 343 ? 8.898 -32.812 -12.875 1 88.62 343 ASN A O 1
ATOM 2790 N N . MET A 1 344 ? 7.531 -31.188 -12.281 1 88 344 MET A N 1
ATOM 2791 C CA . MET A 1 344 ? 6.355 -31.984 -12.586 1 88 344 MET A CA 1
ATOM 2792 C C . MET A 1 344 ? 6.309 -32.344 -14.07 1 88 344 MET A C 1
ATOM 2794 O O . MET A 1 344 ? 6.02 -33.5 -14.43 1 88 344 MET A O 1
ATOM 2798 N N . GLN A 1 345 ? 6.605 -31.422 -14.922 1 86.69 345 GLN A N 1
ATOM 2799 C CA . GLN A 1 345 ? 6.637 -31.641 -16.359 1 86.69 345 GLN A CA 1
ATOM 2800 C C . GLN A 1 345 ? 7.629 -32.75 -16.719 1 86.69 345 GLN A C 1
ATOM 2802 O O . GLN A 1 345 ? 7.32 -33.625 -17.516 1 86.69 345 GLN A O 1
ATOM 2807 N N . HIS A 1 346 ? 8.742 -32.656 -16.109 1 85.81 346 HIS A N 1
ATOM 2808 C CA . HIS A 1 346 ? 9.766 -33.656 -16.344 1 85.81 346 HIS A CA 1
ATOM 2809 C C . HIS A 1 346 ? 9.32 -35.031 -15.867 1 85.81 346 HIS A C 1
ATOM 2811 O O . HIS A 1 346 ? 9.539 -36.062 -16.547 1 85.81 346 HIS A O 1
ATOM 2817 N N . GLN A 1 347 ? 8.719 -35.094 -14.789 1 85.44 347 GLN A N 1
ATOM 2818 C CA . GLN A 1 347 ? 8.258 -36.375 -14.219 1 85.44 347 GLN A CA 1
ATOM 2819 C C . GLN A 1 347 ? 7.176 -37 -15.086 1 85.44 347 GLN A C 1
ATOM 2821 O O . GLN A 1 347 ? 7.172 -38.219 -15.305 1 85.44 347 GLN A O 1
ATOM 2826 N N . ILE A 1 348 ? 6.332 -36.188 -15.539 1 83.38 348 ILE A N 1
ATOM 2827 C CA . ILE A 1 348 ? 5.258 -36.656 -16.391 1 83.38 348 ILE A CA 1
ATOM 2828 C C . ILE A 1 348 ? 5.836 -37.219 -17.703 1 83.38 348 ILE A C 1
ATOM 2830 O O . ILE A 1 348 ? 5.414 -38.25 -18.188 1 83.38 348 ILE A O 1
ATOM 2834 N N . GLY A 1 349 ? 6.789 -36.469 -18.234 1 82.31 349 GLY A N 1
ATOM 2835 C CA . GLY A 1 349 ? 7.48 -36.938 -19.422 1 82.31 349 GLY A CA 1
ATOM 2836 C C . GLY A 1 349 ? 8.148 -38.281 -19.234 1 82.31 349 GLY A C 1
ATOM 2837 O O . GLY A 1 349 ? 8.047 -39.156 -20.094 1 82.31 349 GLY A O 1
ATOM 2838 N N . ASP A 1 350 ? 8.711 -38.438 -18.109 1 84.44 350 ASP A N 1
ATOM 2839 C CA . ASP A 1 350 ? 9.383 -39.688 -17.781 1 84.44 350 ASP A CA 1
ATOM 2840 C C . ASP A 1 350 ? 8.375 -40.812 -17.609 1 84.44 350 ASP A C 1
ATOM 2842 O O . ASP A 1 350 ? 8.617 -41.938 -18.062 1 84.44 350 ASP A O 1
ATOM 2846 N N . LEU A 1 351 ? 7.305 -40.531 -16.984 1 82.06 351 LEU A N 1
ATOM 2847 C CA . LEU A 1 351 ? 6.266 -41.531 -16.781 1 82.06 351 LEU A CA 1
ATOM 2848 C C . LEU A 1 351 ? 5.68 -41.969 -18.109 1 82.06 351 LEU A C 1
ATOM 2850 O O . LEU A 1 351 ? 5.398 -43.156 -18.297 1 82.06 351 LEU A O 1
ATOM 2854 N N . PHE A 1 352 ? 5.641 -41.094 -19.031 1 81.31 352 PHE A N 1
ATOM 2855 C CA . PHE A 1 352 ? 5.156 -41.406 -20.375 1 81.31 352 PHE A CA 1
ATOM 2856 C C . PHE A 1 352 ? 6.082 -42.375 -21.062 1 81.31 352 PHE A C 1
ATOM 2858 O O . PHE A 1 352 ? 5.617 -43.375 -21.641 1 81.31 352 PHE A O 1
ATOM 2865 N N . LYS A 1 353 ? 7.27 -42.156 -20.969 1 83.94 353 LYS A N 1
ATOM 2866 C CA . LYS A 1 353 ? 8.266 -43 -21.609 1 83.94 353 LYS A CA 1
ATOM 2867 C C . LYS A 1 353 ? 8.305 -44.375 -20.953 1 83.94 353 LYS A C 1
ATOM 2869 O O . LYS A 1 353 ? 8.445 -45.406 -21.625 1 83.94 353 LYS A O 1
ATOM 2874 N N . GLU A 1 354 ? 8.109 -44.344 -19.719 1 85.75 354 GLU A N 1
ATOM 2875 C CA . GLU A 1 354 ? 8.141 -45.594 -18.969 1 85.75 354 GLU A CA 1
ATOM 2876 C C . GLU A 1 354 ? 6.969 -46.469 -19.344 1 85.75 354 GLU A C 1
ATOM 2878 O O . GLU A 1 354 ? 7.145 -47.688 -19.547 1 85.75 354 GLU A O 1
ATOM 2883 N N . VAL A 1 355 ? 5.82 -45.906 -19.469 1 82.25 355 VAL A N 1
ATOM 2884 C CA . VAL A 1 355 ? 4.629 -46.688 -19.797 1 82.25 355 VAL A CA 1
ATOM 2885 C C . VAL A 1 355 ? 4.746 -47.219 -21.234 1 82.25 355 VAL A C 1
ATOM 2887 O O . VAL A 1 355 ? 4.402 -48.375 -21.516 1 82.25 355 VAL A O 1
ATOM 2890 N N . GLN A 1 356 ? 5.305 -46.438 -22.094 1 82.94 356 GLN A N 1
ATOM 2891 C CA . GLN A 1 356 ? 5.523 -46.875 -23.469 1 82.94 356 GLN A CA 1
ATOM 2892 C C . GLN A 1 356 ? 6.5 -48.031 -23.531 1 82.94 356 GLN A C 1
ATOM 2894 O O . GLN A 1 356 ? 6.242 -49.031 -24.234 1 82.94 356 GLN A O 1
ATOM 2899 N N . GLN A 1 357 ? 7.484 -47.969 -22.781 1 85.12 357 GLN A N 1
ATOM 2900 C CA . GLN A 1 357 ? 8.508 -49 -22.797 1 85.12 357 GLN A CA 1
ATOM 2901 C C . GLN A 1 357 ? 7.996 -50.281 -22.172 1 85.12 357 GLN A C 1
ATOM 2903 O O . GLN A 1 357 ? 8.305 -51.375 -22.656 1 85.12 357 GLN A O 1
ATOM 2908 N N . LYS A 1 358 ? 7.234 -50.125 -21.172 1 83.94 358 LYS A N 1
ATOM 2909 C CA . LYS A 1 358 ? 6.676 -51.312 -20.5 1 83.94 358 LYS A CA 1
ATOM 2910 C C . LYS A 1 358 ? 5.746 -52.094 -21.438 1 83.94 358 LYS A C 1
ATOM 2912 O O . LYS A 1 358 ? 5.805 -53.312 -21.5 1 83.94 358 LYS A O 1
ATOM 2917 N N . GLU A 1 359 ? 4.949 -51.375 -22.141 1 81.88 359 GLU A N 1
ATOM 2918 C CA . GLU A 1 359 ? 4.031 -52.031 -23.062 1 81.88 359 GLU A CA 1
ATOM 2919 C C . GLU A 1 359 ? 4.789 -52.688 -24.219 1 81.88 359 GLU A C 1
ATOM 2921 O O . GLU A 1 359 ? 4.406 -53.75 -24.703 1 81.88 359 GLU A O 1
ATOM 2926 N N . LYS A 1 360 ? 5.848 -52.125 -24.578 1 81.81 360 LYS A N 1
ATOM 2927 C CA . LYS A 1 360 ? 6.684 -52.688 -25.625 1 81.81 360 LYS A CA 1
ATOM 2928 C C . LYS A 1 360 ? 7.328 -53.969 -25.188 1 81.81 360 LYS A C 1
ATOM 2930 O O . LYS A 1 360 ? 7.332 -54.969 -25.922 1 81.81 360 LYS A O 1
ATOM 2935 N N . ILE A 1 361 ? 7.828 -53.969 -24.031 1 81.31 361 ILE A N 1
ATOM 2936 C CA . ILE A 1 361 ? 8.477 -55.156 -23.484 1 81.31 361 ILE A CA 1
ATOM 2937 C C . ILE A 1 361 ? 7.457 -56.281 -23.359 1 81.31 361 ILE A C 1
ATOM 2939 O O . ILE A 1 361 ? 7.754 -57.438 -23.688 1 81.31 361 ILE A O 1
ATOM 2943 N N . ARG A 1 362 ? 6.344 -55.906 -22.922 1 81.75 362 ARG A N 1
ATOM 2944 C CA . ARG A 1 362 ? 5.281 -56.906 -22.797 1 81.75 362 ARG A CA 1
ATOM 2945 C C . ARG A 1 362 ? 4.965 -57.531 -24.141 1 81.75 362 ARG A C 1
ATOM 2947 O O . ARG A 1 362 ? 4.82 -58.75 -24.25 1 81.75 362 ARG A O 1
ATOM 2954 N N . ALA A 1 363 ? 4.883 -56.719 -25.141 1 76.81 363 ALA A N 1
ATOM 2955 C CA . ALA A 1 363 ? 4.598 -57.188 -26.484 1 76.81 363 ALA A CA 1
ATOM 2956 C C . ALA A 1 363 ? 5.707 -58.125 -26.984 1 76.81 363 ALA A C 1
ATOM 2958 O O . ALA A 1 363 ? 5.438 -59.188 -27.562 1 76.81 363 ALA A O 1
ATOM 2959 N N . ASP A 1 364 ? 6.898 -57.781 -26.719 1 79.25 364 ASP A N 1
ATOM 2960 C CA . ASP A 1 364 ? 8.055 -58.531 -27.172 1 79.25 364 ASP A CA 1
ATOM 2961 C C . ASP A 1 364 ? 8.078 -59.938 -26.516 1 79.25 364 ASP A C 1
ATOM 2963 O O . ASP A 1 364 ? 8.352 -60.938 -27.172 1 79.25 364 ASP A O 1
ATOM 2967 N N . LEU A 1 365 ? 7.77 -59.969 -25.312 1 79.25 365 LEU A N 1
ATOM 2968 C CA . LEU A 1 365 ? 7.773 -61.219 -24.578 1 79.25 365 LEU A CA 1
ATOM 2969 C C . LEU A 1 365 ? 6.676 -62.156 -25.094 1 79.25 365 LEU A C 1
ATOM 2971 O O . LEU A 1 365 ? 6.883 -63.375 -25.188 1 79.25 365 LEU A O 1
ATOM 2975 N N . GLU A 1 366 ? 5.555 -61.562 -25.375 1 79.81 366 GLU A N 1
ATOM 2976 C CA . GLU A 1 366 ? 4.445 -62.375 -25.875 1 79.81 366 GLU A CA 1
ATOM 2977 C C . GLU A 1 366 ? 4.785 -62.969 -27.234 1 79.81 366 GLU A C 1
ATOM 2979 O O . GLU A 1 366 ? 4.477 -64.125 -27.5 1 79.81 366 GLU A O 1
ATOM 2984 N N . VAL A 1 367 ? 5.41 -62.281 -28.062 1 78.38 367 VAL A N 1
ATOM 2985 C CA . VAL A 1 367 ? 5.84 -62.719 -29.375 1 78.38 367 VAL A CA 1
ATOM 2986 C C . VAL A 1 367 ? 6.875 -63.844 -29.219 1 78.38 367 VAL A C 1
ATOM 2988 O O . VAL A 1 367 ? 6.797 -64.875 -29.891 1 78.38 367 VAL A O 1
ATOM 2991 N N . GLU A 1 368 ? 7.734 -63.594 -28.359 1 77.69 368 GLU A N 1
ATOM 2992 C CA . GLU A 1 368 ? 8.773 -64.562 -28.094 1 77.69 368 GLU A CA 1
ATOM 2993 C C . GLU A 1 368 ? 8.172 -65.875 -27.594 1 77.69 368 GLU A C 1
ATOM 2995 O O . GLU A 1 368 ? 8.602 -66.938 -28.016 1 77.69 368 GLU A O 1
ATOM 3000 N N . LYS A 1 369 ? 7.316 -65.75 -26.719 1 78.31 369 LYS A N 1
ATOM 3001 C CA . LYS A 1 369 ? 6.625 -66.875 -26.188 1 78.31 369 LYS A CA 1
ATOM 3002 C C . LYS A 1 369 ? 6.004 -67.75 -27.312 1 78.31 369 LYS A C 1
ATOM 3004 O O . LYS A 1 369 ? 6.191 -68.938 -27.359 1 78.31 369 LYS A O 1
ATOM 3009 N N . LEU A 1 370 ? 5.371 -67.125 -28.219 1 76.31 370 LEU A N 1
ATOM 3010 C CA . LEU A 1 370 ? 4.699 -67.812 -29.328 1 76.31 370 LEU A CA 1
ATOM 3011 C C . LEU A 1 370 ? 5.711 -68.5 -30.234 1 76.31 370 LEU A C 1
ATOM 3013 O O . LEU A 1 370 ? 5.496 -69.625 -30.672 1 76.31 370 LEU A O 1
ATOM 3017 N N . LEU A 1 371 ? 6.77 -67.875 -30.438 1 76.62 371 LEU A N 1
ATOM 3018 C CA . LEU A 1 371 ? 7.805 -68.438 -31.312 1 76.62 371 LEU A CA 1
ATOM 3019 C C . LEU A 1 371 ? 8.445 -69.688 -30.688 1 76.62 371 LEU A C 1
ATOM 3021 O O . LEU A 1 371 ? 8.719 -70.688 -31.391 1 76.62 371 LEU A O 1
ATOM 3025 N N . TYR A 1 372 ? 8.594 -69.688 -29.438 1 75.25 372 TYR A N 1
ATOM 3026 C CA . TYR A 1 372 ? 9.219 -70.812 -28.766 1 75.25 372 TYR A CA 1
ATOM 3027 C C . TYR A 1 372 ? 8.258 -71.938 -28.656 1 75.25 372 TYR A C 1
ATOM 3029 O O . TYR A 1 372 ? 8.664 -73.125 -28.734 1 75.25 372 TYR A O 1
ATOM 3037 N N . GLN A 1 373 ? 7.102 -71.625 -28.516 1 74.94 373 GLN A N 1
ATOM 3038 C CA . GLN A 1 373 ? 6.102 -72.688 -28.391 1 74.94 373 GLN A CA 1
ATOM 3039 C C . GLN A 1 373 ? 5.898 -73.375 -29.719 1 74.94 373 GLN A C 1
ATOM 3041 O O . GLN A 1 373 ? 5.77 -74.625 -29.75 1 74.94 373 GLN A O 1
ATOM 3046 N N . ILE A 1 374 ? 5.984 -72.75 -30.781 1 72.56 374 ILE A N 1
ATOM 3047 C CA . ILE A 1 374 ? 5.801 -73.375 -32.094 1 72.56 374 ILE A CA 1
ATOM 3048 C C . ILE A 1 374 ? 7.117 -73.938 -32.562 1 72.56 374 ILE A C 1
ATOM 3050 O O . ILE A 1 374 ? 7.129 -75.062 -33.188 1 72.56 374 ILE A O 1
ATOM 3054 N N . ASN A 1 375 ? 8.227 -73.312 -32.25 1 75.25 375 ASN A N 1
ATOM 3055 C CA . ASN A 1 375 ? 9.578 -73.75 -32.656 1 75.25 375 ASN A CA 1
ATOM 3056 C C . ASN A 1 375 ? 9.617 -74.125 -34.094 1 75.25 375 ASN A C 1
ATOM 3058 O O . ASN A 1 375 ? 9.727 -75.375 -34.406 1 75.25 375 ASN A O 1
ATOM 3062 N N . PRO A 1 376 ? 9.617 -73.25 -34.938 1 77.38 376 PRO A N 1
ATOM 3063 C CA . PRO A 1 376 ? 9.539 -73.562 -36.375 1 77.38 376 PRO A CA 1
ATOM 3064 C C . PRO A 1 376 ? 10.68 -74.438 -36.875 1 77.38 376 PRO A C 1
ATOM 3066 O O . PRO A 1 376 ? 10.469 -75.312 -37.719 1 77.38 376 PRO A O 1
ATOM 3069 N N . HIS A 1 377 ? 11.828 -74.312 -36.375 1 77.12 377 HIS A N 1
ATOM 3070 C CA . HIS A 1 377 ? 12.977 -75.062 -36.812 1 77.12 377 HIS A CA 1
ATOM 3071 C C . HIS A 1 377 ? 12.781 -76.562 -36.469 1 77.12 377 HIS A C 1
ATOM 3073 O O . HIS A 1 377 ? 13.047 -77.438 -37.281 1 77.12 377 HIS A O 1
ATOM 3079 N N . PHE A 1 378 ? 12.414 -76.75 -35.312 1 81.56 378 PHE A N 1
ATOM 3080 C CA . PHE A 1 378 ? 12.156 -78.125 -34.906 1 81.56 378 PHE A CA 1
ATOM 3081 C C . PHE A 1 378 ? 11.086 -78.75 -35.781 1 81.56 378 PHE A C 1
ATOM 3083 O O . PHE A 1 378 ? 11.227 -79.938 -36.188 1 81.56 378 PHE A O 1
ATOM 3090 N N . LEU A 1 379 ? 10.133 -78.062 -36.031 1 84.31 379 LEU A N 1
ATOM 3091 C CA . LEU A 1 379 ? 9.039 -78.562 -36.875 1 84.31 379 LEU A CA 1
ATOM 3092 C C . LEU A 1 379 ? 9.547 -78.875 -38.281 1 84.31 379 LEU A C 1
ATOM 3094 O O . LEU A 1 379 ? 9.258 -80 -38.781 1 84.31 379 LEU A O 1
ATOM 3098 N N . MET A 1 380 ? 10.328 -78.062 -38.812 1 85.81 380 MET A N 1
ATOM 3099 C CA . MET A 1 380 ? 10.852 -78.25 -40.188 1 85.81 380 MET A CA 1
ATOM 3100 C C . MET A 1 380 ? 11.789 -79.438 -40.219 1 85.81 380 MET A C 1
ATOM 3102 O O . MET A 1 380 ? 11.742 -80.25 -41.156 1 85.81 380 MET A O 1
ATOM 3106 N N . ASN A 1 381 ? 12.516 -79.625 -39.219 1 84.56 381 ASN A N 1
ATOM 3107 C CA . ASN A 1 381 ? 13.438 -80.75 -39.156 1 84.56 381 ASN A CA 1
ATOM 3108 C C . ASN A 1 381 ? 12.688 -82.125 -39.031 1 84.56 381 ASN A C 1
ATOM 3110 O O . ASN A 1 381 ? 13.086 -83.125 -39.625 1 84.56 381 ASN A O 1
ATOM 3114 N N . THR A 1 382 ? 11.711 -82.062 -38.25 1 90.88 382 THR A N 1
ATOM 3115 C CA . THR A 1 382 ? 10.906 -83.25 -38.094 1 90.88 382 THR A CA 1
ATOM 3116 C C . THR A 1 382 ? 10.211 -83.625 -39.406 1 90.88 382 THR A C 1
ATOM 3118 O O . THR A 1 382 ? 10.172 -84.812 -39.781 1 90.88 382 THR A O 1
ATOM 3121 N N . LEU A 1 383 ? 9.82 -82.688 -40.094 1 92.38 383 LEU A N 1
ATOM 3122 C CA . LEU A 1 383 ? 9.195 -82.875 -41.375 1 92.38 383 LEU A CA 1
ATOM 3123 C C . LEU A 1 383 ? 10.211 -83.375 -42.406 1 92.38 383 LEU A C 1
ATOM 3125 O O . LEU A 1 383 ? 9.891 -84.188 -43.25 1 92.38 383 LEU A O 1
ATOM 3129 N N . ASP A 1 384 ? 11.367 -82.938 -42.25 1 92.06 384 ASP A N 1
ATOM 3130 C CA . ASP A 1 384 ? 12.445 -83.438 -43.094 1 92.06 384 ASP A CA 1
ATOM 3131 C C . ASP A 1 384 ? 12.703 -84.938 -42.844 1 92.06 384 ASP A C 1
ATOM 3133 O O . ASP A 1 384 ? 12.977 -85.688 -43.781 1 92.06 384 ASP A O 1
ATOM 3137 N N . THR A 1 385 ? 12.609 -85.312 -41.656 1 92.75 385 THR A N 1
ATOM 3138 C CA . THR A 1 385 ? 12.75 -86.688 -41.312 1 92.75 385 THR A CA 1
ATOM 3139 C C . THR A 1 385 ? 11.648 -87.562 -41.969 1 92.75 385 THR A C 1
ATOM 3141 O O . THR A 1 385 ? 11.914 -88.625 -42.5 1 92.75 385 THR A O 1
ATOM 3144 N N . VAL A 1 386 ? 10.492 -87.062 -41.938 1 93.56 386 VAL A N 1
ATOM 3145 C CA . VAL A 1 386 ? 9.383 -87.75 -42.594 1 93.56 386 VAL A CA 1
ATOM 3146 C C . VAL A 1 386 ? 9.641 -87.812 -44.094 1 93.56 386 VAL A C 1
ATOM 3148 O O . VAL A 1 386 ? 9.391 -88.875 -44.719 1 93.56 386 VAL A O 1
ATOM 3151 N N . HIS A 1 387 ? 10.164 -86.812 -44.625 1 93.88 387 HIS A N 1
ATOM 3152 C CA . HIS A 1 387 ? 10.5 -86.75 -46.062 1 93.88 387 HIS A CA 1
ATOM 3153 C C . HIS A 1 387 ? 11.484 -87.875 -46.438 1 93.88 387 HIS A C 1
ATOM 3155 O O . HIS A 1 387 ? 11.242 -88.625 -47.375 1 93.88 387 HIS A O 1
ATOM 3161 N N . TRP A 1 388 ? 12.422 -88 -45.656 1 93 388 TRP A N 1
ATOM 3162 C CA . TRP A 1 388 ? 13.453 -89 -45.969 1 93 388 TRP A CA 1
ATOM 3163 C C . TRP A 1 388 ? 12.953 -90.438 -45.75 1 93 388 TRP A C 1
ATOM 3165 O O . TRP A 1 388 ? 13.258 -91.312 -46.531 1 93 388 TRP A O 1
ATOM 3175 N N . LEU A 1 389 ? 12.18 -90.625 -44.781 1 93.06 389 LEU A N 1
ATOM 3176 C CA . LEU A 1 389 ? 11.57 -91.938 -44.562 1 93.06 389 LEU A CA 1
ATOM 3177 C C . LEU A 1 389 ? 10.648 -92.312 -45.688 1 93.06 389 LEU A C 1
ATOM 3179 O O . LEU A 1 389 ? 10.625 -93.438 -46.125 1 93.06 389 LEU A O 1
ATOM 3183 N N . ALA A 1 390 ? 9.969 -91.375 -46.188 1 94.56 390 ALA A N 1
ATOM 3184 C CA . ALA A 1 390 ? 9.055 -91.625 -47.312 1 94.56 390 ALA A CA 1
ATOM 3185 C C . ALA A 1 390 ? 9.828 -91.938 -48.562 1 94.56 390 ALA A C 1
ATOM 3187 O O . ALA A 1 390 ? 9.453 -92.875 -49.312 1 94.56 390 ALA A O 1
ATOM 3188 N N . VAL A 1 391 ? 10.875 -91.312 -48.75 1 94.38 391 VAL A N 1
ATOM 3189 C CA . VAL A 1 391 ? 11.711 -91.562 -49.938 1 94.38 391 VAL A CA 1
ATOM 3190 C C . VAL A 1 391 ? 12.32 -92.938 -49.844 1 94.38 391 VAL A C 1
ATOM 3192 O O . VAL A 1 391 ? 12.273 -93.688 -50.812 1 94.38 391 VAL A O 1
ATOM 3195 N N . MET A 1 392 ? 12.789 -93.312 -48.781 1 94.25 392 MET A N 1
ATOM 3196 C CA . MET A 1 392 ? 13.445 -94.562 -48.562 1 94.25 392 MET A CA 1
ATOM 3197 C C . MET A 1 392 ? 12.453 -95.75 -48.75 1 94.25 392 MET A C 1
ATOM 3199 O O . MET A 1 392 ? 12.82 -96.812 -49.188 1 94.25 392 MET A O 1
ATOM 3203 N N . ASN A 1 393 ? 11.242 -95.5 -48.438 1 93.81 393 ASN A N 1
ATOM 3204 C CA . ASN A 1 393 ? 10.234 -96.562 -48.5 1 93.81 393 ASN A CA 1
ATOM 3205 C C . ASN A 1 393 ? 9.391 -96.438 -49.75 1 93.81 393 ASN A C 1
ATOM 3207 O O . ASN A 1 393 ? 8.375 -97.125 -49.906 1 93.81 393 ASN A O 1
ATOM 3211 N N . GLY A 1 394 ? 9.727 -95.562 -50.656 1 92.5 394 GLY A N 1
ATOM 3212 C CA . GLY A 1 394 ? 9.047 -95.375 -51.938 1 92.5 394 GLY A CA 1
ATOM 3213 C C . GLY A 1 394 ? 7.637 -94.875 -51.812 1 92.5 394 GLY A C 1
ATOM 3214 O O . GLY A 1 394 ? 6.734 -95.312 -52.531 1 92.5 394 GLY A O 1
ATOM 3215 N N . GLN A 1 395 ? 7.441 -94.125 -50.844 1 92.19 395 GLN A N 1
ATOM 3216 C CA . GLN A 1 395 ? 6.129 -93.5 -50.656 1 92.19 395 GLN A CA 1
ATOM 3217 C C . GLN A 1 395 ? 6.07 -92.125 -51.281 1 92.19 395 GLN A C 1
ATOM 3219 O O . GLN A 1 395 ? 6.234 -91.125 -50.594 1 92.19 395 GLN A O 1
ATOM 3224 N N . GLY A 1 396 ? 5.711 -91.938 -52.5 1 92.5 396 GLY A N 1
ATOM 3225 C CA . GLY A 1 396 ? 5.777 -90.688 -53.281 1 92.5 396 GLY A CA 1
ATOM 3226 C C . GLY A 1 396 ? 4.766 -89.625 -52.844 1 92.5 396 GLY A C 1
ATOM 3227 O O . GLY A 1 396 ? 5.074 -88.438 -52.781 1 92.5 396 GLY A O 1
ATOM 3228 N N . GLU A 1 397 ? 3.627 -90 -52.5 1 91.75 397 GLU A N 1
ATOM 3229 C CA . GLU A 1 397 ? 2.576 -89.062 -52.125 1 91.75 397 GLU A CA 1
ATOM 3230 C C . GLU A 1 397 ? 2.898 -88.438 -50.781 1 91.75 397 GLU A C 1
ATOM 3232 O O . GLU A 1 397 ? 2.693 -87.188 -50.625 1 91.75 397 GLU A O 1
ATOM 3237 N N . ILE A 1 398 ? 3.367 -89.188 -49.875 1 93.94 398 ILE A N 1
ATOM 3238 C CA . ILE A 1 398 ? 3.758 -88.688 -48.594 1 93.94 398 ILE A CA 1
ATOM 3239 C C . ILE A 1 398 ? 4.922 -87.688 -48.781 1 93.94 398 ILE A C 1
ATOM 3241 O O . ILE A 1 398 ? 4.949 -86.625 -48.156 1 93.94 398 ILE A O 1
ATOM 3245 N N . ASP A 1 399 ? 5.816 -88.062 -49.562 1 95 399 ASP A N 1
ATOM 3246 C CA . ASP A 1 399 ? 6.973 -87.25 -49.844 1 95 399 ASP A CA 1
ATOM 3247 C C . ASP A 1 399 ? 6.543 -85.875 -50.438 1 95 399 ASP A C 1
ATOM 3249 O O . ASP A 1 399 ? 7 -84.875 -49.969 1 95 399 ASP A O 1
ATOM 3253 N N . LYS A 1 400 ? 5.695 -85.938 -51.344 1 93.88 400 LYS A N 1
ATOM 3254 C CA . LYS A 1 400 ? 5.199 -84.75 -52 1 93.88 400 LYS A CA 1
ATOM 3255 C C . LYS A 1 400 ? 4.48 -83.812 -50.969 1 93.88 400 LYS A C 1
ATOM 3257 O O . LYS A 1 400 ? 4.68 -82.625 -50.969 1 93.88 400 LYS A O 1
ATOM 3262 N N . LEU A 1 401 ? 3.729 -84.375 -50.188 1 93.81 401 LEU A N 1
ATOM 3263 C CA . LEU A 1 401 ? 2.963 -83.688 -49.188 1 93.81 401 LEU A CA 1
ATOM 3264 C C . LEU A 1 401 ? 3.891 -83 -48.188 1 93.81 401 LEU A C 1
ATOM 3266 O O . LEU A 1 401 ? 3.715 -81.812 -47.875 1 93.81 401 LEU A O 1
ATOM 3270 N N . VAL A 1 402 ? 4.809 -83.625 -47.688 1 95.25 402 VAL A N 1
ATOM 3271 C CA . VAL A 1 402 ? 5.707 -83.125 -46.656 1 95.25 402 VAL A CA 1
ATOM 3272 C C . VAL A 1 402 ? 6.621 -82 -47.25 1 95.25 402 VAL A C 1
ATOM 3274 O O . VAL A 1 402 ? 6.93 -81 -46.594 1 95.25 402 VAL A O 1
ATOM 3277 N N . GLN A 1 403 ? 7.055 -82.188 -48.438 1 94.56 403 GLN A N 1
ATOM 3278 C CA . GLN A 1 403 ? 7.883 -81.188 -49.094 1 94.56 403 GLN A CA 1
ATOM 3279 C C . GLN A 1 403 ? 7.117 -79.875 -49.281 1 94.56 403 GLN A C 1
ATOM 3281 O O . GLN A 1 403 ? 7.66 -78.812 -49.062 1 94.56 403 GLN A O 1
ATOM 3286 N N . SER A 1 404 ? 5.949 -80.062 -49.719 1 93.94 404 SER A N 1
ATOM 3287 C CA . SER A 1 404 ? 5.117 -78.875 -49.906 1 93.94 404 SER A CA 1
ATOM 3288 C C . SER A 1 404 ? 4.855 -78.125 -48.562 1 93.94 404 SER A C 1
ATOM 3290 O O . SER A 1 404 ? 4.863 -76.938 -48.5 1 93.94 404 SER A O 1
ATOM 3292 N N . LEU A 1 405 ? 4.617 -79 -47.656 1 92.75 405 LEU A N 1
ATOM 3293 C CA . LEU A 1 405 ? 4.387 -78.438 -46.312 1 92.75 405 LEU A CA 1
ATOM 3294 C C . LEU A 1 405 ? 5.629 -77.688 -45.812 1 92.75 405 LEU A C 1
ATOM 3296 O O . LEU A 1 405 ? 5.523 -76.562 -45.25 1 92.75 405 LEU A O 1
ATOM 3300 N N . ASN A 1 406 ? 6.719 -78.188 -45.938 1 91.44 406 ASN A N 1
ATOM 3301 C CA . ASN A 1 406 ? 7.973 -77.562 -45.531 1 91.44 406 ASN A CA 1
ATOM 3302 C C . ASN A 1 406 ? 8.211 -76.25 -46.25 1 91.44 406 ASN A C 1
ATOM 3304 O O . ASN A 1 406 ? 8.641 -75.312 -45.656 1 91.44 406 ASN A O 1
ATOM 3308 N N . LYS A 1 407 ? 7.988 -76.312 -47.5 1 90.94 407 LYS A N 1
ATOM 3309 C CA . LYS A 1 407 ? 8.148 -75.062 -48.281 1 90.94 407 LYS A CA 1
ATOM 3310 C C . LYS A 1 407 ? 7.203 -74 -47.812 1 90.94 407 LYS A C 1
ATOM 3312 O O . LYS A 1 407 ? 7.59 -72.812 -47.688 1 90.94 407 LYS A O 1
ATOM 3317 N N . LEU A 1 408 ? 6.074 -74.375 -47.562 1 90 408 LEU A N 1
ATOM 3318 C CA . LEU A 1 408 ? 5.082 -73.438 -47.062 1 90 408 LEU A CA 1
ATOM 3319 C C . LEU A 1 408 ? 5.48 -72.875 -45.719 1 90 408 LEU A C 1
ATOM 3321 O O . LEU A 1 408 ? 5.359 -71.688 -45.469 1 90 408 LEU A O 1
ATOM 3325 N N . LEU A 1 409 ? 5.887 -73.688 -44.875 1 86.31 409 LEU A N 1
ATOM 3326 C CA . LEU A 1 409 ? 6.305 -73.312 -43.531 1 86.31 409 LEU A CA 1
ATOM 3327 C C . LEU A 1 409 ? 7.508 -72.375 -43.594 1 86.31 409 LEU A C 1
ATOM 3329 O O . LEU A 1 409 ? 7.609 -71.375 -42.844 1 86.31 409 LEU A O 1
ATOM 3333 N N . TYR A 1 410 ? 8.352 -72.688 -44.469 1 83.5 410 TYR A N 1
ATOM 3334 C CA . TYR A 1 410 ? 9.508 -71.812 -44.656 1 83.5 410 TYR A CA 1
ATOM 3335 C C . TYR A 1 410 ? 9.078 -70.375 -45.062 1 83.5 410 TYR A C 1
ATOM 3337 O O . TYR A 1 410 ? 9.641 -69.438 -44.625 1 83.5 410 TYR A O 1
ATOM 3345 N N . TYR A 1 411 ? 8.211 -70.375 -45.906 1 86.19 411 TYR A N 1
ATOM 3346 C CA . TYR A 1 411 ? 7.684 -69.125 -46.344 1 86.19 411 TYR A CA 1
ATOM 3347 C C . TYR A 1 411 ? 7 -68.375 -45.188 1 86.19 411 TYR A C 1
ATOM 3349 O O . TYR A 1 411 ? 7.242 -67.188 -44.969 1 86.19 411 TYR A O 1
ATOM 3357 N N . ASN A 1 412 ? 6.211 -69.125 -44.5 1 80.56 412 ASN A N 1
ATOM 3358 C CA . ASN A 1 412 ? 5.41 -68.5 -43.438 1 80.56 412 ASN A CA 1
ATOM 3359 C C . ASN A 1 412 ? 6.277 -68 -42.281 1 80.56 412 ASN A C 1
ATOM 3361 O O . ASN A 1 412 ? 6 -67 -41.656 1 80.56 412 ASN A O 1
ATOM 3365 N N . LEU A 1 413 ? 7.27 -68.875 -42 1 72.38 413 LEU A N 1
ATOM 3366 C CA . LEU A 1 413 ? 8.055 -68.562 -40.812 1 72.38 413 LEU A CA 1
ATOM 3367 C C . LEU A 1 413 ? 9.352 -67.812 -41.156 1 72.38 413 LEU A C 1
ATOM 3369 O O . LEU A 1 413 ? 10.125 -67.5 -40.281 1 72.38 413 LEU A O 1
ATOM 3373 N N . GLY A 1 414 ? 9.688 -67.875 -42.438 1 62.62 414 GLY A N 1
ATOM 3374 C CA . GLY A 1 414 ? 10.922 -67.188 -42.812 1 62.62 414 GLY A CA 1
ATOM 3375 C C . GLY A 1 414 ? 11.117 -65.875 -42.125 1 62.62 414 GLY A C 1
ATOM 3376 O O . GLY A 1 414 ? 10.406 -65.5 -41.156 1 62.62 414 GLY A O 1
ATOM 3377 N N . LYS A 1 415 ? 11.969 -64.875 -42.688 1 56.25 415 LYS A N 1
ATOM 3378 C CA . LYS A 1 415 ? 12.539 -63.75 -42 1 56.25 415 LYS A CA 1
ATOM 3379 C C . LYS A 1 415 ? 11.445 -62.844 -41.406 1 56.25 415 LYS A C 1
ATOM 3381 O O . LYS A 1 415 ? 10.68 -62.25 -42.156 1 56.25 415 LYS A O 1
ATOM 3386 N N . LEU A 1 416 ? 11.086 -63.188 -40.219 1 51.72 416 LEU A N 1
ATOM 3387 C CA . LEU A 1 416 ? 10.211 -62.375 -39.406 1 51.72 416 LEU A CA 1
ATOM 3388 C C . LEU A 1 416 ? 10.43 -60.875 -39.719 1 51.72 416 LEU A C 1
ATOM 3390 O O . LEU A 1 416 ? 11.547 -60.375 -39.594 1 51.72 416 LEU A O 1
ATOM 3394 N N . GLY A 1 417 ? 9.445 -60.219 -40.219 1 55.88 417 GLY A N 1
ATOM 3395 C CA . GLY A 1 417 ? 9.477 -58.781 -40.375 1 55.88 417 GLY A CA 1
ATOM 3396 C C . GLY A 1 417 ? 9.789 -58.344 -41.781 1 55.88 417 GLY A C 1
ATOM 3397 O O . GLY A 1 417 ? 9.641 -57.156 -42.125 1 55.88 417 GLY A O 1
ATOM 3398 N N . GLN A 1 418 ? 10.297 -59.375 -42.531 1 61.38 418 GLN A N 1
ATOM 3399 C CA . GLN A 1 418 ? 10.734 -58.906 -43.844 1 61.38 418 GLN A CA 1
ATOM 3400 C C . GLN A 1 418 ? 9.609 -59.031 -44.875 1 61.38 418 GLN A C 1
ATOM 3402 O O . GLN A 1 418 ? 8.75 -59.906 -44.781 1 61.38 418 GLN A O 1
ATOM 3407 N N . VAL A 1 419 ? 9.5 -58.062 -45.656 1 73.81 419 VAL A N 1
ATOM 3408 C CA . VAL A 1 419 ? 8.578 -57.938 -46.75 1 73.81 419 VAL A CA 1
ATOM 3409 C C . VAL A 1 419 ? 8.82 -59.094 -47.75 1 73.81 419 VAL A C 1
ATOM 3411 O O . VAL A 1 419 ? 9.945 -59.594 -47.875 1 73.81 419 VAL A O 1
ATOM 3414 N N . SER A 1 420 ? 7.742 -59.719 -48.188 1 86.19 420 SER A N 1
ATOM 3415 C CA . SER A 1 420 ? 7.805 -60.75 -49.219 1 86.19 420 SER A CA 1
ATOM 3416 C C . SER A 1 420 ? 7.508 -60.156 -50.594 1 86.19 420 SER A C 1
ATOM 3418 O O . SER A 1 420 ? 7.18 -58.969 -50.719 1 86.19 420 SER A O 1
ATOM 3420 N N . THR A 1 421 ? 7.844 -60.969 -51.719 1 91.31 421 THR A N 1
ATOM 3421 C CA . THR A 1 421 ? 7.496 -60.562 -53.094 1 91.31 421 THR A CA 1
ATOM 3422 C C . THR A 1 421 ? 6.215 -61.25 -53.531 1 91.31 421 THR A C 1
ATOM 3424 O O . THR A 1 421 ? 5.785 -62.25 -52.938 1 91.31 421 THR A O 1
ATOM 3427 N N . MET A 1 422 ? 5.711 -60.688 -54.594 1 93.19 422 MET A N 1
ATOM 3428 C CA . MET A 1 422 ? 4.504 -61.312 -55.156 1 93.19 422 MET A CA 1
ATOM 3429 C C . MET A 1 422 ? 4.777 -62.719 -55.625 1 93.19 422 MET A C 1
ATOM 3431 O O . MET A 1 422 ? 3.916 -63.594 -55.531 1 93.19 422 MET A O 1
ATOM 3435 N N . GLU A 1 423 ? 5.969 -62.906 -56.094 1 94.12 423 GLU A N 1
ATOM 3436 C CA . GLU A 1 423 ? 6.375 -64.25 -56.531 1 94.12 423 GLU A CA 1
ATOM 3437 C C . GLU A 1 423 ? 6.359 -65.25 -55.375 1 94.12 423 GLU A C 1
ATOM 3439 O O . GLU A 1 423 ? 5.848 -66.312 -55.531 1 94.12 423 GLU A O 1
ATOM 3444 N N . GLU A 1 424 ? 6.855 -64.812 -54.312 1 92.5 424 GLU A N 1
ATOM 3445 C CA . GLU A 1 424 ? 6.902 -65.688 -53.156 1 92.5 424 GLU A CA 1
ATOM 3446 C C . GLU A 1 424 ? 5.496 -65.938 -52.625 1 92.5 424 GLU A C 1
ATOM 3448 O O . GLU A 1 424 ? 5.215 -67.062 -52.188 1 92.5 424 GLU A O 1
ATOM 3453 N N . GLU A 1 425 ? 4.664 -65 -52.75 1 93.38 425 GLU A N 1
ATOM 3454 C CA . GLU A 1 425 ? 3.277 -65.188 -52.312 1 93.38 425 GLU A CA 1
ATOM 3455 C C . GLU A 1 425 ? 2.561 -66.188 -53.188 1 93.38 425 GLU A C 1
ATOM 3457 O O . GLU A 1 425 ? 1.82 -67.062 -52.688 1 93.38 425 GLU A O 1
ATOM 3462 N N . ILE A 1 426 ? 2.826 -66.062 -54.406 1 94.88 426 ILE A N 1
ATOM 3463 C CA . ILE A 1 426 ? 2.184 -67 -55.344 1 94.88 426 ILE A CA 1
ATOM 3464 C C . ILE A 1 426 ? 2.707 -68.375 -55.156 1 94.88 426 ILE A C 1
ATOM 3466 O O . ILE A 1 426 ? 1.935 -69.375 -55.188 1 94.88 426 ILE A O 1
ATOM 3470 N N . ASP A 1 427 ? 3.957 -68.438 -55 1 94.69 427 ASP A N 1
ATOM 3471 C CA . ASP A 1 427 ? 4.562 -69.75 -54.781 1 94.69 427 ASP A CA 1
ATOM 3472 C C . ASP A 1 427 ? 4.027 -70.438 -53.5 1 94.69 427 ASP A C 1
ATOM 3474 O O . ASP A 1 427 ? 3.758 -71.625 -53.5 1 94.69 427 ASP A O 1
ATOM 3478 N N . ALA A 1 428 ? 3.91 -69.688 -52.531 1 92.88 428 ALA A N 1
ATOM 3479 C CA . ALA A 1 428 ? 3.355 -70.188 -51.281 1 92.88 428 ALA A CA 1
ATOM 3480 C C . ALA A 1 428 ? 1.916 -70.625 -51.469 1 92.88 428 ALA A C 1
ATOM 3482 O O . ALA A 1 428 ? 1.517 -71.688 -50.938 1 92.88 428 ALA A O 1
ATOM 3483 N N . LEU A 1 429 ? 1.228 -69.938 -52.219 1 94.12 429 LEU A N 1
ATOM 3484 C CA . LEU A 1 429 ? -0.155 -70.312 -52.5 1 94.12 429 LEU A CA 1
ATOM 3485 C C . LEU A 1 429 ? -0.219 -71.625 -53.25 1 94.12 429 LEU A C 1
ATOM 3487 O O . LEU A 1 429 ? -1.07 -72.5 -52.969 1 94.12 429 LEU A O 1
ATOM 3491 N N . ARG A 1 430 ? 0.634 -71.75 -54.156 1 94.56 430 ARG A N 1
ATOM 3492 C CA . ARG A 1 430 ? 0.678 -73 -54.938 1 94.56 430 ARG A CA 1
ATOM 3493 C C . ARG A 1 430 ? 0.952 -74.188 -54.031 1 94.56 430 ARG A C 1
ATOM 3495 O O . ARG A 1 430 ? 0.341 -75.25 -54.188 1 94.56 430 ARG A O 1
ATOM 3502 N N . GLN A 1 431 ? 1.859 -74 -53.125 1 93.94 431 GLN A N 1
ATOM 3503 C CA . GLN A 1 431 ? 2.145 -75.062 -52.188 1 93.94 431 GLN A CA 1
ATOM 3504 C C . GLN A 1 431 ? 0.922 -75.438 -51.312 1 93.94 431 GLN A C 1
ATOM 3506 O O . GLN A 1 431 ? 0.621 -76.562 -51.062 1 93.94 431 GLN A O 1
ATOM 3511 N N . TYR A 1 432 ? 0.292 -74.438 -50.938 1 92.12 432 TYR A N 1
ATOM 3512 C CA . TYR A 1 432 ? -0.924 -74.562 -50.156 1 92.12 432 TYR A CA 1
ATOM 3513 C C . TYR A 1 432 ? -1.973 -75.375 -50.938 1 92.12 432 TYR A C 1
ATOM 3515 O O . TYR A 1 432 ? -2.621 -76.25 -50.375 1 92.12 432 TYR A O 1
ATOM 3523 N N . LEU A 1 433 ? -2.109 -75.062 -52.094 1 92.19 433 LEU A N 1
ATOM 3524 C CA . LEU A 1 433 ? -3.09 -75.75 -52.969 1 92.19 433 LEU A CA 1
ATOM 3525 C C . LEU A 1 433 ? -2.734 -77.25 -53.156 1 92.19 433 LEU A C 1
ATOM 3527 O O . LEU A 1 433 ? -3.619 -78.062 -53.156 1 92.19 433 LEU A O 1
ATOM 3531 N N . ILE A 1 434 ? -1.478 -77.438 -53.312 1 92.94 434 ILE A N 1
ATOM 3532 C CA . ILE A 1 434 ? -1.015 -78.875 -53.438 1 92.94 434 ILE A CA 1
ATOM 3533 C C . ILE A 1 434 ? -1.407 -79.625 -52.188 1 92.94 434 ILE A C 1
ATOM 3535 O O . ILE A 1 434 ? -1.915 -80.75 -52.281 1 92.94 434 ILE A O 1
ATOM 3539 N N . LEU A 1 435 ? -1.232 -79.062 -51.062 1 92.62 435 LEU A N 1
ATOM 3540 C CA . LEU A 1 435 ? -1.561 -79.688 -49.812 1 92.62 435 LEU A CA 1
ATOM 3541 C C . LEU A 1 435 ? -3.059 -79.938 -49.688 1 92.62 435 LEU A C 1
ATOM 3543 O O . LEU A 1 435 ? -3.475 -81.062 -49.281 1 92.62 435 LEU A O 1
ATOM 3547 N N . GLN A 1 436 ? -3.818 -79.062 -50.156 1 89.19 436 GLN A N 1
ATOM 3548 C CA . GLN A 1 436 ? -5.27 -79.188 -50.094 1 89.19 436 GLN A CA 1
ATOM 3549 C C . GLN A 1 436 ? -5.758 -80.25 -51.062 1 89.19 436 GLN A C 1
ATOM 3551 O O . GLN A 1 436 ? -6.699 -81 -50.781 1 89.19 436 GLN A O 1
ATOM 3556 N N . GLN A 1 437 ? -5.16 -80.25 -52.156 1 89.38 437 GLN A N 1
ATOM 3557 C CA . GLN A 1 437 ? -5.523 -81.25 -53.188 1 89.38 437 GLN A CA 1
ATOM 3558 C C . GLN A 1 437 ? -5.285 -82.688 -52.688 1 89.38 437 GLN A C 1
ATOM 3560 O O . GLN A 1 437 ? -6.113 -83.562 -52.906 1 89.38 437 GLN A O 1
ATOM 3565 N N . ILE A 1 438 ? -4.207 -82.875 -52.031 1 88.81 438 ILE A N 1
ATOM 3566 C CA . ILE A 1 438 ? -3.871 -84.188 -51.531 1 88.81 438 ILE A CA 1
ATOM 3567 C C . ILE A 1 438 ? -4.809 -84.562 -50.375 1 88.81 438 ILE A C 1
ATOM 3569 O O . ILE A 1 438 ? -5.316 -85.688 -50.312 1 88.81 438 ILE A O 1
ATOM 3573 N N . ARG A 1 439 ? -5.102 -83.688 -49.594 1 86.38 439 ARG A N 1
ATOM 3574 C CA . ARG A 1 439 ? -5.918 -83.875 -48.406 1 86.38 439 ARG A CA 1
ATOM 3575 C C . ARG A 1 439 ? -7.344 -84.25 -48.781 1 86.38 439 ARG A C 1
ATOM 3577 O O . ARG A 1 439 ? -7.918 -85.188 -48.219 1 86.38 439 ARG A O 1
ATOM 3584 N N . TYR A 1 440 ? -7.852 -83.562 -49.781 1 84.12 440 TYR A N 1
ATOM 3585 C CA . TYR A 1 440 ? -9.258 -83.75 -50.125 1 84.12 440 TYR A CA 1
ATOM 3586 C C . TYR A 1 440 ? -9.398 -84.625 -51.344 1 84.12 440 TYR A C 1
ATOM 3588 O O . TYR A 1 440 ? -10.516 -84.938 -51.75 1 84.12 440 TYR A O 1
ATOM 3596 N N . ASP A 1 441 ? -8.281 -85.062 -51.812 1 82.19 441 ASP A N 1
ATOM 3597 C CA . ASP A 1 441 ? -8.273 -85.875 -53.031 1 82.19 441 ASP A CA 1
ATOM 3598 C C . ASP A 1 441 ? -9.156 -85.25 -54.125 1 82.19 441 ASP A C 1
ATOM 3600 O O . ASP A 1 441 ? -10.039 -85.875 -54.656 1 82.19 441 ASP A O 1
ATOM 3604 N N . PHE A 1 442 ? -8.961 -83.938 -54.25 1 81.81 442 PHE A N 1
ATOM 3605 C CA . PHE A 1 442 ? -9.766 -83.188 -55.156 1 81.81 442 PHE A CA 1
ATOM 3606 C C . PHE A 1 442 ? -8.898 -82.188 -55.938 1 81.81 442 PHE A C 1
ATOM 3608 O O . PHE A 1 442 ? -7.957 -81.625 -55.375 1 81.81 442 PHE A O 1
ATOM 3615 N N . GLU A 1 443 ? -9.156 -82.188 -57.281 1 80.88 443 GLU A N 1
ATOM 3616 C CA . GLU A 1 443 ? -8.414 -81.188 -58.094 1 80.88 443 GLU A CA 1
ATOM 3617 C C . GLU A 1 443 ? -9.141 -79.875 -58.156 1 80.88 443 GLU A C 1
ATOM 3619 O O . GLU A 1 443 ? -10.203 -79.75 -58.781 1 80.88 443 GLU A O 1
ATOM 3624 N N . PHE A 1 444 ? -8.516 -78.938 -57.562 1 81.44 444 PHE A N 1
ATOM 3625 C CA . PHE A 1 444 ? -9.062 -77.562 -57.594 1 81.44 444 PHE A CA 1
ATOM 3626 C C . PHE A 1 444 ? -8.633 -76.812 -58.844 1 81.44 444 PHE A C 1
ATOM 3628 O O . PHE A 1 444 ? -7.477 -76.938 -59.281 1 81.44 444 PHE A O 1
ATOM 3635 N N . ASP A 1 445 ? -9.594 -76.25 -59.469 1 88.25 445 ASP A N 1
ATOM 3636 C CA . ASP A 1 445 ? -9.273 -75.438 -60.656 1 88.25 445 ASP A CA 1
ATOM 3637 C C . ASP A 1 445 ? -8.938 -74 -60.25 1 88.25 445 ASP A C 1
ATOM 3639 O O . ASP A 1 445 ? -9.828 -73.125 -60.156 1 88.25 445 ASP A O 1
ATOM 3643 N N . VAL A 1 446 ? -7.695 -73.75 -59.938 1 91.88 446 VAL A N 1
ATOM 3644 C CA . VAL A 1 446 ? -7.207 -72.438 -59.594 1 91.88 446 VAL A CA 1
ATOM 3645 C C . VAL A 1 446 ? -6.285 -71.875 -60.688 1 91.88 446 VAL A C 1
ATOM 3647 O O . VAL A 1 446 ? -5.258 -72.5 -60.969 1 91.88 446 VAL A O 1
ATOM 3650 N N . ARG A 1 447 ? -6.676 -70.688 -61.219 1 93.5 447 ARG A N 1
ATOM 3651 C CA . ARG A 1 447 ? -5.914 -70.125 -62.312 1 93.5 447 ARG A CA 1
ATOM 3652 C C . ARG A 1 447 ? -5.262 -68.812 -61.844 1 93.5 447 ARG A C 1
ATOM 3654 O O . ARG A 1 447 ? -5.953 -67.875 -61.438 1 93.5 447 ARG A O 1
ATOM 3661 N N . ILE A 1 448 ? -3.957 -68.75 -61.938 1 94.88 448 ILE A N 1
ATOM 3662 C CA . ILE A 1 448 ? -3.215 -67.625 -61.469 1 94.88 448 ILE A CA 1
ATOM 3663 C C . ILE A 1 448 ? -2.561 -66.938 -62.688 1 94.88 448 ILE A C 1
ATOM 3665 O O . ILE A 1 448 ? -1.812 -67.562 -63.438 1 94.88 448 ILE A O 1
ATOM 3669 N N . THR A 1 449 ? -2.918 -65.688 -62.938 1 94.5 449 THR A N 1
ATOM 3670 C CA . THR A 1 449 ? -2.303 -64.875 -63.969 1 94.5 449 THR A CA 1
ATOM 3671 C C . THR A 1 449 ? -1.613 -63.656 -63.344 1 94.5 449 THR A C 1
ATOM 3673 O O . THR A 1 449 ? -2.25 -62.844 -62.656 1 94.5 449 THR A O 1
ATOM 3676 N N . ALA A 1 450 ? -0.339 -63.594 -63.5 1 93.38 450 ALA A N 1
ATOM 3677 C CA . ALA A 1 450 ? 0.445 -62.469 -63 1 93.38 450 ALA A CA 1
ATOM 3678 C C . ALA A 1 450 ? 1.448 -62 -64.062 1 93.38 450 ALA A C 1
ATOM 3680 O O . ALA A 1 450 ? 2.148 -62.812 -64.688 1 93.38 450 ALA A O 1
ATOM 3681 N N . ASP A 1 451 ? 1.499 -60.719 -64.25 1 85.62 451 ASP A N 1
ATOM 3682 C CA . ASP A 1 451 ? 2.496 -60.156 -65.188 1 85.62 451 ASP A CA 1
ATOM 3683 C C . ASP A 1 451 ? 3.904 -60.312 -64.625 1 85.62 451 ASP A C 1
ATOM 3685 O O . ASP A 1 451 ? 4.094 -60.25 -63.406 1 85.62 451 ASP A O 1
ATOM 3689 N N . GLU A 1 452 ? 4.898 -60.438 -65.375 1 86.69 452 GLU A N 1
ATOM 3690 C CA . GLU A 1 452 ? 6.289 -60.594 -64.938 1 86.69 452 GLU A CA 1
ATOM 3691 C C . GLU A 1 452 ? 6.773 -59.375 -64.188 1 86.69 452 GLU A C 1
ATOM 3693 O O . GLU A 1 452 ? 7.586 -59.531 -63.25 1 86.69 452 GLU A O 1
ATOM 3698 N N . GLN A 1 453 ? 6.129 -58.281 -64.5 1 87.62 453 GLN A N 1
ATOM 3699 C CA . GLN A 1 453 ? 6.59 -57.031 -63.844 1 87.62 453 GLN A CA 1
ATOM 3700 C C . GLN A 1 453 ? 6.148 -56.969 -62.406 1 87.62 453 GLN A C 1
ATOM 3702 O O . GLN A 1 453 ? 6.742 -56.219 -61.594 1 87.62 453 GLN A O 1
ATOM 3707 N N . VAL A 1 454 ? 5.191 -57.719 -62.062 1 91.31 454 VAL A N 1
ATOM 3708 C CA . VAL A 1 454 ? 4.621 -57.562 -60.719 1 91.31 454 VAL A CA 1
ATOM 3709 C C . VAL A 1 454 ? 5.246 -58.562 -59.781 1 91.31 454 VAL A C 1
ATOM 3711 O O . VAL A 1 454 ? 5.148 -58.406 -58.562 1 91.31 454 VAL A O 1
ATOM 3714 N N . LEU A 1 455 ? 6.008 -59.531 -60.188 1 91.81 455 LEU A N 1
ATOM 3715 C CA . LEU A 1 455 ? 6.465 -60.656 -59.375 1 91.81 455 LEU A CA 1
ATOM 3716 C C . LEU A 1 455 ? 7.473 -60.188 -58.344 1 91.81 455 LEU A C 1
ATOM 3718 O O . LEU A 1 455 ? 7.539 -60.75 -57.25 1 91.81 455 LEU A O 1
ATOM 3722 N N . GLN A 1 456 ? 8.133 -59.062 -58.594 1 91.19 456 GLN A N 1
ATOM 3723 C CA . GLN A 1 456 ? 9.195 -58.656 -57.688 1 91.19 456 GLN A CA 1
ATOM 3724 C C . GLN A 1 456 ? 8.727 -57.531 -56.781 1 91.19 456 GLN A C 1
ATOM 3726 O O . GLN A 1 456 ? 9.484 -57.062 -55.906 1 91.19 456 GLN A O 1
ATOM 3731 N N . ILE A 1 457 ? 7.52 -57.156 -56.938 1 90.06 457 ILE A N 1
ATOM 3732 C CA . ILE A 1 457 ? 7 -56.094 -56.094 1 90.06 457 ILE A CA 1
ATOM 3733 C C . ILE A 1 457 ? 6.871 -56.594 -54.656 1 90.06 457 ILE A C 1
ATOM 3735 O O . ILE A 1 457 ? 6.332 -57.656 -54.406 1 90.06 457 ILE A O 1
ATOM 3739 N N . PRO A 1 458 ? 7.398 -55.781 -53.688 1 88.62 458 PRO A N 1
ATOM 3740 C CA . PRO A 1 458 ? 7.258 -56.188 -52.281 1 88.62 458 PRO A CA 1
ATOM 3741 C C . PRO A 1 458 ? 5.82 -56.094 -51.781 1 88.62 458 PRO A C 1
ATOM 3743 O O . PRO A 1 458 ? 5.121 -55.125 -52.062 1 88.62 458 PRO A O 1
ATOM 3746 N N . VAL A 1 459 ? 5.359 -57.156 -51.156 1 89.5 459 VAL A N 1
ATOM 3747 C CA . VAL A 1 459 ? 4.02 -57.188 -50.562 1 89.5 459 VAL A CA 1
ATOM 3748 C C . VAL A 1 459 ? 4.094 -57.75 -49.156 1 89.5 459 VAL A C 1
ATOM 3750 O O . VAL A 1 459 ? 5.051 -58.469 -48.812 1 89.5 459 VAL A O 1
ATOM 3753 N N . PRO A 1 460 ? 3.117 -57.375 -48.312 1 85.56 460 PRO A N 1
ATOM 3754 C CA . PRO A 1 460 ? 3.066 -58.031 -47.031 1 85.56 460 PRO A CA 1
ATOM 3755 C C . PRO A 1 460 ? 2.918 -59.531 -47.156 1 85.56 460 PRO A C 1
ATOM 3757 O O . PRO A 1 460 ? 2.289 -60.031 -48.094 1 85.56 460 PRO A O 1
ATOM 3760 N N . ARG A 1 461 ? 3.498 -60.219 -46.188 1 84.75 461 ARG A N 1
ATOM 3761 C CA . ARG A 1 461 ? 3.461 -61.656 -46.188 1 84.75 461 ARG A CA 1
ATOM 3762 C C . ARG A 1 461 ? 2.076 -62.188 -45.812 1 84.75 461 ARG A C 1
ATOM 3764 O O . ARG A 1 461 ? 1.396 -61.594 -44.969 1 84.75 461 ARG A O 1
ATOM 3771 N N . PHE A 1 462 ? 1.68 -63.25 -46.438 1 86.38 462 PHE A N 1
ATOM 3772 C CA . PHE A 1 462 ? 0.503 -64 -46.062 1 86.38 462 PHE A CA 1
ATOM 3773 C C . PHE A 1 462 ? -0.774 -63.25 -46.375 1 86.38 462 PHE A C 1
ATOM 3775 O O . PHE A 1 462 ? -1.661 -63.125 -45.531 1 86.38 462 PHE A O 1
ATOM 3782 N N . ILE A 1 463 ? -0.878 -62.688 -47.531 1 88.31 463 ILE A N 1
ATOM 3783 C CA . ILE A 1 463 ? -2.072 -61.906 -47.875 1 88.31 463 ILE A CA 1
ATOM 3784 C C . ILE A 1 463 ? -2.924 -62.719 -48.844 1 88.31 463 ILE A C 1
ATOM 3786 O O . ILE A 1 463 ? -4.152 -62.594 -48.875 1 88.31 463 ILE A O 1
ATOM 3790 N N . LEU A 1 464 ? -2.307 -63.594 -49.656 1 91.56 464 LEU A N 1
ATOM 3791 C CA . LEU A 1 464 ? -3.029 -64.312 -50.688 1 91.56 464 LEU A CA 1
ATOM 3792 C C . LEU A 1 464 ? -3.729 -65.562 -50.125 1 91.56 464 LEU A C 1
ATOM 3794 O O . LEU A 1 464 ? -4.898 -65.75 -50.438 1 91.56 464 LEU A O 1
ATOM 3798 N N . GLN A 1 465 ? -3.043 -66.25 -49.312 1 89.44 465 GLN A N 1
ATOM 3799 C CA . GLN A 1 465 ? -3.543 -67.5 -48.844 1 89.44 465 GLN A CA 1
ATOM 3800 C C . GLN A 1 465 ? -4.879 -67.375 -48.125 1 89.44 465 GLN A C 1
ATOM 3802 O O . GLN A 1 465 ? -5.84 -68.062 -48.406 1 89.44 465 GLN A O 1
ATOM 3807 N N . PRO A 1 466 ? -4.969 -66.375 -47.25 1 87.38 466 PRO A N 1
ATOM 3808 C CA . PRO A 1 466 ? -6.242 -66.25 -46.531 1 87.38 466 PRO A CA 1
ATOM 3809 C C . PRO A 1 466 ? -7.402 -65.938 -47.469 1 87.38 466 PRO A C 1
ATOM 3811 O O . PRO A 1 466 ? -8.531 -66.375 -47.25 1 87.38 466 PRO A O 1
ATOM 3814 N N . LEU A 1 467 ? -7.137 -65.25 -48.531 1 88.69 467 LEU A N 1
ATOM 3815 C CA . LEU A 1 467 ? -8.172 -64.875 -49.469 1 88.69 467 LEU A CA 1
ATOM 3816 C C . LEU A 1 467 ? -8.633 -66.125 -50.312 1 88.69 467 LEU A C 1
ATOM 3818 O O . LEU A 1 467 ? -9.828 -66.312 -50.5 1 88.69 467 LEU A O 1
ATOM 3822 N N . VAL A 1 468 ? -7.676 -66.875 -50.719 1 89.88 468 VAL A N 1
ATOM 3823 C CA . VAL A 1 468 ? -7.973 -68 -51.531 1 89.88 468 VAL A CA 1
ATOM 3824 C C . VAL A 1 468 ? -8.625 -69.125 -50.688 1 89.88 468 VAL A C 1
ATOM 3826 O O . VAL A 1 468 ? -9.516 -69.812 -51.125 1 89.88 468 VAL A O 1
ATOM 3829 N N . GLU A 1 469 ? -8.203 -69.25 -49.438 1 85.62 469 GLU A N 1
ATOM 3830 C CA . GLU A 1 469 ? -8.773 -70.188 -48.5 1 85.62 469 GLU A CA 1
ATOM 3831 C C . GLU A 1 469 ? -10.273 -69.938 -48.344 1 85.62 469 GLU A C 1
ATOM 3833 O O . GLU A 1 469 ? -11.047 -70.938 -48.25 1 85.62 469 GLU A O 1
ATOM 3838 N N . ASN A 1 470 ? -10.609 -68.812 -48.281 1 79.44 470 ASN A N 1
ATOM 3839 C CA . ASN A 1 470 ? -12.023 -68.5 -48.156 1 79.44 470 ASN A CA 1
ATOM 3840 C C . ASN A 1 470 ? -12.82 -68.938 -49.375 1 79.44 470 ASN A C 1
ATOM 3842 O O . ASN A 1 470 ? -13.945 -69.438 -49.219 1 79.44 470 ASN A O 1
ATOM 3846 N N . SER A 1 471 ? -12.242 -68.75 -50.438 1 82.69 471 SER A N 1
ATOM 3847 C CA . SER A 1 471 ? -12.883 -69.188 -51.688 1 82.69 471 SER A CA 1
ATOM 3848 C C . SER A 1 471 ? -12.953 -70.75 -51.75 1 82.69 471 SER A C 1
ATOM 3850 O O . SER A 1 471 ? -13.922 -71.312 -52.281 1 82.69 471 SER A O 1
ATOM 3852 N N . LEU A 1 472 ? -11.977 -71.438 -51.25 1 82.25 472 LEU A N 1
ATOM 3853 C CA . LEU A 1 472 ? -11.914 -72.875 -51.312 1 82.25 472 LEU A CA 1
ATOM 3854 C C . LEU A 1 472 ? -12.969 -73.5 -50.406 1 82.25 472 LEU A C 1
ATOM 3856 O O . LEU A 1 472 ? -13.625 -74.5 -50.781 1 82.25 472 LEU A O 1
ATOM 3860 N N . TYR A 1 473 ? -13.164 -73 -49.219 1 73.5 473 TYR A N 1
ATOM 3861 C CA . TYR A 1 473 ? -14.039 -73.625 -48.219 1 73.5 473 TYR A CA 1
ATOM 3862 C C . TYR A 1 473 ? -15.5 -73.25 -48.5 1 73.5 473 TYR A C 1
ATOM 3864 O O . TYR A 1 473 ? -16.406 -74.062 -48.188 1 73.5 473 TYR A O 1
ATOM 3872 N N . HIS A 1 474 ? -15.719 -72.188 -49.125 1 66.94 474 HIS A N 1
ATOM 3873 C CA . HIS A 1 474 ? -17.109 -71.812 -49.312 1 66.94 474 HIS A CA 1
ATOM 3874 C C . HIS A 1 474 ? -17.516 -71.875 -50.781 1 66.94 474 HIS A C 1
ATOM 3876 O O . HIS A 1 474 ? -18.703 -71.75 -51.094 1 66.94 474 HIS A O 1
ATOM 3882 N N . GLY A 1 475 ? -16.719 -72 -51.688 1 60.25 475 GLY A N 1
ATOM 3883 C CA . GLY A 1 475 ? -17.062 -71.75 -53.094 1 60.25 475 GLY A CA 1
ATOM 3884 C C . GLY A 1 475 ? -17.078 -73.062 -53.875 1 60.25 475 GLY A C 1
ATOM 3885 O O . GLY A 1 475 ? -17.703 -73.125 -54.938 1 60.25 475 GLY A O 1
ATOM 3886 N N . LEU A 1 476 ? -16.266 -74.188 -53.562 1 62.19 476 LEU A N 1
ATOM 3887 C CA . LEU A 1 476 ? -15.992 -75.062 -54.688 1 62.19 476 LEU A CA 1
ATOM 3888 C C . LEU A 1 476 ? -16.953 -76.25 -54.688 1 62.19 476 LEU A C 1
ATOM 3890 O O . LEU A 1 476 ? -17.016 -77 -53.719 1 62.19 476 LEU A O 1
ATOM 3894 N N . SER A 1 477 ? -18.062 -76 -55.344 1 63.31 477 SER A N 1
ATOM 3895 C CA . SER A 1 477 ? -18.797 -77.188 -55.812 1 63.31 477 SER A CA 1
ATOM 3896 C C . SER A 1 477 ? -18.016 -77.938 -56.875 1 63.31 477 SER A C 1
ATOM 3898 O O . SER A 1 477 ? -16.922 -77.5 -57.281 1 63.31 477 SER A O 1
ATOM 3900 N N . ASP A 1 478 ? -18.359 -79.125 -57.312 1 64.69 478 ASP A N 1
ATOM 3901 C CA . ASP A 1 478 ? -17.703 -80.062 -58.25 1 64.69 478 ASP A CA 1
ATOM 3902 C C . ASP A 1 478 ? -17.266 -79.25 -59.5 1 64.69 478 ASP A C 1
ATOM 3904 O O . ASP A 1 478 ? -16.25 -79.562 -60.125 1 64.69 478 ASP A O 1
ATOM 3908 N N . GLU A 1 479 ? -17.969 -78.125 -59.875 1 70.88 479 GLU A N 1
ATOM 3909 C CA . GLU A 1 479 ? -17.641 -77.375 -61.062 1 70.88 479 GLU A CA 1
ATOM 3910 C C . GLU A 1 479 ? -17.078 -76 -60.719 1 70.88 479 GLU A C 1
ATOM 3912 O O . GLU A 1 479 ? -17.062 -75.062 -61.562 1 70.88 479 GLU A O 1
ATOM 3917 N N . GLY A 1 480 ? -16.531 -75.875 -59.531 1 82.19 480 GLY A N 1
ATOM 3918 C CA . GLY A 1 480 ? -16.094 -74.562 -59.094 1 82.19 480 GLY A CA 1
ATOM 3919 C C . GLY A 1 480 ? -14.672 -74.188 -59.5 1 82.19 480 GLY A C 1
ATOM 3920 O O . GLY A 1 480 ? -13.852 -75.125 -59.688 1 82.19 480 GLY A O 1
ATOM 3921 N N . PHE A 1 481 ? -14.367 -72.812 -59.906 1 88.31 481 PHE A N 1
ATOM 3922 C CA . PHE A 1 481 ? -13.016 -72.375 -60.219 1 88.31 481 PHE A CA 1
ATOM 3923 C C . PHE A 1 481 ? -12.68 -71.062 -59.469 1 88.31 481 PHE A C 1
ATOM 3925 O O . PHE A 1 481 ? -13.586 -70.375 -59.031 1 88.31 481 PHE A O 1
ATOM 3932 N N . ILE A 1 482 ? -11.453 -70.875 -59.219 1 92.81 482 ILE A N 1
ATOM 3933 C CA . ILE A 1 482 ? -10.914 -69.625 -58.625 1 92.81 482 ILE A CA 1
ATOM 3934 C C . ILE A 1 482 ? -9.93 -69 -59.594 1 92.81 482 ILE A C 1
ATOM 3936 O O . ILE A 1 482 ? -9.031 -69.625 -60.125 1 92.81 482 ILE A O 1
ATOM 3940 N N . GLN A 1 483 ? -10.188 -67.688 -59.906 1 94.56 483 GLN A N 1
ATOM 3941 C CA . GLN A 1 483 ? -9.281 -66.938 -60.781 1 94.56 483 GLN A CA 1
ATOM 3942 C C . GLN A 1 483 ? -8.562 -65.812 -60 1 94.56 483 GLN A C 1
ATOM 3944 O O . GLN A 1 483 ? -9.188 -65.062 -59.312 1 94.56 483 GLN A O 1
ATOM 3949 N N . ILE A 1 484 ? -7.246 -65.875 -60.062 1 96 484 ILE A N 1
ATOM 3950 C CA . ILE A 1 484 ? -6.422 -64.875 -59.406 1 96 484 ILE A CA 1
ATOM 3951 C C . ILE A 1 484 ? -5.684 -64.062 -60.469 1 96 484 ILE A C 1
ATOM 3953 O O . ILE A 1 484 ? -4.949 -64.625 -61.312 1 96 484 ILE A O 1
ATOM 3957 N N . GLU A 1 485 ? -5.926 -62.75 -60.531 1 95.38 485 GLU A N 1
ATOM 3958 C CA . GLU A 1 485 ? -5.262 -61.844 -61.469 1 95.38 485 GLU A CA 1
ATOM 3959 C C . GLU A 1 485 ? -4.492 -60.75 -60.719 1 95.38 485 GLU A C 1
ATOM 3961 O O . GLU A 1 485 ? -5.059 -60.031 -59.906 1 95.38 485 GLU A O 1
ATOM 3966 N N . VAL A 1 486 ? -3.209 -60.688 -60.969 1 95.19 486 VAL A N 1
ATOM 3967 C CA . VAL A 1 486 ? -2.361 -59.656 -60.375 1 95.19 486 VAL A CA 1
ATOM 3968 C C . VAL A 1 486 ? -1.899 -58.688 -61.438 1 95.19 486 VAL A C 1
ATOM 3970 O O . VAL A 1 486 ? -1.236 -59.062 -62.406 1 95.19 486 VAL A O 1
ATOM 3973 N N . THR A 1 487 ? -2.316 -57.469 -61.281 1 92.19 487 THR A N 1
ATOM 3974 C CA . THR A 1 487 ? -1.969 -56.438 -62.281 1 92.19 487 THR A CA 1
ATOM 3975 C C . THR A 1 487 ? -1.363 -55.219 -61.594 1 92.19 487 THR A C 1
ATOM 3977 O O . THR A 1 487 ? -1.531 -55.031 -60.375 1 92.19 487 THR A O 1
ATOM 3980 N N . CYS A 1 488 ? -0.46 -54.469 -62.344 1 89.56 488 CYS A N 1
ATOM 3981 C CA . CYS A 1 488 ? 0.17 -53.281 -61.812 1 89.56 488 CYS A CA 1
ATOM 3982 C C . CYS A 1 488 ? -0.08 -52.094 -62.75 1 89.56 488 CYS A C 1
ATOM 3984 O O . CYS A 1 488 ? 0.261 -52.125 -63.938 1 89.56 488 CYS A O 1
ATOM 3986 N N . THR A 1 489 ? -0.793 -51.156 -62.281 1 82.5 489 THR A N 1
ATOM 3987 C CA . THR A 1 489 ? -0.854 -49.875 -62.969 1 82.5 489 THR A CA 1
ATOM 3988 C C . THR A 1 489 ? -0.251 -48.781 -62.094 1 82.5 489 THR A C 1
ATOM 3990 O O . THR A 1 489 ? 0.967 -48.719 -61.906 1 82.5 489 THR A O 1
ATOM 3993 N N . SER A 1 490 ? -0.996 -48 -61.344 1 86.94 490 SER A N 1
ATOM 3994 C CA . SER A 1 490 ? -0.543 -47.031 -60.344 1 86.94 490 SER A CA 1
ATOM 3995 C C . SER A 1 490 ? -0.491 -47.688 -58.969 1 86.94 490 SER A C 1
ATOM 3997 O O . SER A 1 490 ? 0.189 -47.188 -58.062 1 86.94 490 SER A O 1
ATOM 3999 N N . THR A 1 491 ? -1.257 -48.688 -58.969 1 91.94 491 THR A N 1
ATOM 4000 C CA . THR A 1 491 ? -1.32 -49.5 -57.75 1 91.94 491 THR A CA 1
ATOM 4001 C C . THR A 1 491 ? -1.221 -51 -58.094 1 91.94 491 THR A C 1
ATOM 4003 O O . THR A 1 491 ? -1.387 -51.375 -59.25 1 91.94 491 THR A O 1
ATOM 4006 N N . LEU A 1 492 ? -0.715 -51.688 -57.125 1 93.25 492 LEU A N 1
ATOM 4007 C CA . LEU A 1 492 ? -0.775 -53.156 -57.25 1 93.25 492 LEU A CA 1
ATOM 4008 C C . LEU A 1 492 ? -2.184 -53.656 -56.969 1 93.25 492 LEU A C 1
ATOM 4010 O O . LEU A 1 492 ? -2.729 -53.438 -55.906 1 93.25 492 LEU A O 1
ATOM 4014 N N . ASN A 1 493 ? -2.771 -54.312 -58.031 1 94.31 493 ASN A N 1
ATOM 4015 C CA . ASN A 1 493 ? -4.137 -54.812 -57.906 1 94.31 493 ASN A CA 1
ATOM 4016 C C . ASN A 1 493 ? -4.184 -56.312 -57.969 1 94.31 493 ASN A C 1
ATOM 4018 O O . ASN A 1 493 ? -3.734 -56.938 -58.938 1 94.31 493 ASN A O 1
ATOM 4022 N N . ILE A 1 494 ? -4.672 -56.906 -56.844 1 95.12 494 ILE A N 1
ATOM 4023 C CA . ILE A 1 494 ? -4.863 -58.375 -56.781 1 95.12 494 ILE A CA 1
ATOM 4024 C C . ILE A 1 494 ? -6.355 -58.688 -56.781 1 95.12 494 ILE A C 1
ATOM 4026 O O . ILE A 1 494 ? -7.074 -58.344 -55.844 1 95.12 494 ILE A O 1
ATOM 4030 N N . MET A 1 495 ? -6.801 -59.406 -57.906 1 95.31 495 MET A N 1
ATOM 4031 C CA . MET A 1 495 ? -8.211 -59.75 -58.062 1 95.31 495 MET A CA 1
ATOM 4032 C C . MET A 1 495 ? -8.414 -61.25 -57.875 1 95.31 495 MET A C 1
ATOM 4034 O O . MET A 1 495 ? -7.781 -62.062 -58.594 1 95.31 495 MET A O 1
ATOM 4038 N N . ILE A 1 496 ? -9.164 -61.656 -56.875 1 94.62 496 ILE A N 1
ATOM 4039 C CA . ILE A 1 496 ? -9.523 -63.062 -56.656 1 94.62 496 ILE A CA 1
ATOM 4040 C C . ILE A 1 496 ? -11.023 -63.25 -56.875 1 94.62 496 ILE A C 1
ATOM 4042 O O . ILE A 1 496 ? -11.844 -62.625 -56.219 1 94.62 496 ILE A O 1
ATOM 4046 N N . GLN A 1 497 ? -11.359 -64.125 -57.875 1 93.5 497 GLN A N 1
ATOM 4047 C CA . GLN A 1 497 ? -12.758 -64.375 -58.219 1 93.5 497 GLN A CA 1
ATOM 4048 C C . GLN A 1 497 ? -13.094 -65.875 -58.156 1 93.5 497 GLN A C 1
ATOM 4050 O O . GLN A 1 497 ? -12.328 -66.688 -58.656 1 93.5 497 GLN A O 1
ATOM 4055 N N . ASP A 1 498 ? -14.133 -66.125 -57.438 1 91.12 498 ASP A N 1
ATOM 4056 C CA . ASP A 1 498 ? -14.609 -67.5 -57.406 1 91.12 498 ASP A CA 1
ATOM 4057 C C . ASP A 1 498 ? -16.062 -67.562 -57.875 1 91.12 498 ASP A C 1
ATOM 4059 O O . ASP A 1 498 ? -16.75 -66.562 -57.938 1 91.12 498 ASP A O 1
ATOM 4063 N N . ASN A 1 499 ? -16.5 -68.75 -58.375 1 87.69 499 ASN A N 1
ATOM 4064 C CA . ASN A 1 499 ? -17.891 -68.938 -58.781 1 87.69 499 ASN A CA 1
ATOM 4065 C C . ASN A 1 499 ? -18.641 -69.812 -57.781 1 87.69 499 ASN A C 1
ATOM 4067 O O . ASN A 1 499 ? -19.422 -70.688 -58.156 1 87.69 499 ASN A O 1
ATOM 4071 N N . GLY A 1 500 ? -18.312 -69.625 -56.562 1 84.5 500 GLY A N 1
ATOM 4072 C CA . GLY A 1 500 ? -18.906 -70.438 -55.5 1 84.5 500 GLY A CA 1
ATOM 4073 C C . GLY A 1 500 ? -20.266 -69.938 -55.062 1 84.5 500 GLY A C 1
ATOM 4074 O O . GLY A 1 500 ? -21.016 -69.312 -55.844 1 84.5 500 GLY A O 1
ATOM 4075 N N . ALA A 1 501 ? -20.594 -70.188 -53.812 1 84.44 501 ALA A N 1
ATOM 4076 C CA . ALA A 1 501 ? -21.922 -70 -53.25 1 84.44 501 ALA A CA 1
ATOM 4077 C C . ALA A 1 501 ? -22.172 -68.5 -53.031 1 84.44 501 ALA A C 1
ATOM 4079 O O . ALA A 1 501 ? -23.328 -68.062 -53.031 1 84.44 501 ALA A O 1
ATOM 4080 N N . GLY A 1 502 ? -21.078 -67.688 -52.938 1 85.81 502 GLY A N 1
ATOM 4081 C CA . GLY A 1 502 ? -21.234 -66.312 -52.656 1 85.81 502 GLY A CA 1
ATOM 4082 C C . GLY A 1 502 ? -21.625 -66 -51.219 1 85.81 502 GLY A C 1
ATOM 4083 O O . GLY A 1 502 ? -21.797 -66.938 -50.438 1 85.81 502 GLY A O 1
ATOM 4084 N N . MET A 1 503 ? -21.547 -64.688 -50.812 1 85.62 503 MET A N 1
ATOM 4085 C CA . MET A 1 503 ? -21.859 -64.25 -49.438 1 85.62 503 MET A CA 1
ATOM 4086 C C . MET A 1 503 ? -22.797 -63.031 -49.438 1 85.62 503 MET A C 1
ATOM 4088 O O . MET A 1 503 ? -22.812 -62.281 -50.406 1 85.62 503 MET A O 1
ATOM 4092 N N . THR A 1 504 ? -23.562 -62.906 -48.375 1 88.38 504 THR A N 1
ATOM 4093 C CA . THR A 1 504 ? -24.438 -61.719 -48.219 1 88.38 504 THR A CA 1
ATOM 4094 C C . THR A 1 504 ? -23.625 -60.5 -47.781 1 88.38 504 THR A C 1
ATOM 4096 O O . THR A 1 504 ? -22.5 -60.656 -47.281 1 88.38 504 THR A O 1
ATOM 4099 N N . GLU A 1 505 ? -24.219 -59.375 -48 1 88 505 GLU A N 1
ATOM 4100 C CA . GLU A 1 505 ? -23.578 -58.156 -47.562 1 88 505 GLU A CA 1
ATOM 4101 C C . GLU A 1 505 ? -23.359 -58.125 -46.031 1 88 505 GLU A C 1
ATOM 4103 O O . GLU A 1 505 ? -22.359 -57.594 -45.562 1 88 505 GLU A O 1
ATOM 4108 N N . GLU A 1 506 ? -24.234 -58.688 -45.375 1 86.38 506 GLU A N 1
ATOM 4109 C CA . GLU A 1 506 ? -24.125 -58.781 -43.906 1 86.38 506 GLU A CA 1
ATOM 4110 C C . GLU A 1 506 ? -22.938 -59.625 -43.5 1 86.38 506 GLU A C 1
ATOM 4112 O O . GLU A 1 506 ? -22.219 -59.281 -42.531 1 86.38 506 GLU A O 1
ATOM 4117 N N . THR A 1 507 ? -22.703 -60.656 -44.188 1 84.06 507 THR A N 1
ATOM 4118 C CA . THR A 1 507 ? -21.578 -61.531 -43.875 1 84.06 507 THR A CA 1
ATOM 4119 C C . THR A 1 507 ? -20.25 -60.844 -44.156 1 84.06 507 THR A C 1
ATOM 4121 O O . THR A 1 507 ? -19.281 -61.031 -43.438 1 84.06 507 THR A O 1
ATOM 4124 N N . ILE A 1 508 ? -20.266 -60.094 -45.156 1 84.88 508 ILE A N 1
ATOM 4125 C CA . ILE A 1 508 ? -19.062 -59.344 -45.531 1 84.88 508 ILE A CA 1
ATOM 4126 C C . ILE A 1 508 ? -18.703 -58.344 -44.438 1 84.88 508 ILE A C 1
ATOM 4128 O O . ILE A 1 508 ? -17.547 -58.25 -44.031 1 84.88 508 ILE A O 1
ATOM 4132 N N . HIS A 1 509 ? -19.688 -57.688 -44.031 1 85.81 509 HIS A N 1
ATOM 4133 C CA . HIS A 1 509 ? -19.469 -56.688 -42.969 1 85.81 509 HIS A CA 1
ATOM 4134 C C . HIS A 1 509 ? -18.984 -57.344 -41.688 1 85.81 509 HIS A C 1
ATOM 4136 O O . HIS A 1 509 ? -18.094 -56.781 -41.031 1 85.81 509 HIS A O 1
ATOM 4142 N N . LYS A 1 510 ? -19.453 -58.375 -41.375 1 82.06 510 LYS A N 1
ATOM 4143 C CA . LYS A 1 510 ? -19.047 -59.094 -40.156 1 82.06 510 LYS A CA 1
ATOM 4144 C C . LYS A 1 510 ? -17.609 -59.625 -40.281 1 82.06 510 LYS A C 1
ATOM 4146 O O . LYS A 1 510 ? -16.859 -59.594 -39.312 1 82.06 510 LYS A O 1
ATOM 4151 N N . LEU A 1 511 ? -17.25 -60.062 -41.438 1 78.81 511 LEU A N 1
ATOM 4152 C CA . LEU A 1 511 ? -15.914 -60.625 -41.688 1 78.81 511 LEU A CA 1
ATOM 4153 C C . LEU A 1 511 ? -14.852 -59.531 -41.562 1 78.81 511 LEU A C 1
ATOM 4155 O O . LEU A 1 511 ? -13.742 -59.781 -41.094 1 78.81 511 LEU A O 1
ATOM 4159 N N . LEU A 1 512 ? -15.266 -58.25 -41.906 1 80.56 512 LEU A N 1
ATOM 4160 C CA . LEU A 1 512 ? -14.273 -57.188 -41.969 1 80.56 512 LEU A CA 1
ATOM 4161 C C . LEU A 1 512 ? -14.211 -56.438 -40.625 1 80.56 512 LEU A C 1
ATOM 4163 O O . LEU A 1 512 ? -13.188 -55.844 -40.312 1 80.56 512 LEU A O 1
ATOM 4167 N N . ASN A 1 513 ? -15.32 -56.312 -39.906 1 75.69 513 ASN A N 1
ATOM 4168 C CA . ASN A 1 513 ? -15.359 -55.438 -38.75 1 75.69 513 ASN A CA 1
ATOM 4169 C C . ASN A 1 513 ? -15.391 -56.25 -37.438 1 75.69 513 ASN A C 1
ATOM 4171 O O . ASN A 1 513 ? -15.281 -55.688 -36.344 1 75.69 513 ASN A O 1
ATOM 4175 N N . ASN A 1 514 ? -15.703 -57.438 -37.406 1 61.41 514 ASN A N 1
ATOM 4176 C CA . ASN A 1 514 ? -15.867 -58.156 -36.156 1 61.41 514 ASN A CA 1
ATOM 4177 C C . ASN A 1 514 ? -14.523 -58.375 -35.469 1 61.41 514 ASN A C 1
ATOM 4179 O O . ASN A 1 514 ? -13.578 -58.875 -36.062 1 61.41 514 ASN A O 1
ATOM 4183 N N . ARG A 1 515 ? -14.211 -57.281 -34.469 1 55.97 515 ARG A N 1
ATOM 4184 C CA . ARG A 1 515 ? -13.016 -57.344 -33.625 1 55.97 515 ARG A CA 1
ATOM 4185 C C . ARG A 1 515 ? -12.852 -58.688 -32.969 1 55.97 515 ARG A C 1
ATOM 4187 O O . ARG A 1 515 ? -11.742 -59.094 -32.625 1 55.97 515 ARG A O 1
ATOM 4194 N N . VAL A 1 516 ? -13.914 -59.125 -32.188 1 49.59 516 VAL A N 1
ATOM 4195 C CA . VAL A 1 516 ? -13.852 -60.25 -31.281 1 49.59 516 VAL A CA 1
ATOM 4196 C C . VAL A 1 516 ? -13.547 -61.531 -32.062 1 49.59 516 VAL A C 1
ATOM 4198 O O . VAL A 1 516 ? -14.359 -62 -32.875 1 49.59 516 VAL A O 1
ATOM 4201 N N . ALA A 1 517 ? -12.391 -61.594 -32.469 1 46.22 517 ALA A N 1
ATOM 4202 C CA . ALA A 1 517 ? -11.883 -62.875 -32.969 1 46.22 517 ALA A CA 1
ATOM 4203 C C . ALA A 1 517 ? -12.461 -64.062 -32.156 1 46.22 517 ALA A C 1
ATOM 4205 O O . ALA A 1 517 ? -12.211 -64.125 -30.953 1 46.22 517 ALA A O 1
ATOM 4206 N N . GLU A 1 518 ? -13.68 -64.312 -32.312 1 41.06 518 GLU A N 1
ATOM 4207 C CA . GLU A 1 518 ? -14 -65.688 -31.781 1 41.06 518 GLU A CA 1
ATOM 4208 C C . GLU A 1 518 ? -12.789 -66.562 -31.828 1 41.06 518 GLU A C 1
ATOM 4210 O O . GLU A 1 518 ? -12.43 -67.125 -32.875 1 41.06 518 GLU A O 1
ATOM 4215 N N . GLN A 1 519 ? -11.836 -66.188 -31.312 1 42.81 519 GLN A N 1
ATOM 4216 C CA . GLN A 1 519 ? -10.625 -66.938 -31.016 1 42.81 519 GLN A CA 1
ATOM 4217 C C . GLN A 1 519 ? -10.883 -68.438 -31.094 1 42.81 519 GLN A C 1
ATOM 4219 O O . GLN A 1 519 ? -9.945 -69.25 -31.188 1 42.81 519 GLN A O 1
ATOM 4224 N N . GLN A 1 520 ? -12.047 -68.812 -30.578 1 42.66 520 GLN A N 1
ATOM 4225 C CA . GLN A 1 520 ? -12.258 -70.188 -30.344 1 42.66 520 GLN A CA 1
ATOM 4226 C C . GLN A 1 520 ? -12.289 -71 -31.672 1 42.66 520 GLN A C 1
ATOM 4228 O O . GLN A 1 520 ? -12.211 -72.188 -31.672 1 42.66 520 GLN A O 1
ATOM 4233 N N . LYS A 1 521 ? -12.922 -70.438 -32.781 1 43.25 521 LYS A N 1
ATOM 4234 C CA . LYS A 1 521 ? -13.016 -71.312 -33.969 1 43.25 521 LYS A CA 1
ATOM 4235 C C . LYS A 1 521 ? -11.898 -71 -34.938 1 43.25 521 LYS A C 1
ATOM 4237 O O . LYS A 1 521 ? -12.07 -70.188 -35.844 1 43.25 521 LYS A O 1
ATOM 4242 N N . VAL A 1 522 ? -10.688 -70.875 -34.594 1 44.22 522 VAL A N 1
ATOM 4243 C CA . VAL A 1 522 ? -9.477 -70.812 -35.406 1 44.22 522 VAL A CA 1
ATOM 4244 C C . VAL A 1 522 ? -9.711 -71.5 -36.719 1 44.22 522 VAL A C 1
ATOM 4246 O O . VAL A 1 522 ? -9.281 -72.688 -36.906 1 44.22 522 VAL A O 1
ATOM 4249 N N . GLY A 1 523 ? -10.961 -71.812 -37.031 1 39.75 523 GLY A N 1
ATOM 4250 C CA . GLY A 1 523 ? -11.156 -72.438 -38.344 1 39.75 523 GLY A CA 1
ATOM 4251 C C . GLY A 1 523 ? -11.055 -71.438 -39.469 1 39.75 523 GLY A C 1
ATOM 4252 O O . GLY A 1 523 ? -10.492 -70.312 -39.281 1 39.75 523 GLY A O 1
ATOM 4253 N N . MET A 1 524 ? -12.055 -71.5 -40.688 1 44.41 524 MET A N 1
ATOM 4254 C CA . MET A 1 524 ? -12.156 -71.188 -42.094 1 44.41 524 MET A CA 1
ATOM 4255 C C . MET A 1 524 ? -12.164 -69.625 -42.312 1 44.41 524 MET A C 1
ATOM 4257 O O . MET A 1 524 ? -11.641 -69.125 -43.312 1 44.41 524 MET A O 1
ATOM 4261 N N . GLY A 1 525 ? -12.688 -68.625 -41.438 1 50.59 525 GLY A N 1
ATOM 4262 C CA . GLY A 1 525 ? -13.078 -67.25 -41.781 1 50.59 525 GLY A CA 1
ATOM 4263 C C . GLY A 1 525 ? -12.18 -66.188 -41.156 1 50.59 525 GLY A C 1
ATOM 4264 O O . GLY A 1 525 ? -12.289 -65 -41.469 1 50.59 525 GLY A O 1
ATOM 4265 N N . ILE A 1 526 ? -11.211 -66.438 -40.438 1 58.16 526 ILE A N 1
ATOM 4266 C CA . ILE A 1 526 ? -10.484 -65.5 -39.562 1 58.16 526 ILE A CA 1
ATOM 4267 C C . ILE A 1 526 ? -9.328 -64.875 -40.312 1 58.16 526 ILE A C 1
ATOM 4269 O O . ILE A 1 526 ? -8.961 -63.719 -40.062 1 58.16 526 ILE A O 1
ATOM 4273 N N . GLY A 1 527 ? -9.023 -65.25 -41.406 1 75 527 GLY A N 1
ATOM 4274 C CA . GLY A 1 527 ? -7.867 -64.812 -42.156 1 75 527 GLY A CA 1
ATOM 4275 C C . GLY A 1 527 ? -8.125 -63.5 -42.875 1 75 527 GLY A C 1
ATOM 4276 O O . GLY A 1 527 ? -7.27 -62.594 -42.875 1 75 527 GLY A O 1
ATOM 4277 N N . LEU A 1 528 ? -9.336 -63.375 -43.344 1 81.75 528 LEU A N 1
ATOM 4278 C CA . LEU A 1 528 ? -9.664 -62.188 -44.125 1 81.75 528 LEU A CA 1
ATOM 4279 C C . LEU A 1 528 ? -9.625 -60.938 -43.219 1 81.75 528 LEU A C 1
ATOM 4281 O O . LEU A 1 528 ? -9.156 -59.875 -43.656 1 81.75 528 LEU A O 1
ATOM 4285 N N . ASN A 1 529 ? -10.164 -61.094 -42.125 1 83.5 529 ASN A N 1
ATOM 4286 C CA . ASN A 1 529 ? -10.156 -59.969 -41.188 1 83.5 529 ASN A CA 1
ATOM 4287 C C . ASN A 1 529 ? -8.734 -59.562 -40.812 1 83.5 529 ASN A C 1
ATOM 4289 O O . ASN A 1 529 ? -8.445 -58.375 -40.656 1 83.5 529 ASN A O 1
ATOM 4293 N N . TYR A 1 530 ? -7.945 -60.531 -40.594 1 82.06 530 TYR A N 1
ATOM 4294 C CA . TYR A 1 530 ? -6.547 -60.25 -40.281 1 82.06 530 TYR A CA 1
ATOM 4295 C C . TYR A 1 530 ? -5.879 -59.469 -41.406 1 82.06 530 TYR A C 1
ATOM 4297 O O . TYR A 1 530 ? -5.16 -58.5 -41.156 1 82.06 530 TYR A O 1
ATOM 4305 N N . VAL A 1 531 ? -6.117 -59.875 -42.625 1 86.31 531 VAL A N 1
ATOM 4306 C CA . VAL A 1 531 ? -5.512 -59.219 -43.781 1 86.31 531 VAL A CA 1
ATOM 4307 C C . VAL A 1 531 ? -5.996 -57.75 -43.844 1 86.31 531 VAL A C 1
ATOM 4309 O O . VAL A 1 531 ? -5.203 -56.844 -44.062 1 86.31 531 VAL A O 1
ATOM 4312 N N . HIS A 1 532 ? -7.238 -57.625 -43.562 1 88.56 532 HIS A N 1
ATOM 4313 C CA . HIS A 1 532 ? -7.824 -56.281 -43.562 1 88.56 532 HIS A CA 1
ATOM 4314 C C . HIS A 1 532 ? -7.176 -55.375 -42.5 1 88.56 532 HIS A C 1
ATOM 4316 O O . HIS A 1 532 ? -6.797 -54.25 -42.812 1 88.56 532 HIS A O 1
ATOM 4322 N N . ARG A 1 533 ? -7.023 -55.844 -41.312 1 85.44 533 ARG A N 1
ATOM 4323 C CA . ARG A 1 533 ? -6.453 -55.062 -40.219 1 85.44 533 ARG A CA 1
ATOM 4324 C C . ARG A 1 533 ? -4.973 -54.812 -40.438 1 85.44 533 ARG A C 1
ATOM 4326 O O . ARG A 1 533 ? -4.48 -53.719 -40.125 1 85.44 533 ARG A O 1
ATOM 4333 N N . MET A 1 534 ? -4.344 -55.75 -40.906 1 82.88 534 MET A N 1
ATOM 4334 C CA . MET A 1 534 ? -2.918 -55.625 -41.188 1 82.88 534 MET A CA 1
ATOM 4335 C C . MET A 1 534 ? -2.666 -54.594 -42.25 1 82.88 534 MET A C 1
ATOM 4337 O O . MET A 1 534 ? -1.743 -53.781 -42.125 1 82.88 534 MET A O 1
ATOM 4341 N N . LEU A 1 535 ? -3.482 -54.594 -43.219 1 87.38 535 LEU A N 1
ATOM 4342 C CA . LEU A 1 535 ? -3.34 -53.594 -44.281 1 87.38 535 LEU A CA 1
ATOM 4343 C C . LEU A 1 535 ? -3.617 -52.188 -43.781 1 87.38 535 LEU A C 1
ATOM 4345 O O . LEU A 1 535 ? -2.91 -51.25 -44.125 1 87.38 535 LEU A O 1
ATOM 4349 N N . LYS A 1 536 ? -4.613 -52.125 -42.969 1 86.75 536 LYS A N 1
ATOM 4350 C CA . LYS A 1 536 ? -4.957 -50.844 -42.375 1 86.75 536 LYS A CA 1
ATOM 4351 C C . LYS A 1 536 ? -3.838 -50.344 -41.469 1 86.75 536 LYS A C 1
ATOM 4353 O O . LYS A 1 536 ? -3.547 -49.125 -41.469 1 86.75 536 LYS A O 1
ATOM 4358 N N . ALA A 1 537 ? -3.291 -51.188 -40.75 1 81.69 537 ALA A N 1
ATOM 4359 C CA . ALA A 1 537 ? -2.227 -50.812 -39.812 1 81.69 537 ALA A CA 1
ATOM 4360 C C . ALA A 1 537 ? -0.966 -50.375 -40.562 1 81.69 537 ALA A C 1
ATOM 4362 O O . ALA A 1 537 ? -0.268 -49.469 -40.156 1 81.69 537 ALA A O 1
ATOM 4363 N N . GLN A 1 538 ? -0.722 -51 -41.625 1 80.31 538 GLN A N 1
ATOM 4364 C CA . GLN A 1 538 ? 0.543 -50.781 -42.312 1 80.31 538 GLN A CA 1
ATOM 4365 C C . GLN A 1 538 ? 0.433 -49.656 -43.312 1 80.31 538 GLN A C 1
ATOM 4367 O O . GLN A 1 538 ? 1.383 -48.875 -43.5 1 80.31 538 GLN A O 1
ATOM 4372 N N . TYR A 1 539 ? -0.74 -49.688 -44.031 1 86.19 539 TYR A N 1
ATOM 4373 C CA . TYR A 1 539 ? -0.84 -48.75 -45.125 1 86.19 539 TYR A CA 1
ATOM 4374 C C . TYR A 1 539 ? -1.879 -47.656 -44.812 1 86.19 539 TYR A C 1
ATOM 4376 O O . TYR A 1 539 ? -1.994 -46.688 -45.562 1 86.19 539 TYR A O 1
ATOM 4384 N N . GLY A 1 540 ? -2.562 -47.844 -43.844 1 85.06 540 GLY A N 1
ATOM 4385 C CA . GLY A 1 540 ? -3.635 -46.906 -43.562 1 85.06 540 GLY A CA 1
ATOM 4386 C C . GLY A 1 540 ? -4.699 -46.875 -44.656 1 85.06 540 GLY A C 1
ATOM 4387 O O . GLY A 1 540 ? -5.199 -47.938 -45.062 1 85.06 540 GLY A O 1
ATOM 4388 N N . ALA A 1 541 ? -4.965 -45.594 -45.062 1 88 541 ALA A N 1
ATOM 4389 C CA . ALA A 1 541 ? -6.02 -45.438 -46.062 1 88 541 ALA A CA 1
ATOM 4390 C C . ALA A 1 541 ? -5.492 -45.688 -47.469 1 88 541 ALA A C 1
ATOM 4392 O O . ALA A 1 541 ? -6.273 -45.75 -48.406 1 88 541 ALA A O 1
ATOM 4393 N N . GLN A 1 542 ? -4.273 -45.938 -47.594 1 90.44 542 GLN A N 1
ATOM 4394 C CA . GLN A 1 542 ? -3.678 -46.125 -48.906 1 90.44 542 GLN A CA 1
ATOM 4395 C C . GLN A 1 542 ? -3.973 -47.5 -49.469 1 90.44 542 GLN A C 1
ATOM 4397 O O . GLN A 1 542 ? -3.889 -47.719 -50.656 1 90.44 542 GLN A O 1
ATOM 4402 N N . ALA A 1 543 ? -4.227 -48.531 -48.625 1 91 543 ALA A N 1
ATOM 4403 C CA . ALA A 1 543 ? -4.586 -49.875 -49.062 1 91 543 ALA A CA 1
ATOM 4404 C C . ALA A 1 543 ? -6.082 -50.125 -48.906 1 91 543 ALA A C 1
ATOM 4406 O O . ALA A 1 543 ? -6.719 -49.562 -48 1 91 543 ALA A O 1
ATOM 4407 N N . GLN A 1 544 ? -6.629 -50.844 -49.906 1 91.44 544 GLN A N 1
ATOM 4408 C CA . GLN A 1 544 ? -8.062 -51.125 -49.844 1 91.44 544 GLN A CA 1
ATOM 4409 C C . GLN A 1 544 ? -8.352 -52.594 -50.125 1 91.44 544 GLN A C 1
ATOM 4411 O O . GLN A 1 544 ? -7.695 -53.219 -50.969 1 91.44 544 GLN A O 1
ATOM 4416 N N . LEU A 1 545 ? -9.203 -53.156 -49.281 1 92.69 545 LEU A N 1
ATOM 4417 C CA . LEU A 1 545 ? -9.766 -54.469 -49.5 1 92.69 545 LEU A CA 1
ATOM 4418 C C . LEU A 1 545 ? -11.25 -54.406 -49.844 1 92.69 545 LEU A C 1
ATOM 4420 O O . LEU A 1 545 ? -12.055 -53.969 -49 1 92.69 545 LEU A O 1
ATOM 4424 N N . ILE A 1 546 ? -11.617 -54.656 -51.188 1 92.62 546 ILE A N 1
ATOM 4425 C CA . ILE A 1 546 ? -13 -54.562 -51.656 1 92.62 546 ILE A CA 1
ATOM 4426 C C . ILE A 1 546 ? -13.547 -55.969 -51.906 1 92.62 546 ILE A C 1
ATOM 4428 O O . ILE A 1 546 ? -12.93 -56.75 -52.656 1 92.62 546 ILE A O 1
ATOM 4432 N N . ILE A 1 547 ? -14.633 -56.312 -51.219 1 92.44 547 ILE A N 1
ATOM 4433 C CA . ILE A 1 547 ? -15.273 -57.594 -51.438 1 92.44 547 ILE A CA 1
ATOM 4434 C C . ILE A 1 547 ? -16.641 -57.406 -52.094 1 92.44 547 ILE A C 1
ATOM 4436 O O . ILE A 1 547 ? -17.469 -56.656 -51.594 1 92.44 547 ILE A O 1
ATOM 4440 N N . GLU A 1 548 ? -16.781 -57.906 -53.281 1 92.31 548 GLU A N 1
ATOM 4441 C CA . GLU A 1 548 ? -18.062 -57.938 -53.969 1 92.31 548 GLU A CA 1
ATOM 4442 C C . GLU A 1 548 ? -18.578 -59.344 -54.125 1 92.31 548 GLU A C 1
ATOM 4444 O O . GLU A 1 548 ? -17.875 -60.219 -54.688 1 92.31 548 GLU A O 1
ATOM 4449 N N . SER A 1 549 ? -19.688 -59.656 -53.5 1 90.69 549 SER A N 1
ATOM 4450 C CA . SER A 1 549 ? -20.234 -61 -53.531 1 90.69 549 SER A CA 1
ATOM 4451 C C . SER A 1 549 ? -21.75 -61 -53.688 1 90.69 549 SER A C 1
ATOM 4453 O O . SER A 1 549 ? -22.406 -60.062 -53.219 1 90.69 549 SER A O 1
ATOM 4455 N N . GLU A 1 550 ? -22.266 -61.906 -54.531 1 87.5 550 GLU A N 1
ATOM 4456 C CA . GLU A 1 550 ? -23.703 -62.156 -54.656 1 87.5 550 GLU A CA 1
ATOM 4457 C C . GLU A 1 550 ? -24.031 -63.625 -54.469 1 87.5 550 GLU A C 1
ATOM 4459 O O . GLU A 1 550 ? -23.297 -64.5 -54.938 1 87.5 550 GLU A O 1
ATOM 4464 N N . LEU A 1 551 ? -25.094 -63.844 -53.719 1 87.56 551 LEU A N 1
ATOM 4465 C CA . LEU A 1 551 ? -25.484 -65.25 -53.438 1 87.56 551 LEU A CA 1
ATOM 4466 C C . LEU A 1 551 ? -25.719 -66 -54.719 1 87.56 551 LEU A C 1
ATOM 4468 O O . LEU A 1 551 ? -26.453 -65.5 -55.594 1 87.56 551 LEU A O 1
ATOM 4472 N N . GLY A 1 552 ? -25.062 -67.125 -54.844 1 83.88 552 GLY A N 1
ATOM 4473 C CA . GLY A 1 552 ? -25.281 -68 -55.969 1 83.88 552 GLY A CA 1
ATOM 4474 C C . GLY A 1 552 ? -24.375 -67.688 -57.156 1 83.88 552 GLY A C 1
ATOM 4475 O O . GLY A 1 552 ? -24.359 -68.375 -58.156 1 83.88 552 GLY A O 1
ATOM 4476 N N . THR A 1 553 ? -23.703 -66.562 -57.25 1 85.06 553 THR A N 1
ATOM 4477 C CA . THR A 1 553 ? -22.906 -66.188 -58.406 1 85.06 553 THR A CA 1
ATOM 4478 C C . THR A 1 553 ? -21.406 -66.25 -58.094 1 85.06 553 THR A C 1
ATOM 4480 O O . THR A 1 553 ? -20.578 -66.375 -59 1 85.06 553 THR A O 1
ATOM 4483 N N . GLY A 1 554 ? -21.094 -66.125 -56.812 1 89.31 554 GLY A N 1
ATOM 4484 C CA . GLY A 1 554 ? -19.688 -66.188 -56.438 1 89.31 554 GLY A CA 1
ATOM 4485 C C . GLY A 1 554 ? -19.219 -64.938 -55.719 1 89.31 554 GLY A C 1
ATOM 4486 O O . GLY A 1 554 ? -20.031 -64.125 -55.281 1 89.31 554 GLY A O 1
ATOM 4487 N N . THR A 1 555 ? -17.938 -64.875 -55.438 1 91.38 555 THR A N 1
ATOM 4488 C CA . THR A 1 555 ? -17.328 -63.75 -54.688 1 91.38 555 THR A CA 1
ATOM 4489 C C . THR A 1 555 ? -16.109 -63.219 -55.406 1 91.38 555 THR A C 1
ATOM 4491 O O . THR A 1 555 ? -15.336 -63.969 -56 1 91.38 555 THR A O 1
ATOM 4494 N N . SER A 1 556 ? -16.047 -61.844 -55.469 1 93.62 556 SER A N 1
ATOM 4495 C CA . SER A 1 556 ? -14.867 -61.188 -56 1 93.62 556 SER A CA 1
ATOM 4496 C C . SER A 1 556 ? -14.195 -60.312 -54.938 1 93.62 556 SER A C 1
ATOM 4498 O O . SER A 1 556 ? -14.844 -59.469 -54.312 1 93.62 556 SER A O 1
ATOM 4500 N N . ILE A 1 557 ? -12.883 -60.594 -54.688 1 93.75 557 ILE A N 1
ATOM 4501 C CA . ILE A 1 557 ? -12.102 -59.844 -53.719 1 93.75 557 ILE A CA 1
ATOM 4502 C C . ILE A 1 557 ? -11.016 -59.062 -54.469 1 93.75 557 ILE A C 1
ATOM 4504 O O . ILE A 1 557 ? -10.234 -59.625 -55.219 1 93.75 557 ILE A O 1
ATOM 4508 N N . LEU A 1 558 ? -11.047 -57.781 -54.281 1 94.62 558 LEU A N 1
ATOM 4509 C CA . LEU A 1 558 ? -10.039 -56.938 -54.875 1 94.62 558 LEU A CA 1
ATOM 4510 C C . LEU A 1 558 ? -9.156 -56.281 -53.812 1 94.62 558 LEU A C 1
ATOM 4512 O O . LEU A 1 558 ? -9.648 -55.594 -52.906 1 94.62 558 LEU A O 1
ATOM 4516 N N . LEU A 1 559 ? -7.875 -56.562 -53.812 1 94.69 559 LEU A N 1
ATOM 4517 C CA . LEU A 1 559 ? -6.883 -55.969 -52.938 1 94.69 559 LEU A CA 1
ATOM 4518 C C . LEU A 1 559 ? -6.047 -54.938 -53.688 1 94.69 559 LEU A C 1
ATOM 4520 O O . LEU A 1 559 ? -5.418 -55.25 -54.719 1 94.69 559 LEU A O 1
ATOM 4524 N N . ILE A 1 560 ? -6.102 -53.656 -53.219 1 94.31 560 ILE A N 1
ATOM 4525 C CA . ILE A 1 560 ? -5.344 -52.562 -53.844 1 94.31 560 ILE A CA 1
ATOM 4526 C C . ILE A 1 560 ? -4.223 -52.156 -52.875 1 94.31 560 ILE A C 1
ATOM 4528 O O . ILE A 1 560 ? -4.484 -51.719 -51.75 1 94.31 560 ILE A O 1
ATOM 4532 N N . LEU A 1 561 ? -2.982 -52.25 -53.25 1 93.69 561 LEU A N 1
ATOM 4533 C CA . LEU A 1 561 ? -1.825 -51.875 -52.438 1 93.69 561 LEU A CA 1
ATOM 4534 C C . LEU A 1 561 ? -1.047 -50.75 -53.125 1 93.69 561 LEU A C 1
ATOM 4536 O O . LEU A 1 561 ? -0.882 -50.719 -54.344 1 93.69 561 LEU A O 1
ATOM 4540 N N . PRO A 1 562 ? -0.635 -49.812 -52.312 1 91.25 562 PRO A N 1
ATOM 4541 C CA . PRO A 1 562 ? 0.181 -48.75 -52.906 1 91.25 562 PRO A CA 1
ATOM 4542 C C . PRO A 1 562 ? 1.568 -49.219 -53.312 1 91.25 562 PRO A C 1
ATOM 4544 O O . PRO A 1 562 ? 2.135 -50.125 -52.688 1 91.25 562 PRO A O 1
ATOM 4547 N N . ILE A 1 563 ? 2.074 -48.75 -54.5 1 85.88 563 ILE A N 1
ATOM 4548 C CA . ILE A 1 563 ? 3.416 -49.062 -54.969 1 85.88 563 ILE A CA 1
ATOM 4549 C C . ILE A 1 563 ? 4.34 -47.875 -54.75 1 85.88 563 ILE A C 1
ATOM 4551 O O . ILE A 1 563 ? 3.963 -46.75 -55.031 1 85.88 563 ILE A O 1
ATOM 4555 N N . LYS A 1 564 ? 5.293 -48.062 -53.906 1 72.19 564 LYS A N 1
ATOM 4556 C CA . LYS A 1 564 ? 6.27 -46.969 -53.906 1 72.19 564 LYS A CA 1
ATOM 4557 C C . LYS A 1 564 ? 7.109 -46.969 -55.188 1 72.19 564 LYS A C 1
ATOM 4559 O O . LYS A 1 564 ? 7.363 -48.031 -55.75 1 72.19 564 LYS A O 1
ATOM 4564 N N . GLY A 1 565 ? 7.156 -46.031 -55.938 1 56.66 565 GLY A N 1
ATOM 4565 C CA . GLY A 1 565 ? 7.816 -45.75 -57.219 1 56.66 565 GLY A CA 1
ATOM 4566 C C . GLY A 1 565 ? 9 -46.688 -57.469 1 56.66 565 GLY A C 1
ATOM 4567 O O . GLY A 1 565 ? 9.234 -47.094 -58.594 1 56.66 565 GLY A O 1
ATOM 4568 N N . GLU A 1 566 ? 9.867 -47.031 -56.562 1 55.5 566 GLU A N 1
ATOM 4569 C CA . GLU A 1 566 ? 11.094 -47.75 -56.844 1 55.5 566 GLU A CA 1
ATOM 4570 C C . GLU A 1 566 ? 10.828 -49.25 -56.938 1 55.5 566 GLU A C 1
ATOM 4572 O O . GLU A 1 566 ? 11.711 -50.031 -57.344 1 55.5 566 GLU A O 1
ATOM 4577 N N . ASP A 1 567 ? 9.711 -49.781 -56.688 1 56.66 567 ASP A N 1
ATOM 4578 C CA . ASP A 1 567 ? 9.438 -51.188 -56.562 1 56.66 567 ASP A CA 1
ATOM 4579 C C . ASP A 1 567 ? 9.156 -51.844 -57.906 1 56.66 567 ASP A C 1
ATOM 4581 O O . ASP A 1 567 ? 9.25 -53.062 -58.062 1 56.66 567 ASP A O 1
ATOM 4585 N N . ILE A 1 568 ? 8.797 -51.062 -59 1 53.06 568 ILE A N 1
ATOM 4586 C CA . ILE A 1 568 ? 8.445 -51.625 -60.312 1 53.06 568 ILE A CA 1
ATOM 4587 C C . ILE A 1 568 ? 9.703 -51.75 -61.188 1 53.06 568 ILE A C 1
ATOM 4589 O O . ILE A 1 568 ? 9.742 -52.562 -62.094 1 53.06 568 ILE A O 1
ATOM 4593 N N . SER A 1 569 ? 10.914 -50.938 -61.312 1 45.38 569 SER A N 1
ATOM 4594 C CA . SER A 1 569 ? 11.938 -50.875 -62.375 1 45.38 569 SER A CA 1
ATOM 4595 C C . SER A 1 569 ? 12.844 -52.125 -62.281 1 45.38 569 SER A C 1
ATOM 4597 O O . SER A 1 569 ? 13.758 -52.281 -63.094 1 45.38 569 SER A O 1
ATOM 4599 N N . ALA A 1 570 ? 13.086 -52.844 -61.25 1 34.66 570 ALA A N 1
ATOM 4600 C CA . ALA A 1 570 ? 14.125 -53.844 -61.531 1 34.66 570 ALA A CA 1
ATOM 4601 C C . ALA A 1 570 ? 13.578 -55 -62.312 1 34.66 570 ALA A C 1
ATOM 4603 O O . ALA A 1 570 ? 12.492 -55.531 -62.031 1 34.66 570 ALA A O 1
ATOM 4604 N N . MET B 1 1 ? 14.422 -10.594 -2.287 1 83.38 1 MET B N 1
ATOM 4605 C CA . MET B 1 1 ? 13.406 -10.258 -1.295 1 83.38 1 MET B CA 1
ATOM 4606 C C . MET B 1 1 ? 12.086 -10.961 -1.611 1 83.38 1 MET B C 1
ATOM 4608 O O . MET B 1 1 ? 11.688 -11.039 -2.773 1 83.38 1 MET B O 1
ATOM 4612 N N . THR B 1 2 ? 11.508 -11.336 -0.456 1 90.12 2 THR B N 1
ATOM 4613 C CA . THR B 1 2 ? 10.258 -12.07 -0.617 1 90.12 2 THR B CA 1
ATOM 4614 C C . THR B 1 2 ? 9.125 -11.133 -1.029 1 90.12 2 THR B C 1
ATOM 4616 O O . THR B 1 2 ? 9.25 -9.914 -0.897 1 90.12 2 THR B O 1
ATOM 4619 N N . LEU B 1 3 ? 8.141 -11.711 -1.628 1 90.88 3 LEU B N 1
ATOM 4620 C CA . LEU B 1 3 ? 6.977 -10.93 -2.033 1 90.88 3 LEU B CA 1
ATOM 4621 C C . LEU B 1 3 ? 6.305 -10.289 -0.822 1 90.88 3 LEU B C 1
ATOM 4623 O O . LEU B 1 3 ? 5.84 -9.148 -0.894 1 90.88 3 LEU B O 1
ATOM 4627 N N . LYS B 1 4 ? 6.293 -11.023 0.3 1 91 4 LYS B N 1
ATOM 4628 C CA . LYS B 1 4 ? 5.727 -10.508 1.542 1 91 4 LYS B CA 1
ATOM 4629 C C . LYS B 1 4 ? 6.434 -9.227 1.977 1 91 4 LYS B C 1
ATOM 4631 O O . LYS B 1 4 ? 5.785 -8.211 2.229 1 91 4 LYS B O 1
ATOM 4636 N N . LYS B 1 5 ? 7.691 -9.195 2.092 1 92.81 5 LYS B N 1
ATOM 4637 C CA . LYS B 1 5 ? 8.477 -8.039 2.508 1 92.81 5 LYS B CA 1
ATOM 4638 C C . LYS B 1 5 ? 8.305 -6.875 1.535 1 92.81 5 LYS B C 1
ATOM 4640 O O . LYS B 1 5 ? 8.242 -5.719 1.949 1 92.81 5 LYS B O 1
ATOM 4645 N N . ARG B 1 6 ? 8.242 -7.203 0.261 1 93.12 6 ARG B N 1
ATOM 4646 C CA . ARG B 1 6 ? 8.062 -6.164 -0.748 1 93.12 6 ARG B CA 1
ATOM 4647 C C . ARG B 1 6 ? 6.707 -5.477 -0.595 1 93.12 6 ARG B C 1
ATOM 4649 O O . ARG B 1 6 ? 6.613 -4.254 -0.704 1 93.12 6 ARG B O 1
ATOM 4656 N N . ILE B 1 7 ? 5.668 -6.293 -0.375 1 93.94 7 ILE B N 1
ATOM 4657 C CA . ILE B 1 7 ? 4.328 -5.746 -0.2 1 93.94 7 ILE B CA 1
ATOM 4658 C C . ILE B 1 7 ? 4.309 -4.809 1.006 1 93.94 7 ILE B C 1
ATOM 4660 O O . ILE B 1 7 ? 3.854 -3.666 0.905 1 93.94 7 ILE B O 1
ATOM 4664 N N . PHE B 1 8 ? 4.895 -5.207 2.092 1 93.69 8 PHE B N 1
ATOM 4665 C CA . PHE B 1 8 ? 4.898 -4.41 3.312 1 93.69 8 PHE B CA 1
ATOM 4666 C C . PHE B 1 8 ? 5.719 -3.141 3.125 1 93.69 8 PHE B C 1
ATOM 4668 O O . PHE B 1 8 ? 5.328 -2.068 3.59 1 93.69 8 PHE B O 1
ATOM 4675 N N . LEU B 1 9 ? 6.797 -3.215 2.463 1 93.19 9 LEU B N 1
ATOM 4676 C CA . LEU B 1 9 ? 7.652 -2.059 2.219 1 93.19 9 LEU B CA 1
ATOM 4677 C C . LEU B 1 9 ? 6.938 -1.023 1.358 1 93.19 9 LEU B C 1
ATOM 4679 O O . LEU B 1 9 ? 6.992 0.174 1.646 1 93.19 9 LEU B O 1
ATOM 4683 N N . LEU B 1 10 ? 6.262 -1.47 0.339 1 93.56 10 LEU B N 1
ATOM 4684 C CA . LEU B 1 10 ? 5.562 -0.554 -0.557 1 93.56 10 LEU B CA 1
ATOM 4685 C C . LEU B 1 10 ? 4.41 0.136 0.163 1 93.56 10 LEU B C 1
ATOM 4687 O O . LEU B 1 10 ? 4.176 1.331 -0.033 1 93.56 10 LEU B O 1
ATOM 4691 N N . PHE B 1 11 ? 3.713 -0.631 0.974 1 93.56 11 PHE B N 1
ATOM 4692 C CA . PHE B 1 11 ? 2.631 -0.038 1.751 1 93.56 11 PHE B CA 1
ATOM 4693 C C . PHE B 1 11 ? 3.174 0.984 2.742 1 93.56 11 PHE B C 1
ATOM 4695 O O . PHE B 1 11 ? 2.588 2.053 2.924 1 93.56 11 PHE B O 1
ATOM 4702 N N . PHE B 1 12 ? 4.293 0.725 3.318 1 92 12 PHE B N 1
ATOM 4703 C CA . PHE B 1 12 ? 4.922 1.631 4.273 1 92 12 PHE B CA 1
ATOM 4704 C C . PHE B 1 12 ? 5.363 2.92 3.588 1 92 12 PHE B C 1
ATOM 4706 O O . PHE B 1 12 ? 5.145 4.012 4.113 1 92 12 PHE B O 1
ATOM 4713 N N . LEU B 1 13 ? 5.922 2.83 2.477 1 91.62 13 LEU B N 1
ATOM 4714 C CA . LEU B 1 13 ? 6.383 4 1.739 1 91.62 13 LEU B CA 1
ATOM 4715 C C . LEU B 1 13 ? 5.203 4.855 1.286 1 91.62 13 LEU B C 1
ATOM 4717 O O . LEU B 1 13 ? 5.27 6.086 1.335 1 91.62 13 LEU B O 1
ATOM 4721 N N . SER B 1 14 ? 4.133 4.207 0.908 1 90.75 14 SER B N 1
ATOM 4722 C CA . SER B 1 14 ? 2.965 4.914 0.398 1 90.75 14 SER B CA 1
ATOM 4723 C C . SER B 1 14 ? 2.252 5.676 1.511 1 90.75 14 SER B C 1
ATOM 4725 O O . SER B 1 14 ? 1.672 6.738 1.27 1 90.75 14 SER B O 1
ATOM 4727 N N . ALA B 1 15 ? 2.34 5.156 2.723 1 89.88 15 ALA B N 1
ATOM 4728 C CA . ALA B 1 15 ? 1.608 5.766 3.83 1 89.88 15 ALA B CA 1
ATOM 4729 C C . ALA B 1 15 ? 2.498 6.734 4.605 1 89.88 15 ALA B C 1
ATOM 4731 O O . ALA B 1 15 ? 2.074 7.844 4.945 1 89.88 15 ALA B O 1
ATOM 4732 N N . PHE B 1 16 ? 3.781 6.48 4.797 1 88.81 16 PHE B N 1
ATOM 4733 C CA . PHE B 1 16 ? 4.629 7.203 5.738 1 88.81 16 PHE B CA 1
ATOM 4734 C C . PHE B 1 16 ? 5.223 8.445 5.086 1 88.81 16 PHE B C 1
ATOM 4736 O O . PHE B 1 16 ? 5.348 9.492 5.727 1 88.81 16 PHE B O 1
ATOM 4743 N N . ILE B 1 17 ? 5.531 8.438 3.867 1 88.25 17 ILE B N 1
ATOM 4744 C CA . ILE B 1 17 ? 6.203 9.562 3.219 1 88.25 17 ILE B CA 1
ATOM 4745 C C . ILE B 1 17 ? 5.258 10.758 3.148 1 88.25 17 ILE B C 1
ATOM 4747 O O . ILE B 1 17 ? 5.613 11.859 3.572 1 88.25 17 ILE B O 1
ATOM 4751 N N . PRO B 1 18 ? 4.043 10.539 2.682 1 87.12 18 PRO B N 1
ATOM 4752 C CA . PRO B 1 18 ? 3.111 11.672 2.701 1 87.12 18 PRO B CA 1
ATOM 4753 C C . PRO B 1 18 ? 2.805 12.164 4.113 1 87.12 18 PRO B C 1
ATOM 4755 O O . PRO B 1 18 ? 2.648 13.367 4.336 1 87.12 18 PRO B O 1
ATOM 4758 N N . PHE B 1 19 ? 2.756 11.305 5.07 1 89.38 19 PHE B N 1
ATOM 4759 C CA . PHE B 1 19 ? 2.479 11.664 6.453 1 89.38 19 PHE B CA 1
ATOM 4760 C C . PHE B 1 19 ? 3.559 12.586 7.004 1 89.38 19 PHE B C 1
ATOM 4762 O O . PHE B 1 19 ? 3.256 13.617 7.609 1 89.38 19 PHE B O 1
ATOM 4769 N N . ILE B 1 20 ? 4.789 12.289 6.75 1 88.94 20 ILE B N 1
ATOM 4770 C CA . ILE B 1 20 ? 5.914 13.07 7.25 1 88.94 20 ILE B CA 1
ATOM 4771 C C . ILE B 1 20 ? 5.93 14.438 6.57 1 88.94 20 ILE B C 1
ATOM 4773 O O . ILE B 1 20 ? 6.219 15.453 7.211 1 88.94 20 ILE B O 1
ATOM 4777 N N . SER B 1 21 ? 5.559 14.461 5.332 1 90.12 21 SER B N 1
ATOM 4778 C CA . SER B 1 21 ? 5.555 15.711 4.59 1 90.12 21 SER B CA 1
ATOM 4779 C C . SER B 1 21 ? 4.48 16.656 5.113 1 90.12 21 SER B C 1
ATOM 4781 O O . SER B 1 21 ? 4.746 17.844 5.352 1 90.12 21 SER B O 1
ATOM 4783 N N . ILE B 1 22 ? 3.305 16.125 5.375 1 89 22 ILE B N 1
ATOM 4784 C CA . ILE B 1 22 ? 2.195 16.953 5.852 1 89 22 ILE B CA 1
ATOM 4785 C C . ILE B 1 22 ? 2.479 17.422 7.277 1 89 22 ILE B C 1
ATOM 4787 O O . ILE B 1 22 ? 2.168 18.562 7.633 1 89 22 ILE B O 1
ATOM 4791 N N . PHE B 1 23 ? 3.09 16.562 8.016 1 91 23 PHE B N 1
ATOM 4792 C CA . PHE B 1 23 ? 3.467 16.906 9.383 1 91 23 PHE B CA 1
ATOM 4793 C C . PHE B 1 23 ? 4.465 18.062 9.391 1 91 23 PHE B C 1
ATOM 4795 O O . PHE B 1 23 ? 4.297 19.031 10.141 1 91 23 PHE B O 1
ATOM 4802 N N . ALA B 1 24 ? 5.426 17.984 8.547 1 91.69 24 ALA B N 1
ATOM 4803 C CA . ALA B 1 24 ? 6.477 19 8.508 1 91.69 24 ALA B CA 1
ATOM 4804 C C . ALA B 1 24 ? 5.922 20.359 8.055 1 91.69 24 ALA B C 1
ATOM 4806 O O . ALA B 1 24 ? 6.215 21.391 8.664 1 91.69 24 ALA B O 1
ATOM 4807 N N . ILE B 1 25 ? 5.078 20.328 7.082 1 92.19 25 ILE B N 1
ATOM 4808 C CA . ILE B 1 25 ? 4.516 21.547 6.535 1 92.19 25 ILE B CA 1
ATOM 4809 C C . ILE B 1 25 ? 3.586 22.203 7.566 1 92.19 25 ILE B C 1
ATOM 4811 O O . ILE B 1 25 ? 3.645 23.406 7.793 1 92.19 25 ILE B O 1
ATOM 4815 N N . SER B 1 26 ? 2.748 21.391 8.211 1 92.19 26 SER B N 1
ATOM 4816 C CA . SER B 1 26 ? 1.81 21.891 9.203 1 92.19 26 SER B CA 1
ATOM 4817 C C . SER B 1 26 ? 2.539 22.422 10.43 1 92.19 26 SER B C 1
ATOM 4819 O O . SER B 1 26 ? 2.178 23.469 10.969 1 92.19 26 SER B O 1
ATOM 4821 N N . TYR B 1 27 ? 3.602 21.719 10.773 1 93 27 TYR B N 1
ATOM 4822 C CA . TYR B 1 27 ? 4.402 22.156 11.906 1 93 27 TYR B CA 1
ATOM 4823 C C . TYR B 1 27 ? 5.059 23.516 11.625 1 93 27 TYR B C 1
ATOM 4825 O O . TYR B 1 27 ? 5.023 24.406 12.469 1 93 27 TYR B O 1
ATOM 4833 N N . TYR B 1 28 ? 5.57 23.641 10.492 1 92.5 28 TYR B N 1
ATOM 4834 C CA . TYR B 1 28 ? 6.238 24.875 10.117 1 92.5 28 TYR B CA 1
ATOM 4835 C C . TYR B 1 28 ? 5.242 26.031 10.047 1 92.5 28 TYR B C 1
ATOM 4837 O O . TYR B 1 28 ? 5.551 27.156 10.461 1 92.5 28 TYR B O 1
ATOM 4845 N N . THR B 1 29 ? 4.125 25.75 9.555 1 91.38 29 THR B N 1
ATOM 4846 C CA . THR B 1 29 ? 3.105 26.781 9.438 1 91.38 29 THR B CA 1
ATOM 4847 C C . THR B 1 29 ? 2.631 27.234 10.82 1 91.38 29 THR B C 1
ATOM 4849 O O . THR B 1 29 ? 2.504 28.422 11.078 1 91.38 29 THR B O 1
ATOM 4852 N N . ILE B 1 30 ? 2.385 26.328 11.695 1 91.81 30 ILE B N 1
ATOM 4853 C CA . ILE B 1 30 ? 1.946 26.656 13.047 1 91.81 30 ILE B CA 1
ATOM 4854 C C . ILE B 1 30 ? 3.018 27.484 13.758 1 91.81 30 ILE B C 1
ATOM 4856 O O . ILE B 1 30 ? 2.711 28.5 14.383 1 91.81 30 ILE B O 1
ATOM 4860 N N . ASP B 1 31 ? 4.242 27.094 13.5 1 90.69 31 ASP B N 1
ATOM 4861 C CA . ASP B 1 31 ? 5.352 27.828 14.094 1 90.69 31 ASP B CA 1
ATOM 4862 C C . ASP B 1 31 ? 5.43 29.25 13.531 1 90.69 31 ASP B C 1
ATOM 4864 O O . ASP B 1 31 ? 5.73 30.188 14.266 1 90.69 31 ASP B O 1
ATOM 4868 N N . SER B 1 32 ? 5.137 29.359 12.305 1 89.44 32 SER B N 1
ATOM 4869 C CA . SER B 1 32 ? 5.16 30.672 11.648 1 89.44 32 SER B CA 1
ATOM 4870 C C . SER B 1 32 ? 4.051 31.578 12.18 1 89.44 32 SER B C 1
ATOM 4872 O O . SER B 1 32 ? 4.254 32.781 12.367 1 89.44 32 SER B O 1
ATOM 4874 N N . ILE B 1 33 ? 2.938 31.016 12.438 1 89.44 33 ILE B N 1
ATOM 4875 C CA . ILE B 1 33 ? 1.813 31.766 12.984 1 89.44 33 ILE B CA 1
ATOM 4876 C C . ILE B 1 33 ? 2.168 32.281 14.375 1 89.44 33 ILE B C 1
ATOM 4878 O O . ILE B 1 33 ? 1.907 33.438 14.695 1 89.44 33 ILE B O 1
ATOM 4882 N N . PHE B 1 34 ? 2.822 31.484 15.133 1 87.06 34 PHE B N 1
ATOM 4883 C CA . PHE B 1 34 ? 3.219 31.891 16.484 1 87.06 34 PHE B CA 1
ATOM 4884 C C . PHE B 1 34 ? 4.242 33.031 16.438 1 87.06 34 PHE B C 1
ATOM 4886 O O . PHE B 1 34 ? 4.102 34.031 17.141 1 87.06 34 PHE B O 1
ATOM 4893 N N . ALA B 1 35 ? 5.156 32.969 15.594 1 83.81 35 ALA B N 1
ATOM 4894 C CA . ALA B 1 35 ? 6.242 33.938 15.516 1 83.81 35 ALA B CA 1
ATOM 4895 C C . ALA B 1 35 ? 5.766 35.25 14.898 1 83.81 35 ALA B C 1
ATOM 4897 O O . ALA B 1 35 ? 6.016 36.344 15.438 1 83.81 35 ALA B O 1
ATOM 4898 N N . ASN B 1 36 ? 4.957 35.188 13.883 1 82.19 36 ASN B N 1
ATOM 4899 C CA . ASN B 1 36 ? 4.668 36.344 13.07 1 82.19 36 ASN B CA 1
ATOM 4900 C C . ASN B 1 36 ? 3.371 37.031 13.508 1 82.19 36 ASN B C 1
ATOM 4902 O O . ASN B 1 36 ? 3.146 38.188 13.211 1 82.19 36 ASN B O 1
ATOM 4906 N N . LYS B 1 37 ? 2.59 36.25 14.133 1 84.31 37 LYS B N 1
ATOM 4907 C CA . LYS B 1 37 ? 1.311 36.875 14.477 1 84.31 37 LYS B CA 1
ATOM 4908 C C . LYS B 1 37 ? 1.148 37 15.984 1 84.31 37 LYS B C 1
ATOM 4910 O O . LYS B 1 37 ? 0.988 38.125 16.5 1 84.31 37 LYS B O 1
ATOM 4915 N N . ILE B 1 38 ? 1.418 35.938 16.672 1 86.12 38 ILE B N 1
ATOM 4916 C CA . ILE B 1 38 ? 1.176 35.969 18.109 1 86.12 38 ILE B CA 1
ATOM 4917 C C . ILE B 1 38 ? 2.271 36.781 18.797 1 86.12 38 ILE B C 1
ATOM 4919 O O . ILE B 1 38 ? 1.98 37.719 19.562 1 86.12 38 ILE B O 1
ATOM 4923 N N . ASP B 1 39 ? 3.514 36.531 18.484 1 87.31 39 ASP B N 1
ATOM 4924 C CA . ASP B 1 39 ? 4.625 37.281 19.094 1 87.31 39 ASP B CA 1
ATOM 4925 C C . ASP B 1 39 ? 4.562 38.75 18.734 1 87.31 39 ASP B C 1
ATOM 4927 O O . ASP B 1 39 ? 4.746 39.625 19.594 1 87.31 39 ASP B O 1
ATOM 4931 N N . ASP B 1 40 ? 4.285 38.938 17.516 1 83.5 40 ASP B N 1
ATOM 4932 C CA . ASP B 1 40 ? 4.199 40.344 17.062 1 83.5 40 ASP B CA 1
ATOM 4933 C C . ASP B 1 40 ? 3.057 41.062 17.766 1 83.5 40 ASP B C 1
ATOM 4935 O O . ASP B 1 40 ? 3.172 42.25 18.078 1 83.5 40 ASP B O 1
ATOM 4939 N N . GLY B 1 41 ? 2.006 40.375 17.938 1 82.19 41 GLY B N 1
ATOM 4940 C CA . GLY B 1 41 ? 0.883 40.938 18.641 1 82.19 41 GLY B CA 1
ATOM 4941 C C . GLY B 1 41 ? 1.211 41.281 20.094 1 82.19 41 GLY B C 1
ATOM 4942 O O . GLY B 1 41 ? 0.857 42.375 20.562 1 82.19 41 GLY B O 1
ATOM 4943 N N . ILE B 1 42 ? 1.899 40.469 20.734 1 86.06 42 ILE B N 1
ATOM 4944 C CA . ILE B 1 42 ? 2.277 40.656 22.141 1 86.06 42 ILE B CA 1
ATOM 4945 C C . ILE B 1 42 ? 3.268 41.812 22.234 1 86.06 42 ILE B C 1
ATOM 4947 O O . ILE B 1 42 ? 3.152 42.688 23.109 1 86.06 42 ILE B O 1
ATOM 4951 N N . ARG B 1 43 ? 4.207 41.875 21.297 1 86.31 43 ARG B N 1
ATOM 4952 C CA . ARG B 1 43 ? 5.199 42.938 21.297 1 86.31 43 ARG B CA 1
ATOM 4953 C C . ARG B 1 43 ? 4.535 44.312 21.062 1 86.31 43 ARG B C 1
ATOM 4955 O O . ARG B 1 43 ? 4.918 45.281 21.688 1 86.31 43 ARG B O 1
ATOM 4962 N N . SER B 1 44 ? 3.625 44.281 20.172 1 81.12 44 SER B N 1
ATOM 4963 C CA . SER B 1 44 ? 2.916 45.5 19.891 1 81.12 44 SER B CA 1
ATOM 4964 C C . SER B 1 44 ? 2.133 46 21.109 1 81.12 44 SER B C 1
ATOM 4966 O O . SER B 1 44 ? 2.135 47.188 21.422 1 81.12 44 SER B O 1
ATOM 4968 N N . ASN B 1 45 ? 1.464 45.094 21.734 1 82.44 45 ASN B N 1
ATOM 4969 C CA . ASN B 1 45 ? 0.739 45.438 22.953 1 82.44 45 ASN B CA 1
ATOM 4970 C C . ASN B 1 45 ? 1.681 45.938 24.047 1 82.44 45 ASN B C 1
ATOM 4972 O O . ASN B 1 45 ? 1.354 46.875 24.766 1 82.44 45 ASN B O 1
ATOM 4976 N N . LEU B 1 46 ? 2.799 45.281 24.188 1 86.81 46 LEU B N 1
ATOM 4977 C CA . LEU B 1 46 ? 3.805 45.656 25.172 1 86.81 46 LEU B CA 1
ATOM 4978 C C . LEU B 1 46 ? 4.328 47.062 24.922 1 86.81 46 LEU B C 1
ATOM 4980 O O . LEU B 1 46 ? 4.531 47.844 25.859 1 86.81 46 LEU B O 1
ATOM 4984 N N . GLN B 1 47 ? 4.547 47.375 23.703 1 85.06 47 GLN B N 1
ATOM 4985 C CA . GLN B 1 47 ? 5 48.719 23.344 1 85.06 47 GLN B CA 1
ATOM 4986 C C . GLN B 1 47 ? 3.957 49.75 23.703 1 85.06 47 GLN B C 1
ATOM 4988 O O . GLN B 1 47 ? 4.305 50.844 24.172 1 85.06 47 GLN B O 1
ATOM 4993 N N . GLN B 1 48 ? 2.771 49.375 23.5 1 79.06 48 GLN B N 1
ATOM 4994 C CA . GLN B 1 48 ? 1.684 50.312 23.828 1 79.06 48 GLN B CA 1
ATOM 4995 C C . GLN B 1 48 ? 1.598 50.531 25.344 1 79.06 48 GLN B C 1
ATOM 4997 O O . GLN B 1 48 ? 1.414 51.656 25.797 1 79.06 48 GLN B O 1
ATOM 5002 N N . VAL B 1 49 ? 1.66 49.5 26.078 1 83.19 49 VAL B N 1
ATOM 5003 C CA . VAL B 1 49 ? 1.627 49.594 27.531 1 83.19 49 VAL B CA 1
ATOM 5004 C C . VAL B 1 49 ? 2.791 50.438 28.016 1 83.19 49 VAL B C 1
ATOM 5006 O O . VAL B 1 49 ? 2.607 51.312 28.875 1 83.19 49 VAL B O 1
ATOM 5009 N N . THR B 1 50 ? 3.947 50.219 27.484 1 86.94 50 THR B N 1
ATOM 5010 C CA . THR B 1 50 ? 5.141 50.969 27.891 1 86.94 50 THR B CA 1
ATOM 5011 C C . THR B 1 50 ? 4.984 52.438 27.594 1 86.94 50 THR B C 1
ATOM 5013 O O . THR B 1 50 ? 5.324 53.281 28.422 1 86.94 50 THR B O 1
ATOM 5016 N N . SER B 1 51 ? 4.434 52.688 26.453 1 81.38 51 SER B N 1
ATOM 5017 C CA . SER B 1 51 ? 4.234 54.094 26.078 1 81.38 51 SER B CA 1
ATOM 5018 C C . SER B 1 51 ? 3.211 54.75 26.969 1 81.38 51 SER B C 1
ATOM 5020 O O . SER B 1 51 ? 3.35 55.938 27.297 1 81.38 51 SER B O 1
ATOM 5022 N N . SER B 1 52 ? 2.184 54.062 27.297 1 79.31 52 SER B N 1
ATOM 502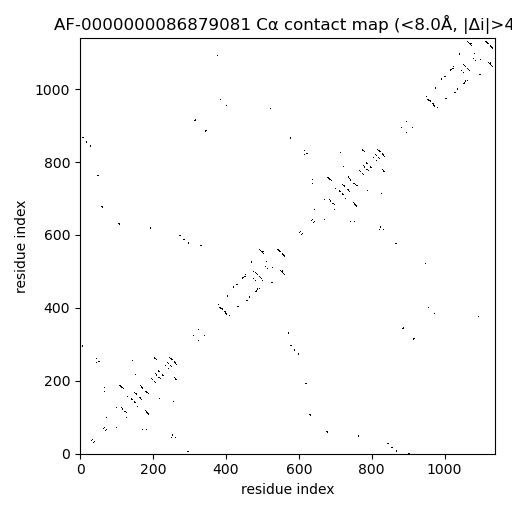3 C CA . SER B 1 52 ? 1.159 54.594 28.188 1 79.31 52 SER B CA 1
ATOM 5024 C C . SER B 1 52 ? 1.73 54.906 29.562 1 79.31 52 SER B C 1
ATOM 5026 O O . SER B 1 52 ? 1.423 55.969 30.141 1 79.31 52 SER B O 1
ATOM 5028 N N . LEU B 1 53 ? 2.564 54.094 30.031 1 84.31 53 LEU B N 1
ATOM 5029 C CA . LEU B 1 53 ? 3.191 54.312 31.344 1 84.31 53 LEU B CA 1
ATOM 5030 C C . LEU B 1 53 ? 4.184 55.469 31.281 1 84.31 53 LEU B C 1
ATOM 5032 O O . LEU B 1 53 ? 4.262 56.281 32.219 1 84.31 53 LEU B O 1
ATOM 5036 N N . GLU B 1 54 ? 4.883 55.5 30.219 1 84.69 54 GLU B N 1
ATOM 5037 C CA . GLU B 1 54 ? 5.82 56.625 30.031 1 84.69 54 GLU B CA 1
ATOM 5038 C C . GLU B 1 54 ? 5.102 57.969 30.062 1 84.69 54 GLU B C 1
ATOM 5040 O O . GLU B 1 54 ? 5.594 58.906 30.656 1 84.69 54 GLU B O 1
ATOM 5045 N N . ASN B 1 55 ? 3.984 57.969 29.438 1 78.62 55 ASN B N 1
ATOM 5046 C CA . ASN B 1 55 ? 3.188 59.219 29.406 1 78.62 55 ASN B CA 1
ATOM 5047 C C . ASN B 1 55 ? 2.691 59.594 30.797 1 78.62 55 ASN B C 1
ATOM 5049 O O . ASN B 1 55 ? 2.664 60.781 31.156 1 78.62 55 ASN B O 1
ATOM 5053 N N . SER B 1 56 ? 2.287 58.625 31.484 1 82.44 56 SER B N 1
ATOM 5054 C CA . SER B 1 56 ? 1.816 58.875 32.844 1 82.44 56 SER B CA 1
ATOM 5055 C C . SER B 1 56 ? 2.928 59.438 33.719 1 82.44 56 SER B C 1
ATOM 5057 O O . SER B 1 56 ? 2.697 60.375 34.5 1 82.44 56 SER B O 1
ATOM 5059 N N . ILE B 1 57 ? 4.105 58.938 33.594 1 87.06 57 ILE B N 1
ATOM 5060 C CA . ILE B 1 57 ? 5.246 59.375 34.375 1 87.06 57 ILE B CA 1
ATOM 5061 C C . ILE B 1 57 ? 5.648 60.812 33.969 1 87.06 57 ILE B C 1
ATOM 5063 O O . ILE B 1 57 ? 5.965 61.625 34.812 1 87.06 57 ILE B O 1
ATOM 5067 N N . THR B 1 58 ? 5.59 61 32.719 1 82.62 58 THR B N 1
ATOM 5068 C CA . THR B 1 58 ? 5.891 62.344 32.219 1 82.62 58 THR B CA 1
ATOM 5069 C C . THR B 1 58 ? 4.883 63.344 32.781 1 82.62 58 THR B C 1
ATOM 5071 O O . THR B 1 58 ? 5.25 64.5 33.125 1 82.62 58 THR B O 1
ATOM 5074 N N . ASN B 1 59 ? 3.682 62.969 32.812 1 81.88 59 ASN B N 1
ATOM 5075 C CA . ASN B 1 59 ? 2.646 63.812 33.406 1 81.88 59 ASN B CA 1
ATOM 5076 C C . ASN B 1 59 ? 2.932 64.125 34.844 1 81.88 59 ASN B C 1
ATOM 5078 O O . ASN B 1 59 ? 2.764 65.312 35.281 1 81.88 59 ASN B O 1
ATOM 5082 N N . LEU B 1 60 ? 3.299 63.188 35.562 1 87.5 60 LEU B N 1
ATOM 5083 C CA . LEU B 1 60 ? 3.645 63.375 36.969 1 87.5 60 LEU B CA 1
ATOM 5084 C C . LEU B 1 60 ? 4.789 64.375 37.125 1 87.5 60 LEU B C 1
ATOM 5086 O O . LEU B 1 60 ? 4.781 65.25 38 1 87.5 60 LEU B O 1
ATOM 5090 N N . ASN B 1 61 ? 5.711 64.25 36.25 1 87.12 61 ASN B N 1
ATOM 5091 C CA . ASN B 1 61 ? 6.844 65.188 36.281 1 87.12 61 ASN B CA 1
ATOM 5092 C C . ASN B 1 61 ? 6.402 66.625 36.062 1 87.12 61 ASN B C 1
ATOM 5094 O O . ASN B 1 61 ? 6.816 67.5 36.812 1 87.12 61 ASN B O 1
ATOM 5098 N N . HIS B 1 62 ? 5.559 66.812 35.188 1 82.44 62 HIS B N 1
ATOM 5099 C CA . HIS B 1 62 ? 5.109 68.188 34.875 1 82.44 62 HIS B CA 1
ATOM 5100 C C . HIS B 1 62 ? 4.273 68.75 36 1 82.44 62 HIS B C 1
ATOM 5102 O O . HIS B 1 62 ? 4.453 69.938 36.375 1 82.44 62 HIS B O 1
ATOM 5108 N N . VAL B 1 63 ? 3.479 67.938 36.5 1 83.62 63 VAL B N 1
ATOM 5109 C CA . VAL B 1 63 ? 2.605 68.438 37.562 1 83.62 63 VAL B CA 1
ATOM 5110 C C . VAL B 1 63 ? 3.436 68.75 38.781 1 83.62 63 VAL B C 1
ATOM 5112 O O . VAL B 1 63 ? 3.25 69.812 39.406 1 83.62 63 VAL B O 1
ATOM 5115 N N . THR B 1 64 ? 4.332 67.938 39.156 1 86.69 64 THR B N 1
ATOM 5116 C CA . THR B 1 64 ? 5.145 68.188 40.344 1 86.69 64 THR B CA 1
ATOM 5117 C C . THR B 1 64 ? 6.039 69.438 40.125 1 86.69 64 THR B C 1
ATOM 5119 O O . THR B 1 64 ? 6.332 70.125 41.094 1 86.69 64 THR B O 1
ATOM 5122 N N . GLN B 1 65 ? 6.453 69.625 38.969 1 83.06 65 GLN B N 1
ATOM 5123 C CA . GLN B 1 65 ? 7.281 70.812 38.656 1 83.06 65 GLN B CA 1
ATOM 5124 C C . GLN B 1 65 ? 6.5 72.062 38.875 1 83.06 65 GLN B C 1
ATOM 5126 O O . GLN B 1 65 ? 7.039 73.062 39.375 1 83.06 65 GLN B O 1
ATOM 5131 N N . GLN B 1 66 ? 5.277 72.062 38.531 1 77.19 66 GLN B N 1
ATOM 5132 C CA . GLN B 1 66 ? 4.434 73.25 38.656 1 77.19 66 GLN B CA 1
ATOM 5133 C C . GLN B 1 66 ? 4.109 73.5 40.125 1 77.19 66 GLN B C 1
ATOM 5135 O O . GLN B 1 66 ? 3.906 74.688 40.531 1 77.19 66 GLN B O 1
ATOM 5140 N N . LEU B 1 67 ? 4.086 72.5 40.844 1 78.44 67 LEU B N 1
ATOM 5141 C CA . LEU B 1 67 ? 3.73 72.688 42.25 1 78.44 67 LEU B CA 1
ATOM 5142 C C . LEU B 1 67 ? 4.957 73 43.062 1 78.44 67 LEU B C 1
ATOM 5144 O O . LEU B 1 67 ? 4.84 73.312 44.25 1 78.44 67 LEU B O 1
ATOM 5148 N N . SER B 1 68 ? 6.078 72.938 42.5 1 72.88 68 SER B N 1
ATOM 5149 C CA . SER B 1 68 ? 7.312 73.312 43.188 1 72.88 68 SER B CA 1
ATOM 5150 C C . SER B 1 68 ? 7.59 74.812 43.062 1 72.88 68 SER B C 1
ATOM 5152 O O . SER B 1 68 ? 6.812 75.562 42.469 1 72.88 68 SER B O 1
ATOM 5154 N N . TYR B 1 69 ? 8.633 75.25 43.875 1 59.44 69 TYR B N 1
ATOM 5155 C CA . TYR B 1 69 ? 8.93 76.688 44.094 1 59.44 69 TYR B CA 1
ATOM 5156 C C . TYR B 1 69 ? 9.008 77.438 42.781 1 59.44 69 TYR B C 1
ATOM 5158 O O . TYR B 1 69 ? 8.578 78.562 42.688 1 59.44 69 TYR B O 1
ATOM 5166 N N . ARG B 1 70 ? 9.578 76.812 41.906 1 58.25 70 ARG B N 1
ATOM 5167 C CA . ARG B 1 70 ? 9.766 77.5 40.625 1 58.25 70 ARG B CA 1
ATOM 5168 C C . ARG B 1 70 ? 8.438 77.688 39.906 1 58.25 70 ARG B C 1
ATOM 5170 O O . ARG B 1 70 ? 8.336 78.5 38.969 1 58.25 70 ARG B O 1
ATOM 5177 N N . GLY B 1 71 ? 7.516 77 40.562 1 57.5 71 GLY B N 1
ATOM 5178 C CA . GLY B 1 71 ? 6.191 77.125 40 1 57.5 71 GLY B CA 1
ATOM 5179 C C . GLY B 1 71 ? 5.344 78.188 40.688 1 57.5 71 GLY B C 1
ATOM 5180 O O . GLY B 1 71 ? 5.742 78.75 41.719 1 57.5 71 GLY B O 1
ATOM 5181 N N . THR B 1 72 ? 4.348 78.625 40.031 1 57.5 72 THR B N 1
ATOM 5182 C CA . THR B 1 72 ? 3.504 79.688 40.562 1 57.5 72 THR B CA 1
ATOM 5183 C C . THR B 1 72 ? 2.943 79.312 41.938 1 57.5 72 THR B C 1
ATOM 5185 O O . THR B 1 72 ? 2.887 80.188 42.844 1 57.5 72 THR B O 1
ATOM 5188 N N . ILE B 1 73 ? 2.801 78 42.188 1 59.88 73 ILE B N 1
ATOM 5189 C CA . ILE B 1 73 ? 2.141 77.562 43.406 1 59.88 73 ILE B CA 1
ATOM 5190 C C . ILE B 1 73 ? 3.166 77.438 44.531 1 59.88 73 ILE B C 1
ATOM 5192 O O . ILE B 1 73 ? 2.887 77.812 45.656 1 59.88 73 ILE B O 1
ATOM 5196 N N . GLY B 1 74 ? 4.328 77.062 44.188 1 57.28 74 GLY B N 1
ATOM 5197 C CA . GLY B 1 74 ? 5.383 76.938 45.188 1 57.28 74 GLY B CA 1
ATOM 5198 C C . GLY B 1 74 ? 5.754 78.25 45.812 1 57.28 74 GLY B C 1
ATOM 5199 O O . GLY B 1 74 ? 6.051 78.375 47 1 57.28 74 GLY B O 1
ATOM 5200 N N . LYS B 1 75 ? 5.594 79.25 44.969 1 60.75 75 LYS B N 1
ATOM 5201 C CA . LYS B 1 75 ? 5.887 80.562 45.469 1 60.75 75 LYS B CA 1
ATOM 5202 C C . LYS B 1 75 ? 4.859 81 46.531 1 60.75 75 LYS B C 1
ATOM 5204 O O . LYS B 1 75 ? 5.207 81.625 47.531 1 60.75 75 LYS B O 1
ATOM 5209 N N . ARG B 1 76 ? 3.689 80.562 46.312 1 63.94 76 ARG B N 1
ATOM 5210 C CA . ARG B 1 76 ? 2.635 80.875 47.25 1 63.94 76 ARG B CA 1
ATOM 5211 C C . ARG B 1 76 ? 2.811 80.062 48.562 1 63.94 76 ARG B C 1
ATOM 5213 O O . ARG B 1 76 ? 2.514 80.625 49.625 1 63.94 76 ARG B O 1
ATOM 5220 N N . LEU B 1 77 ? 3.314 79 48.469 1 65.19 77 LEU B N 1
ATOM 5221 C CA . LEU B 1 77 ? 3.609 78.188 49.656 1 65.19 77 LEU B CA 1
ATOM 5222 C C . LEU B 1 77 ? 4.676 78.875 50.5 1 65.19 77 LEU B C 1
ATOM 5224 O O . LEU B 1 77 ? 4.566 78.875 51.75 1 65.19 77 LEU B O 1
ATOM 5228 N N . ASP B 1 78 ? 5.633 79.438 49.812 1 65.88 78 ASP B N 1
ATOM 5229 C CA . ASP B 1 78 ? 6.699 80.125 50.531 1 65.88 78 ASP B CA 1
ATOM 5230 C C . ASP B 1 78 ? 6.152 81.312 51.312 1 65.88 78 ASP B C 1
ATOM 5232 O O . ASP B 1 78 ? 6.555 81.562 52.438 1 65.88 78 ASP B O 1
ATOM 5236 N N . GLU B 1 79 ? 5.25 82 50.719 1 64.44 79 GLU B N 1
ATOM 5237 C CA . GLU B 1 79 ? 4.633 83.125 51.344 1 64.44 79 GLU B CA 1
ATOM 5238 C C . GLU B 1 79 ? 3.836 82.75 52.594 1 64.44 79 GLU B C 1
ATOM 5240 O O . GLU B 1 79 ? 3.84 83.438 53.594 1 64.44 79 GLU B O 1
ATOM 5245 N N . PHE B 1 80 ? 3.264 81.625 52.531 1 65.38 80 PHE B N 1
ATOM 5246 C CA . PHE B 1 80 ? 2.477 81.062 53.625 1 65.38 80 PHE B CA 1
ATOM 5247 C C . PHE B 1 80 ? 3.379 80.688 54.781 1 65.38 80 PHE B C 1
ATOM 5249 O O . PHE B 1 80 ? 3 80.812 55.938 1 65.38 80 PHE B O 1
ATOM 5256 N N . LEU B 1 81 ? 4.512 80.25 54.531 1 65.06 81 LEU B N 1
ATOM 5257 C CA . LEU B 1 81 ? 5.391 79.75 55.562 1 65.06 81 LEU B CA 1
ATOM 5258 C C . LEU B 1 81 ? 6.207 80.812 56.219 1 65.06 81 LEU B C 1
ATOM 5260 O O . LEU B 1 81 ? 6.895 80.625 57.219 1 65.06 81 LEU B O 1
ATOM 5264 N N . LYS B 1 82 ? 6.078 82.062 55.719 1 66.19 82 LYS B N 1
ATOM 5265 C CA . LYS B 1 82 ? 6.793 83.188 56.344 1 66.19 82 LYS B CA 1
ATOM 5266 C C . LYS B 1 82 ? 6.086 83.625 57.625 1 66.19 82 LYS B C 1
ATOM 5268 O O . LYS B 1 82 ? 4.855 83.75 57.656 1 66.19 82 LYS B O 1
ATOM 5273 N N . PRO B 1 83 ? 6.75 83.625 58.781 1 59.38 83 PRO B N 1
ATOM 5274 C CA . PRO B 1 83 ? 6.223 83.938 60.094 1 59.38 83 PRO B CA 1
ATOM 5275 C C . PRO B 1 83 ? 5.5 85.312 60.156 1 59.38 83 PRO B C 1
ATOM 5277 O O . PRO B 1 83 ? 4.594 85.5 60.969 1 59.38 83 PRO B O 1
ATOM 5280 N N . SER B 1 84 ? 6.023 86.375 59.625 1 55.97 84 SER B N 1
ATOM 5281 C CA . SER B 1 84 ? 5.637 87.75 60 1 55.97 84 SER B CA 1
ATOM 5282 C C . SER B 1 84 ? 4.242 88.062 59.469 1 55.97 84 SER B C 1
ATOM 5284 O O . SER B 1 84 ? 3.766 89.188 59.656 1 55.97 84 SER B O 1
ATOM 5286 N N . SER B 1 85 ? 3.611 87.25 58.875 1 56 85 SER B N 1
ATOM 5287 C CA . SER B 1 85 ? 2.461 87.812 58.156 1 56 85 SER B CA 1
ATOM 5288 C C . SER B 1 85 ? 1.21 87.75 59.031 1 56 85 SER B C 1
ATOM 5290 O O . SER B 1 85 ? 1.111 86.938 59.969 1 56 85 SER B O 1
ATOM 5292 N N . ASP B 1 86 ? 0.457 88.812 59.062 1 66.75 86 ASP B N 1
ATOM 5293 C CA . ASP B 1 86 ? -0.874 88.938 59.625 1 66.75 86 ASP B CA 1
ATOM 5294 C C . ASP B 1 86 ? -1.752 87.75 59.344 1 66.75 86 ASP B C 1
ATOM 5296 O O . ASP B 1 86 ? -1.607 87.125 58.312 1 66.75 86 ASP B O 1
ATOM 5300 N N . ILE B 1 87 ? -2.297 87.125 60.438 1 67.5 87 ILE B N 1
ATOM 5301 C CA . ILE B 1 87 ? -3.168 85.938 60.406 1 67.5 87 ILE B CA 1
ATOM 5302 C C . ILE B 1 87 ? -4.07 86 59.156 1 67.5 87 ILE B C 1
ATOM 5304 O O . ILE B 1 87 ? -4.332 84.938 58.562 1 67.5 87 ILE B O 1
ATOM 5308 N N . PHE B 1 88 ? -4.398 87.125 58.844 1 68.94 88 PHE B N 1
ATOM 5309 C CA . PHE B 1 88 ? -5.281 87.312 57.688 1 68.94 88 PHE B CA 1
ATOM 5310 C C . PHE B 1 88 ? -4.551 86.938 56.406 1 68.94 88 PHE B C 1
ATOM 5312 O O . PHE B 1 88 ? -5.113 86.312 55.5 1 68.94 88 PHE B O 1
ATOM 5319 N N . GLU B 1 89 ? -3.318 87.25 56.406 1 68.19 89 GLU B N 1
ATOM 5320 C CA . GLU B 1 89 ? -2.52 86.938 55.219 1 68.19 89 GLU B CA 1
ATOM 5321 C C . GLU B 1 89 ? -2.236 85.5 55.062 1 68.19 89 GLU B C 1
ATOM 5323 O O . GLU B 1 89 ? -2.219 84.938 53.969 1 68.19 89 GLU B O 1
ATOM 5328 N N . LEU B 1 90 ? -2.174 84.875 56.188 1 70.06 90 LEU B N 1
ATOM 5329 C CA . LEU B 1 90 ? -1.921 83.438 56.188 1 70.06 90 LEU B CA 1
ATOM 5330 C C . LEU B 1 90 ? -3.135 82.688 55.688 1 70.06 90 LEU B C 1
ATOM 5332 O O . LEU B 1 90 ? -2.994 81.688 54.938 1 70.06 90 LEU B O 1
ATOM 5336 N N . ILE B 1 91 ? -4.273 83.125 56.125 1 74.88 91 ILE B N 1
ATOM 5337 C CA . ILE B 1 91 ? -5.508 82.5 55.719 1 74.88 91 ILE B CA 1
ATOM 5338 C C . ILE B 1 91 ? -5.719 82.688 54.219 1 74.88 91 ILE B C 1
ATOM 5340 O O . ILE B 1 91 ? -6.094 81.75 53.5 1 74.88 91 ILE B O 1
ATOM 5344 N N . GLU B 1 92 ? -5.398 83.812 53.844 1 71.31 92 GLU B N 1
ATOM 5345 C CA . GLU B 1 92 ? -5.551 84.125 52.438 1 71.31 92 GLU B CA 1
ATOM 5346 C C . GLU B 1 92 ? -4.582 83.312 51.594 1 71.31 92 GLU B C 1
ATOM 5348 O O . GLU B 1 92 ? -4.957 82.812 50.531 1 71.31 92 GLU B O 1
ATOM 5353 N N . ALA B 1 93 ? -3.404 83.25 52.062 1 70.5 93 ALA B N 1
ATOM 5354 C CA . ALA B 1 93 ? -2.391 82.5 51.344 1 70.5 93 ALA B CA 1
ATOM 5355 C C . ALA B 1 93 ? -2.766 81 51.281 1 70.5 93 ALA B C 1
ATOM 5357 O O . ALA B 1 93 ? -2.572 80.312 50.25 1 70.5 93 ALA B O 1
ATOM 5358 N N . ARG B 1 94 ? -3.32 80.5 52.375 1 74.88 94 ARG B N 1
ATOM 5359 C CA . ARG B 1 94 ? -3.762 79.125 52.438 1 74.88 94 ARG B CA 1
ATOM 5360 C C . ARG B 1 94 ? -4.895 78.875 51.438 1 74.88 94 ARG B C 1
ATOM 5362 O O . ARG B 1 94 ? -4.887 77.875 50.719 1 74.88 94 ARG B O 1
ATOM 5369 N N . ASP B 1 95 ? -5.797 79.75 51.406 1 73.12 95 ASP B N 1
ATOM 5370 C CA . ASP B 1 95 ? -6.949 79.625 50.531 1 73.12 95 ASP B CA 1
ATOM 5371 C C . ASP B 1 95 ? -6.531 79.75 49.062 1 73.12 95 ASP B C 1
ATOM 5373 O O . ASP B 1 95 ? -7.047 79 48.219 1 73.12 95 ASP B O 1
ATOM 5377 N N . GLU B 1 96 ? -5.609 80.562 48.844 1 69.81 96 GLU B N 1
ATOM 5378 C CA . GLU B 1 96 ? -5.105 80.75 47.469 1 69.81 96 GLU B CA 1
ATOM 5379 C C . GLU B 1 96 ? -4.355 79.5 47 1 69.81 96 GLU B C 1
ATOM 5381 O O . GLU B 1 96 ? -4.484 79.062 45.875 1 69.81 96 GLU B O 1
ATOM 5386 N N . LEU B 1 97 ? -3.602 79 47.906 1 73.88 97 LEU B N 1
ATOM 5387 C CA . LEU B 1 97 ? -2.865 77.75 47.594 1 73.88 97 LEU B CA 1
ATOM 5388 C C . LEU B 1 97 ? -3.82 76.562 47.312 1 73.88 97 LEU B C 1
ATOM 5390 O O . LEU B 1 97 ? -3.627 75.812 46.375 1 73.88 97 LEU B O 1
ATOM 5394 N N . LYS B 1 98 ? -4.777 76.5 48.094 1 74.88 98 LYS B N 1
ATOM 5395 C CA . LYS B 1 98 ? -5.766 75.438 47.906 1 74.88 98 LYS B CA 1
ATOM 5396 C C . LYS B 1 98 ? -6.508 75.562 46.594 1 74.88 98 LYS B C 1
ATOM 5398 O O . LYS B 1 98 ? -6.809 74.625 45.906 1 74.88 98 LYS B O 1
ATOM 5403 N N . SER B 1 99 ? -6.777 76.812 46.281 1 70.44 99 SER B N 1
ATOM 5404 C CA . SER B 1 99 ? -7.473 77.062 45.031 1 70.44 99 SER B CA 1
ATOM 5405 C C . SER B 1 99 ? -6.605 76.688 43.812 1 70.44 99 SER B C 1
ATOM 5407 O O . SER B 1 99 ? -7.098 76.125 42.844 1 70.44 99 SER B O 1
ATOM 5409 N N . GLU B 1 100 ? -5.344 77 43.906 1 72 100 GLU B N 1
ATOM 5410 C CA . GLU B 1 100 ? -4.434 76.688 42.812 1 72 100 GLU B CA 1
ATOM 5411 C C . GLU B 1 100 ? -4.238 75.188 42.688 1 72 100 GLU B C 1
ATOM 5413 O O . GLU B 1 100 ? -4.176 74.688 41.562 1 72 100 GLU B O 1
ATOM 5418 N N . LEU B 1 101 ? -4.16 74.562 43.781 1 75.75 101 LEU B N 1
ATOM 5419 C CA . LEU B 1 101 ? -4.047 73.125 43.781 1 75.75 101 LEU B CA 1
ATOM 5420 C C . LEU B 1 101 ? -5.289 72.5 43.188 1 75.75 101 LEU B C 1
ATOM 5422 O O . LEU B 1 101 ? -5.191 71.5 42.469 1 75.75 101 LEU B O 1
ATOM 5426 N N . SER B 1 102 ? -6.344 73.062 43.438 1 72.75 102 SER B N 1
ATOM 5427 C CA . SER B 1 102 ? -7.602 72.562 42.906 1 72.75 102 SER B CA 1
ATOM 5428 C C . SER B 1 102 ? -7.672 72.688 41.406 1 72.75 102 SER B C 1
ATOM 5430 O O . SER B 1 102 ? -8.211 71.875 40.688 1 72.75 102 SER B O 1
ATOM 5432 N N . VAL B 1 103 ? -7.074 73.812 40.906 1 71.44 103 VAL B N 1
ATOM 5433 C CA . VAL B 1 103 ? -7.059 74 39.469 1 71.44 103 VAL B CA 1
ATOM 5434 C C . VAL B 1 103 ? -6.199 72.938 38.781 1 71.44 103 VAL B C 1
ATOM 5436 O O . VAL B 1 103 ? -6.594 72.375 37.75 1 71.44 103 VAL B O 1
ATOM 5439 N N . VAL B 1 104 ? -5.133 72.688 39.406 1 74.44 104 VAL B N 1
ATOM 5440 C CA . VAL B 1 104 ? -4.203 71.75 38.844 1 74.44 104 VAL B CA 1
ATOM 5441 C C . VAL B 1 104 ? -4.828 70.312 38.844 1 74.44 104 VAL B C 1
ATOM 5443 O O . VAL B 1 104 ? -4.773 69.625 37.875 1 74.44 104 VAL B O 1
ATOM 5446 N N . THR B 1 105 ? -5.457 69.938 39.906 1 75.19 105 THR B N 1
ATOM 5447 C CA . THR B 1 105 ? -5.977 68.562 40.062 1 75.19 105 THR B CA 1
ATOM 5448 C C . THR B 1 105 ? -7.258 68.375 39.25 1 75.19 105 THR B C 1
ATOM 5450 O O . THR B 1 105 ? -7.547 67.312 38.781 1 75.19 105 THR B O 1
ATOM 5453 N N . PHE B 1 106 ? -7.922 69.5 39.094 1 68.62 106 PHE B N 1
ATOM 5454 C CA . PHE B 1 106 ? -9.172 69.438 38.344 1 68.62 106 PHE B CA 1
ATOM 5455 C C . PHE B 1 106 ? -8.906 69.375 36.844 1 68.62 106 PHE B C 1
ATOM 5457 O O . PHE B 1 106 ? -9.625 68.688 36.094 1 68.62 106 PHE B O 1
ATOM 5464 N N . THR B 1 107 ? -7.898 70.062 36.469 1 70.62 107 THR B N 1
ATOM 5465 C CA . THR B 1 107 ? -7.617 70.125 35.031 1 70.62 107 THR B CA 1
ATOM 5466 C C . THR B 1 107 ? -6.863 68.875 34.531 1 70.62 107 THR B C 1
ATOM 5468 O O . THR B 1 107 ? -6.691 68.688 33.344 1 70.62 107 THR B O 1
ATOM 5471 N N . ASN B 1 108 ? -6.496 68.125 35.531 1 76.12 108 ASN B N 1
ATOM 5472 C CA . ASN B 1 108 ? -5.777 66.938 35.156 1 76.12 108 ASN B CA 1
ATOM 5473 C C . ASN B 1 108 ? -6.441 65.688 35.75 1 76.12 108 ASN B C 1
ATOM 5475 O O . ASN B 1 108 ? -6.035 65.188 36.812 1 76.12 108 ASN B O 1
ATOM 5479 N N . PRO B 1 109 ? -7.324 65.125 35 1 70.81 109 PRO B N 1
ATOM 5480 C CA . PRO B 1 109 ? -8.023 63.969 35.531 1 70.81 109 PRO B CA 1
ATOM 5481 C C . PRO B 1 109 ? -7.109 62.75 35.719 1 70.81 109 PRO B C 1
ATOM 5483 O O . PRO B 1 109 ? -7.477 61.781 36.375 1 70.81 109 PRO B O 1
ATOM 5486 N N . ASN B 1 110 ? -5.945 62.906 35.188 1 75.25 110 ASN B N 1
ATOM 5487 C CA . ASN B 1 110 ? -5.004 61.812 35.281 1 75.25 110 ASN B CA 1
ATOM 5488 C C . ASN B 1 110 ? -4.148 61.906 36.562 1 75.25 110 ASN B C 1
ATOM 5490 O O . ASN B 1 110 ? -3.189 61.156 36.719 1 75.25 110 ASN B O 1
ATOM 5494 N N . ILE B 1 111 ? -4.52 62.812 37.344 1 82.75 111 ILE B N 1
ATOM 5495 C CA . ILE B 1 111 ? -3.809 62.969 38.594 1 82.75 111 ILE B CA 1
ATOM 5496 C C . ILE B 1 111 ? -4.723 62.625 39.781 1 82.75 111 ILE B C 1
ATOM 5498 O O . ILE B 1 111 ? -5.914 62.938 39.75 1 82.75 111 ILE B O 1
ATOM 5502 N N . GLY B 1 112 ? -4.246 61.906 40.625 1 84.81 112 GLY B N 1
ATOM 5503 C CA . GLY B 1 112 ? -4.992 61.469 41.812 1 84.81 112 GLY B CA 1
ATOM 5504 C C . GLY B 1 112 ? -4.652 62.281 43.031 1 84.81 112 GLY B C 1
ATOM 5505 O O . GLY B 1 112 ? -4.699 63.531 43.031 1 84.81 112 GLY B O 1
ATOM 5506 N N . LEU B 1 113 ? -4.203 61.625 44 1 89.62 113 LEU B N 1
ATOM 5507 C CA . LEU B 1 113 ? -3.875 62.25 45.281 1 89.62 113 LEU B CA 1
ATOM 5508 C C . LEU B 1 113 ? -2.672 63.188 45.156 1 89.62 113 LEU B C 1
ATOM 5510 O O . LEU B 1 113 ? -1.666 62.812 44.531 1 89.62 113 LEU B O 1
ATOM 5514 N N . THR B 1 114 ? -2.775 64.375 45.594 1 90.75 114 THR B N 1
ATOM 5515 C CA . THR B 1 114 ? -1.707 65.375 45.656 1 90.75 114 THR B CA 1
ATOM 5516 C C . THR B 1 114 ? -1.601 66 47.062 1 90.75 114 THR B C 1
ATOM 5518 O O . THR B 1 114 ? -2.611 66.375 47.656 1 90.75 114 THR B O 1
ATOM 5521 N N . LEU B 1 115 ? -0.402 66.062 47.594 1 90.75 115 LEU B N 1
ATOM 5522 C CA . LEU B 1 115 ? -0.221 66.625 48.906 1 90.75 115 LEU B CA 1
ATOM 5523 C C . LEU B 1 115 ? 1.204 67.125 49.094 1 90.75 115 LEU B C 1
ATOM 5525 O O . LEU B 1 115 ? 2.096 66.812 48.312 1 90.75 115 LEU B O 1
ATOM 5529 N N . TYR B 1 116 ? 1.378 68 50.062 1 89.38 116 TYR B N 1
ATOM 5530 C CA . TYR B 1 116 ? 2.703 68.438 50.5 1 89.38 116 TYR B CA 1
ATOM 5531 C C . TYR B 1 116 ? 3.137 67.625 51.75 1 89.38 116 TYR B C 1
ATOM 5533 O O . TYR B 1 116 ? 2.338 67.438 52.656 1 89.38 116 TYR B O 1
ATOM 5541 N N . TYR B 1 117 ? 4.301 67.25 51.75 1 90.31 117 TYR B N 1
ATOM 5542 C CA . TYR B 1 117 ? 4.863 66.438 52.844 1 90.31 117 TYR B CA 1
ATOM 5543 C C . TYR B 1 117 ? 6.004 67.188 53.531 1 90.31 117 TYR B C 1
ATOM 5545 O O . TYR B 1 117 ? 6.977 67.562 52.875 1 90.31 117 TYR B O 1
ATOM 5553 N N . PHE B 1 118 ? 5.809 67.375 54.75 1 88.25 118 PHE B N 1
ATOM 5554 C CA . PHE B 1 118 ? 6.84 68 55.594 1 88.25 118 PHE B CA 1
ATOM 5555 C C . PHE B 1 118 ? 7.637 66.938 56.344 1 88.25 118 PHE B C 1
ATOM 5557 O O . PHE B 1 118 ? 7.176 66.438 57.375 1 88.25 118 PHE B O 1
ATOM 5564 N N . GLN B 1 119 ? 8.789 66.688 55.969 1 86.62 119 GLN B N 1
ATOM 5565 C CA . GLN B 1 119 ? 9.586 65.562 56.438 1 86.62 119 GLN B CA 1
ATOM 5566 C C . GLN B 1 119 ? 9.969 65.688 57.906 1 86.62 119 GLN B C 1
ATOM 5568 O O . GLN B 1 119 ? 9.945 64.75 58.656 1 86.62 119 GLN B O 1
ATOM 5573 N N . LYS B 1 120 ? 10.422 66.812 58.312 1 85.5 120 LYS B N 1
ATOM 5574 C CA . LYS B 1 120 ? 10.883 67.062 59.688 1 85.5 120 LYS B CA 1
ATOM 5575 C C . LYS B 1 120 ? 9.742 66.938 60.688 1 85.5 120 LYS B C 1
ATOM 5577 O O . LYS B 1 120 ? 9.906 66.375 61.75 1 85.5 120 LYS B O 1
ATOM 5582 N N . GLU B 1 121 ? 8.586 67.438 60.281 1 84.62 121 GLU B N 1
ATOM 5583 C CA . GLU B 1 121 ? 7.422 67.375 61.156 1 84.62 121 GLU B CA 1
ATOM 5584 C C . GLU B 1 121 ? 6.672 66.062 61 1 84.62 121 GLU B C 1
ATOM 5586 O O . GLU B 1 121 ? 5.902 65.688 61.875 1 84.62 121 GLU B O 1
ATOM 5591 N N . GLY B 1 122 ? 6.91 65.438 59.875 1 81.62 122 GLY B N 1
ATOM 5592 C CA . GLY B 1 122 ? 6.238 64.188 59.594 1 81.62 122 GLY B CA 1
ATOM 5593 C C . GLY B 1 122 ? 4.758 64.312 59.312 1 81.62 122 GLY B C 1
ATOM 5594 O O . GLY B 1 122 ? 3.953 63.469 59.594 1 81.62 122 GLY B O 1
ATOM 5595 N N . ASN B 1 123 ? 4.355 65.5 58.875 1 85.75 123 ASN B N 1
ATOM 5596 C CA . ASN B 1 123 ? 2.939 65.75 58.625 1 85.75 123 ASN B CA 1
ATOM 5597 C C . ASN B 1 123 ? 2.674 66.125 57.156 1 85.75 123 ASN B C 1
ATOM 5599 O O . ASN B 1 123 ? 3.602 66.438 56.406 1 85.75 123 ASN B O 1
ATOM 5603 N N . THR B 1 124 ? 1.515 65.875 56.719 1 89.19 124 THR B N 1
ATOM 5604 C CA . THR B 1 124 ? 1.056 66.25 55.375 1 89.19 124 THR B CA 1
ATOM 5605 C C . THR B 1 124 ? 0.058 67.375 55.406 1 89.19 124 THR B C 1
ATOM 5607 O O . THR B 1 124 ? -0.736 67.5 56.344 1 89.19 124 THR B O 1
ATOM 5610 N N . GLN B 1 125 ? 0.167 68.25 54.406 1 85.88 125 GLN B N 1
ATOM 5611 C CA . GLN B 1 125 ? -0.763 69.375 54.344 1 85.88 125 GLN B CA 1
ATOM 5612 C C . GLN B 1 125 ? -1.282 69.562 52.906 1 85.88 125 GLN B C 1
ATOM 5614 O O . GLN B 1 125 ? -0.677 69.062 51.969 1 85.88 125 GLN B O 1
ATOM 5619 N N . PHE B 1 126 ? -2.465 70.062 52.781 1 85 126 PHE B N 1
ATOM 5620 C CA . PHE B 1 126 ? -3.068 70.562 51.531 1 85 126 PHE B CA 1
ATOM 5621 C C . PHE B 1 126 ? -3.393 69.375 50.625 1 85 126 PHE B C 1
ATOM 5623 O O . PHE B 1 126 ? -3.215 69.438 49.406 1 85 126 PHE B O 1
ATOM 5630 N N . GLY B 1 127 ? -3.668 68.312 51.219 1 85.44 127 GLY B N 1
ATOM 5631 C CA . GLY B 1 127 ? -4.125 67.188 50.406 1 85.44 127 GLY B CA 1
ATOM 5632 C C . GLY B 1 127 ? -5.484 67.438 49.781 1 85.44 127 GLY B C 1
ATOM 5633 O O . GLY B 1 127 ? -6.375 68 50.406 1 85.44 127 GLY B O 1
ATOM 5634 N N . ASN B 1 128 ? -5.582 67.062 48.5 1 85.25 128 ASN B N 1
ATOM 5635 C CA . ASN B 1 128 ? -6.863 67.188 47.844 1 85.25 128 ASN B CA 1
ATOM 5636 C C . ASN B 1 128 ? -7.848 66.125 48.219 1 85.25 128 ASN B C 1
ATOM 5638 O O . ASN B 1 128 ? -9.055 66.25 48 1 85.25 128 ASN B O 1
ATOM 5642 N N . PHE B 1 129 ? -7.285 65 48.719 1 85.81 129 PHE B N 1
ATOM 5643 C CA . PHE B 1 129 ? -8.07 63.906 49.25 1 85.81 129 PHE B CA 1
ATOM 5644 C C . PHE B 1 129 ? -7.59 63.5 50.625 1 85.81 129 PHE B C 1
ATOM 5646 O O . PHE B 1 129 ? -6.453 63.781 51 1 85.81 129 PHE B O 1
ATOM 5653 N N . PRO B 1 130 ? -8.508 62.844 51.375 1 88.44 130 PRO B N 1
ATOM 5654 C CA . PRO B 1 130 ? -8.039 62.344 52.656 1 88.44 130 PRO B CA 1
ATOM 5655 C C . PRO B 1 130 ? -6.953 61.281 52.531 1 88.44 130 PRO B C 1
ATOM 5657 O O . PRO B 1 130 ? -7.008 60.469 51.594 1 88.44 130 PRO B O 1
ATOM 5660 N N . ILE B 1 131 ? -6.055 61.375 53.406 1 90.75 131 ILE B N 1
ATOM 5661 C CA . ILE B 1 131 ? -4.875 60.531 53.312 1 90.75 131 ILE B CA 1
ATOM 5662 C C . ILE B 1 131 ? -5 59.344 54.281 1 90.75 131 ILE B C 1
ATOM 5664 O O . ILE B 1 131 ? -5.527 59.531 55.406 1 90.75 131 ILE B O 1
ATOM 5668 N N . LYS B 1 132 ? -4.516 58.281 53.938 1 88.56 132 LYS B N 1
ATOM 5669 C CA . LYS B 1 132 ? -4.473 57.125 54.812 1 88.56 132 LYS B CA 1
ATOM 5670 C C . LYS B 1 132 ? -3.531 57.406 56 1 88.56 132 LYS B C 1
ATOM 5672 O O . LYS B 1 132 ? -2.568 58.156 55.875 1 88.56 132 LYS B O 1
ATOM 5677 N N . ASP B 1 133 ? -3.852 56.844 57.156 1 76.81 133 ASP B N 1
ATOM 5678 C CA . ASP B 1 133 ? -3.166 57.125 58.406 1 76.81 133 ASP B CA 1
ATOM 5679 C C . ASP B 1 133 ? -1.668 56.844 58.312 1 76.81 133 ASP B C 1
ATOM 5681 O O . ASP B 1 133 ? -0.853 57.562 58.875 1 76.81 133 ASP B O 1
ATOM 5685 N N . ARG B 1 134 ? -1.301 55.906 57.562 1 79.44 134 ARG B N 1
ATOM 5686 C CA . ARG B 1 134 ? 0.112 55.531 57.5 1 79.44 134 ARG B CA 1
ATOM 5687 C C . ARG B 1 134 ? 0.74 56 56.188 1 79.44 134 ARG B C 1
ATOM 5689 O O . ARG B 1 134 ? 1.076 55.156 55.344 1 79.44 134 ARG B O 1
ATOM 5696 N N . PHE B 1 135 ? 0.839 57.344 56.062 1 83.06 135 PHE B N 1
ATOM 5697 C CA . PHE B 1 135 ? 1.575 57.812 54.875 1 83.06 135 PHE B CA 1
ATOM 5698 C C . PHE B 1 135 ? 3.076 57.656 55.094 1 83.06 135 PHE B C 1
ATOM 5700 O O . PHE B 1 135 ? 3.662 58.312 55.969 1 83.06 135 PHE B O 1
ATOM 5707 N N . SER B 1 136 ? 3.699 56.656 54.5 1 82.56 136 SER B N 1
ATOM 5708 C CA . SER B 1 136 ? 5.133 56.375 54.562 1 82.56 136 SER B CA 1
ATOM 5709 C C . SER B 1 136 ? 5.734 56.281 53.188 1 82.56 136 SER B C 1
ATOM 5711 O O . SER B 1 136 ? 5.828 55.188 52.625 1 82.56 136 SER B O 1
ATOM 5713 N N . PRO B 1 137 ? 6.188 57.406 52.656 1 84.19 137 PRO B N 1
ATOM 5714 C CA . PRO B 1 137 ? 6.762 57.375 51.281 1 84.19 137 PRO B CA 1
ATOM 5715 C C . PRO B 1 137 ? 7.996 56.469 51.219 1 84.19 137 PRO B C 1
ATOM 5717 O O . PRO B 1 137 ? 8.336 56 50.125 1 84.19 137 PRO B O 1
ATOM 5720 N N . GLU B 1 138 ? 8.625 56.25 52.312 1 82 138 GLU B N 1
ATOM 5721 C CA . GLU B 1 138 ? 9.844 55.438 52.344 1 82 138 GLU B CA 1
ATOM 5722 C C . GLU B 1 138 ? 9.539 53.969 52.031 1 82 138 GLU B C 1
ATOM 5724 O O . GLU B 1 138 ? 10.414 53.25 51.594 1 82 138 GLU B O 1
ATOM 5729 N N . SER B 1 139 ? 8.391 53.562 52.219 1 86.44 139 SER B N 1
ATOM 5730 C CA . SER B 1 139 ? 8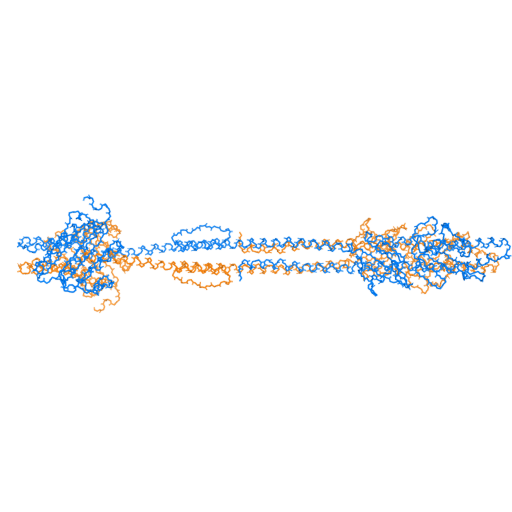.023 52.156 52.031 1 86.44 139 SER B CA 1
ATOM 5731 C C . SER B 1 139 ? 7.586 51.906 50.594 1 86.44 139 SER B C 1
ATOM 5733 O O . SER B 1 139 ? 7.398 50.75 50.188 1 86.44 139 SER B O 1
ATOM 5735 N N . LEU B 1 140 ? 7.484 52.906 49.812 1 89.62 140 LEU B N 1
ATOM 5736 C CA . LEU B 1 140 ? 6.984 52.781 48.438 1 89.62 140 LEU B CA 1
ATOM 5737 C C . LEU B 1 140 ? 8.078 52.25 47.531 1 89.62 140 LEU B C 1
ATOM 5739 O O . LEU B 1 140 ? 9.258 52.562 47.719 1 89.62 140 LEU B O 1
ATOM 5743 N N . PRO B 1 141 ? 7.75 51.438 46.531 1 89.5 141 PRO B N 1
ATOM 5744 C CA . PRO B 1 141 ? 8.734 50.906 45.594 1 89.5 141 PRO B CA 1
ATOM 5745 C C . PRO B 1 141 ? 9.297 51.938 44.656 1 89.5 141 PRO B C 1
ATOM 5747 O O . PRO B 1 141 ? 8.586 52.438 43.75 1 89.5 141 PRO B O 1
ATOM 5750 N N . VAL B 1 142 ? 10.547 52.188 44.688 1 92.19 142 VAL B N 1
ATOM 5751 C CA . VAL B 1 142 ? 11.172 53.219 43.875 1 92.19 142 VAL B CA 1
ATOM 5752 C C . VAL B 1 142 ? 11.422 52.656 42.469 1 92.19 142 VAL B C 1
ATOM 5754 O O . VAL B 1 142 ? 12.008 51.562 42.312 1 92.19 142 VAL B O 1
ATOM 5757 N N . LEU B 1 143 ? 10.93 53.25 41.5 1 93.44 143 LEU B N 1
ATOM 5758 C CA . LEU B 1 143 ? 11.156 52.906 40.094 1 93.44 143 LEU B CA 1
ATOM 5759 C C . LEU B 1 143 ? 12.461 53.5 39.594 1 93.44 143 LEU B C 1
ATOM 5761 O O . LEU B 1 143 ? 13.32 52.781 39.062 1 93.44 143 LEU B O 1
ATOM 5765 N N . PHE B 1 144 ? 12.523 54.75 39.688 1 91.81 144 PHE B N 1
ATOM 5766 C CA . PHE B 1 144 ? 13.781 55.438 39.406 1 91.81 144 PHE B CA 1
ATOM 5767 C C . PHE B 1 144 ? 13.789 56.844 40.031 1 91.81 144 PHE B C 1
ATOM 5769 O O . PHE B 1 144 ? 12.742 57.344 40.438 1 91.81 144 PHE B O 1
ATOM 5776 N N . GLN B 1 145 ? 14.984 57.406 40.188 1 90.75 145 GLN B N 1
ATOM 5777 C CA . GLN B 1 145 ? 15.156 58.719 40.781 1 90.75 145 GLN B CA 1
ATOM 5778 C C . GLN B 1 145 ? 16.047 59.625 39.938 1 90.75 145 GLN B C 1
ATOM 5780 O O . GLN B 1 145 ? 17.016 59.156 39.344 1 90.75 145 GLN B O 1
ATOM 5785 N N . THR B 1 146 ? 15.617 60.719 39.719 1 86.88 146 THR B N 1
ATOM 5786 C CA . THR B 1 146 ? 16.422 61.75 39.062 1 86.88 146 THR B CA 1
ATOM 5787 C C . THR B 1 146 ? 16.578 62.969 39.969 1 86.88 146 THR B C 1
ATOM 5789 O O . THR B 1 146 ? 16.078 62.969 41.094 1 86.88 146 THR B O 1
ATOM 5792 N N . TYR B 1 147 ? 17.25 63.938 39.5 1 84 147 TYR B N 1
ATOM 5793 C CA . TYR B 1 147 ? 17.578 65.125 40.344 1 84 147 TYR B CA 1
ATOM 5794 C C . TYR B 1 147 ? 16.312 65.75 40.906 1 84 147 TYR B C 1
ATOM 5796 O O . TYR B 1 147 ? 15.555 66.375 40.156 1 84 147 TYR B O 1
ATOM 5804 N N . GLY B 1 148 ? 16.078 65.5 42.156 1 86.25 148 GLY B N 1
ATOM 5805 C CA . GLY B 1 148 ? 15.062 66.25 42.906 1 86.25 148 GLY B CA 1
ATOM 5806 C C . GLY B 1 148 ? 13.703 65.562 42.875 1 86.25 148 GLY B C 1
ATOM 5807 O O . GLY B 1 148 ? 12.727 66.125 43.406 1 86.25 148 GLY B O 1
ATOM 5808 N N . ILE B 1 149 ? 13.625 64.5 42.156 1 92.62 149 ILE B N 1
ATOM 5809 C CA . ILE B 1 149 ? 12.32 63.812 42.062 1 92.62 149 ILE B CA 1
ATOM 5810 C C . ILE B 1 149 ? 12.492 62.312 42.125 1 92.62 149 ILE B C 1
ATOM 5812 O O . ILE B 1 149 ? 13.43 61.75 41.531 1 92.62 149 ILE B O 1
ATOM 5816 N N . LYS B 1 150 ? 11.664 61.688 42.844 1 94.25 150 LYS B N 1
ATOM 5817 C CA . LYS B 1 150 ? 11.594 60.219 42.969 1 94.25 150 LYS B CA 1
ATOM 5818 C C . LYS B 1 150 ? 10.281 59.688 42.406 1 94.25 150 LYS B C 1
ATOM 5820 O O . LYS B 1 150 ? 9.211 60.188 42.719 1 94.25 150 LYS B O 1
ATOM 5825 N N . TYR B 1 151 ? 10.422 58.75 41.531 1 94.62 151 TYR B N 1
ATOM 5826 C CA . TYR B 1 151 ? 9.242 58.094 40.969 1 94.62 151 TYR B CA 1
ATOM 5827 C C . TYR B 1 151 ? 9.016 56.719 41.594 1 94.62 151 TYR B C 1
ATOM 5829 O O . TYR B 1 151 ? 9.961 55.969 41.75 1 94.62 151 TYR B O 1
ATOM 5837 N N . TYR B 1 152 ? 7.781 56.438 41.906 1 92.94 152 TYR B N 1
ATOM 5838 C CA . TYR B 1 152 ? 7.438 55.156 42.531 1 92.94 152 TYR B CA 1
ATOM 5839 C C . TYR B 1 152 ? 6.602 54.312 41.562 1 92.94 152 TYR B C 1
ATOM 5841 O O . TYR B 1 152 ? 5.715 54.812 40.906 1 92.94 152 TYR B O 1
ATOM 5849 N N . GLY B 1 153 ? 6.969 53 41.531 1 90 153 GLY B N 1
ATOM 5850 C CA . GLY B 1 153 ? 6.223 52.062 40.719 1 90 153 GLY B CA 1
ATOM 5851 C C . GLY B 1 153 ? 4.809 51.844 41.188 1 90 153 GLY B C 1
ATOM 5852 O O . GLY B 1 153 ? 4.375 52.469 42.156 1 90 153 GLY B O 1
ATOM 5853 N N . PRO B 1 154 ? 4.09 50.969 40.5 1 89.31 154 PRO B N 1
ATOM 5854 C CA . PRO B 1 154 ? 2.699 50.719 40.875 1 89.31 154 PRO B CA 1
ATOM 5855 C C . PRO B 1 154 ? 2.555 50.281 42.312 1 89.31 154 PRO B C 1
ATOM 5857 O O . PRO B 1 154 ? 3.273 49.375 42.781 1 89.31 154 PRO B O 1
ATOM 5860 N N . HIS B 1 155 ? 1.728 50.938 43.125 1 88.25 155 HIS B N 1
ATOM 5861 C CA . HIS B 1 155 ? 1.414 50.656 44.5 1 88.25 155 HIS B CA 1
ATOM 5862 C C . HIS B 1 155 ? -0.009 51.094 44.844 1 88.25 155 HIS B C 1
ATOM 5864 O O . HIS B 1 155 ? -0.655 51.812 44.062 1 88.25 155 HIS B O 1
ATOM 5870 N N . ILE B 1 156 ? -0.466 50.625 45.906 1 87.44 156 ILE B N 1
ATOM 5871 C CA . ILE B 1 156 ? -1.813 51 46.344 1 87.44 156 ILE B CA 1
ATOM 5872 C C . ILE B 1 156 ? -1.865 52.469 46.719 1 87.44 156 ILE B C 1
ATOM 5874 O O . ILE B 1 156 ? -0.974 52.969 47.406 1 87.44 156 ILE B O 1
ATOM 5878 N N . SER B 1 157 ? -2.83 53.156 46.219 1 89.44 157 SER B N 1
ATOM 5879 C CA . SER B 1 157 ? -2.984 54.594 46.469 1 89.44 157 SER B CA 1
ATOM 5880 C C . SER B 1 157 ? -3.035 54.938 47.938 1 89.44 157 SER B C 1
ATOM 5882 O O . SER B 1 157 ? -3.547 54.125 48.75 1 89.44 157 SER B O 1
ATOM 5884 N N . MET B 1 158 ? -2.561 56.125 48.375 1 90.75 158 MET B N 1
ATOM 5885 C CA . MET B 1 158 ? -2.609 56.594 49.75 1 90.75 158 MET B CA 1
ATOM 5886 C C . MET B 1 158 ? -3.902 57.375 50 1 90.75 158 MET B C 1
ATOM 5888 O O . MET B 1 158 ? -4.145 57.812 51.125 1 90.75 158 MET B O 1
ATOM 5892 N N . ASN B 1 159 ? -4.672 57.375 48.969 1 88.5 159 ASN B N 1
ATOM 5893 C CA . ASN B 1 159 ? -6.012 57.938 49.125 1 88.5 159 ASN B CA 1
ATOM 5894 C C . ASN B 1 159 ? -6.902 57.031 49.938 1 88.5 159 ASN B C 1
ATOM 5896 O O . ASN B 1 159 ? -7.09 55.844 49.594 1 88.5 159 ASN B O 1
ATOM 5900 N N . ARG B 1 160 ? -7.531 57.5 50.969 1 87.56 160 ARG B N 1
ATOM 5901 C CA . ARG B 1 160 ? -8.336 56.719 51.906 1 87.56 160 ARG B CA 1
ATOM 5902 C C . ARG B 1 160 ? -9.523 56.062 51.188 1 87.56 160 ARG B C 1
ATOM 5904 O O . ARG B 1 160 ? -9.992 55 51.594 1 87.56 160 ARG B O 1
ATOM 5911 N N . PHE B 1 161 ? -9.977 56.594 50.062 1 84.56 161 PHE B N 1
ATOM 5912 C CA . PHE B 1 161 ? -11.188 56.125 49.406 1 84.56 161 PHE B CA 1
ATOM 5913 C C . PHE B 1 161 ? -10.844 55.312 48.156 1 84.56 161 PHE B C 1
ATOM 5915 O O . PHE B 1 161 ? -11.734 54.875 47.438 1 84.56 161 PHE B O 1
ATOM 5922 N N . ASP B 1 162 ? -9.547 55.125 47.969 1 81.5 162 ASP B N 1
ATOM 5923 C CA . ASP B 1 162 ? -9.148 54.469 46.75 1 81.5 162 ASP B CA 1
ATOM 5924 C C . ASP B 1 162 ? -8.086 53.406 47 1 81.5 162 ASP B C 1
ATOM 5926 O O . ASP B 1 162 ? -7.047 53.688 47.594 1 81.5 162 ASP B O 1
ATOM 5930 N N . ASP B 1 163 ? -8.383 52.188 46.531 1 81.38 163 ASP B N 1
ATOM 5931 C CA . ASP B 1 163 ? -7.441 51.094 46.719 1 81.38 163 ASP B CA 1
ATOM 5932 C C . ASP B 1 163 ? -6.879 50.594 45.406 1 81.38 163 ASP B C 1
ATOM 5934 O O . ASP B 1 163 ? -6.422 49.469 45.281 1 81.38 163 ASP B O 1
ATOM 5938 N N . GLN B 1 164 ? -6.883 51.438 44.438 1 82.5 164 GLN B N 1
ATOM 5939 C CA . GLN B 1 164 ? -6.383 51.062 43.125 1 82.5 164 GLN B CA 1
ATOM 5940 C C . GLN B 1 164 ? -4.875 51.25 43.031 1 82.5 164 GLN B C 1
ATOM 5942 O O . GLN B 1 164 ? -4.289 52 43.844 1 82.5 164 GLN B O 1
ATOM 5947 N N . LEU B 1 165 ? -4.305 50.625 42.031 1 85.38 165 LEU B N 1
ATOM 5948 C CA . LEU B 1 165 ? -2.875 50.75 41.812 1 85.38 165 LEU B CA 1
ATOM 5949 C C . LEU B 1 165 ? -2.574 52.062 41.094 1 85.38 165 LEU B C 1
ATOM 5951 O O . LEU B 1 165 ? -3.254 52.406 40.125 1 85.38 165 LEU B O 1
ATOM 5955 N N . VAL B 1 166 ? -1.576 52.75 41.594 1 88.69 166 VAL B N 1
ATOM 5956 C CA . VAL B 1 166 ? -1.217 54.031 41 1 88.69 166 VAL B CA 1
ATOM 5957 C C . VAL B 1 166 ? 0.302 54.156 40.906 1 88.69 166 VAL B C 1
ATOM 5959 O O . VAL B 1 166 ? 1.029 53.406 41.594 1 88.69 166 VAL B O 1
ATOM 5962 N N . LEU B 1 167 ? 0.709 54.969 40.031 1 90.75 167 LEU B N 1
ATOM 5963 C CA . LEU B 1 167 ? 2.08 55.469 40.031 1 90.75 167 LEU B CA 1
ATOM 5964 C C . LEU B 1 167 ? 2.176 56.781 40.812 1 90.75 167 LEU B C 1
ATOM 5966 O O . LEU B 1 167 ? 1.19 57.531 40.906 1 90.75 167 LEU B O 1
ATOM 5970 N N . SER B 1 168 ? 3.34 57.031 41.406 1 92.81 168 SER B N 1
ATOM 5971 C CA . SER B 1 168 ? 3.459 58.281 42.125 1 92.81 168 SER B CA 1
ATOM 5972 C C . SER B 1 168 ? 4.855 58.875 41.969 1 92.81 168 SER B C 1
ATOM 5974 O O . SER B 1 168 ? 5.766 58.219 41.469 1 92.81 168 SER B O 1
ATOM 5976 N N . ALA B 1 169 ? 4.941 60.094 42.281 1 94.56 169 ALA B N 1
ATOM 5977 C CA . ALA B 1 169 ? 6.203 60.812 42.281 1 94.56 169 ALA B CA 1
ATOM 5978 C C . ALA B 1 169 ? 6.309 61.75 43.469 1 94.56 169 ALA B C 1
ATOM 5980 O O . ALA B 1 169 ? 5.293 62.25 43.969 1 94.56 169 ALA B O 1
ATOM 5981 N N . MET B 1 170 ? 7.441 61.938 43.969 1 94.62 170 MET B N 1
ATOM 5982 C CA . MET B 1 170 ? 7.754 62.844 45.062 1 94.62 170 MET B CA 1
ATOM 5983 C C . MET B 1 170 ? 8.898 63.781 44.688 1 94.62 170 MET B C 1
ATOM 5985 O O . MET B 1 170 ? 9.984 63.344 44.344 1 94.62 170 MET B O 1
ATOM 5989 N N . ARG B 1 171 ? 8.617 65 44.688 1 93 171 ARG B N 1
ATOM 5990 C CA . ARG B 1 171 ? 9.609 66 44.312 1 93 171 ARG B CA 1
ATOM 5991 C C . ARG B 1 171 ? 9.906 67 45.469 1 93 171 ARG B C 1
ATOM 5993 O O . ARG B 1 171 ? 9 67.375 46.188 1 93 171 ARG B O 1
ATOM 6000 N N . LYS B 1 172 ? 11.156 67.312 45.625 1 89.69 172 LYS B N 1
ATOM 6001 C CA . LYS B 1 172 ? 11.555 68.312 46.656 1 89.69 172 LYS B CA 1
ATOM 6002 C C . LYS B 1 172 ? 11.195 69.75 46.219 1 89.69 172 LYS B C 1
ATOM 6004 O O . LYS B 1 172 ? 11.469 70.125 45.094 1 89.69 172 LYS B O 1
ATOM 6009 N N . VAL B 1 173 ? 10.5 70.375 47.219 1 85.25 173 VAL B N 1
ATOM 6010 C CA . VAL B 1 173 ? 10.133 71.75 46.969 1 85.25 173 VAL B CA 1
ATOM 6011 C C . VAL B 1 173 ? 11.258 72.688 47.406 1 85.25 173 VAL B C 1
ATOM 6013 O O . VAL B 1 173 ? 11.625 72.688 48.594 1 85.25 173 VAL B O 1
ATOM 6016 N N . GLN B 1 174 ? 12.109 73.25 46.594 1 78.31 174 GLN B N 1
ATOM 6017 C CA . GLN B 1 174 ? 13.219 74.062 46.938 1 78.31 174 GLN B CA 1
ATOM 6018 C C . GLN B 1 174 ? 12.727 75.438 47.5 1 78.31 174 GLN B C 1
ATOM 6020 O O . GLN B 1 174 ? 12.555 76.375 46.75 1 78.31 174 GLN B O 1
ATOM 6025 N N . LEU B 1 175 ? 12.508 75.438 48.844 1 75.94 175 LEU B N 1
ATOM 6026 C CA . LEU B 1 175 ? 12.125 76.688 49.469 1 75.94 175 LEU B CA 1
ATOM 6027 C C . LEU B 1 175 ? 13.352 77.375 50.094 1 75.94 175 LEU B C 1
ATOM 6029 O O . LEU B 1 175 ? 14.305 76.688 50.5 1 75.94 175 LEU B O 1
ATOM 6033 N N . PRO B 1 176 ? 13.5 78.625 49.969 1 73.31 176 PRO B N 1
ATOM 6034 C CA . PRO B 1 176 ? 14.68 79.375 50.469 1 73.31 176 PRO B CA 1
ATOM 6035 C C . PRO B 1 176 ? 14.961 79.062 51.938 1 73.31 176 PRO B C 1
ATOM 6037 O O . PRO B 1 176 ? 16.125 78.938 52.344 1 73.31 176 PRO B O 1
ATOM 6040 N N . GLU B 1 177 ? 13.977 78.938 52.812 1 73.25 177 GLU B N 1
ATOM 6041 C CA . GLU B 1 177 ? 14.211 78.812 54.25 1 73.25 177 GLU B CA 1
ATOM 6042 C C . GLU B 1 177 ? 13.961 77.375 54.75 1 73.25 177 GLU B C 1
ATOM 6044 O O . GLU B 1 177 ? 14.203 77.125 55.906 1 73.25 177 GLU B O 1
ATOM 6049 N N . ARG B 1 178 ? 13.422 76.562 53.906 1 77.31 178 ARG B N 1
ATOM 6050 C CA . ARG B 1 178 ? 13.102 75.188 54.312 1 77.31 178 ARG B CA 1
ATOM 6051 C C . ARG B 1 178 ? 13.453 74.188 53.219 1 77.31 178 ARG B C 1
ATOM 6053 O O . ARG B 1 178 ? 13.172 74.438 52.062 1 77.31 178 ARG B O 1
ATOM 6060 N N . ASP B 1 179 ? 14.211 73.188 53.656 1 80.19 179 ASP B N 1
ATOM 6061 C CA . ASP B 1 179 ? 14.648 72.188 52.688 1 80.19 179 ASP B CA 1
ATOM 6062 C C . ASP B 1 179 ? 13.984 70.812 52.938 1 80.19 179 ASP B C 1
ATOM 6064 O O . ASP B 1 179 ? 14.461 69.75 52.469 1 80.19 179 ASP B O 1
ATOM 6068 N N . ASP B 1 180 ? 12.867 70.75 53.688 1 86.94 180 ASP B N 1
ATOM 6069 C CA . ASP B 1 180 ? 12.297 69.5 54.062 1 86.94 180 ASP B CA 1
ATOM 6070 C C . ASP B 1 180 ? 10.891 69.312 53.5 1 86.94 180 ASP B C 1
ATOM 6072 O O . ASP B 1 180 ? 10.133 68.438 53.938 1 86.94 180 ASP B O 1
ATOM 6076 N N . VAL B 1 181 ? 10.508 70.125 52.531 1 88.31 181 VAL B N 1
ATOM 6077 C CA . VAL B 1 181 ? 9.156 70.062 51.969 1 88.31 181 VAL B CA 1
ATOM 6078 C C . VAL B 1 181 ? 9.172 69.312 50.656 1 88.31 181 VAL B C 1
ATOM 6080 O O . VAL B 1 181 ? 10.016 69.625 49.781 1 88.31 181 VAL B O 1
ATOM 6083 N N . TYR B 1 182 ? 8.242 68.438 50.562 1 91.38 182 TYR B N 1
ATOM 6084 C CA . TYR B 1 182 ? 8.109 67.625 49.375 1 91.38 182 TYR B CA 1
ATOM 6085 C C . TYR B 1 182 ? 6.676 67.688 48.844 1 91.38 182 TYR B C 1
ATOM 6087 O O . TYR B 1 182 ? 5.73 67.875 49.594 1 91.38 182 TYR B O 1
ATOM 6095 N N . ILE B 1 183 ? 6.559 67.5 47.531 1 91.69 183 ILE B N 1
ATOM 6096 C CA . ILE B 1 183 ? 5.246 67.312 46.906 1 91.69 183 ILE B CA 1
ATOM 6097 C C . ILE B 1 183 ? 5.066 65.875 46.469 1 91.69 183 ILE B C 1
ATOM 6099 O O . ILE B 1 183 ? 5.957 65.312 45.875 1 91.69 183 ILE B O 1
ATOM 6103 N N . TYR B 1 184 ? 4.02 65.312 46.875 1 93.19 184 TYR B N 1
ATOM 6104 C CA . TYR B 1 184 ? 3.641 63.969 46.5 1 93.19 184 TYR B CA 1
ATOM 6105 C C . TYR B 1 184 ? 2.412 64 45.594 1 93.19 184 TYR B C 1
ATOM 6107 O O . TYR B 1 184 ? 1.387 64.562 45.938 1 93.19 184 TYR B O 1
ATOM 6115 N N . VAL B 1 185 ? 2.543 63.344 44.406 1 92.44 185 VAL B N 1
ATOM 6116 C CA . VAL B 1 185 ? 1.446 63.281 43.438 1 92.44 185 VAL B CA 1
ATOM 6117 C C . VAL B 1 185 ? 1.26 61.844 42.938 1 92.44 185 VAL B C 1
ATOM 6119 O O . VAL B 1 185 ? 2.234 61.156 42.656 1 92.44 185 VAL B O 1
ATOM 6122 N N . GLU B 1 186 ? 0.032 61.438 42.875 1 91.06 186 GLU B N 1
ATOM 6123 C CA . GLU B 1 186 ? -0.312 60.125 42.344 1 91.06 186 GLU B CA 1
ATOM 6124 C C . GLU B 1 186 ? -0.972 60.25 40.969 1 91.06 186 GLU B C 1
ATOM 6126 O O . GLU B 1 186 ? -1.595 61.281 40.656 1 91.06 186 GLU B O 1
ATOM 6131 N N . SER B 1 187 ? -0.685 59.156 40.156 1 85.88 187 SER B N 1
ATOM 6132 C CA . SER B 1 187 ? -1.389 59.094 38.875 1 85.88 187 SER B CA 1
ATOM 6133 C C . SER B 1 187 ? -2.869 58.781 39.062 1 85.88 187 SER B C 1
ATOM 6135 O O . SER B 1 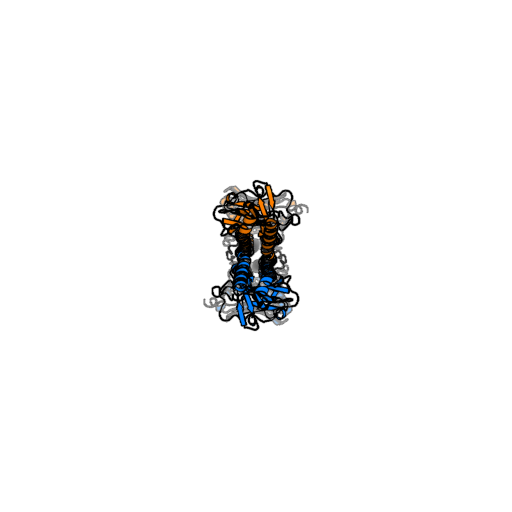187 ? -3.271 58.312 40.125 1 85.88 187 SER B O 1
ATOM 6137 N N . GLY B 1 188 ? -3.668 59.25 38.094 1 72 188 GLY B N 1
ATOM 6138 C CA . GLY B 1 188 ? -5.098 58.969 38.156 1 72 188 GLY B CA 1
ATOM 6139 C C . GLY B 1 188 ? -5.449 57.5 38 1 72 188 GLY B C 1
ATOM 6140 O O . GLY B 1 188 ? -4.609 56.719 37.594 1 72 188 GLY B O 1
ATOM 6141 N N . PHE B 1 189 ? -6.707 57.094 38.625 1 56.75 189 PHE B N 1
ATOM 6142 C CA . PHE B 1 189 ? -7.305 55.781 38.938 1 56.75 189 PHE B CA 1
ATOM 6143 C C . PHE B 1 189 ? -7.18 54.844 37.75 1 56.75 189 PHE B C 1
ATOM 6145 O O . PHE B 1 189 ? -6.973 53.625 37.938 1 56.75 189 PHE B O 1
ATOM 6152 N N . ARG B 1 190 ? -7.426 55.125 36.562 1 60.22 190 ARG B N 1
ATOM 6153 C CA . ARG B 1 190 ? -7.859 54.219 35.5 1 60.22 190 ARG B CA 1
ATOM 6154 C C . ARG B 1 190 ? -6.672 53.688 34.719 1 60.22 190 ARG B C 1
ATOM 6156 O O . ARG B 1 190 ? -6.828 52.812 33.875 1 60.22 190 ARG B O 1
ATOM 6163 N N . LEU B 1 191 ? -5.559 54.281 35 1 54.81 191 LEU B N 1
ATOM 6164 C CA . LEU B 1 191 ? -4.477 53.938 34.094 1 54.81 191 LEU B CA 1
ATOM 6165 C C . LEU B 1 191 ? -4.074 52.469 34.25 1 54.81 191 LEU B C 1
ATOM 6167 O O . LEU B 1 191 ? -4.035 51.719 33.281 1 54.81 191 LEU B O 1
ATOM 6171 N N . THR B 1 192 ? -3.684 52.156 35.594 1 57.75 192 THR B N 1
ATOM 6172 C CA . THR B 1 192 ? -3.064 50.875 35.781 1 57.75 192 THR B CA 1
ATOM 6173 C C . THR B 1 192 ? -4.074 49.75 35.531 1 57.75 192 THR B C 1
ATOM 6175 O O . THR B 1 192 ? -3.729 48.688 34.969 1 57.75 192 THR B O 1
ATOM 6178 N N . GLN B 1 193 ? -5.215 50.125 35.875 1 56.5 193 GLN B N 1
ATOM 6179 C CA . GLN B 1 193 ? -6.227 49.094 35.688 1 56.5 193 GLN B CA 1
ATOM 6180 C C . GLN B 1 193 ? -6.484 48.844 34.188 1 56.5 193 GLN B C 1
ATOM 6182 O O . GLN B 1 193 ? -6.605 47.688 33.75 1 56.5 193 GLN B O 1
ATOM 6187 N N . ASP B 1 194 ? -6.504 49.938 33.531 1 60.34 194 ASP B N 1
ATOM 6188 C CA . ASP B 1 194 ? -6.859 49.844 32.094 1 60.34 194 ASP B CA 1
ATOM 6189 C C . ASP B 1 194 ? -5.695 49.281 31.281 1 60.34 194 ASP B C 1
ATOM 6191 O O . ASP B 1 194 ? -5.906 48.562 30.297 1 60.34 194 ASP B O 1
ATOM 6195 N N . VAL B 1 195 ? -4.527 49.562 31.812 1 62.25 195 VAL B N 1
ATOM 6196 C CA . VAL B 1 195 ? -3.373 49.156 31.016 1 62.25 195 VAL B CA 1
ATOM 6197 C C . VAL B 1 195 ? -2.961 47.719 31.422 1 62.25 195 VAL B C 1
ATOM 6199 O O . VAL B 1 195 ? -2.678 46.906 30.562 1 62.25 195 VAL B O 1
ATOM 6202 N N . LEU B 1 196 ? -2.998 47.469 32.719 1 61.84 196 LEU B N 1
ATOM 6203 C CA . LEU B 1 196 ? -2.498 46.188 33.219 1 61.84 196 LEU B CA 1
ATOM 6204 C C . LEU B 1 196 ? -3.631 45.188 33.344 1 61.84 196 LEU B C 1
ATOM 6206 O O . LEU B 1 196 ? -3.389 43.969 33.312 1 61.84 196 LEU B O 1
ATOM 6210 N N . ALA B 1 197 ? -4.809 45.656 33.438 1 56.47 197 ALA B N 1
ATOM 6211 C CA . ALA B 1 197 ? -5.891 44.719 33.719 1 56.47 197 ALA B CA 1
ATOM 6212 C C . ALA B 1 197 ? -6.457 44.125 32.438 1 56.47 197 ALA B C 1
ATOM 6214 O O . ALA B 1 197 ? -7.293 43.219 32.469 1 56.47 197 ALA B O 1
ATOM 6215 N N . TYR B 1 198 ? -5.961 44.594 31.375 1 55.97 198 TYR B N 1
ATOM 6216 C CA . TYR B 1 198 ? -6.629 44.031 30.203 1 55.97 198 TYR B CA 1
ATOM 6217 C C . TYR B 1 198 ? -6.242 42.594 30.016 1 55.97 198 TYR B C 1
ATOM 6219 O O . TYR B 1 198 ? -5.059 42.25 29.938 1 55.97 198 TYR B O 1
ATOM 6227 N N . ASN B 1 199 ? -7.297 41.812 30.359 1 58.25 199 ASN B N 1
ATOM 6228 C CA . ASN B 1 199 ? -7.215 40.375 30.234 1 58.25 199 ASN B CA 1
ATOM 6229 C C . ASN B 1 199 ? -6.918 39.969 28.781 1 58.25 199 ASN B C 1
ATOM 6231 O O . ASN B 1 199 ? -7.828 39.875 27.969 1 58.25 199 ASN B O 1
ATOM 6235 N N . GLN B 1 200 ? -5.617 40.094 28.469 1 64.94 200 GLN B N 1
ATOM 6236 C CA . GLN B 1 200 ? -5.219 39.594 27.172 1 64.94 200 GLN B CA 1
ATOM 6237 C C . GLN B 1 200 ? -4.996 38.062 27.203 1 64.94 200 GLN B C 1
ATOM 6239 O O . GLN B 1 200 ? -4.449 37.562 28.172 1 64.94 200 GLN B O 1
ATOM 6244 N N . TYR B 1 201 ? -5.438 37.406 26.25 1 66.88 201 TYR B N 1
ATOM 6245 C CA . TYR B 1 201 ? -5.23 35.969 26.078 1 66.88 201 TYR B CA 1
ATOM 6246 C C . TYR B 1 201 ? -5.871 35.188 27.219 1 66.88 201 TYR B C 1
ATOM 6248 O O . TYR B 1 201 ? -5.227 34.344 27.828 1 66.88 201 TYR B O 1
ATOM 6256 N N . ASN B 1 202 ? -7.121 35.562 27.469 1 64.94 202 ASN B N 1
ATOM 6257 C CA . ASN B 1 202 ? -7.914 34.969 28.531 1 64.94 202 ASN B CA 1
ATOM 6258 C C . ASN B 1 202 ? -7.215 35.062 29.891 1 64.94 202 ASN B C 1
ATOM 6260 O O . ASN B 1 202 ? -7.176 34.094 30.656 1 64.94 202 ASN B O 1
ATOM 6264 N N . GLY B 1 203 ? -6.488 36.094 30 1 67.5 203 GLY B N 1
ATOM 6265 C CA . GLY B 1 203 ? -5.859 36.344 31.281 1 67.5 203 GLY B CA 1
ATOM 6266 C C . GLY B 1 203 ? -4.508 35.688 31.438 1 67.5 203 GLY B C 1
ATOM 6267 O O . GLY B 1 203 ? -3.928 35.656 32.531 1 67.5 203 GLY B O 1
ATOM 6268 N N . ALA B 1 204 ? -4.047 35.219 30.359 1 77.25 204 ALA B N 1
ATOM 6269 C CA . ALA B 1 204 ? -2.809 34.438 30.484 1 77.25 204 ALA B CA 1
ATOM 6270 C C . ALA B 1 204 ? -1.59 35.344 30.391 1 77.25 204 ALA B C 1
ATOM 6272 O O . ALA B 1 204 ? -0.491 34.969 30.797 1 77.25 204 ALA B O 1
ATOM 6273 N N . LEU B 1 205 ? -1.784 36.531 29.938 1 86.94 205 LEU B N 1
ATOM 6274 C CA . LEU B 1 205 ? -0.665 37.438 29.797 1 86.94 205 LEU B CA 1
ATOM 6275 C C . LEU B 1 205 ? -0.506 38.312 31.031 1 86.94 205 LEU B C 1
ATOM 6277 O O . LEU B 1 205 ? -1.472 38.938 31.5 1 86.94 205 LEU B O 1
ATOM 6281 N N . SER B 1 206 ? 0.616 38.25 31.656 1 89.25 206 SER B N 1
ATOM 6282 C CA . SER B 1 206 ? 0.922 39.062 32.844 1 89.25 206 SER B CA 1
ATOM 6283 C C . SER B 1 206 ? 2.059 40.062 32.562 1 89.25 206 SER B C 1
ATOM 6285 O O . SER B 1 206 ? 2.824 39.875 31.609 1 89.25 206 SER B O 1
ATOM 6287 N N . HIS B 1 207 ? 2.127 41.062 33.438 1 91.56 207 HIS B N 1
ATOM 6288 C CA . HIS B 1 207 ? 3.131 42.094 33.188 1 91.56 207 HIS B CA 1
ATOM 6289 C C . HIS B 1 207 ? 4.043 42.25 34.406 1 91.56 207 HIS B C 1
ATOM 6291 O O . HIS B 1 207 ? 3.615 42.031 35.531 1 91.56 207 HIS B O 1
ATOM 6297 N N . LEU B 1 208 ? 5.273 42.594 34.094 1 92.75 208 LEU B N 1
ATOM 6298 C CA . LEU B 1 208 ? 6.277 43 35.094 1 92.75 208 LEU B CA 1
ATOM 6299 C C . LEU B 1 208 ? 6.848 44.375 34.75 1 92.75 208 LEU B C 1
ATOM 6301 O O . LEU B 1 208 ? 6.945 44.75 33.594 1 92.75 208 LEU B O 1
ATOM 6305 N N . ILE B 1 209 ? 7.191 45.062 35.781 1 93.75 209 ILE B N 1
ATOM 6306 C CA . ILE B 1 209 ? 7.879 46.344 35.594 1 93.75 209 ILE B CA 1
ATOM 6307 C C . ILE B 1 209 ? 9.242 46.312 36.281 1 93.75 209 ILE B C 1
ATOM 6309 O O . ILE B 1 209 ? 9.336 45.906 37.469 1 93.75 209 ILE B O 1
ATOM 6313 N N . LEU B 1 210 ? 10.219 46.688 35.531 1 94.69 210 LEU B N 1
ATOM 6314 C CA . LEU B 1 210 ? 11.594 46.656 36.031 1 94.69 210 LEU B CA 1
ATOM 6315 C C . LEU B 1 210 ? 12.156 48.031 36.188 1 94.69 210 LEU B C 1
ATOM 6317 O O . LEU B 1 210 ? 11.852 48.938 35.375 1 94.69 210 LEU B O 1
ATOM 6321 N N . ASP B 1 211 ? 12.977 48.156 37.125 1 93.5 211 ASP B N 1
ATOM 6322 C CA . ASP B 1 211 ? 13.68 49.406 37.281 1 93.5 211 ASP B CA 1
ATOM 6323 C C . ASP B 1 211 ? 14.93 49.469 36.406 1 93.5 211 ASP B C 1
ATOM 6325 O O . ASP B 1 211 ? 15.156 48.562 35.594 1 93.5 211 ASP B O 1
ATOM 6329 N N . GLY B 1 212 ? 15.688 50.562 36.438 1 89.75 212 GLY B N 1
ATOM 6330 C CA . GLY B 1 212 ? 16.859 50.75 35.594 1 89.75 212 GLY B CA 1
ATOM 6331 C C . GLY B 1 212 ? 17.922 49.688 35.781 1 89.75 212 GLY B C 1
ATOM 6332 O O . GLY B 1 212 ? 18.719 49.406 34.875 1 89.75 212 GLY B O 1
ATOM 6333 N N . GLU B 1 213 ? 17.953 49 36.938 1 88.81 213 GLU B N 1
ATOM 6334 C CA . GLU B 1 213 ? 18.953 48 37.25 1 88.81 213 GLU B CA 1
ATOM 6335 C C . GLU B 1 213 ? 18.469 46.594 36.938 1 88.81 213 GLU B C 1
ATOM 6337 O O . GLU B 1 213 ? 19.203 45.625 37.062 1 88.81 213 GLU B O 1
ATOM 6342 N N . GLY B 1 214 ? 17.219 46.531 36.562 1 90.25 214 GLY B N 1
ATOM 6343 C CA . GLY B 1 214 ? 16.672 45.219 36.156 1 90.25 214 GLY B CA 1
ATOM 6344 C C . GLY B 1 214 ? 15.938 44.531 37.281 1 90.25 214 GLY B C 1
ATOM 6345 O O . GLY B 1 214 ? 15.539 43.375 37.156 1 90.25 214 GLY B O 1
ATOM 6346 N N . ASN B 1 215 ? 15.75 45.25 38.375 1 92.62 215 ASN B N 1
ATOM 6347 C CA . ASN B 1 215 ? 15 44.656 39.5 1 92.62 215 ASN B CA 1
ATOM 6348 C C . ASN B 1 215 ? 13.5 44.781 39.281 1 92.62 215 ASN B C 1
ATOM 6350 O O . ASN B 1 215 ? 13.016 45.812 38.781 1 92.62 215 ASN B O 1
ATOM 6354 N N . ILE B 1 216 ? 12.781 43.75 39.688 1 94.12 216 ILE B N 1
ATOM 6355 C CA . ILE B 1 216 ? 11.328 43.75 39.562 1 94.12 216 ILE B CA 1
ATOM 6356 C C . ILE B 1 216 ? 10.711 44.625 40.625 1 94.12 216 ILE B C 1
ATOM 6358 O O . ILE B 1 216 ? 10.859 44.375 41.812 1 94.12 216 ILE B O 1
ATOM 6362 N N . VAL B 1 217 ? 10.039 45.625 40.188 1 93.5 217 VAL B N 1
ATOM 6363 C CA . VAL B 1 217 ? 9.406 46.562 41.094 1 93.5 217 VAL B CA 1
ATOM 6364 C C . VAL B 1 217 ? 7.93 46.219 41.25 1 93.5 217 VAL B C 1
ATOM 6366 O O . VAL B 1 217 ? 7.324 46.531 42.312 1 93.5 217 VAL B O 1
ATOM 6369 N N . TYR B 1 218 ? 7.391 45.625 40.219 1 91.94 218 TYR B N 1
ATOM 6370 C CA . TYR B 1 218 ? 5.996 45.188 40.188 1 91.94 218 TYR B CA 1
ATOM 6371 C C . TYR B 1 218 ? 5.84 43.875 39.469 1 91.94 218 TYR B C 1
ATOM 6373 O O . TYR B 1 218 ? 6.492 43.656 38.438 1 91.94 218 TYR B O 1
ATOM 6381 N N . SER B 1 219 ? 5.031 43.031 40.031 1 91.62 219 SER B N 1
ATOM 6382 C CA . SER B 1 219 ? 4.789 41.719 39.406 1 91.62 219 SER B CA 1
ATOM 6383 C C . SER B 1 219 ? 3.33 41.312 39.562 1 91.62 219 SER B C 1
ATOM 6385 O O . SER B 1 219 ? 2.775 41.344 40.656 1 91.62 219 SER B O 1
ATOM 6387 N N . GLU B 1 220 ? 2.756 40.906 38.469 1 89 220 GLU B N 1
ATOM 6388 C CA . GLU B 1 220 ? 1.4 40.375 38.5 1 89 220 GLU B CA 1
ATOM 6389 C C . GLU B 1 220 ? 1.406 38.875 38.844 1 89 220 GLU B C 1
ATOM 6391 O O . GLU B 1 220 ? 0.354 38.281 39.094 1 89 220 GLU B O 1
ATOM 6396 N N . ILE B 1 221 ? 2.6 38.312 38.812 1 89.25 221 ILE B N 1
ATOM 6397 C CA . ILE B 1 221 ? 2.76 36.906 39.188 1 89.25 221 ILE B CA 1
ATOM 6398 C C . ILE B 1 221 ? 3.852 36.781 40.25 1 89.25 221 ILE B C 1
ATOM 6400 O O . ILE B 1 221 ? 4.855 36.094 40.031 1 89.25 221 ILE B O 1
ATOM 6404 N N . PRO B 1 222 ? 3.574 37.219 41.344 1 90.75 222 PRO B N 1
ATOM 6405 C CA . PRO B 1 222 ? 4.609 37.25 42.375 1 90.75 222 PRO B CA 1
ATOM 6406 C C . PRO B 1 222 ? 5.027 35.844 42.844 1 90.75 222 PRO B C 1
ATOM 6408 O O . PRO B 1 222 ? 6.129 35.656 43.344 1 90.75 222 PRO B O 1
ATOM 6411 N N . GLU B 1 223 ? 4.23 34.906 42.656 1 90.56 223 GLU B N 1
ATOM 6412 C CA . GLU B 1 223 ? 4.566 33.531 43.031 1 90.56 223 GLU B CA 1
ATOM 6413 C C . GLU B 1 223 ? 5.707 32.969 42.156 1 90.56 223 GLU B C 1
ATOM 6415 O O . GLU B 1 223 ? 6.574 32.25 42.656 1 90.56 223 GLU B O 1
ATOM 6420 N N . ALA B 1 224 ? 5.727 33.375 40.844 1 88.94 224 ALA B N 1
ATOM 6421 C CA . ALA B 1 224 ? 6.734 32.875 39.938 1 88.94 224 ALA B CA 1
ATOM 6422 C C . ALA B 1 224 ? 7.914 33.812 39.812 1 88.94 224 ALA B C 1
ATOM 6424 O O . ALA B 1 224 ? 9.062 33.406 39.688 1 88.94 224 ALA B O 1
ATOM 6425 N N . MET B 1 225 ? 7.594 35.094 39.844 1 91.19 225 MET B N 1
ATOM 6426 C CA . MET B 1 225 ? 8.578 36.156 39.781 1 91.19 225 MET B CA 1
ATOM 6427 C C . MET B 1 225 ? 8.352 37.188 40.875 1 91.19 225 MET B C 1
ATOM 6429 O O . MET B 1 225 ? 7.516 38.094 40.719 1 91.19 225 MET B O 1
ATOM 6433 N N . LYS B 1 226 ? 9.148 37.25 41.812 1 91.31 226 LYS B N 1
ATOM 6434 C CA . LYS B 1 226 ? 8.922 38.031 43.031 1 91.31 226 LYS B CA 1
ATOM 6435 C C . LYS B 1 226 ? 9.445 39.469 42.875 1 91.31 226 LYS B C 1
ATOM 6437 O O . LYS B 1 226 ? 10.445 39.688 42.188 1 91.31 226 LYS B O 1
ATOM 6442 N N . VAL B 1 227 ? 8.812 40.281 43.531 1 92.38 227 VAL B N 1
ATOM 6443 C CA . VAL B 1 227 ? 9.242 41.688 43.594 1 92.38 227 VAL B CA 1
ATOM 6444 C C . VAL B 1 227 ? 10.594 41.781 44.312 1 92.38 227 VAL B C 1
ATOM 6446 O O . VAL B 1 227 ? 10.805 41.156 45.344 1 92.38 227 VAL B O 1
ATOM 6449 N N . GLY B 1 228 ? 11.516 42.469 43.75 1 90.06 228 GLY B N 1
ATOM 6450 C CA . GLY B 1 228 ? 12.844 42.625 44.344 1 90.06 228 GLY B CA 1
ATOM 6451 C C . GLY B 1 228 ? 13.883 41.75 43.656 1 90.06 228 GLY B C 1
ATOM 6452 O O . GLY B 1 228 ? 15.086 42 43.781 1 90.06 228 GLY B O 1
ATOM 6453 N N . GLU B 1 229 ? 13.469 40.75 42.969 1 91.5 229 GLU B N 1
ATOM 6454 C CA . GLU B 1 229 ? 14.375 39.875 42.25 1 91.5 229 GLU B CA 1
ATOM 6455 C C . GLU B 1 229 ? 14.922 40.562 40.969 1 91.5 229 GLU B C 1
ATOM 6457 O O . GLU B 1 229 ? 14.234 41.344 40.344 1 91.5 229 GLU B O 1
ATOM 6462 N N . ASN B 1 230 ? 16.141 40.188 40.656 1 91.25 230 ASN B N 1
ATOM 6463 C CA . ASN B 1 230 ? 16.734 40.75 39.438 1 91.25 230 ASN B CA 1
ATOM 6464 C C . ASN B 1 230 ? 16.344 39.906 38.188 1 91.25 230 ASN B C 1
ATOM 6466 O O . ASN B 1 230 ? 16.672 38.719 38.125 1 91.25 230 ASN B O 1
ATOM 6470 N N . PHE B 1 231 ? 15.672 40.469 37.281 1 89.81 231 PHE B N 1
ATOM 6471 C CA . PHE B 1 231 ? 15.156 39.812 36.125 1 89.81 231 PHE B CA 1
ATOM 6472 C C . PHE B 1 231 ? 16.281 39.438 35.156 1 89.81 231 PHE B C 1
ATOM 6474 O O . PHE B 1 231 ? 16.203 38.438 34.438 1 89.81 231 PHE B O 1
ATOM 6481 N N . THR B 1 232 ? 17.328 40.219 35.094 1 80.62 232 THR B N 1
ATOM 6482 C CA . THR B 1 232 ? 18.453 39.969 34.188 1 80.62 232 THR B CA 1
ATOM 6483 C C . THR B 1 232 ? 19.172 38.688 34.562 1 80.62 232 THR B C 1
ATOM 6485 O O . THR B 1 232 ? 19.766 38 33.719 1 80.62 232 THR B O 1
ATOM 6488 N N . SER B 1 233 ? 19.125 38.375 35.781 1 75.94 233 SER B N 1
ATOM 6489 C CA . SER B 1 233 ? 19.766 37.125 36.25 1 75.94 233 SER B CA 1
ATOM 6490 C C . SER B 1 233 ? 18.984 35.906 35.781 1 75.94 233 SER B C 1
ATOM 6492 O O . SER B 1 233 ? 19.547 34.812 35.656 1 75.94 233 SER B O 1
ATOM 6494 N N . LEU B 1 234 ? 17.797 36.188 35.5 1 69.31 234 LEU B N 1
ATOM 6495 C CA . LEU B 1 234 ? 16.922 35.094 35.125 1 69.31 234 LEU B CA 1
ATOM 6496 C C . LEU B 1 234 ? 17 34.875 33.594 1 69.31 234 LEU B C 1
ATOM 6498 O O . LEU B 1 234 ? 16.609 33.812 33.125 1 69.31 234 LEU B O 1
ATOM 6502 N N . THR B 1 235 ? 17.469 35.969 32.938 1 69.25 235 THR B N 1
ATOM 6503 C CA . THR B 1 235 ? 17.422 35.906 31.484 1 69.25 235 THR B CA 1
ATOM 6504 C C . THR B 1 235 ? 18.812 36.125 30.891 1 69.25 235 THR B C 1
ATOM 6506 O O . THR B 1 235 ? 19.719 36.625 31.578 1 69.25 235 THR B O 1
ATOM 6509 N N . ALA B 1 236 ? 19.062 35.469 29.875 1 61 236 ALA B N 1
ATOM 6510 C CA . ALA B 1 236 ? 20.328 35.719 29.203 1 61 236 ALA B CA 1
ATOM 6511 C C . ALA B 1 236 ? 20.406 37.156 28.672 1 61 236 ALA B C 1
ATOM 6513 O O . ALA B 1 236 ? 19.391 37.75 28.375 1 61 236 ALA B O 1
ATOM 6514 N N . ALA B 1 237 ? 21.547 37.875 28.781 1 60.28 237 ALA B N 1
ATOM 6515 C CA . ALA B 1 237 ? 21.844 39.281 28.422 1 60.28 237 ALA B CA 1
ATOM 6516 C C . ALA B 1 237 ? 20.891 39.781 27.344 1 60.28 237 ALA B C 1
ATOM 6518 O O . ALA B 1 237 ? 20.141 39 26.75 1 60.28 237 ALA B O 1
ATOM 6519 N N . PRO B 1 238 ? 21.25 40.906 26.422 1 62.28 238 PRO B N 1
ATOM 6520 C CA . PRO B 1 238 ? 20.328 41.938 25.953 1 62.28 238 PRO B CA 1
ATOM 6521 C C . PRO B 1 238 ? 19.219 41.406 25.062 1 62.28 238 PRO B C 1
ATOM 6523 O O . PRO B 1 238 ? 19.109 41.781 23.906 1 62.28 238 PRO B O 1
ATOM 6526 N N . ALA B 1 239 ? 18.484 40.344 25.562 1 78.25 23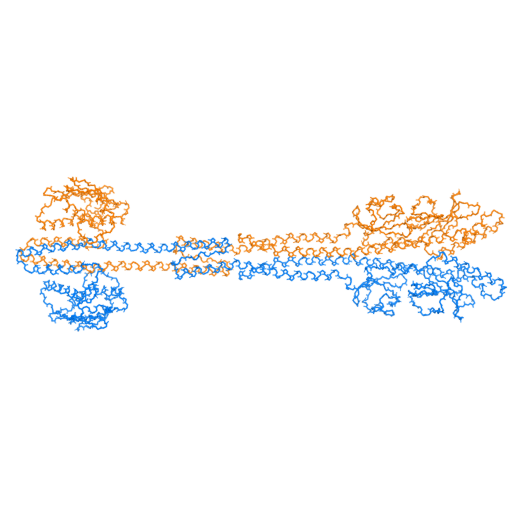9 ALA B N 1
ATOM 6527 C CA . ALA B 1 239 ? 17.453 39.781 24.688 1 78.25 239 ALA B CA 1
ATOM 6528 C C . ALA B 1 239 ? 16.109 40.469 24.922 1 78.25 239 ALA B C 1
ATOM 6530 O O . ALA B 1 239 ? 15.828 40.938 26.016 1 78.25 239 ALA B O 1
ATOM 6531 N N . LYS B 1 240 ? 15.328 40.688 23.797 1 87.75 240 LYS B N 1
ATOM 6532 C CA . LYS B 1 240 ? 14.016 41.344 23.844 1 87.75 240 LYS B CA 1
ATOM 6533 C C . LYS B 1 240 ? 12.914 40.312 24.109 1 87.75 240 LYS B C 1
ATOM 6535 O O . LYS B 1 240 ? 11.781 40.688 24.422 1 87.75 240 LYS B O 1
ATOM 6540 N N . ASP B 1 241 ? 13.297 39.031 24.016 1 90.06 241 ASP B N 1
ATOM 6541 C CA . ASP B 1 241 ? 12.344 37.969 24.328 1 90.06 241 ASP B CA 1
ATOM 6542 C C . ASP B 1 241 ? 13.062 36.688 24.656 1 90.06 241 ASP B C 1
ATOM 6544 O O . ASP B 1 241 ? 14.266 36.531 24.406 1 90.06 241 ASP B O 1
ATOM 6548 N N . GLY B 1 242 ? 12.406 35.75 25.266 1 89.19 242 GLY B N 1
ATOM 6549 C CA . GLY B 1 242 ? 13 34.469 25.625 1 89.19 242 GLY B CA 1
ATOM 6550 C C . GLY B 1 242 ? 12.094 33.625 26.5 1 89.19 242 GLY B C 1
ATOM 6551 O O . GLY B 1 242 ? 10.891 33.906 26.609 1 89.19 242 GLY B O 1
ATOM 6552 N N . ILE B 1 243 ? 12.695 32.531 26.922 1 89.88 243 ILE B N 1
ATOM 6553 C CA . ILE B 1 243 ? 11.969 31.625 27.797 1 89.88 243 ILE B CA 1
ATOM 6554 C C . ILE B 1 243 ? 12.703 31.469 29.125 1 89.88 243 ILE B C 1
ATOM 6556 O O . ILE B 1 243 ? 13.93 31.312 29.156 1 89.88 243 ILE B O 1
ATOM 6560 N N . SER B 1 244 ? 12.016 31.688 30.203 1 87.69 244 SER B N 1
ATOM 6561 C CA . SER B 1 244 ? 12.586 31.516 31.531 1 87.69 244 SER B CA 1
ATOM 6562 C C . SER B 1 244 ? 11.555 30.969 32.5 1 87.69 244 SER B C 1
ATOM 6564 O O . SER B 1 244 ? 10.422 31.453 32.562 1 87.69 244 SER B O 1
ATOM 6566 N N . ARG B 1 245 ? 11.922 30 33.25 1 88.38 245 ARG B N 1
ATOM 6567 C CA . ARG B 1 245 ? 11.117 29.406 34.312 1 88.38 245 ARG B CA 1
ATOM 6568 C C . ARG B 1 245 ? 9.742 28.984 33.812 1 88.38 245 ARG B C 1
ATOM 6570 O O . ARG B 1 245 ? 8.719 29.266 34.438 1 88.38 245 ARG B O 1
ATOM 6577 N N . GLY B 1 246 ? 9.641 28.547 32.562 1 87.88 246 GLY B N 1
ATOM 6578 C CA . GLY B 1 246 ? 8.398 28.047 32.031 1 87.88 246 GLY B CA 1
ATOM 6579 C C . GLY B 1 246 ? 7.504 29.125 31.453 1 87.88 246 GLY B C 1
ATOM 6580 O O . GLY B 1 246 ? 6.34 28.891 31.141 1 87.88 246 GLY B O 1
ATOM 6581 N N . TYR B 1 247 ? 8.07 30.344 31.406 1 90.81 247 TYR B N 1
ATOM 6582 C CA . TYR B 1 247 ? 7.312 31.469 30.859 1 90.81 247 TYR B CA 1
ATOM 6583 C C . TYR B 1 247 ? 8.023 32.062 29.641 1 90.81 247 TYR B C 1
ATOM 6585 O O . TYR B 1 247 ? 9.258 32.125 29.609 1 90.81 247 TYR B O 1
ATOM 6593 N N . HIS B 1 248 ? 7.203 32.344 28.688 1 90.94 248 HIS B N 1
ATOM 6594 C CA . HIS B 1 248 ? 7.699 33.188 27.594 1 90.94 248 HIS B CA 1
ATOM 6595 C C . HIS B 1 248 ? 7.609 34.656 27.938 1 90.94 248 HIS B C 1
ATOM 6597 O O . HIS B 1 248 ? 6.566 35.125 28.391 1 90.94 248 HIS B O 1
ATOM 6603 N N . TRP B 1 249 ? 8.672 35.344 27.797 1 92.62 249 TRP B N 1
ATOM 6604 C CA . TRP B 1 249 ? 8.656 36.75 28.203 1 92.62 249 TRP B CA 1
ATOM 6605 C C . TRP B 1 249 ? 9.094 37.656 27.047 1 92.62 249 TRP B C 1
ATOM 6607 O O . TRP B 1 249 ? 9.852 37.219 26.172 1 92.62 249 TRP B O 1
ATOM 6617 N N . PHE B 1 250 ? 8.562 38.812 26.953 1 92.75 250 PHE B N 1
ATOM 6618 C CA . PHE B 1 250 ? 8.891 39.875 26.047 1 92.75 250 PHE B CA 1
ATOM 6619 C C . PHE B 1 250 ? 9.234 41.156 26.797 1 92.75 250 PHE B C 1
ATOM 6621 O O . PHE B 1 250 ? 8.523 41.531 27.734 1 92.75 250 PHE B O 1
ATOM 6628 N N . LYS B 1 251 ? 10.297 41.781 26.484 1 94.06 251 LYS B N 1
ATOM 6629 C CA . LYS B 1 251 ? 10.758 42.938 27.219 1 94.06 251 LYS B CA 1
ATOM 6630 C C . LYS B 1 251 ? 10.797 44.188 26.328 1 94.06 251 LYS B C 1
ATOM 6632 O O . LYS B 1 251 ? 11.18 44.094 25.156 1 94.06 251 LYS B O 1
ATOM 6637 N N . GLU B 1 252 ? 10.32 45.25 26.781 1 92.5 252 GLU B N 1
ATOM 6638 C CA . GLU B 1 252 ? 10.391 46.531 26.125 1 92.5 252 GLU B CA 1
ATOM 6639 C C . GLU B 1 252 ? 10.977 47.594 27.047 1 92.5 252 GLU B C 1
ATOM 6641 O O . GLU B 1 252 ? 10.484 47.812 28.156 1 92.5 252 GLU B O 1
ATOM 6646 N N . ASP B 1 253 ? 11.969 48.281 26.609 1 92.56 253 ASP B N 1
ATOM 6647 C CA . ASP B 1 253 ? 12.656 49.281 27.406 1 92.56 253 ASP B CA 1
ATOM 6648 C C . ASP B 1 253 ? 12.031 50.656 27.188 1 92.56 253 ASP B C 1
ATOM 6650 O O . ASP B 1 253 ? 11.664 51.031 26.078 1 92.56 253 ASP B O 1
ATOM 6654 N N . SER B 1 254 ? 11.836 51.344 28.297 1 91 254 SER B N 1
ATOM 6655 C CA . SER B 1 254 ? 11.352 52.719 28.219 1 91 254 SER B CA 1
ATOM 6656 C C . SER B 1 254 ? 12.5 53.688 28 1 91 254 SER B C 1
ATOM 6658 O O . SER B 1 254 ? 13.664 53.375 28.25 1 91 254 SER B O 1
ATOM 6660 N N . SER B 1 255 ? 12.203 54.875 27.516 1 85.94 255 SER B N 1
ATOM 6661 C CA . SER B 1 255 ? 13.195 55.938 27.344 1 85.94 255 SER B CA 1
ATOM 6662 C C . SER B 1 255 ? 13.68 56.469 28.688 1 85.94 255 SER B C 1
ATOM 6664 O O . SER B 1 255 ? 14.711 57.125 28.766 1 85.94 255 SER B O 1
ATOM 6666 N N . GLN B 1 256 ? 13.023 56.188 29.812 1 87.25 256 GLN B N 1
ATOM 6667 C CA . GLN B 1 256 ? 13.32 56.688 31.156 1 87.25 256 GLN B CA 1
ATOM 6668 C C . GLN B 1 256 ? 14.07 55.656 31.984 1 87.25 256 GLN B C 1
ATOM 6670 O O . GLN B 1 256 ? 14 55.688 33.219 1 87.25 256 GLN B O 1
ATOM 6675 N N . LYS B 1 257 ? 14.625 54.625 31.453 1 87.19 257 LYS B N 1
ATOM 6676 C CA . LYS B 1 257 ? 15.531 53.625 32.031 1 87.19 257 LYS B CA 1
ATOM 6677 C C . LYS B 1 257 ? 14.758 52.594 32.844 1 87.19 257 LYS B C 1
ATOM 6679 O O . LYS B 1 257 ? 15.25 52.094 33.875 1 87.19 257 LYS B O 1
ATOM 6684 N N . TRP B 1 258 ? 13.539 52.469 32.688 1 92.69 258 TRP B N 1
ATOM 6685 C CA . TRP B 1 258 ? 12.773 51.344 33.219 1 92.69 258 TRP B CA 1
ATOM 6686 C C . TRP B 1 258 ? 12.219 50.469 32.062 1 92.69 258 TRP B C 1
ATOM 6688 O O . TRP B 1 258 ? 12.359 50.844 30.906 1 92.69 258 TRP B O 1
ATOM 6698 N N . SER B 1 259 ? 11.773 49.281 32.438 1 93.94 259 SER B N 1
ATOM 6699 C CA . SER B 1 259 ? 11.281 48.375 31.422 1 93.94 259 SER B CA 1
ATOM 6700 C C . SER B 1 259 ? 10.016 47.656 31.859 1 93.94 259 SER B C 1
ATOM 6702 O O . SER B 1 259 ? 9.734 47.562 33.062 1 93.94 259 SER B O 1
ATOM 6704 N N . VAL B 1 260 ? 9.258 47.281 30.844 1 93.31 260 VAL B N 1
ATOM 6705 C CA . VAL B 1 260 ? 8.078 46.469 31.078 1 93.31 260 VAL B CA 1
ATOM 6706 C C . VAL B 1 260 ? 8.266 45.094 30.422 1 93.31 260 VAL B C 1
ATOM 6708 O O . VAL B 1 260 ? 8.828 45 29.328 1 93.31 260 VAL B O 1
ATOM 6711 N N . VAL B 1 261 ? 7.883 44.062 31.109 1 93.31 261 VAL B N 1
ATOM 6712 C CA . VAL B 1 261 ? 7.996 42.719 30.594 1 93.31 261 VAL B CA 1
ATOM 6713 C C . VAL B 1 261 ? 6.625 42.031 30.578 1 93.31 261 VAL B C 1
ATOM 6715 O O . VAL B 1 261 ? 5.895 42.094 31.578 1 93.31 261 VAL B O 1
ATOM 6718 N N . SER B 1 262 ? 6.289 41.531 29.453 1 92.31 262 SER B N 1
ATOM 6719 C CA . SER B 1 262 ? 5.102 40.688 29.359 1 92.31 262 SER B CA 1
ATOM 6720 C C . SER B 1 262 ? 5.469 39.219 29.469 1 92.31 262 SER B C 1
ATOM 6722 O O . SER B 1 262 ? 6.414 38.75 28.812 1 92.31 262 SER B O 1
ATOM 6724 N N . VAL B 1 263 ? 4.762 38.5 30.281 1 92.19 263 VAL B N 1
ATOM 6725 C CA . VAL B 1 263 ? 5.062 37.062 30.5 1 92.19 263 VAL B CA 1
ATOM 6726 C C . VAL B 1 263 ? 3.803 36.25 30.266 1 92.19 263 VAL B C 1
ATOM 6728 O O . VAL B 1 263 ? 2.707 36.625 30.672 1 92.19 263 VAL B O 1
ATOM 6731 N N . ILE B 1 264 ? 3.994 35.156 29.562 1 90.12 264 ILE B N 1
ATOM 6732 C CA . ILE B 1 264 ? 2.914 34.219 29.312 1 90.12 264 ILE B CA 1
ATOM 6733 C C . ILE B 1 264 ? 3.41 32.781 29.562 1 90.12 264 ILE B C 1
ATOM 6735 O O . ILE B 1 264 ? 4.539 32.438 29.203 1 90.12 264 ILE B O 1
ATOM 6739 N N . SER B 1 265 ? 2.568 32.031 30.281 1 90.5 265 SER B N 1
ATOM 6740 C CA . SER B 1 265 ? 2.969 30.641 30.562 1 90.5 265 SER B CA 1
ATOM 6741 C C . SER B 1 265 ? 3.148 29.844 29.281 1 90.5 265 SER B C 1
ATOM 6743 O O . SER B 1 265 ? 2.375 30 28.328 1 90.5 265 SER B O 1
ATOM 6745 N N . GLN B 1 266 ? 4.148 29.078 29.25 1 88.06 266 GLN B N 1
ATOM 6746 C CA . GLN B 1 266 ? 4.445 28.266 28.078 1 88.06 266 GLN B CA 1
ATOM 6747 C C . GLN B 1 266 ? 3.291 27.312 27.766 1 88.06 266 GLN B C 1
ATOM 6749 O O . GLN B 1 266 ? 2.992 27.062 26.594 1 88.06 266 GLN B O 1
ATOM 6754 N N . ALA B 1 267 ? 2.684 26.781 28.781 1 86.12 267 ALA B N 1
ATOM 6755 C CA . ALA B 1 267 ? 1.573 25.844 28.641 1 86.12 267 ALA B CA 1
ATOM 6756 C C . ALA B 1 267 ? 0.389 26.516 27.938 1 86.12 267 ALA B C 1
ATOM 6758 O O . ALA B 1 267 ? -0.233 25.906 27.047 1 86.12 267 ALA B O 1
ATOM 6759 N N . GLN B 1 268 ? 0.143 27.734 28.281 1 85 268 GLN B N 1
ATOM 6760 C CA . GLN B 1 268 ? -0.971 28.469 27.672 1 85 268 GLN B CA 1
ATOM 6761 C C . GLN B 1 268 ? -0.587 29.031 26.312 1 85 268 GLN B C 1
ATOM 6763 O O . GLN B 1 268 ? -1.411 29.078 25.391 1 85 268 GLN B O 1
ATOM 6768 N N . TYR B 1 269 ? 0.69 29.422 26.25 1 86.19 269 TYR B N 1
ATOM 6769 C CA . TYR B 1 269 ? 1.207 29.984 25 1 86.19 269 TYR B CA 1
ATOM 6770 C C . TYR B 1 269 ? 1.148 28.938 23.891 1 86.19 269 TYR B C 1
ATOM 6772 O O . TYR B 1 269 ? 0.681 29.234 22.781 1 86.19 269 TYR B O 1
ATOM 6780 N N . GLN B 1 270 ? 1.527 27.688 24.156 1 86.94 270 GLN B N 1
ATOM 6781 C CA . GLN B 1 270 ? 1.642 26.656 23.141 1 86.94 270 GLN B CA 1
ATOM 6782 C C . GLN B 1 270 ? 0.523 25.625 23.266 1 86.94 270 GLN B C 1
ATOM 6784 O O . GLN B 1 270 ? 0.66 24.5 22.797 1 86.94 270 GLN B O 1
ATOM 6789 N N . GLN B 1 271 ? -0.523 25.938 23.906 1 86.94 271 GLN B N 1
ATOM 6790 C CA . GLN B 1 271 ? -1.582 24.969 24.188 1 86.94 271 GLN B CA 1
ATOM 6791 C C . GLN B 1 271 ? -2.111 24.344 22.891 1 86.94 271 GLN B C 1
ATOM 6793 O O . GLN B 1 271 ? -2.16 23.125 22.766 1 86.94 271 GLN B O 1
ATOM 6798 N N . GLU B 1 272 ? -2.461 25.156 21.906 1 86.81 272 GLU B N 1
ATOM 6799 C CA . GLU B 1 272 ? -3.008 24.641 20.641 1 86.81 272 GLU B CA 1
ATOM 6800 C C . GLU B 1 272 ? -1.975 23.812 19.891 1 86.81 272 GLU B C 1
ATOM 6802 O O . GLU B 1 272 ? -2.312 22.797 19.281 1 86.81 272 GLU B O 1
ATOM 6807 N N . LYS B 1 273 ? -0.745 24.266 19.953 1 89.88 273 LYS B N 1
ATOM 6808 C CA . LYS B 1 273 ? 0.332 23.531 19.297 1 89.88 273 LYS B CA 1
ATOM 6809 C C . LYS B 1 273 ? 0.55 22.172 19.938 1 89.88 273 LYS B C 1
ATOM 6811 O O . LYS B 1 273 ? 0.684 21.156 19.234 1 89.88 273 LYS B O 1
ATOM 6816 N N . ASN B 1 274 ? 0.536 22.062 21.266 1 91.06 274 ASN B N 1
ATOM 6817 C CA . ASN B 1 274 ? 0.731 20.797 21.969 1 91.06 274 ASN B CA 1
ATOM 6818 C C . ASN B 1 274 ? -0.433 19.844 21.75 1 91.06 274 ASN B C 1
ATOM 6820 O O . ASN B 1 274 ? -0.228 18.641 21.578 1 91.06 274 ASN B O 1
ATOM 6824 N N . GLN B 1 275 ? -1.607 20.391 21.781 1 91.69 275 GLN B N 1
ATOM 6825 C CA . GLN B 1 275 ? -2.775 19.562 21.484 1 91.69 275 GLN B CA 1
ATOM 6826 C C . GLN B 1 275 ? -2.719 19 20.078 1 91.69 275 GLN B C 1
ATOM 6828 O O . GLN B 1 275 ? -3.064 17.844 19.844 1 91.69 275 GLN B O 1
ATOM 6833 N N . TRP B 1 276 ? -2.287 19.797 19.172 1 91.88 276 TRP B N 1
ATOM 6834 C CA . TRP B 1 276 ? -2.133 19.375 17.781 1 91.88 276 TRP B CA 1
ATOM 6835 C C . TRP B 1 276 ? -1.113 18.25 17.672 1 91.88 276 TRP B C 1
ATOM 6837 O O . TRP B 1 276 ? -1.36 17.25 17 1 91.88 276 TRP B O 1
ATOM 6847 N N . LEU B 1 277 ? 0.04 18.359 18.359 1 92.81 277 LEU B N 1
ATOM 6848 C CA . LEU B 1 277 ? 1.098 17.344 18.312 1 92.81 277 LEU B CA 1
ATOM 6849 C C . LEU B 1 277 ? 0.605 16.016 18.875 1 92.81 277 LEU B C 1
ATOM 6851 O O . LEU B 1 277 ? 0.892 14.961 18.297 1 92.81 277 LEU B O 1
ATOM 6855 N N . LEU B 1 278 ? -0.173 16.094 19.938 1 92.81 278 LEU B N 1
ATOM 6856 C CA . LEU B 1 278 ? -0.703 14.859 20.531 1 92.81 278 LEU B CA 1
ATOM 6857 C C . LEU B 1 278 ? -1.706 14.195 19.594 1 92.81 278 LEU B C 1
ATOM 6859 O O . LEU B 1 278 ? -1.68 12.977 19.406 1 92.81 278 LEU B O 1
ATOM 6863 N N . GLN B 1 279 ? -2.596 14.984 19.047 1 92.88 279 GLN B N 1
ATOM 6864 C CA . GLN B 1 279 ? -3.594 14.445 18.125 1 92.88 279 GLN B CA 1
ATOM 6865 C C . GLN B 1 279 ? -2.936 13.805 16.906 1 92.88 279 GLN B C 1
ATOM 6867 O O . GLN B 1 279 ? -3.328 12.719 16.484 1 92.88 279 GLN B O 1
ATOM 6872 N N . ILE B 1 280 ? -1.904 14.477 16.391 1 92.38 280 ILE B N 1
ATOM 6873 C CA . ILE B 1 280 ? -1.212 13.961 15.211 1 92.38 280 ILE B CA 1
ATOM 6874 C C . ILE B 1 280 ? -0.493 12.656 15.562 1 92.38 280 ILE B C 1
ATOM 6876 O O . ILE B 1 280 ? -0.473 11.719 14.766 1 92.38 280 ILE B O 1
ATOM 6880 N N . LEU B 1 281 ? 0.099 12.594 16.75 1 91.69 281 LEU B N 1
ATOM 6881 C CA . LEU B 1 281 ? 0.792 11.383 17.188 1 91.69 281 LEU B CA 1
ATOM 6882 C C . LEU B 1 281 ? -0.179 10.219 17.312 1 91.69 281 LEU B C 1
ATOM 6884 O O . LEU B 1 281 ? 0.127 9.102 16.891 1 91.69 281 LEU B O 1
ATOM 6888 N N . LEU B 1 282 ? -1.385 10.445 17.875 1 92.44 282 LEU B N 1
ATOM 6889 C CA . LEU B 1 282 ? -2.396 9.406 18.031 1 92.44 282 LEU B CA 1
ATOM 6890 C C . LEU B 1 282 ? -2.885 8.914 16.672 1 92.44 282 LEU B C 1
ATOM 6892 O O . LEU B 1 282 ? -3.02 7.711 16.453 1 92.44 282 LEU B O 1
ATOM 6896 N N . VAL B 1 283 ? -3.1 9.836 15.797 1 89.75 283 VAL B N 1
ATOM 6897 C CA . VAL B 1 283 ? -3.564 9.5 14.461 1 89.75 283 VAL B CA 1
ATOM 6898 C C . VAL B 1 283 ? -2.479 8.727 13.711 1 89.75 283 VAL B C 1
ATOM 6900 O O . VAL B 1 283 ? -2.771 7.777 12.984 1 89.75 283 VAL B O 1
ATOM 6903 N N . ALA B 1 284 ? -1.244 9.18 13.922 1 89.62 284 ALA B N 1
ATOM 6904 C CA . ALA B 1 284 ? -0.122 8.492 13.289 1 89.62 284 ALA B CA 1
ATOM 6905 C C . ALA B 1 284 ? -0.045 7.035 13.742 1 89.62 284 ALA B C 1
ATOM 6907 O O . ALA B 1 284 ? 0.139 6.133 12.922 1 89.62 284 ALA B O 1
ATOM 6908 N N . LEU B 1 285 ? -0.2 6.734 15 1 91.88 285 LEU B N 1
ATOM 6909 C CA . LEU B 1 285 ? -0.156 5.383 15.547 1 91.88 285 LEU B CA 1
ATOM 6910 C C . LEU B 1 285 ? -1.311 4.543 15.016 1 91.88 285 LEU B C 1
ATOM 6912 O O . LEU B 1 285 ? -1.12 3.381 14.648 1 91.88 285 LEU B O 1
ATOM 6916 N N . PHE B 1 286 ? -2.469 5.062 14.953 1 92.5 286 PHE B N 1
ATOM 6917 C CA . PHE B 1 286 ? -3.652 4.379 14.438 1 92.5 286 PHE B CA 1
ATOM 6918 C C . PHE B 1 286 ? -3.465 3.996 12.977 1 92.5 286 PHE B C 1
ATOM 6920 O O . PHE B 1 286 ? -3.748 2.861 12.586 1 92.5 286 PHE B O 1
ATOM 6927 N N . PHE B 1 287 ? -2.975 4.91 12.18 1 90 287 PHE B N 1
ATOM 6928 C CA . PHE B 1 287 ? -2.883 4.656 10.75 1 90 287 PHE B CA 1
ATOM 6929 C C . PHE B 1 287 ? -1.694 3.758 10.43 1 90 287 PHE B C 1
ATOM 6931 O O . PHE B 1 287 ? -1.67 3.096 9.391 1 90 287 PHE B O 1
ATOM 6938 N N . LEU B 1 288 ? -0.692 3.76 11.336 1 90.62 288 LEU B N 1
ATOM 6939 C CA . LEU B 1 288 ? 0.368 2.768 11.195 1 90.62 288 LEU B CA 1
ATOM 6940 C C . LEU B 1 288 ? -0.194 1.354 11.297 1 90.62 288 LEU B C 1
ATOM 6942 O O . LEU B 1 288 ? 0.117 0.495 10.469 1 90.62 288 LEU B O 1
ATOM 6946 N N . GLY B 1 289 ? -0.981 1.073 12.297 1 92.31 289 GLY B N 1
ATOM 6947 C CA . GLY B 1 289 ? -1.654 -0.21 12.422 1 92.31 289 GLY B CA 1
ATOM 6948 C C . GLY B 1 289 ? -2.555 -0.531 11.242 1 92.31 289 GLY B C 1
ATOM 6949 O O . GLY B 1 289 ? -2.568 -1.664 10.758 1 92.31 289 GLY B O 1
ATOM 6950 N N . PHE B 1 290 ? -3.215 0.467 10.75 1 93.44 290 PHE B N 1
ATOM 6951 C CA . PHE B 1 290 ? -4.125 0.317 9.617 1 93.44 290 PHE B CA 1
ATOM 6952 C C . PHE B 1 290 ? -3.369 -0.078 8.359 1 93.44 290 PHE B C 1
ATOM 6954 O O . PHE B 1 290 ? -3.811 -0.952 7.609 1 93.44 290 PHE B O 1
ATOM 6961 N N . THR B 1 291 ? -2.26 0.559 8.117 1 91.75 291 THR B N 1
ATOM 6962 C CA . THR B 1 291 ? -1.441 0.261 6.945 1 91.75 291 THR B CA 1
ATOM 6963 C C . THR B 1 291 ? -0.902 -1.165 7.012 1 91.75 291 THR B C 1
ATOM 6965 O O . THR B 1 291 ? -0.89 -1.876 6.004 1 91.75 291 THR B O 1
ATOM 6968 N N . VAL B 1 292 ? -0.457 -1.627 8.164 1 93 292 VAL B N 1
ATOM 6969 C CA . VAL B 1 292 ? 0.037 -2.988 8.344 1 93 292 VAL B CA 1
ATOM 6970 C C . VAL B 1 292 ? -1.091 -3.984 8.094 1 93 292 VAL B C 1
ATOM 6972 O O . VAL B 1 292 ? -0.882 -5.02 7.457 1 93 292 VAL B O 1
ATOM 6975 N N . PHE B 1 293 ? -2.264 -3.695 8.492 1 95.56 293 PHE B N 1
ATOM 6976 C CA . PHE B 1 293 ? -3.436 -4.539 8.297 1 95.56 293 PHE B CA 1
ATOM 6977 C C . PHE B 1 293 ? -3.75 -4.688 6.812 1 95.56 293 PHE B C 1
ATOM 6979 O O . PHE B 1 293 ? -4.004 -5.793 6.332 1 95.56 293 PHE B O 1
ATOM 6986 N N . LEU B 1 294 ? -3.732 -3.564 6.094 1 93.38 294 LEU B N 1
ATOM 6987 C CA . LEU B 1 294 ? -4.023 -3.609 4.664 1 93.38 294 LEU B CA 1
ATOM 6988 C C . LEU B 1 294 ? -2.955 -4.398 3.916 1 93.38 294 LEU B C 1
ATOM 6990 O O . LEU B 1 294 ? -3.266 -5.137 2.979 1 93.38 294 LEU B O 1
ATOM 6994 N N . ALA B 1 295 ? -1.722 -4.188 4.309 1 93.69 295 ALA B N 1
ATOM 6995 C CA . ALA B 1 295 ? -0.632 -4.957 3.711 1 93.69 295 ALA B CA 1
ATOM 6996 C C . ALA B 1 295 ? -0.814 -6.449 3.963 1 93.69 295 ALA B C 1
ATOM 6998 O O . ALA B 1 295 ? -0.587 -7.27 3.068 1 93.69 295 ALA B O 1
ATOM 6999 N N . TRP B 1 296 ? -1.234 -6.828 5.137 1 93.62 296 TRP B N 1
ATOM 7000 C CA . TRP B 1 296 ? -1.493 -8.219 5.504 1 93.62 296 TRP B CA 1
ATOM 7001 C C . TRP B 1 296 ? -2.635 -8.797 4.672 1 93.62 296 TRP B C 1
ATOM 7003 O O . TRP B 1 296 ? -2.564 -9.938 4.223 1 93.62 296 TRP B O 1
ATOM 7013 N N . LEU B 1 297 ? -3.629 -8.039 4.473 1 93.19 297 LEU B N 1
ATOM 7014 C CA . LEU B 1 297 ? -4.77 -8.469 3.67 1 93.19 297 LEU B CA 1
ATOM 7015 C C . LEU B 1 297 ? -4.336 -8.781 2.24 1 93.19 297 LEU B C 1
ATOM 7017 O O . LEU B 1 297 ? -4.734 -9.805 1.677 1 93.19 297 LEU B O 1
ATOM 7021 N N . LEU B 1 298 ? -3.525 -7.883 1.682 1 92.94 298 LEU B N 1
ATOM 7022 C CA . LEU B 1 298 ? -3.057 -8.102 0.317 1 92.94 298 LEU B CA 1
ATOM 7023 C C . LEU B 1 298 ? -2.154 -9.328 0.241 1 92.94 298 LEU B C 1
ATOM 7025 O O . LEU B 1 298 ? -2.232 -10.102 -0.715 1 92.94 298 LEU B O 1
ATOM 7029 N N . TRP B 1 299 ? -1.312 -9.445 1.211 1 92.12 299 TRP B N 1
ATOM 7030 C CA . TRP B 1 299 ? -0.434 -10.609 1.278 1 92.12 299 TRP B CA 1
ATOM 7031 C C . TRP B 1 299 ? -1.244 -11.898 1.281 1 92.12 299 TRP B C 1
ATOM 7033 O O . TRP B 1 299 ? -0.932 -12.836 0.543 1 92.12 299 TRP B O 1
ATOM 7043 N N . LYS B 1 300 ? -2.305 -11.984 1.998 1 92 300 LYS B N 1
ATOM 7044 C CA . LYS B 1 300 ? -3.158 -13.164 2.076 1 92 300 LYS B CA 1
ATOM 7045 C C . LYS B 1 300 ? -3.861 -13.422 0.748 1 92 300 LYS B C 1
ATOM 7047 O O . LYS B 1 300 ? -4.066 -14.578 0.362 1 92 300 LYS B O 1
ATOM 7052 N N . MET B 1 301 ? -4.176 -12.398 0.053 1 90.5 301 MET B N 1
ATOM 7053 C CA . MET B 1 301 ? -4.883 -12.5 -1.22 1 90.5 301 MET B CA 1
ATOM 7054 C C . MET B 1 301 ? -3.996 -13.125 -2.291 1 90.5 301 MET B C 1
ATOM 7056 O O . MET B 1 301 ? -4.492 -13.773 -3.213 1 90.5 301 MET B O 1
ATOM 7060 N N . VAL B 1 302 ? -2.713 -12.977 -2.145 1 90 302 VAL B N 1
ATOM 7061 C CA . VAL B 1 302 ? -1.798 -13.492 -3.156 1 90 302 VAL B CA 1
ATOM 7062 C C . VAL B 1 302 ? -1.21 -14.82 -2.691 1 90 302 VAL B C 1
ATOM 7064 O O . VAL B 1 302 ? -1.095 -15.766 -3.477 1 90 302 VAL B O 1
ATOM 7067 N N . TYR B 1 303 ? -0.959 -14.945 -1.436 1 89.69 303 TYR B N 1
ATOM 7068 C CA . TYR B 1 303 ? -0.253 -16.109 -0.911 1 89.69 303 TYR B CA 1
ATOM 7069 C C . TYR B 1 303 ? -1.173 -17.328 -0.844 1 89.69 303 TYR B C 1
ATOM 7071 O O . TYR B 1 303 ? -0.745 -18.453 -1.105 1 89.69 303 TYR B O 1
ATOM 7079 N N . LYS B 1 304 ? -2.371 -17.172 -0.541 1 89.94 304 LYS B N 1
ATOM 7080 C CA . LYS B 1 304 ? -3.293 -18.312 -0.427 1 89.94 304 LYS B CA 1
ATOM 7081 C C . LYS B 1 304 ? -3.477 -19 -1.771 1 89.94 304 LYS B C 1
ATOM 7083 O O . LYS B 1 304 ? -3.312 -20.219 -1.872 1 89.94 304 LYS B O 1
ATOM 7088 N N . PRO B 1 305 ? -3.771 -18.219 -2.752 1 89.88 305 PRO B N 1
ATOM 7089 C CA . PRO B 1 305 ? -3.883 -18.859 -4.062 1 89.88 305 PRO B CA 1
ATOM 7090 C C . PRO B 1 305 ? -2.584 -19.531 -4.5 1 89.88 305 PRO B C 1
ATOM 7092 O O . PRO B 1 305 ? -2.615 -20.594 -5.125 1 89.88 305 PRO B O 1
ATOM 7095 N N . LEU B 1 306 ? -1.476 -19.016 -4.234 1 89.81 306 LEU B N 1
ATOM 7096 C CA . LEU B 1 306 ? -0.195 -19.625 -4.59 1 89.81 306 LEU B CA 1
ATOM 7097 C C . LEU B 1 306 ? 0.001 -20.953 -3.861 1 89.81 306 LEU B C 1
ATOM 7099 O O . LEU B 1 306 ? 0.556 -21.891 -4.426 1 89.81 306 LEU B O 1
ATOM 7103 N N . GLY B 1 307 ? -0.468 -20.938 -2.688 1 88.94 307 GLY B N 1
ATOM 7104 C CA . GLY B 1 307 ? -0.417 -22.188 -1.949 1 88.94 307 GLY B CA 1
ATOM 7105 C C . GLY B 1 307 ? -1.287 -23.281 -2.555 1 88.94 307 GLY B C 1
ATOM 7106 O O . GLY B 1 307 ? -0.895 -24.438 -2.594 1 88.94 307 GLY B O 1
ATOM 7107 N N . LEU B 1 308 ? -2.402 -22.906 -3.027 1 88.94 308 LEU B N 1
ATOM 7108 C CA . LEU B 1 308 ? -3.297 -23.844 -3.699 1 88.94 308 LEU B CA 1
ATOM 7109 C C . LEU B 1 308 ? -2.656 -24.391 -4.969 1 88.94 308 LEU B C 1
ATOM 7111 O O . LEU B 1 308 ? -2.758 -25.594 -5.258 1 88.94 308 LEU B O 1
ATOM 7115 N N . PHE B 1 309 ? -1.961 -23.578 -5.68 1 88.75 309 PHE B N 1
ATOM 7116 C CA . PHE B 1 309 ? -1.228 -24 -6.867 1 88.75 309 PHE B CA 1
ATOM 7117 C C . PHE B 1 309 ? -0.166 -25.031 -6.508 1 88.75 309 PHE B C 1
ATOM 7119 O O . PHE B 1 309 ? -0.016 -26.047 -7.195 1 88.75 309 PHE B O 1
ATOM 7126 N N . HIS B 1 310 ? 0.494 -24.703 -5.469 1 89.81 310 HIS B N 1
ATOM 7127 C CA . HIS B 1 310 ? 1.535 -25.609 -5 1 89.81 310 HIS B CA 1
ATOM 7128 C C . HIS B 1 310 ? 0.963 -26.984 -4.684 1 89.81 310 HIS B C 1
ATOM 7130 O O . HIS B 1 310 ? 1.543 -28 -5.062 1 89.81 310 HIS B O 1
ATOM 7136 N N . SER B 1 311 ? -0.168 -27.016 -4.082 1 89 311 SER B N 1
ATOM 7137 C CA . SER B 1 311 ? -0.802 -28.266 -3.695 1 89 311 SER B CA 1
ATOM 7138 C C . SER B 1 311 ? -1.271 -29.047 -4.918 1 89 311 SER B C 1
ATOM 7140 O O . SER B 1 311 ? -1.131 -30.266 -4.973 1 89 311 SER B O 1
ATOM 7142 N N . GLU B 1 312 ? -1.781 -28.359 -5.875 1 87.75 312 GLU B N 1
ATOM 7143 C CA . GLU B 1 312 ? -2.268 -29 -7.09 1 87.75 312 GLU B CA 1
ATOM 7144 C C . GLU B 1 312 ? -1.114 -29.578 -7.906 1 87.75 312 GLU B C 1
ATOM 7146 O O . GLU B 1 312 ? -1.218 -30.688 -8.438 1 87.75 312 GLU B O 1
ATOM 7151 N N . ILE B 1 313 ? -0.054 -28.859 -7.988 1 87.81 313 ILE B N 1
ATOM 7152 C CA . ILE B 1 313 ? 1.126 -29.328 -8.711 1 87.81 313 ILE B CA 1
ATOM 7153 C C . ILE B 1 313 ? 1.686 -30.578 -8.047 1 87.81 313 ILE B C 1
ATOM 7155 O O . ILE B 1 313 ? 1.997 -31.562 -8.719 1 87.81 313 ILE B O 1
ATOM 7159 N N . ASN B 1 314 ? 1.726 -30.469 -6.715 1 86.88 314 ASN B N 1
ATOM 7160 C CA . ASN B 1 314 ? 2.232 -31.609 -5.957 1 86.88 314 ASN B CA 1
ATOM 7161 C C . ASN B 1 314 ? 1.318 -32.844 -6.094 1 86.88 314 ASN B C 1
ATOM 7163 O O . ASN B 1 314 ? 1.793 -33.969 -6.164 1 86.88 314 ASN B O 1
ATOM 7167 N N . GLY B 1 315 ? 0.054 -32.594 -6.09 1 83.69 315 GLY B N 1
ATOM 7168 C CA . GLY B 1 315 ? -0.906 -33.688 -6.285 1 83.69 315 GLY B CA 1
ATOM 7169 C C . GLY B 1 315 ? -0.78 -34.344 -7.637 1 83.69 315 GLY B C 1
ATOM 7170 O O . GLY B 1 315 ? -0.797 -35.594 -7.73 1 83.69 315 GLY B O 1
ATOM 7171 N N . MET B 1 316 ? -0.557 -33.625 -8.664 1 83 316 MET B N 1
ATOM 7172 C CA . MET B 1 316 ? -0.427 -34.156 -10.016 1 83 316 MET B CA 1
ATOM 7173 C C . MET B 1 316 ? 0.879 -34.906 -10.18 1 83 316 MET B C 1
ATOM 7175 O O . MET B 1 316 ? 0.943 -35.875 -10.938 1 83 316 MET B O 1
ATOM 7179 N N . SER B 1 317 ? 1.85 -34.438 -9.461 1 80.5 317 SER B N 1
ATOM 7180 C CA . SER B 1 317 ? 3.146 -35.094 -9.531 1 80.5 317 SER B CA 1
ATOM 7181 C C . SER B 1 317 ? 3.078 -36.5 -8.93 1 80.5 317 SER B C 1
ATOM 7183 O O . SER B 1 317 ? 3.736 -37.406 -9.414 1 80.5 317 SER B O 1
ATOM 7185 N N . LYS B 1 318 ? 2.232 -36.656 -7.957 1 77.94 318 LYS B N 1
ATOM 7186 C CA . LYS B 1 318 ? 2.107 -37.938 -7.285 1 77.94 318 LYS B CA 1
ATOM 7187 C C . LYS B 1 318 ? 1.152 -38.844 -8.039 1 77.94 318 LYS B C 1
ATOM 7189 O O . LYS B 1 318 ? 1.426 -40.031 -8.195 1 77.94 318 LYS B O 1
ATOM 7194 N N . ASN B 1 319 ? 0.039 -38.281 -8.344 1 74.5 319 ASN B N 1
ATOM 7195 C CA . ASN B 1 319 ? -0.945 -39.062 -9.078 1 74.5 319 ASN B CA 1
ATOM 7196 C C . ASN B 1 319 ? -1.484 -38.312 -10.289 1 74.5 319 ASN B C 1
ATOM 7198 O O . ASN B 1 319 ? -2.426 -37.531 -10.164 1 74.5 319 ASN B O 1
ATOM 7202 N N . PRO B 1 320 ? -0.786 -38.594 -11.43 1 68.44 320 PRO B N 1
ATOM 7203 C CA . PRO B 1 320 ? -1.183 -37.844 -12.625 1 68.44 320 PRO B CA 1
ATOM 7204 C C . PRO B 1 320 ? -2.629 -38.094 -13.031 1 68.44 320 PRO B C 1
ATOM 7206 O O . PRO B 1 320 ? -3.205 -37.344 -13.812 1 68.44 320 PRO B O 1
ATOM 7209 N N . GLN B 1 321 ? -3.23 -39.188 -12.469 1 64.69 321 GLN B N 1
ATOM 7210 C CA . GLN B 1 321 ? -4.578 -39.531 -12.891 1 64.69 321 GLN B CA 1
ATOM 7211 C C . GLN B 1 321 ? -5.629 -38.875 -12 1 64.69 321 GLN B C 1
ATOM 7213 O O . GLN B 1 321 ? -6.824 -38.938 -12.305 1 64.69 321 GLN B O 1
ATOM 7218 N N . THR B 1 322 ? -5.113 -38.188 -11.094 1 63.34 322 THR B N 1
ATOM 7219 C CA . THR B 1 322 ? -6.074 -37.625 -10.164 1 63.34 322 THR B CA 1
ATOM 7220 C C . THR B 1 322 ? -6.688 -36.344 -10.727 1 63.34 322 THR B C 1
ATOM 7222 O O . THR B 1 322 ? -6.012 -35.562 -11.414 1 63.34 322 THR B O 1
ATOM 7225 N N . THR B 1 323 ? -8.094 -36.375 -10.672 1 62.66 323 THR B N 1
ATOM 7226 C CA . THR B 1 323 ? -8.836 -35.188 -11.141 1 62.66 323 THR B CA 1
ATOM 7227 C C . THR B 1 323 ? -8.562 -34 -10.258 1 62.66 323 THR B C 1
ATOM 7229 O O . THR B 1 323 ? -8.445 -34.125 -9.031 1 62.66 323 THR B O 1
ATOM 7232 N N . GLY B 1 324 ? -8.07 -32.938 -10.906 1 62.78 324 GLY B N 1
ATOM 7233 C CA . GLY B 1 324 ? -7.762 -31.688 -10.227 1 62.78 324 GLY B CA 1
ATOM 7234 C C . GLY B 1 324 ? -8.891 -31.188 -9.352 1 62.78 324 GLY B C 1
ATOM 7235 O O . GLY B 1 324 ? -10.055 -31.531 -9.57 1 62.78 324 GLY B O 1
ATOM 7236 N N . SER B 1 325 ? -8.609 -30.812 -8.039 1 64.62 325 SER B N 1
ATOM 7237 C CA . SER B 1 325 ? -9.578 -30.156 -7.156 1 64.62 325 SER B CA 1
ATOM 7238 C C . SER B 1 325 ? -9.984 -28.781 -7.699 1 64.62 325 SER B C 1
ATOM 7240 O O . SER B 1 325 ? -9.172 -28.094 -8.305 1 64.62 325 SER B O 1
ATOM 7242 N N . ARG B 1 326 ? -11.414 -28.625 -7.887 1 70.25 326 ARG B N 1
ATOM 7243 C CA . ARG B 1 326 ? -11.938 -27.344 -8.383 1 70.25 326 ARG B CA 1
ATOM 7244 C C . ARG B 1 326 ? -11.969 -26.297 -7.273 1 70.25 326 ARG B C 1
ATOM 7246 O O . ARG B 1 326 ? -13.023 -25.75 -6.953 1 70.25 326 ARG B O 1
ATOM 7253 N N . ALA B 1 327 ? -10.805 -26.078 -6.574 1 76.94 327 ALA B N 1
ATOM 7254 C CA . ALA B 1 327 ? -10.797 -25.047 -5.547 1 76.94 327 ALA B CA 1
ATOM 7255 C C . ALA B 1 327 ? -10.82 -23.656 -6.172 1 76.94 327 ALA B C 1
ATOM 7257 O O . ALA B 1 327 ? -10.203 -23.422 -7.215 1 76.94 327 ALA B O 1
ATOM 7258 N N . ARG B 1 328 ? -11.727 -22.703 -5.57 1 84.75 328 ARG B N 1
ATOM 7259 C CA . ARG B 1 328 ? -11.859 -21.344 -6.062 1 84.75 328 ARG B CA 1
ATOM 7260 C C . ARG B 1 328 ? -11.281 -20.328 -5.07 1 84.75 328 ARG B C 1
ATOM 7262 O O . ARG B 1 328 ? -11.43 -20.5 -3.857 1 84.75 328 ARG B O 1
ATOM 7269 N N . THR B 1 329 ? -10.5 -19.359 -5.469 1 85.69 329 THR B N 1
ATOM 7270 C CA . THR B 1 329 ? -9.867 -18.344 -4.637 1 85.69 329 THR B CA 1
ATOM 7271 C C . THR B 1 329 ? -10.68 -17.047 -4.633 1 85.69 329 THR B C 1
ATOM 7273 O O . THR B 1 329 ? -10.469 -16.172 -3.793 1 85.69 329 THR B O 1
ATOM 7276 N N . GLN B 1 330 ? -11.742 -16.938 -5.508 1 85.56 330 GLN B N 1
ATOM 7277 C CA . GLN B 1 330 ? -12.57 -15.742 -5.672 1 85.56 330 GLN B CA 1
ATOM 7278 C C . GLN B 1 330 ? -11.773 -14.602 -6.293 1 85.56 330 GLN B C 1
ATOM 7280 O O . GLN B 1 330 ? -12.148 -13.438 -6.164 1 85.56 330 GLN B O 1
ATOM 7285 N N . ILE B 1 331 ? -10.609 -14.82 -6.691 1 90.12 331 ILE B N 1
ATOM 7286 C CA . ILE B 1 331 ? -9.805 -13.891 -7.48 1 90.12 331 ILE B CA 1
ATOM 7287 C C . ILE B 1 331 ? -9.727 -14.375 -8.93 1 90.12 331 ILE B C 1
ATOM 7289 O O . ILE B 1 331 ? -9.117 -15.414 -9.203 1 90.12 331 ILE B O 1
ATOM 7293 N N . PRO B 1 332 ? -10.281 -13.578 -9.695 1 88.31 332 PRO B N 1
ATOM 7294 C CA . PRO B 1 332 ? -10.477 -14.047 -11.07 1 88.31 332 PRO B CA 1
ATOM 7295 C C . PRO B 1 332 ? -9.172 -14.484 -11.734 1 88.31 332 PRO B C 1
ATOM 7297 O O . PRO B 1 332 ? -9.141 -15.492 -12.445 1 88.31 332 PRO B O 1
ATOM 7300 N N . GLU B 1 333 ? -8.078 -13.781 -11.547 1 90.69 333 GLU B N 1
ATOM 7301 C CA . GLU B 1 333 ? -6.801 -14.102 -12.18 1 90.69 333 GLU B CA 1
ATOM 7302 C C . GLU B 1 333 ? -6.293 -15.469 -11.727 1 90.69 333 GLU B C 1
ATOM 7304 O O . GLU B 1 333 ? -5.871 -16.281 -12.547 1 90.69 333 GLU B O 1
ATOM 7309 N N . PHE B 1 334 ? -6.426 -15.766 -10.508 1 91.12 334 PHE B N 1
ATOM 7310 C CA . PHE B 1 334 ? -5.965 -17.047 -9.977 1 91.12 334 PHE B CA 1
ATOM 7311 C C . PHE B 1 334 ? -6.934 -18.156 -10.328 1 91.12 334 PHE B C 1
ATOM 7313 O O . PHE B 1 334 ? -6.516 -19.281 -10.641 1 91.12 334 PHE B O 1
ATOM 7320 N N . ASP B 1 335 ? -8.219 -17.844 -10.297 1 91.06 335 ASP B N 1
ATOM 7321 C CA . ASP B 1 335 ? -9.227 -18.844 -10.656 1 91.06 335 ASP B CA 1
ATOM 7322 C C . ASP B 1 335 ? -9.094 -19.25 -12.125 1 91.06 335 ASP B C 1
ATOM 7324 O O . ASP B 1 335 ? -9.273 -20.422 -12.469 1 91.06 335 ASP B O 1
ATOM 7328 N N . PHE B 1 336 ? -8.75 -18.344 -12.922 1 92 336 PHE B N 1
ATOM 7329 C CA . PHE B 1 336 ? -8.508 -18.609 -14.336 1 92 336 PHE B CA 1
ATOM 7330 C C . PHE B 1 336 ? -7.32 -19.547 -14.516 1 92 336 PHE B C 1
ATOM 7332 O O . PHE B 1 336 ? -7.406 -20.547 -15.234 1 92 336 PHE B O 1
ATOM 7339 N N . LEU B 1 337 ? -6.27 -19.344 -13.852 1 89.69 337 LEU B N 1
ATOM 7340 C CA . LEU B 1 337 ? -5.059 -20.141 -13.969 1 89.69 337 LEU B CA 1
ATOM 7341 C C . LEU B 1 337 ? -5.273 -21.547 -13.398 1 89.69 337 LEU B C 1
ATOM 7343 O O . LEU B 1 337 ? -4.797 -22.531 -13.969 1 89.69 337 LEU B O 1
ATOM 7347 N N . LEU B 1 338 ? -5.961 -21.578 -12.336 1 89.44 338 LEU B N 1
ATOM 7348 C CA . LEU B 1 338 ? -6.277 -22.875 -11.734 1 89.44 338 LEU B CA 1
ATOM 7349 C C . LEU B 1 338 ? -7.152 -23.703 -12.664 1 89.44 338 LEU B C 1
ATOM 7351 O O . LEU B 1 338 ? -6.977 -24.922 -12.773 1 89.44 338 LEU B O 1
ATOM 7355 N N . GLY B 1 339 ? -8.039 -22.984 -13.258 1 88.69 339 GLY B N 1
ATOM 7356 C CA . GLY B 1 339 ? -8.859 -23.656 -14.25 1 88.69 339 GLY B CA 1
ATOM 7357 C C . GLY B 1 339 ? -8.062 -24.188 -15.422 1 88.69 339 GLY B C 1
ATOM 7358 O O . GLY B 1 339 ? -8.281 -25.312 -15.875 1 88.69 339 GLY B O 1
ATOM 7359 N N . GLU B 1 340 ? -7.176 -23.438 -15.898 1 89.44 340 GLU B N 1
ATOM 7360 C CA . GLU B 1 340 ? -6.297 -23.859 -16.984 1 89.44 340 GLU B CA 1
ATOM 7361 C C . GLU B 1 340 ? -5.434 -25.047 -16.578 1 89.44 340 GLU B C 1
ATOM 7363 O O . GLU B 1 340 ? -5.195 -25.953 -17.359 1 89.44 340 GLU B O 1
ATOM 7368 N N . PHE B 1 341 ? -5.02 -25 -15.383 1 90.5 341 PHE B N 1
ATOM 7369 C CA . PHE B 1 341 ? -4.203 -26.078 -14.859 1 90.5 341 PHE B CA 1
ATOM 7370 C C . PHE B 1 341 ? -5.004 -27.375 -14.781 1 90.5 341 PHE B C 1
ATOM 7372 O O . PHE B 1 341 ? -4.504 -28.438 -15.156 1 90.5 341 PHE B O 1
ATOM 7379 N N . SER B 1 342 ? -6.168 -27.25 -14.344 1 87.56 342 SER B N 1
ATOM 7380 C CA . SER B 1 342 ? -7.043 -28.422 -14.25 1 87.56 342 SER B CA 1
ATOM 7381 C C . SER B 1 342 ? -7.32 -29.016 -15.633 1 87.56 342 SER B C 1
ATOM 7383 O O . SER B 1 342 ? -7.352 -30.234 -15.797 1 87.56 342 SER B O 1
ATOM 7385 N N . ASN B 1 343 ? -7.523 -28.188 -16.562 1 88.62 343 ASN B N 1
ATOM 7386 C CA . ASN B 1 343 ? -7.73 -28.625 -17.938 1 88.62 343 ASN B CA 1
ATOM 7387 C C . ASN B 1 343 ? -6.508 -29.359 -18.469 1 88.62 343 ASN B C 1
ATOM 7389 O O . ASN B 1 343 ? -6.641 -30.375 -19.156 1 88.62 343 ASN B O 1
ATOM 7393 N N . MET B 1 344 ? -5.414 -28.812 -18.203 1 88.06 344 MET B N 1
ATOM 7394 C CA . MET B 1 344 ? -4.168 -29.453 -18.625 1 88.06 344 MET B CA 1
ATOM 7395 C C . MET B 1 344 ? -4.035 -30.844 -17.984 1 88.06 344 MET B C 1
ATOM 7397 O O . MET B 1 344 ? -3.65 -31.797 -18.656 1 88.06 344 MET B O 1
ATOM 7401 N N . GLN B 1 345 ? -4.367 -30.953 -16.734 1 86.94 345 GLN B N 1
ATOM 7402 C CA . GLN B 1 345 ? -4.316 -32.219 -16.031 1 86.94 345 GLN B CA 1
ATOM 7403 C C . GLN B 1 345 ? -5.207 -33.281 -16.719 1 86.94 345 GLN B C 1
ATOM 7405 O O . GLN B 1 345 ? -4.793 -34.406 -16.906 1 86.94 345 GLN B O 1
ATOM 7410 N N . HIS B 1 346 ? -6.344 -32.812 -17.047 1 86.06 346 HIS B N 1
ATOM 7411 C CA . HIS B 1 346 ? -7.285 -33.719 -17.719 1 86.06 346 HIS B CA 1
ATOM 7412 C C . HIS B 1 346 ? -6.754 -34.125 -19.078 1 86.06 346 HIS B C 1
ATOM 7414 O O . HIS B 1 346 ? -6.855 -35.312 -19.453 1 86.06 346 HIS B O 1
ATOM 7420 N N . GLN B 1 347 ? -6.215 -33.281 -19.781 1 85.81 347 GLN B N 1
ATOM 7421 C CA . GLN B 1 347 ? -5.684 -33.562 -21.109 1 85.81 347 GLN B CA 1
ATOM 7422 C C . GLN B 1 347 ? -4.512 -34.531 -21.047 1 85.81 347 GLN B C 1
ATOM 7424 O O . GLN B 1 347 ? -4.41 -35.469 -21.859 1 85.81 347 GLN B O 1
ATOM 7429 N N . ILE B 1 348 ? -3.703 -34.312 -20.109 1 83.75 348 ILE B N 1
ATOM 7430 C CA . ILE B 1 348 ? -2.543 -35.188 -19.938 1 83.75 348 ILE B CA 1
ATOM 7431 C C . ILE B 1 348 ? -3.004 -36.594 -19.547 1 83.75 348 ILE B C 1
ATOM 7433 O O . ILE B 1 348 ? -2.469 -37.562 -20.047 1 83.75 348 ILE B O 1
ATOM 7437 N N . GLY B 1 349 ? -3.982 -36.625 -18.656 1 82.5 349 GLY B N 1
ATOM 7438 C CA . GLY B 1 349 ? -4.559 -37.906 -18.297 1 82.5 349 GLY B CA 1
ATOM 7439 C C . GLY B 1 349 ? -5.129 -38.656 -19.484 1 82.5 349 GLY B C 1
ATOM 7440 O O . GLY B 1 349 ? -4.895 -39.875 -19.625 1 82.5 349 GLY B O 1
ATOM 7441 N N . ASP B 1 350 ? -5.742 -37.938 -20.297 1 84.75 350 ASP B N 1
ATOM 7442 C CA . ASP B 1 350 ? -6.332 -38.531 -21.5 1 84.75 350 ASP B CA 1
ATOM 7443 C C . ASP B 1 350 ? -5.25 -39 -22.469 1 84.75 350 ASP B C 1
ATOM 7445 O O . ASP B 1 350 ? -5.352 -40.094 -23.047 1 84.75 350 ASP B O 1
ATOM 7449 N N . LEU B 1 351 ? -4.258 -38.188 -22.641 1 82.38 351 LEU B N 1
ATOM 7450 C CA . LEU B 1 351 ? -3.156 -38.531 -23.531 1 82.38 351 LEU B CA 1
ATOM 7451 C C . LEU B 1 351 ? -2.426 -39.781 -23.031 1 82.38 351 LEU B C 1
ATOM 7453 O O . LEU B 1 351 ? -2.031 -40.656 -23.828 1 82.38 351 LEU B O 1
ATOM 7457 N N . PHE B 1 352 ? -2.391 -39.875 -21.781 1 82.12 352 PHE B N 1
ATOM 7458 C CA . PHE B 1 352 ? -1.75 -41 -21.156 1 82.12 352 PHE B CA 1
ATOM 7459 C C . PHE B 1 352 ? -2.508 -42.312 -21.453 1 82.12 352 PHE B C 1
ATOM 7461 O O . PHE B 1 352 ? -1.909 -43.312 -21.859 1 82.12 352 PHE B O 1
ATOM 7468 N N . LYS B 1 353 ? -3.723 -42.281 -21.344 1 83.88 353 LYS B N 1
ATOM 7469 C CA . LYS B 1 353 ? -4.57 -43.438 -21.609 1 83.88 353 LYS B CA 1
ATOM 7470 C C . LYS B 1 353 ? -4.531 -43.812 -23.094 1 83.88 353 LYS B C 1
ATOM 7472 O O . LYS B 1 353 ? -4.5 -45 -23.438 1 83.88 353 LYS B O 1
ATOM 7477 N N . GLU B 1 354 ? -4.477 -42.812 -23.844 1 85.56 354 GLU B N 1
ATOM 7478 C CA . GLU B 1 354 ? -4.453 -43.062 -25.281 1 85.56 354 GLU B CA 1
ATOM 7479 C C . GLU B 1 354 ? -3.162 -43.75 -25.703 1 85.56 354 GLU B C 1
ATOM 7481 O O . GLU B 1 354 ? -3.195 -44.688 -26.5 1 85.56 354 GLU B O 1
ATOM 7486 N N . VAL B 1 355 ? -2.092 -43.281 -25.219 1 82 355 VAL B N 1
ATOM 7487 C CA . VAL B 1 355 ? -0.802 -43.844 -25.578 1 82 355 VAL B CA 1
ATOM 7488 C C . VAL B 1 355 ? -0.717 -45.281 -25.062 1 82 355 VAL B C 1
ATOM 7490 O O . VAL B 1 355 ? -0.234 -46.188 -25.766 1 82 355 VAL B O 1
ATOM 7493 N N . GLN B 1 356 ? -1.22 -45.531 -23.922 1 83.06 356 GLN B N 1
ATOM 7494 C CA . GLN B 1 356 ? -1.241 -46.875 -23.359 1 83.06 356 GLN B CA 1
ATOM 7495 C C . GLN B 1 356 ? -2.072 -47.812 -24.219 1 83.06 356 GLN B C 1
ATOM 7497 O O . GLN B 1 356 ? -1.64 -48.938 -24.516 1 83.06 356 GLN B O 1
ATOM 7502 N N . GLN B 1 357 ? -3.152 -47.375 -24.656 1 85.75 357 GLN B N 1
ATOM 7503 C CA . GLN B 1 357 ? -4.051 -48.188 -25.453 1 85.75 357 GLN B CA 1
ATOM 7504 C C . GLN B 1 357 ? -3.465 -48.469 -26.844 1 85.75 357 GLN B C 1
ATOM 7506 O O . GLN B 1 357 ? -3.572 -49.594 -27.359 1 85.75 357 GLN B O 1
ATOM 7511 N N . LYS B 1 358 ? -2.889 -47.469 -27.375 1 83.94 358 LYS B N 1
ATOM 7512 C CA . LYS B 1 358 ? -2.281 -47.625 -28.688 1 83.94 358 LYS B CA 1
ATOM 7513 C C . LYS B 1 358 ? -1.153 -48.656 -28.656 1 83.94 358 LYS B C 1
ATOM 7515 O O . LYS B 1 358 ? -1.055 -49.5 -29.562 1 83.94 358 LYS B O 1
ATOM 7520 N N . GLU B 1 359 ? -0.392 -48.531 -27.656 1 82.62 359 GLU B N 1
ATOM 7521 C CA . GLU B 1 359 ? 0.714 -49.469 -27.547 1 82.62 359 GLU B CA 1
ATOM 7522 C C . GLU B 1 359 ? 0.204 -50.875 -27.297 1 82.62 359 GLU B C 1
ATOM 7524 O O . GLU B 1 359 ? 0.777 -51.844 -27.797 1 82.62 359 GLU B O 1
ATOM 7529 N N . LYS B 1 360 ? -0.849 -51 -26.641 1 83.38 360 LYS B N 1
ATOM 7530 C CA . LYS B 1 360 ? -1.468 -52.312 -26.391 1 83.38 360 LYS B CA 1
ATOM 7531 C C . LYS B 1 360 ? -1.999 -52.906 -27.672 1 83.38 360 LYS B C 1
ATOM 7533 O O . LYS B 1 360 ? -1.788 -54.094 -27.938 1 83.38 360 LYS B O 1
ATOM 7538 N N . ILE B 1 361 ? -2.641 -52.188 -28.438 1 81.94 361 ILE B N 1
ATOM 7539 C CA . ILE B 1 361 ? -3.205 -52.625 -29.703 1 81.94 361 ILE B CA 1
ATOM 7540 C C . ILE B 1 361 ? -2.082 -53.094 -30.625 1 81.94 361 ILE B C 1
ATOM 7542 O O . ILE B 1 361 ? -2.193 -54.125 -31.281 1 81.94 361 ILE B O 1
ATOM 7546 N N . ARG B 1 362 ? -1.113 -52.281 -30.625 1 82.31 362 ARG B N 1
ATOM 7547 C CA . ARG B 1 362 ? 0.037 -52.625 -31.453 1 82.31 362 ARG B CA 1
ATOM 7548 C C . ARG B 1 362 ? 0.619 -53.969 -31.031 1 82.31 362 ARG B C 1
ATOM 7550 O O . ARG B 1 362 ? 0.931 -54.812 -31.875 1 82.31 362 ARG B O 1
ATOM 7557 N N . ALA B 1 363 ? 0.725 -54.156 -29.781 1 77.44 363 ALA B N 1
ATOM 7558 C CA . ALA B 1 363 ? 1.256 -55.406 -29.25 1 77.44 363 ALA B CA 1
ATOM 7559 C C . ALA B 1 363 ? 0.356 -56.594 -29.609 1 77.44 363 ALA B C 1
ATOM 7561 O O . ALA B 1 363 ? 0.841 -57.625 -30.016 1 77.44 363 ALA B O 1
ATOM 7562 N N . ASP B 1 364 ? -0.888 -56.406 -29.562 1 78.56 364 ASP B N 1
ATOM 7563 C CA . ASP B 1 364 ? -1.856 -57.438 -29.859 1 78.56 364 ASP B CA 1
ATOM 7564 C C . ASP B 1 364 ? -1.814 -57.844 -31.344 1 78.56 364 ASP B C 1
ATOM 7566 O O . ASP B 1 364 ? -1.898 -59.031 -31.672 1 78.56 364 ASP B O 1
ATOM 7570 N N . LEU B 1 365 ? -1.681 -56.906 -32.156 1 79.56 365 LEU B N 1
ATOM 7571 C CA . LEU B 1 365 ? -1.635 -57.156 -33.594 1 79.56 365 LEU B CA 1
ATOM 7572 C C . LEU B 1 365 ? -0.393 -57.969 -33.969 1 79.56 365 LEU B C 1
ATOM 7574 O O . LEU B 1 365 ? -0.446 -58.812 -34.844 1 79.56 365 LEU B O 1
ATOM 7578 N N . GLU B 1 366 ? 0.67 -57.656 -33.312 1 79.31 366 GLU B N 1
ATOM 7579 C CA . GLU B 1 366 ? 1.908 -58.375 -33.562 1 79.31 366 GLU B CA 1
ATOM 7580 C C . GLU B 1 366 ? 1.771 -59.844 -33.188 1 79.31 366 GLU B C 1
ATOM 7582 O O . GLU B 1 366 ? 2.227 -60.719 -33.938 1 79.31 366 GLU B O 1
ATOM 7587 N N . VAL B 1 367 ? 1.135 -60.125 -32.188 1 77.69 367 VAL B N 1
ATOM 7588 C CA . VAL B 1 367 ? 0.896 -61.5 -31.719 1 77.69 367 VAL B CA 1
ATOM 7589 C C . VAL B 1 367 ? -0.036 -62.219 -32.688 1 77.69 367 VAL B C 1
ATOM 7591 O O . VAL B 1 367 ? 0.212 -63.375 -33.062 1 77.69 367 VAL B O 1
ATOM 7594 N N . GLU B 1 368 ? -0.992 -61.531 -33.062 1 78.06 368 GLU B N 1
ATOM 7595 C CA . GLU B 1 368 ? -1.956 -62.062 -34 1 78.06 368 GLU B CA 1
ATOM 7596 C C . GLU B 1 368 ? -1.29 -62.438 -35.344 1 78.06 368 GLU B C 1
ATOM 7598 O O . GLU B 1 368 ? -1.574 -63.469 -35.906 1 78.06 368 GLU B O 1
ATOM 7603 N N . LYS B 1 369 ? -0.537 -61.531 -35.75 1 78.69 369 LYS B N 1
ATOM 7604 C CA . LYS B 1 369 ? 0.204 -61.75 -37 1 78.69 369 LYS B CA 1
ATOM 7605 C C . LYS B 1 369 ? 0.993 -63.062 -36.938 1 78.69 369 LYS B C 1
ATOM 7607 O O . LYS B 1 369 ? 0.92 -63.875 -37.844 1 78.69 369 LYS B O 1
ATOM 7612 N N . LEU B 1 370 ? 1.645 -63.344 -35.906 1 76.31 370 LEU B N 1
ATOM 7613 C CA . LEU B 1 370 ? 2.467 -64.562 -35.75 1 76.31 370 LEU B CA 1
ATOM 7614 C C . LEU B 1 370 ? 1.603 -65.812 -35.719 1 76.31 370 LEU B C 1
ATOM 7616 O O . LEU B 1 370 ? 1.964 -66.812 -36.312 1 76.31 370 LEU B O 1
ATOM 7620 N N . LEU B 1 371 ? 0.5 -65.688 -35.156 1 77.06 371 LEU B N 1
ATOM 7621 C CA . LEU B 1 371 ? -0.405 -66.812 -35.062 1 77.06 371 LEU B CA 1
ATOM 7622 C C . LEU B 1 371 ? -0.972 -67.188 -36.406 1 77.06 371 LEU B C 1
ATOM 7624 O O . LEU B 1 371 ? -1.091 -68.375 -36.75 1 77.06 371 LEU B O 1
ATOM 7628 N N . TYR B 1 372 ? -1.223 -66.25 -37.188 1 75.38 372 TYR B N 1
ATOM 7629 C CA . TYR B 1 372 ? -1.79 -66.5 -38.5 1 75.38 372 TYR B CA 1
ATOM 7630 C C . TYR B 1 372 ? -0.732 -67 -39.469 1 75.38 372 TYR B C 1
ATOM 7632 O O . TYR B 1 372 ? -1.031 -67.812 -40.312 1 75.38 372 TYR B O 1
ATOM 7640 N N . GLN B 1 373 ? 0.375 -66.562 -39.25 1 75 373 GLN B N 1
ATOM 7641 C CA . GLN B 1 373 ? 1.455 -67 -40.125 1 75 373 GLN B CA 1
ATOM 7642 C C . GLN B 1 373 ? 1.802 -68.5 -39.844 1 75 373 GLN B C 1
ATOM 7644 O O . GLN B 1 373 ? 2.029 -69.25 -40.781 1 75 373 GLN B O 1
ATOM 7649 N N . ILE B 1 374 ? 1.738 -68.938 -38.688 1 72.31 374 ILE B N 1
ATOM 7650 C CA . ILE B 1 374 ? 2.055 -70.312 -38.344 1 72.31 374 ILE B CA 1
ATOM 7651 C C . ILE B 1 374 ? 0.84 -71.188 -38.594 1 72.31 374 ILE B C 1
ATOM 7653 O O . ILE B 1 374 ? 0.978 -72.312 -39.094 1 72.31 374 ILE B O 1
ATOM 7657 N N . ASN B 1 375 ? -0.349 -70.688 -38.375 1 75.44 375 ASN B N 1
ATOM 7658 C CA . ASN B 1 375 ? -1.621 -71.375 -38.531 1 75.44 375 ASN B CA 1
ATOM 7659 C C . ASN B 1 375 ? -1.54 -72.812 -37.969 1 75.44 375 ASN B C 1
ATOM 7661 O O . ASN B 1 375 ? -1.519 -73.75 -38.75 1 75.44 375 ASN B O 1
ATOM 7665 N N . PRO B 1 376 ? -1.607 -72.938 -36.75 1 77.5 376 PRO B N 1
ATOM 7666 C CA . PRO B 1 376 ? -1.432 -74.25 -36.094 1 77.5 376 PRO B CA 1
ATOM 7667 C C . PRO B 1 376 ? -2.461 -75.312 -36.531 1 77.5 376 PRO B C 1
ATOM 7669 O O . PRO B 1 376 ? -2.125 -76.438 -36.719 1 77.5 376 PRO B O 1
ATOM 7672 N N . HIS B 1 377 ? -3.633 -74.938 -36.781 1 77.94 377 HIS B N 1
ATOM 7673 C CA . HIS B 1 377 ? -4.684 -75.812 -37.188 1 77.94 377 HIS B CA 1
ATOM 7674 C C . HIS B 1 377 ? -4.375 -76.438 -38.562 1 77.94 377 HIS B C 1
ATOM 7676 O O . HIS B 1 377 ? -4.52 -77.625 -38.75 1 77.94 377 HIS B O 1
ATOM 7682 N N . PHE B 1 378 ? -4.047 -75.625 -39.375 1 81.62 378 PHE B N 1
ATOM 7683 C CA . PHE B 1 378 ? -3.688 -76.062 -40.719 1 81.62 378 PHE B CA 1
ATOM 7684 C C . PHE B 1 378 ? -2.527 -77.062 -40.625 1 81.62 378 PHE B C 1
ATOM 7686 O O . PHE B 1 378 ? -2.541 -78.125 -41.312 1 81.62 378 PHE B O 1
ATOM 7693 N N . LEU B 1 379 ? -1.624 -76.75 -39.875 1 84.19 379 LEU B N 1
ATOM 7694 C CA . LEU B 1 379 ? -0.46 -77.625 -39.688 1 84.19 379 LEU B CA 1
ATOM 7695 C C . LEU B 1 379 ? -0.868 -79 -39.156 1 84.19 379 LEU B C 1
ATOM 7697 O O . LEU B 1 379 ? -0.462 -80 -39.688 1 84.19 379 LEU B O 1
ATOM 7701 N N . MET B 1 380 ? -1.711 -79 -38.219 1 86.19 380 MET B N 1
ATOM 7702 C CA . MET B 1 380 ? -2.146 -80.25 -37.562 1 86.19 380 MET B CA 1
ATOM 7703 C C . MET B 1 380 ? -2.977 -81.125 -38.531 1 86.19 380 MET B C 1
ATOM 7705 O O . MET B 1 380 ? -2.812 -82.312 -38.594 1 86.19 380 MET B O 1
ATOM 7709 N N . ASN B 1 381 ? -3.719 -80.5 -39.312 1 84.88 381 ASN B N 1
ATOM 7710 C CA . ASN B 1 381 ? -4.535 -81.188 -40.281 1 84.88 381 ASN B CA 1
ATOM 7711 C C . ASN B 1 381 ? -3.68 -81.812 -41.375 1 84.88 381 ASN B C 1
ATOM 7713 O O . ASN B 1 381 ? -3.961 -82.938 -41.812 1 84.88 381 ASN B O 1
ATOM 7717 N N . THR B 1 382 ? -2.748 -81.062 -41.75 1 91.06 382 THR B N 1
ATOM 7718 C CA . THR B 1 382 ? -1.85 -81.625 -42.781 1 91.06 382 THR B CA 1
ATOM 7719 C C . THR B 1 382 ? -1.071 -82.812 -42.25 1 91.06 382 THR B C 1
ATOM 7721 O O . THR B 1 382 ? -0.907 -83.812 -42.938 1 91.06 382 THR B O 1
ATOM 7724 N N . LEU B 1 383 ? -0.73 -82.75 -41.062 1 92.5 383 LEU B N 1
ATOM 7725 C CA . LEU B 1 383 ? -0.027 -83.875 -40.406 1 92.5 383 LEU B CA 1
ATOM 7726 C C . LEU B 1 383 ? -0.954 -85.062 -40.219 1 92.5 383 LEU B C 1
ATOM 7728 O O . LEU B 1 383 ? -0.523 -86.188 -40.344 1 92.5 383 LEU B O 1
ATOM 7732 N N . ASP B 1 384 ? -2.15 -84.812 -40.031 1 92.44 384 ASP B N 1
ATOM 7733 C CA . ASP B 1 384 ? -3.139 -85.875 -39.938 1 92.44 384 ASP B CA 1
ATOM 7734 C C . ASP B 1 384 ? -3.281 -86.562 -41.281 1 92.44 384 ASP B C 1
ATOM 7736 O O . ASP B 1 384 ? -3.447 -87.812 -41.344 1 92.44 384 ASP B O 1
ATOM 7740 N N . THR B 1 385 ? -3.205 -85.812 -42.312 1 93 385 THR B N 1
ATOM 7741 C CA . THR B 1 385 ? -3.238 -86.438 -43.625 1 93 385 THR B CA 1
ATOM 7742 C C . THR B 1 385 ? -2.041 -87.312 -43.844 1 93 385 THR B C 1
ATOM 7744 O O . THR B 1 385 ? -2.186 -88.438 -44.406 1 93 385 THR B O 1
ATOM 7747 N N . VAL B 1 386 ? -0.933 -86.938 -43.438 1 93.75 386 VAL B N 1
ATOM 7748 C CA . VAL B 1 386 ? 0.264 -87.75 -43.531 1 93.75 386 VAL B CA 1
ATOM 7749 C C . VAL B 1 386 ? 0.08 -89 -42.719 1 93.75 386 VAL B C 1
ATOM 7751 O O . VAL B 1 386 ? 0.452 -90.125 -43.156 1 93.75 386 VAL B O 1
ATOM 7754 N N . HIS B 1 387 ? -0.501 -88.938 -41.594 1 94.06 387 HIS B N 1
ATOM 7755 C CA . HIS B 1 387 ? -0.782 -90.062 -40.719 1 94.06 387 HIS B CA 1
ATOM 7756 C C . HIS B 1 387 ? -1.649 -91.062 -41.406 1 94.06 387 HIS B C 1
ATOM 7758 O O . HIS B 1 387 ? -1.3 -92.25 -41.438 1 94.06 387 HIS B O 1
ATOM 7764 N N . TRP B 1 388 ? -2.609 -90.625 -42.031 1 93.19 388 TRP B N 1
ATOM 7765 C CA . TRP B 1 388 ? -3.543 -91.562 -42.656 1 93.19 388 TRP B CA 1
ATOM 7766 C C . TRP B 1 388 ? -2.926 -92.188 -43.906 1 93.19 388 TRP B C 1
ATOM 7768 O O . TRP B 1 388 ? -3.119 -93.375 -44.156 1 93.19 388 TRP B O 1
ATOM 7778 N N . LEU B 1 389 ? -2.18 -91.5 -44.594 1 93.31 389 LEU B N 1
ATOM 7779 C CA . LEU B 1 389 ? -1.468 -92 -45.75 1 93.31 389 LEU B CA 1
ATOM 7780 C C . LEU B 1 389 ? -0.467 -93.062 -45.312 1 93.31 389 LEU B C 1
ATOM 7782 O O . LEU B 1 389 ? -0.321 -94.125 -45.969 1 93.31 389 LEU B O 1
ATOM 7786 N N . ALA B 1 390 ? 0.152 -92.875 -44.25 1 94.69 390 ALA B N 1
ATOM 7787 C CA . ALA B 1 390 ? 1.127 -93.812 -43.719 1 94.69 390 ALA B CA 1
ATOM 7788 C C . ALA B 1 390 ? 0.445 -95.062 -43.25 1 94.69 390 ALA B C 1
ATOM 7790 O O . ALA B 1 390 ? 0.928 -96.188 -43.531 1 94.69 390 ALA B O 1
ATOM 7791 N N . VAL B 1 391 ? -0.658 -94.938 -42.656 1 94.5 391 VAL B N 1
ATOM 7792 C CA . VAL B 1 391 ? -1.415 -96.062 -42.188 1 94.5 391 VAL B CA 1
ATOM 7793 C C . VAL B 1 391 ? -1.901 -96.938 -43.375 1 94.5 391 VAL B C 1
ATOM 7795 O O . VAL B 1 391 ? -1.748 -98.125 -43.406 1 94.5 391 VAL B O 1
ATOM 7798 N N . MET B 1 392 ? -2.383 -96.312 -44.344 1 94.31 392 MET B N 1
ATOM 7799 C CA . MET B 1 392 ? -2.926 -97 -45.531 1 94.31 392 MET B CA 1
ATOM 7800 C C . MET B 1 392 ? -1.831 -97.75 -46.281 1 94.31 392 MET B C 1
ATOM 7802 O O . MET B 1 392 ? -2.084 -98.75 -46.875 1 94.31 392 MET B O 1
ATOM 7806 N N . ASN B 1 393 ? -0.666 -97.25 -46.219 1 93.88 393 ASN B N 1
ATOM 7807 C CA . ASN B 1 393 ? 0.438 -97.812 -46.969 1 93.88 393 ASN B CA 1
ATOM 7808 C C . ASN B 1 393 ? 1.315 -98.688 -46.094 1 93.88 393 ASN B C 1
ATOM 7810 O O . ASN B 1 393 ? 2.393 -99.125 -46.5 1 93.88 393 ASN B O 1
ATOM 7814 N N . GLY B 1 394 ? 0.937 -98.875 -44.844 1 92.5 394 GLY B N 1
ATOM 7815 C CA . GLY B 1 394 ? 1.647 -99.75 -43.906 1 92.5 394 GLY B CA 1
ATOM 7816 C C . GLY B 1 394 ? 3.002 -99.25 -43.5 1 92.5 394 GLY B C 1
ATOM 7817 O O . GLY B 1 394 ? 3.967 -100 -43.375 1 92.5 394 GLY B O 1
ATOM 7818 N N . GLN B 1 395 ? 3.102 -98 -43.5 1 92.25 395 GLN B N 1
ATOM 7819 C CA . GLN B 1 395 ? 4.344 -97.375 -43.062 1 92.25 395 GLN B CA 1
ATOM 7820 C C . GLN B 1 395 ? 4.312 -97 -41.594 1 92.25 395 GLN B C 1
ATOM 7822 O O . GLN B 1 395 ? 4.027 -95.875 -41.188 1 92.25 395 GLN B O 1
ATOM 7827 N N . GLY B 1 396 ? 4.691 -97.875 -40.688 1 92.44 396 GLY B N 1
ATOM 7828 C CA . GLY B 1 396 ? 4.551 -97.75 -39.25 1 92.44 396 GLY B CA 1
ATOM 7829 C C . GLY B 1 396 ? 5.445 -96.688 -38.625 1 92.44 396 GLY B C 1
ATOM 7830 O O . GLY B 1 396 ? 5.027 -95.938 -37.719 1 92.44 396 GLY B O 1
ATOM 7831 N N . GLU B 1 397 ? 6.605 -96.562 -39.062 1 91.69 397 GLU B N 1
ATOM 7832 C CA . GLU B 1 397 ? 7.551 -95.562 -38.5 1 91.69 397 GLU B CA 1
ATOM 7833 C C . GLU B 1 397 ? 7.113 -94.125 -38.812 1 91.69 397 GLU B C 1
ATOM 7835 O O . GLU B 1 397 ? 7.203 -93.25 -37.938 1 91.69 397 GLU B O 1
ATOM 7840 N N . ILE B 1 398 ? 6.688 -93.938 -40.031 1 93.94 398 ILE B N 1
ATOM 7841 C CA . ILE B 1 398 ? 6.195 -92.625 -40.406 1 93.94 398 ILE B CA 1
ATOM 7842 C C . ILE B 1 398 ? 4.957 -92.25 -39.562 1 93.94 398 ILE B C 1
ATOM 7844 O O . ILE B 1 398 ? 4.809 -91.125 -39.094 1 93.94 398 ILE B O 1
ATOM 7848 N N . ASP B 1 399 ? 4.145 -93.25 -39.438 1 95 399 ASP B N 1
ATOM 7849 C CA . ASP B 1 399 ? 2.93 -93.062 -38.656 1 95 399 ASP B CA 1
ATOM 7850 C C . ASP B 1 399 ? 3.26 -92.625 -37.219 1 95 399 ASP B C 1
ATOM 7852 O O . ASP B 1 399 ? 2.693 -91.688 -36.656 1 95 399 ASP B O 1
ATOM 7856 N N . LYS B 1 400 ? 4.141 -93.312 -36.656 1 93.81 400 LYS B N 1
ATOM 7857 C CA . LYS B 1 400 ? 4.547 -93.062 -35.281 1 93.81 400 LYS B CA 1
ATOM 7858 C C . LYS B 1 400 ? 5.141 -91.688 -35.156 1 93.81 400 LYS B C 1
ATOM 7860 O O . LYS B 1 400 ? 4.824 -90.938 -34.188 1 93.81 400 LYS B O 1
ATOM 7865 N N . LEU B 1 401 ? 5.91 -91.312 -36.031 1 93.75 401 LEU B N 1
ATOM 7866 C CA . LEU B 1 401 ? 6.566 -90 -36.031 1 93.75 401 LEU B CA 1
ATOM 7867 C C . LEU B 1 401 ? 5.539 -88.875 -36.156 1 93.75 401 LEU B C 1
ATOM 7869 O O . LEU B 1 401 ? 5.594 -87.938 -35.375 1 93.75 401 LEU B O 1
ATOM 7873 N N . VAL B 1 402 ? 4.664 -88.938 -36.969 1 95.31 402 VAL B N 1
ATOM 7874 C CA . VAL B 1 402 ? 3.682 -87.875 -37.25 1 95.31 402 VAL B CA 1
ATOM 7875 C C . VAL B 1 402 ? 2.695 -87.812 -36.094 1 95.31 402 VAL B C 1
ATOM 7877 O O . VAL B 1 402 ? 2.27 -86.75 -35.688 1 95.31 402 VAL B O 1
ATOM 7880 N N . GLN B 1 403 ? 2.334 -88.875 -35.531 1 94.62 403 GLN B N 1
ATOM 7881 C CA . GLN B 1 403 ? 1.443 -88.875 -34.375 1 94.62 403 GLN B CA 1
ATOM 7882 C C . GLN B 1 403 ? 2.092 -88.188 -33.188 1 94.62 403 GLN B C 1
ATOM 7884 O O . GLN B 1 403 ? 1.44 -87.375 -32.5 1 94.62 403 GLN B O 1
ATOM 7889 N N . SER B 1 404 ? 3.275 -88.5 -32.969 1 94 404 SER B N 1
ATOM 7890 C CA . SER B 1 404 ? 4 -87.875 -31.891 1 94 404 SER B CA 1
ATOM 7891 C C . SER B 1 404 ? 4.145 -86.375 -32.125 1 94 404 SER B C 1
ATOM 7893 O O . SER B 1 404 ? 4.012 -85.562 -31.188 1 94 404 SER B O 1
ATOM 7895 N N . LEU B 1 405 ? 4.43 -86.125 -33.344 1 92.94 405 LEU B N 1
ATOM 7896 C CA . LEU B 1 405 ? 4.551 -84.688 -33.688 1 92.94 405 LEU B CA 1
ATOM 7897 C C . LEU B 1 405 ? 3.227 -83.938 -33.469 1 92.94 405 LEU B C 1
ATOM 7899 O O . LEU B 1 405 ? 3.207 -82.875 -32.938 1 92.94 405 LEU B O 1
ATOM 7903 N N . ASN B 1 406 ? 2.188 -84.5 -33.875 1 91.56 406 ASN B N 1
ATOM 7904 C CA . ASN B 1 406 ? 0.866 -83.875 -33.719 1 91.56 406 ASN B CA 1
ATOM 7905 C C . ASN B 1 406 ? 0.533 -83.688 -32.219 1 91.56 406 ASN B C 1
ATOM 7907 O O . ASN B 1 406 ? -0.013 -82.688 -31.828 1 91.56 406 ASN B O 1
ATOM 7911 N N . LYS B 1 407 ? 0.807 -84.688 -31.5 1 91.06 407 LYS B N 1
ATOM 7912 C CA . LYS B 1 407 ? 0.56 -84.625 -30.062 1 91.06 407 LYS B CA 1
ATOM 7913 C C . LYS B 1 407 ? 1.375 -83.5 -29.438 1 91.06 407 LYS B C 1
ATOM 7915 O O . LYS B 1 407 ? 0.872 -82.75 -28.594 1 91.06 407 LYS B O 1
ATOM 7920 N N . LEU B 1 408 ? 2.527 -83.438 -29.828 1 90.12 408 LEU B N 1
ATOM 7921 C CA . LEU B 1 408 ? 3.4 -82.375 -29.312 1 90.12 408 LEU B CA 1
ATOM 7922 C C . LEU B 1 408 ? 2.893 -81 -29.719 1 90.12 408 LEU B C 1
ATOM 7924 O O . LEU B 1 408 ? 2.881 -80.062 -28.906 1 90.12 408 LEU B O 1
ATOM 7928 N N . LEU B 1 409 ? 2.535 -80.875 -30.922 1 86.62 409 LEU B N 1
ATOM 7929 C CA . LEU B 1 409 ? 2.027 -79.562 -31.422 1 86.62 409 LEU B CA 1
ATOM 7930 C C . LEU B 1 409 ? 0.738 -79.188 -30.703 1 86.62 409 LEU B C 1
ATOM 7932 O O . LEU B 1 409 ? 0.514 -78 -30.422 1 86.62 409 LEU B O 1
ATOM 7936 N N . TYR B 1 410 ? -0.033 -80.125 -30.469 1 83.81 410 TYR B N 1
ATOM 7937 C CA . TYR B 1 410 ? -1.262 -79.875 -29.734 1 83.81 410 TYR B CA 1
ATOM 7938 C C . TYR B 1 410 ? -0.955 -79.312 -28.344 1 83.81 410 TYR B C 1
ATOM 7940 O O . TYR B 1 410 ? -1.629 -78.438 -27.875 1 83.81 410 TYR B O 1
ATOM 7948 N N . TYR B 1 411 ? -0.071 -79.875 -27.812 1 86.44 411 TYR B N 1
ATOM 7949 C CA . TYR B 1 411 ? 0.338 -79.438 -26.484 1 86.44 411 TYR B CA 1
ATOM 79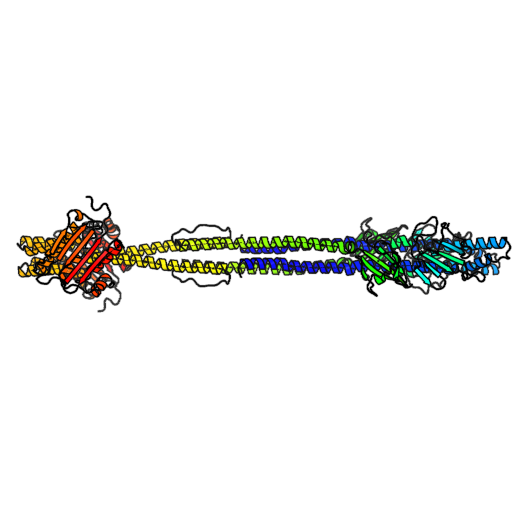50 C C . TYR B 1 411 ? 0.902 -78 -26.562 1 86.44 411 TYR B C 1
ATOM 7952 O O . TYR B 1 411 ? 0.531 -77.188 -25.766 1 86.44 411 TYR B O 1
ATOM 7960 N N . ASN B 1 412 ? 1.737 -77.812 -27.516 1 80.75 412 ASN B N 1
ATOM 7961 C CA . ASN B 1 412 ? 2.434 -76.562 -27.609 1 80.75 412 ASN B CA 1
ATOM 7962 C C . ASN B 1 412 ? 1.481 -75.438 -27.984 1 80.75 412 ASN B C 1
ATOM 7964 O O . ASN B 1 412 ? 1.633 -74.312 -27.516 1 80.75 412 ASN B O 1
ATOM 7968 N N . LEU B 1 413 ? 0.576 -75.812 -28.891 1 72.62 413 LEU B N 1
ATOM 7969 C CA . LEU B 1 413 ? -0.279 -74.75 -29.438 1 72.62 413 LEU B CA 1
ATOM 7970 C C . LEU B 1 413 ? -1.62 -74.688 -28.719 1 72.62 413 LEU B C 1
ATOM 7972 O O . LEU B 1 413 ? -2.457 -73.875 -29 1 72.62 413 LEU B O 1
ATOM 7976 N N . GLY B 1 414 ? -1.918 -75.812 -27.969 1 62.59 414 GLY B N 1
ATOM 7977 C CA . GLY B 1 414 ? -3.201 -75.812 -27.281 1 62.59 414 GLY B CA 1
ATOM 7978 C C . GLY B 1 414 ? -3.555 -74.438 -26.641 1 62.59 414 GLY B C 1
ATOM 7979 O O . GLY B 1 414 ? -2.912 -73.438 -26.922 1 62.59 414 GLY B O 1
ATOM 7980 N N . LYS B 1 415 ? -4.477 -74.438 -25.609 1 56.22 415 LYS B N 1
ATOM 7981 C CA . LYS B 1 415 ? -5.191 -73.25 -25.156 1 56.22 415 LYS B CA 1
ATOM 7982 C C . LYS B 1 415 ? -4.223 -72.125 -24.734 1 56.22 415 LYS B C 1
ATOM 7984 O O . LYS B 1 415 ? -3.5 -72.25 -23.75 1 56.22 415 LYS B O 1
ATOM 7989 N N . LEU B 1 416 ? -3.871 -71.375 -25.734 1 51.72 416 LEU B N 1
ATOM 7990 C CA . LEU B 1 416 ? -3.113 -70.188 -25.531 1 51.72 416 LEU B CA 1
ATOM 7991 C C . LEU B 1 416 ? -3.486 -69.5 -24.203 1 51.72 416 LEU B C 1
ATOM 7993 O O . LEU B 1 416 ? -4.66 -69.188 -23.969 1 51.72 416 LEU B O 1
ATOM 7997 N N . GLY B 1 417 ? -2.578 -69.375 -23.297 1 55.91 417 GLY B N 1
ATOM 7998 C CA . GLY B 1 417 ? -2.76 -68.688 -22.062 1 55.91 417 GLY B CA 1
ATOM 7999 C C . GLY B 1 417 ? -3.062 -69.562 -20.875 1 55.91 417 GLY B C 1
ATOM 8000 O O . GLY B 1 417 ? -3.033 -69.062 -19.734 1 55.91 417 GLY B O 1
ATOM 8001 N N . GLN B 1 418 ? -3.418 -70.812 -21.25 1 61.34 418 GLN B N 1
ATOM 8002 C CA . GLN B 1 418 ? -3.842 -71.625 -20.125 1 61.34 418 GLN B CA 1
ATOM 8003 C C . GLN B 1 418 ? -2.666 -72.375 -19.516 1 61.34 418 GLN B C 1
ATOM 8005 O O . GLN B 1 418 ? -1.732 -72.75 -20.234 1 61.34 418 GLN B O 1
ATOM 8010 N N . VAL B 1 419 ? -2.637 -72.438 -18.297 1 73.94 419 VAL B N 1
ATOM 8011 C CA . VAL B 1 419 ? -1.68 -73.125 -17.484 1 73.94 419 VAL B CA 1
ATOM 8012 C C . VAL B 1 419 ? -1.772 -74.625 -17.797 1 73.94 419 VAL B C 1
ATOM 8014 O O . VAL B 1 419 ? -2.83 -75.125 -18.188 1 73.94 419 VAL B O 1
ATOM 8017 N N . SER B 1 420 ? -0.621 -75.25 -17.969 1 86.31 420 SER B N 1
ATOM 8018 C CA . SER B 1 420 ? -0.537 -76.688 -18.156 1 86.31 420 SER B CA 1
ATOM 8019 C C . SER B 1 420 ? -0.239 -77.438 -16.844 1 86.31 420 SER B C 1
ATOM 8021 O O . SER B 1 420 ? -0.027 -76.75 -15.82 1 86.31 420 SER B O 1
ATOM 8023 N N . THR B 1 421 ? -0.445 -78.812 -16.812 1 91.38 421 THR B N 1
ATOM 8024 C CA . THR B 1 421 ? -0.085 -79.625 -15.641 1 91.38 421 THR B CA 1
ATOM 8025 C C . THR B 1 421 ? 1.279 -80.25 -15.836 1 91.38 421 THR B C 1
ATOM 8027 O O . THR B 1 421 ? 1.781 -80.375 -16.953 1 91.38 421 THR B O 1
ATOM 8030 N N . MET B 1 422 ? 1.786 -80.75 -14.734 1 93.25 422 MET B N 1
ATOM 8031 C CA . MET B 1 422 ? 3.072 -81.438 -14.797 1 93.25 422 MET B CA 1
ATOM 8032 C C . MET B 1 422 ? 2.971 -82.688 -15.641 1 93.25 422 MET B C 1
ATOM 8034 O O . MET B 1 422 ? 3.91 -83.062 -16.344 1 93.25 422 MET B O 1
ATOM 8038 N N . GLU B 1 423 ? 1.818 -83.25 -15.57 1 94.12 423 GLU B N 1
ATOM 8039 C CA . GLU B 1 423 ? 1.573 -84.438 -16.375 1 94.12 423 GLU B CA 1
ATOM 8040 C C . GLU B 1 423 ? 1.639 -84.125 -17.859 1 94.12 423 GLU B C 1
ATOM 8042 O O . GLU B 1 423 ? 2.27 -84.875 -18.625 1 94.12 423 GLU B O 1
ATOM 8047 N N . GLU B 1 424 ? 1.061 -83.125 -18.203 1 92.62 424 GLU B N 1
ATOM 8048 C CA . GLU B 1 424 ? 1.054 -82.688 -19.594 1 92.62 424 GLU B CA 1
ATOM 8049 C C . GLU B 1 424 ? 2.457 -82.312 -20.078 1 92.62 424 GLU B C 1
ATOM 8051 O O . GLU B 1 424 ? 2.836 -82.625 -21.203 1 92.62 424 GLU B O 1
ATOM 8056 N N . GLU B 1 425 ? 3.182 -81.75 -19.203 1 93.5 425 GLU B N 1
ATOM 8057 C CA . GLU B 1 425 ? 4.559 -81.375 -19.531 1 93.5 425 GLU B CA 1
ATOM 8058 C C . GLU B 1 425 ? 5.418 -82.625 -19.766 1 93.5 425 GLU B C 1
ATOM 8060 O O . GLU B 1 425 ? 6.215 -82.688 -20.703 1 93.5 425 GLU B O 1
ATOM 8065 N N . ILE B 1 426 ? 5.191 -83.562 -18.938 1 94.94 426 ILE B N 1
ATOM 8066 C CA . ILE B 1 426 ? 5.961 -84.75 -19.031 1 94.94 426 ILE B CA 1
ATOM 8067 C C . ILE B 1 426 ? 5.578 -85.5 -20.297 1 94.94 426 ILE B C 1
ATOM 8069 O O . ILE B 1 426 ? 6.445 -86.062 -21 1 94.94 426 ILE B O 1
ATOM 8073 N N . ASP B 1 427 ? 4.332 -85.562 -20.531 1 94.81 427 ASP B N 1
ATOM 8074 C CA . ASP B 1 427 ? 3.855 -86.25 -21.719 1 94.81 427 ASP B CA 1
ATOM 8075 C C . ASP B 1 427 ? 4.406 -85.562 -22.984 1 94.81 427 ASP B C 1
ATOM 8077 O O . ASP B 1 427 ? 4.797 -86.25 -23.938 1 94.81 427 ASP B O 1
ATOM 8081 N N . ALA B 1 428 ? 4.402 -84.312 -22.984 1 92.94 428 ALA B N 1
ATOM 8082 C CA . ALA B 1 428 ? 4.953 -83.625 -24.109 1 92.94 428 ALA B CA 1
ATOM 8083 C C . ALA B 1 428 ? 6.441 -83.875 -24.281 1 92.94 428 ALA B C 1
ATOM 8085 O O . ALA B 1 428 ? 6.918 -84.062 -25.406 1 92.94 428 ALA B O 1
ATOM 8086 N N . LEU B 1 429 ? 7.078 -84 -23.25 1 94.25 429 LEU B N 1
ATOM 8087 C CA . LEU B 1 429 ? 8.5 -84.312 -23.297 1 94.25 429 LEU B CA 1
ATOM 8088 C C . LEU B 1 429 ? 8.734 -85.688 -23.875 1 94.25 429 LEU B C 1
ATOM 8090 O O . LEU B 1 429 ? 9.656 -85.875 -24.672 1 94.25 429 LEU B O 1
ATOM 8094 N N . ARG B 1 430 ? 7.945 -86.562 -23.469 1 94.5 430 ARG B N 1
ATOM 8095 C CA . ARG B 1 430 ? 8.062 -87.938 -23.969 1 94.5 430 ARG B CA 1
ATOM 8096 C C . ARG B 1 430 ? 7.871 -87.938 -25.484 1 94.5 430 ARG B C 1
ATOM 8098 O O . ARG B 1 430 ? 8.594 -88.688 -26.188 1 94.5 430 ARG B O 1
ATOM 8105 N N . GLN B 1 431 ? 6.902 -87.188 -25.922 1 94 431 GLN B N 1
ATOM 8106 C CA . GLN B 1 431 ? 6.688 -87.125 -27.375 1 94 431 GLN B CA 1
ATOM 8107 C C . GLN B 1 431 ? 7.898 -86.562 -28.078 1 94 431 GLN B C 1
ATOM 8109 O O . GLN B 1 431 ? 8.305 -87 -29.141 1 94 431 GLN B O 1
ATOM 8114 N N . TYR B 1 432 ? 8.406 -85.562 -27.5 1 92.25 432 TYR B N 1
ATOM 8115 C CA . TYR B 1 432 ? 9.602 -84.938 -28.047 1 92.25 432 TYR B CA 1
ATOM 8116 C C . TYR B 1 432 ? 10.758 -85.938 -28.141 1 92.25 432 TYR B C 1
ATOM 8118 O O . TYR B 1 432 ? 11.469 -86 -29.141 1 92.25 432 TYR B O 1
ATOM 8126 N N . LEU B 1 433 ? 10.914 -86.688 -27.188 1 92.25 433 LEU B N 1
ATOM 8127 C CA . LEU B 1 433 ? 11.992 -87.688 -27.141 1 92.25 433 LEU B CA 1
ATOM 8128 C C . LEU B 1 433 ? 11.789 -88.75 -28.203 1 92.25 433 LEU B C 1
ATOM 8130 O O . LEU B 1 433 ? 12.758 -89.188 -28.812 1 92.25 433 LEU B O 1
ATOM 8134 N N . ILE B 1 434 ? 10.57 -89.125 -28.359 1 92.88 434 ILE B N 1
ATOM 8135 C CA . ILE B 1 434 ? 10.25 -90.125 -29.406 1 92.88 434 ILE B CA 1
ATOM 8136 C C . ILE B 1 434 ? 10.664 -89.562 -30.766 1 92.88 434 ILE B C 1
ATOM 8138 O O . ILE B 1 434 ? 11.289 -90.25 -31.562 1 92.88 434 ILE B O 1
ATOM 8142 N N . LEU B 1 435 ? 10.391 -88.312 -30.984 1 92.69 435 LEU B N 1
ATOM 8143 C CA . LEU B 1 435 ? 10.727 -87.688 -32.25 1 92.69 435 LEU B CA 1
ATOM 8144 C C . LEU B 1 435 ? 12.242 -87.625 -32.438 1 92.69 435 LEU B C 1
ATOM 8146 O O . LEU B 1 435 ? 12.742 -87.938 -33.531 1 92.69 435 LEU B O 1
ATOM 8150 N N . GLN B 1 436 ? 12.922 -87.375 -31.422 1 89.19 436 GLN B N 1
ATOM 8151 C CA . GLN B 1 436 ? 14.383 -87.25 -31.5 1 89.19 436 GLN B CA 1
ATOM 8152 C C . GLN B 1 436 ? 15.008 -88.625 -31.703 1 89.19 436 GLN B C 1
ATOM 8154 O O . GLN B 1 436 ? 16 -88.812 -32.406 1 89.19 436 GLN B O 1
ATOM 8159 N N . GLN B 1 437 ? 14.453 -89.562 -31.078 1 89.25 437 GLN B N 1
ATOM 8160 C CA . GLN B 1 437 ? 14.945 -90.938 -31.219 1 89.25 437 GLN B CA 1
ATOM 8161 C C . GLN B 1 437 ? 14.828 -91.438 -32.656 1 89.25 437 GLN B C 1
ATOM 8163 O O . GLN B 1 437 ? 15.758 -92.062 -33.188 1 89.25 437 GLN B O 1
ATOM 8168 N N . ILE B 1 438 ? 13.766 -91.125 -33.25 1 88.75 438 ILE B N 1
ATOM 8169 C CA . ILE B 1 438 ? 13.539 -91.562 -34.625 1 88.75 438 ILE B CA 1
ATOM 8170 C C . ILE B 1 438 ? 14.453 -90.75 -35.562 1 88.75 438 ILE B C 1
ATOM 8172 O O . ILE B 1 438 ? 15.07 -91.375 -36.469 1 88.75 438 ILE B O 1
ATOM 8176 N N . ARG B 1 439 ? 14.609 -89.625 -35.312 1 86.38 439 ARG B N 1
ATOM 8177 C CA . ARG B 1 439 ? 15.398 -88.75 -36.188 1 86.38 439 ARG B CA 1
ATOM 8178 C C . ARG B 1 439 ? 16.875 -89.125 -36.188 1 86.38 439 ARG B C 1
ATOM 8180 O O . ARG B 1 439 ? 17.516 -89.188 -37.219 1 86.38 439 ARG B O 1
ATOM 8187 N N . TYR B 1 440 ? 17.328 -89.438 -34.969 1 84.12 440 TYR B N 1
ATOM 8188 C CA . TYR B 1 440 ? 18.766 -89.688 -34.844 1 84.12 440 TYR B CA 1
ATOM 8189 C C . TYR B 1 440 ? 19.047 -91.188 -34.781 1 84.12 440 TYR B C 1
ATOM 8191 O O . TYR B 1 440 ? 20.203 -91.562 -34.75 1 84.12 440 TYR B O 1
ATOM 8199 N N . ASP B 1 441 ? 17.984 -91.875 -34.875 1 82.38 441 ASP B N 1
ATOM 8200 C CA . ASP B 1 441 ? 18.109 -93.375 -34.75 1 82.38 441 ASP B CA 1
ATOM 8201 C C . ASP B 1 441 ? 18.984 -93.75 -33.562 1 82.38 441 ASP B C 1
ATOM 8203 O O . ASP B 1 441 ? 19.938 -94.5 -33.719 1 82.38 441 ASP B O 1
ATOM 8207 N N . PHE B 1 442 ? 18.656 -93.125 -32.5 1 82.06 442 PHE B N 1
ATOM 8208 C CA . PHE B 1 442 ? 19.422 -93.25 -31.25 1 82.06 442 PHE B CA 1
ATOM 8209 C C . PHE B 1 442 ? 18.484 -93.375 -30.047 1 82.06 442 PHE B C 1
ATOM 8211 O O . PHE B 1 442 ? 17.484 -92.625 -29.984 1 82.06 442 PHE B O 1
ATOM 8218 N N . GLU B 1 443 ? 18.812 -94.375 -29.203 1 81.12 443 GLU B N 1
ATOM 8219 C CA . GLU B 1 443 ? 18.016 -94.5 -27.984 1 81.12 443 GLU B CA 1
ATOM 8220 C C . GLU B 1 443 ? 18.609 -93.688 -26.844 1 81.12 443 GLU B C 1
ATOM 8222 O O . GLU B 1 443 ? 19.688 -94 -26.328 1 81.12 443 GLU B O 1
ATOM 8227 N N . PHE B 1 444 ? 17.875 -92.688 -26.484 1 81.62 444 PHE B N 1
ATOM 8228 C CA . PHE B 1 444 ? 18.297 -91.875 -25.375 1 81.62 444 PHE B CA 1
ATOM 8229 C C . PHE B 1 444 ? 17.844 -92.438 -24.047 1 81.62 444 PHE B C 1
ATOM 8231 O O . PHE B 1 444 ? 16.734 -92.938 -23.922 1 81.62 444 PHE B O 1
ATOM 8238 N N . ASP B 1 445 ? 18.781 -92.5 -23.141 1 88.31 445 ASP B N 1
ATOM 8239 C CA . ASP B 1 445 ? 18.422 -92.938 -21.812 1 88.31 445 ASP B CA 1
ATOM 8240 C C . ASP B 1 445 ? 17.938 -91.75 -20.938 1 88.31 445 ASP B C 1
ATOM 8242 O O . ASP B 1 445 ? 18.719 -91.125 -20.281 1 88.31 445 ASP B O 1
ATOM 8246 N N . VAL B 1 446 ? 16.656 -91.5 -20.984 1 92 446 VAL B N 1
ATOM 8247 C CA . VAL B 1 446 ? 16.016 -90.5 -20.203 1 92 446 VAL B CA 1
ATOM 8248 C C . VAL B 1 446 ? 15.102 -91.125 -19.156 1 92 446 VAL B C 1
ATOM 8250 O O . VAL B 1 446 ? 14.156 -91.812 -19.5 1 92 446 VAL B O 1
ATOM 8253 N N . ARG B 1 447 ? 15.391 -90.812 -17.875 1 93.5 447 ARG B N 1
ATOM 8254 C CA . ARG B 1 447 ? 14.617 -91.375 -16.781 1 93.5 447 ARG B CA 1
ATOM 8255 C C . ARG B 1 447 ? 13.82 -90.25 -16.062 1 93.5 447 ARG B C 1
ATOM 8257 O O . ARG B 1 447 ? 14.391 -89.312 -15.547 1 93.5 447 ARG B O 1
ATOM 8264 N N . ILE B 1 448 ? 12.523 -90.438 -16.047 1 94.88 448 ILE B N 1
ATOM 8265 C CA . ILE B 1 448 ? 11.648 -89.438 -15.438 1 94.88 448 ILE B CA 1
ATOM 8266 C C . ILE B 1 448 ? 10.984 -90.062 -14.195 1 94.88 448 ILE B C 1
ATOM 8268 O O . ILE B 1 448 ? 10.336 -91.062 -14.266 1 94.88 448 ILE B O 1
ATOM 8272 N N . THR B 1 449 ? 11.227 -89.438 -13.07 1 94.5 449 THR B N 1
ATOM 8273 C CA . THR B 1 449 ? 10.578 -89.875 -11.82 1 94.5 449 THR B CA 1
ATOM 8274 C C . THR B 1 449 ? 9.742 -88.688 -11.273 1 94.5 449 THR B C 1
ATOM 8276 O O . THR B 1 449 ? 10.258 -87.625 -11.023 1 94.5 449 THR B O 1
ATOM 8279 N N . ALA B 1 450 ? 8.477 -88.938 -11.219 1 93.31 450 ALA B N 1
ATOM 8280 C CA . ALA B 1 450 ? 7.555 -87.938 -10.68 1 93.31 450 ALA B CA 1
ATOM 8281 C C . ALA B 1 450 ? 6.555 -88.562 -9.727 1 93.31 450 ALA B C 1
ATOM 8283 O O . ALA B 1 450 ? 5.965 -89.625 -10.031 1 93.31 450 ALA B O 1
ATOM 8284 N N . ASP B 1 451 ? 6.375 -87.938 -8.57 1 85.44 451 ASP B N 1
ATOM 8285 C CA . ASP B 1 451 ? 5.367 -88.438 -7.633 1 85.44 451 ASP B CA 1
ATOM 8286 C C . ASP B 1 451 ? 3.957 -88.188 -8.172 1 85.44 451 ASP B C 1
ATOM 8288 O O . ASP B 1 451 ? 3.711 -87.25 -8.891 1 85.44 451 ASP B O 1
ATOM 8292 N N . GLU B 1 452 ? 3.016 -89 -7.863 1 86.62 452 GLU B N 1
ATOM 8293 C CA . GLU B 1 452 ? 1.636 -88.875 -8.328 1 86.62 452 GLU B CA 1
ATOM 8294 C C . GLU B 1 452 ? 0.992 -87.562 -7.891 1 86.62 452 GLU B C 1
ATOM 8296 O O . GLU B 1 452 ? 0.154 -87.062 -8.602 1 86.62 452 GLU B O 1
ATOM 8301 N N . GLN B 1 453 ? 1.528 -87.125 -6.797 1 87.62 453 GLN B N 1
ATOM 8302 C CA . GLN B 1 453 ? 0.914 -85.875 -6.223 1 87.62 453 GLN B CA 1
ATOM 8303 C C . GLN B 1 453 ? 1.283 -84.688 -7.023 1 87.62 453 GLN B C 1
ATOM 8305 O O . GLN B 1 453 ? 0.582 -83.625 -6.961 1 87.62 453 GLN B O 1
ATOM 8310 N N . VAL B 1 454 ? 2.293 -84.75 -7.77 1 91.44 454 VAL B N 1
ATOM 8311 C CA . VAL B 1 454 ? 2.783 -83.562 -8.422 1 91.44 454 VAL B CA 1
ATOM 8312 C C . VAL B 1 454 ? 2.227 -83.438 -9.836 1 91.44 454 VAL B C 1
ATOM 8314 O O . VAL B 1 454 ? 2.268 -82.375 -10.469 1 91.44 454 VAL B O 1
ATOM 8317 N N . LEU B 1 455 ? 1.585 -84.438 -10.391 1 91.81 455 LEU B N 1
ATOM 8318 C CA . LEU B 1 455 ? 1.21 -84.562 -11.797 1 91.81 455 LEU B CA 1
ATOM 8319 C C . LEU B 1 455 ? 0.117 -83.562 -12.141 1 91.81 455 LEU B C 1
ATOM 8321 O O . LEU B 1 455 ? 0.066 -83.062 -13.258 1 91.81 455 LEU B O 1
ATOM 8325 N N . GLN B 1 456 ? -0.631 -83.125 -11.125 1 91.12 456 GLN B N 1
ATOM 8326 C CA . GLN B 1 456 ? -1.767 -82.25 -11.422 1 91.12 456 GLN B CA 1
ATOM 8327 C C . GLN B 1 456 ? -1.462 -80.812 -11.062 1 91.12 456 GLN B C 1
ATOM 8329 O O . GLN B 1 456 ? -2.295 -79.938 -11.266 1 91.12 456 GLN B O 1
ATOM 8334 N N . ILE B 1 457 ? -0.289 -80.625 -10.594 1 89.94 457 ILE B N 1
ATOM 8335 C CA . ILE B 1 457 ? 0.079 -79.25 -10.242 1 89.94 457 ILE B CA 1
ATOM 8336 C C . ILE B 1 457 ? 0.2 -78.375 -11.508 1 89.94 457 ILE B C 1
ATOM 8338 O O . ILE B 1 457 ? 0.84 -78.812 -12.477 1 89.94 457 ILE B O 1
ATOM 8342 N N . PRO B 1 458 ? -0.454 -77.188 -11.523 1 88.69 458 PRO B N 1
ATOM 8343 C CA . PRO B 1 458 ? -0.337 -76.312 -12.68 1 88.69 458 PRO B CA 1
ATOM 8344 C C . PRO B 1 458 ? 1.062 -75.75 -12.836 1 88.69 458 PRO B C 1
ATOM 8346 O O . PRO B 1 458 ? 1.665 -75.312 -11.844 1 88.69 458 PRO B O 1
ATOM 8349 N N . VAL B 1 459 ? 1.603 -75.812 -14.031 1 89.56 459 VAL B N 1
ATOM 8350 C CA . VAL B 1 459 ? 2.912 -75.25 -14.352 1 89.56 459 VAL B CA 1
ATOM 8351 C C . VAL B 1 459 ? 2.842 -74.5 -15.672 1 89.56 459 VAL B C 1
ATOM 8353 O O . VAL B 1 459 ? 1.947 -74.75 -16.484 1 89.56 459 VAL B O 1
ATOM 8356 N N . PRO B 1 460 ? 3.73 -73.5 -15.805 1 85.69 460 PRO B N 1
ATOM 8357 C CA . PRO B 1 460 ? 3.791 -72.875 -17.125 1 85.69 460 PRO B CA 1
ATOM 8358 C C . PRO B 1 460 ? 4.105 -73.875 -18.25 1 85.69 460 PRO B C 1
ATOM 8360 O O . PRO B 1 460 ? 4.82 -74.875 -18.016 1 85.69 460 PRO B O 1
ATOM 8363 N N . ARG B 1 461 ? 3.566 -73.562 -19.391 1 84.75 461 ARG B N 1
ATOM 8364 C CA . ARG B 1 461 ? 3.76 -74.438 -20.531 1 84.75 461 ARG B CA 1
ATOM 8365 C C . ARG B 1 461 ? 5.172 -74.312 -21.078 1 84.75 461 ARG B C 1
ATOM 8367 O O . ARG B 1 461 ? 5.75 -73.25 -21.094 1 84.75 461 ARG B O 1
ATOM 8374 N N . PHE B 1 462 ? 5.707 -75.438 -21.516 1 86.44 462 PHE B N 1
ATOM 8375 C CA . PHE B 1 462 ? 6.941 -75.5 -22.297 1 86.44 462 PHE B CA 1
ATOM 8376 C C . PHE B 1 462 ? 8.141 -75.125 -21.422 1 86.44 462 PHE B C 1
ATOM 8378 O O . PHE B 1 462 ? 8.977 -74.312 -21.812 1 86.44 462 PHE B O 1
ATOM 8385 N N . ILE B 1 463 ? 8.227 -75.688 -20.266 1 88.38 463 ILE B N 1
ATOM 8386 C CA . ILE B 1 463 ? 9.352 -75.375 -19.391 1 88.38 463 ILE B CA 1
ATOM 8387 C C . ILE B 1 463 ? 10.32 -76.562 -19.375 1 88.38 463 ILE B C 1
ATOM 8389 O O . ILE B 1 463 ? 11.531 -76.375 -19.188 1 88.38 463 ILE B O 1
ATOM 8393 N N . LEU B 1 464 ? 9.828 -77.75 -19.609 1 91.62 464 LEU B N 1
ATOM 8394 C CA . LEU B 1 464 ? 10.664 -78.938 -19.484 1 91.62 464 LEU B CA 1
ATOM 8395 C C . LEU B 1 464 ? 11.461 -79.188 -20.75 1 91.62 464 LEU B C 1
ATOM 8397 O O . LEU B 1 464 ? 12.664 -79.5 -20.688 1 91.62 464 LEU B O 1
ATOM 8401 N N . GLN B 1 465 ? 10.828 -79.062 -21.844 1 89.44 465 GLN B N 1
ATOM 8402 C CA . GLN B 1 465 ? 11.438 -79.375 -23.125 1 89.44 465 GLN B CA 1
ATOM 8403 C C . GLN B 1 465 ? 12.719 -78.625 -23.359 1 89.44 465 GLN B C 1
ATOM 8405 O O . GLN B 1 465 ? 13.758 -79.188 -23.688 1 89.44 465 GLN B O 1
ATOM 8410 N N . PRO B 1 466 ? 12.664 -77.312 -23.141 1 87.5 466 PRO B N 1
ATOM 8411 C CA . PRO B 1 466 ? 13.883 -76.562 -23.375 1 87.5 466 PRO B CA 1
ATOM 8412 C C . PRO B 1 466 ? 15.047 -77 -22.484 1 87.5 466 PRO B C 1
ATOM 8414 O O . PRO B 1 466 ? 16.203 -76.938 -22.906 1 87.5 466 PRO B O 1
ATOM 8417 N N . LEU B 1 467 ? 14.75 -77.438 -21.344 1 88.75 467 LEU B N 1
ATOM 8418 C CA . LEU B 1 467 ? 15.789 -77.875 -20.406 1 88.75 467 LEU B CA 1
ATOM 8419 C C . LEU B 1 467 ? 16.391 -79.188 -20.828 1 88.75 467 LEU B C 1
ATOM 8421 O O . LEU B 1 467 ? 17.625 -79.375 -20.781 1 88.75 467 LEU B O 1
ATOM 8425 N N . VAL B 1 468 ? 15.539 -80.062 -21.219 1 89.94 468 VAL B N 1
ATOM 8426 C CA . VAL B 1 468 ? 15.992 -81.375 -21.609 1 89.94 468 VAL B CA 1
ATOM 8427 C C . VAL B 1 468 ? 16.719 -81.312 -22.953 1 89.94 468 VAL B C 1
ATOM 8429 O O . VAL B 1 468 ? 17.703 -82 -23.188 1 89.94 468 VAL B O 1
ATOM 8432 N N . GLU B 1 469 ? 16.266 -80.438 -23.828 1 85.75 469 GLU B N 1
ATOM 8433 C CA . GLU B 1 469 ? 16.891 -80.25 -25.141 1 85.75 469 GLU B CA 1
ATOM 8434 C C . GLU B 1 469 ? 18.359 -79.812 -24.984 1 85.75 469 GLU B C 1
ATOM 8436 O O . GLU B 1 469 ? 19.219 -80.25 -25.734 1 85.75 469 GLU B O 1
ATOM 8441 N N . ASN B 1 470 ? 18.562 -79.062 -24.094 1 79.62 470 ASN B N 1
ATOM 8442 C CA . ASN B 1 470 ? 19.922 -78.625 -23.828 1 79.62 470 ASN B CA 1
ATOM 8443 C C . ASN B 1 470 ? 20.812 -79.812 -23.422 1 79.62 470 ASN B C 1
ATOM 8445 O O . ASN B 1 470 ? 21.984 -79.875 -23.828 1 79.62 470 ASN B O 1
ATOM 8449 N N . SER B 1 471 ? 20.266 -80.562 -22.641 1 82.75 471 SER B N 1
ATOM 8450 C CA . SER B 1 471 ? 21 -81.75 -22.188 1 82.75 471 SER B CA 1
ATOM 8451 C C . SER B 1 471 ? 21.219 -82.75 -23.344 1 82.75 471 SER B C 1
ATOM 8453 O O . SER B 1 471 ? 22.281 -83.375 -23.406 1 82.75 471 SER B O 1
ATOM 8455 N N . LEU B 1 472 ? 20.312 -82.875 -24.234 1 82.25 472 LEU B N 1
ATOM 8456 C CA . LEU B 1 472 ? 20.391 -83.75 -25.359 1 82.25 472 LEU B CA 1
ATOM 8457 C C . LEU B 1 472 ? 21.469 -83.312 -26.344 1 82.25 472 LEU B C 1
ATOM 8459 O O . LEU B 1 472 ? 22.25 -84.188 -26.828 1 82.25 472 LEU B O 1
ATOM 8463 N N . TYR B 1 473 ? 21.578 -82.125 -26.672 1 73.81 473 TYR B N 1
ATOM 8464 C CA . TYR B 1 473 ? 22.469 -81.562 -27.703 1 73.81 473 TYR B CA 1
ATOM 8465 C C . TYR B 1 473 ? 23.891 -81.5 -27.172 1 73.81 473 TYR B C 1
ATOM 8467 O O . TYR B 1 473 ? 24.859 -81.625 -27.938 1 73.81 473 TYR B O 1
ATOM 8475 N N . HIS B 1 474 ? 24.031 -81.312 -25.953 1 67.69 474 HIS B N 1
ATOM 8476 C CA . HIS B 1 474 ? 25.359 -81.062 -25.422 1 67.69 474 HIS B CA 1
ATOM 8477 C C . HIS B 1 474 ? 25.828 -82.188 -24.547 1 67.69 474 HIS B C 1
ATOM 8479 O O . HIS B 1 474 ? 27.016 -82.312 -24.203 1 67.69 474 HIS B O 1
ATOM 8485 N N . GLY B 1 475 ? 25.078 -83.125 -24.141 1 60.72 475 GLY B N 1
ATOM 8486 C CA . GLY B 1 475 ? 25.453 -84.062 -23.109 1 60.72 475 GLY B CA 1
ATOM 8487 C C . GLY B 1 475 ? 25.625 -85.438 -23.641 1 60.72 475 GLY B C 1
ATOM 8488 O O . GLY B 1 475 ? 26.281 -86.312 -23 1 60.72 475 GLY B O 1
ATOM 8489 N N . LEU B 1 476 ? 24.938 -85.938 -24.781 1 62.41 476 LEU B N 1
ATOM 8490 C CA . LEU B 1 476 ? 24.797 -87.375 -24.828 1 62.41 476 LEU B CA 1
ATOM 8491 C C . LEU B 1 476 ? 25.891 -88 -25.688 1 62.41 476 LEU B C 1
ATOM 8493 O O . LEU B 1 476 ? 26 -87.688 -26.875 1 62.41 476 LEU B O 1
ATOM 8497 N N . SER B 1 477 ? 26.984 -88.312 -25.031 1 64.06 477 SER B N 1
ATOM 8498 C CA . SER B 1 477 ? 27.859 -89.312 -25.609 1 64.06 477 SER B CA 1
ATOM 8499 C C . SER B 1 477 ? 27.203 -90.688 -25.578 1 64.06 477 SER B C 1
ATOM 8501 O O . SER B 1 477 ? 26.094 -90.812 -25.047 1 64.06 477 SER B O 1
ATOM 8503 N N . ASP B 1 478 ? 27.688 -91.75 -26.25 1 65.25 478 ASP B N 1
ATOM 8504 C CA . ASP B 1 478 ? 27.156 -93.062 -26.391 1 65.25 478 ASP B CA 1
ATOM 8505 C C . ASP B 1 478 ? 26.719 -93.625 -25.047 1 65.25 478 ASP B C 1
ATOM 8507 O O . ASP B 1 478 ? 25.75 -94.375 -24.969 1 65.25 478 ASP B O 1
ATOM 8511 N N . GLU B 1 479 ? 27.328 -93.125 -23.875 1 71.62 479 GLU B N 1
ATOM 8512 C CA . GLU B 1 479 ? 26.969 -93.625 -22.547 1 71.62 479 GLU B CA 1
ATOM 8513 C C . GLU B 1 479 ? 26.266 -92.562 -21.719 1 71.62 479 GLU B C 1
ATOM 8515 O O . GLU B 1 479 ? 26.172 -92.688 -20.5 1 71.62 479 GLU B O 1
ATOM 8520 N N . GLY B 1 480 ? 25.641 -91.625 -22.391 1 82.44 480 GLY B N 1
ATOM 8521 C CA . GLY B 1 480 ? 25.047 -90.5 -21.656 1 82.44 480 GLY B CA 1
ATOM 8522 C C . GLY B 1 480 ? 23.625 -90.812 -21.219 1 82.44 480 GLY B C 1
ATOM 8523 O O . GLY B 1 480 ? 22.906 -91.562 -21.859 1 82.44 480 GLY B O 1
ATOM 8524 N N . PHE B 1 481 ? 23.219 -90.25 -19.906 1 88.38 481 PHE B N 1
ATOM 8525 C CA . PHE B 1 481 ? 21.828 -90.375 -19.438 1 88.38 481 PHE B CA 1
ATOM 8526 C C . PHE B 1 481 ? 21.328 -89.062 -18.906 1 88.38 481 PHE B C 1
ATOM 8528 O O . PHE B 1 481 ? 22.141 -88.188 -18.562 1 88.38 481 PHE B O 1
ATOM 8535 N N . ILE B 1 482 ? 20.062 -88.812 -18.938 1 92.81 482 ILE B N 1
ATOM 8536 C CA . ILE B 1 482 ? 19.375 -87.688 -18.359 1 92.81 482 ILE B CA 1
ATOM 8537 C C . ILE B 1 482 ? 18.375 -88.125 -17.312 1 92.81 482 ILE B C 1
ATOM 8539 O O . ILE B 1 482 ? 17.578 -89.062 -17.578 1 92.81 482 ILE B O 1
ATOM 8543 N N . GLN B 1 483 ? 18.5 -87.562 -16.094 1 94.62 483 GLN B N 1
ATOM 8544 C CA . GLN B 1 483 ? 17.562 -87.875 -15.023 1 94.62 483 GLN B CA 1
ATOM 8545 C C . GLN B 1 483 ? 16.703 -86.688 -14.672 1 94.62 483 GLN B C 1
ATOM 8547 O O . GLN B 1 483 ? 17.219 -85.625 -14.445 1 94.62 483 GLN B O 1
ATOM 8552 N N . ILE B 1 484 ? 15.406 -86.875 -14.727 1 96.06 484 ILE B N 1
ATOM 8553 C CA . ILE B 1 484 ? 14.453 -85.812 -14.359 1 96.06 484 ILE B CA 1
ATOM 8554 C C . ILE B 1 484 ? 13.688 -86.25 -13.109 1 96.06 484 ILE B C 1
ATOM 8556 O O . ILE B 1 484 ? 13.055 -87.312 -13.086 1 96.06 484 ILE B O 1
ATOM 8560 N N . GLU B 1 485 ? 13.789 -85.5 -12.07 1 95.38 485 GLU B N 1
ATOM 8561 C CA . GLU B 1 485 ? 13.078 -85.75 -10.82 1 95.38 485 GLU B CA 1
ATOM 8562 C C . GLU B 1 485 ? 12.164 -84.562 -10.461 1 95.38 485 GLU B C 1
ATOM 8564 O O . GLU B 1 485 ? 12.617 -83.438 -10.375 1 95.38 485 GLU B O 1
ATOM 8569 N N . VAL B 1 486 ? 10.891 -84.875 -10.297 1 95.25 486 VAL B N 1
ATOM 8570 C CA . VAL B 1 486 ? 9.914 -83.812 -9.906 1 95.25 486 VAL B CA 1
ATOM 8571 C C . VAL B 1 486 ? 9.406 -84.125 -8.5 1 95.25 486 VAL B C 1
ATOM 8573 O O . VAL B 1 486 ? 8.82 -85.188 -8.25 1 95.25 486 VAL B O 1
ATOM 8576 N N . THR B 1 487 ? 9.688 -83.25 -7.629 1 92.06 487 THR B N 1
ATOM 8577 C CA . THR B 1 487 ? 9.281 -83.438 -6.238 1 92.06 487 THR B CA 1
ATOM 8578 C C . THR B 1 487 ? 8.523 -82.188 -5.73 1 92.06 487 THR B C 1
ATOM 8580 O O . THR B 1 487 ? 8.617 -81.125 -6.312 1 92.06 487 THR B O 1
ATOM 8583 N N . CYS B 1 488 ? 7.586 -82.438 -4.742 1 89.62 488 CYS B N 1
ATOM 8584 C CA . CYS B 1 488 ? 6.809 -81.375 -4.141 1 89.62 488 CYS B CA 1
ATOM 8585 C C . CYS B 1 488 ? 6.973 -81.312 -2.625 1 89.62 488 CYS B C 1
ATOM 8587 O O . CYS B 1 488 ? 6.699 -82.312 -1.96 1 89.62 488 CYS B O 1
ATOM 8589 N N . THR B 1 489 ? 7.551 -80.312 -2.127 1 82.38 489 THR B N 1
ATOM 8590 C CA . THR B 1 489 ? 7.504 -80.062 -0.693 1 82.38 489 THR B CA 1
ATOM 8591 C C . THR B 1 489 ? 6.75 -78.75 -0.406 1 82.38 489 THR B C 1
ATOM 8593 O O . THR B 1 489 ? 5.527 -78.75 -0.547 1 82.38 489 THR B O 1
ATOM 8596 N N . SER B 1 490 ? 7.375 -77.688 -0.19 1 86.88 490 SER B N 1
ATOM 8597 C CA . SER B 1 490 ? 6.781 -76.312 -0.095 1 86.88 490 SER B CA 1
ATOM 8598 C C . SER B 1 490 ? 6.734 -75.625 -1.458 1 86.88 490 SER B C 1
ATOM 8600 O O . SER B 1 490 ? 5.949 -74.688 -1.665 1 86.88 490 SER B O 1
ATOM 8602 N N . THR B 1 491 ? 7.602 -76.188 -2.209 1 91.88 491 THR B N 1
ATOM 8603 C CA . THR B 1 491 ? 7.691 -75.688 -3.588 1 91.88 491 THR B CA 1
ATOM 8604 C C . THR B 1 491 ? 7.762 -76.875 -4.555 1 91.88 491 THR B C 1
ATOM 8606 O O . THR B 1 491 ? 8.016 -78 -4.141 1 91.88 491 THR B O 1
ATOM 8609 N N . LEU B 1 492 ? 7.293 -76.625 -5.738 1 93.19 492 LEU B N 1
ATOM 8610 C CA . LEU B 1 492 ? 7.512 -77.625 -6.789 1 93.19 492 LEU B CA 1
ATOM 8611 C C . LEU B 1 492 ? 8.953 -77.562 -7.289 1 93.19 492 LEU B C 1
ATOM 8613 O O . LEU B 1 492 ? 9.422 -76.5 -7.754 1 93.19 492 LEU B O 1
ATOM 8617 N N . ASN B 1 493 ? 9.672 -78.688 -7.105 1 94.25 493 ASN B N 1
ATOM 8618 C CA . ASN B 1 493 ? 11.07 -78.75 -7.5 1 94.25 493 ASN B CA 1
ATOM 8619 C C . ASN B 1 493 ? 11.281 -79.75 -8.672 1 94.25 493 ASN B C 1
ATOM 8621 O O . ASN B 1 493 ? 10.945 -80.938 -8.578 1 94.25 493 ASN B O 1
ATOM 8625 N N . ILE B 1 494 ? 11.758 -79.188 -9.797 1 95.19 494 ILE B N 1
ATOM 8626 C CA . ILE B 1 494 ? 12.094 -80 -10.969 1 95.19 494 ILE B CA 1
ATOM 8627 C C . ILE B 1 494 ? 13.617 -80.062 -11.133 1 95.19 494 ILE B C 1
ATOM 8629 O O . ILE B 1 494 ? 14.25 -79 -11.398 1 95.19 494 ILE B O 1
ATOM 8633 N N . MET B 1 495 ? 14.195 -81.312 -10.984 1 95.31 495 MET B N 1
ATOM 8634 C CA . MET B 1 495 ? 15.641 -81.5 -11.102 1 95.31 495 MET B CA 1
ATOM 8635 C C . MET B 1 495 ? 16 -82.25 -12.367 1 95.31 495 MET B C 1
ATOM 8637 O O . MET B 1 495 ? 15.484 -83.375 -12.594 1 95.31 495 MET B O 1
ATOM 8641 N N . ILE B 1 496 ? 16.734 -81.625 -13.258 1 94.56 496 ILE B N 1
ATOM 8642 C CA . ILE B 1 496 ? 17.234 -82.25 -14.477 1 94.56 496 ILE B CA 1
ATOM 8643 C C . ILE B 1 496 ? 18.75 -82.438 -14.398 1 94.56 496 ILE B C 1
ATOM 8645 O O . ILE B 1 496 ? 19.469 -81.438 -14.266 1 94.56 496 ILE B O 1
ATOM 8649 N N . GLN B 1 497 ? 19.219 -83.688 -14.477 1 93.62 497 GLN B N 1
ATOM 8650 C CA . GLN B 1 497 ? 20.641 -84 -14.375 1 93.62 497 GLN B CA 1
ATOM 8651 C C . GLN B 1 497 ? 21.125 -84.812 -15.562 1 93.62 497 GLN B C 1
ATOM 8653 O O . GLN B 1 497 ? 20.484 -85.75 -15.953 1 93.62 497 GLN B O 1
ATOM 8658 N N . ASP B 1 498 ? 22.141 -84.25 -16.141 1 91.19 498 ASP B N 1
ATOM 8659 C CA . ASP B 1 498 ? 22.766 -85.062 -17.219 1 91.19 498 ASP B CA 1
ATOM 8660 C C . ASP B 1 498 ? 24.234 -85.312 -16.922 1 91.19 498 ASP B C 1
ATOM 8662 O O . ASP B 1 498 ? 24.828 -84.688 -16.047 1 91.19 498 ASP B O 1
ATOM 8666 N N . ASN B 1 499 ? 24.828 -86.375 -17.5 1 87.75 499 ASN B N 1
ATOM 8667 C CA . ASN B 1 499 ? 26.25 -86.688 -17.344 1 87.75 499 ASN B CA 1
ATOM 8668 C C . ASN B 1 499 ? 27.047 -86.375 -18.594 1 87.75 499 ASN B C 1
ATOM 8670 O O . ASN B 1 499 ? 27.938 -87.062 -18.984 1 87.75 499 ASN B O 1
ATOM 8674 N N . GLY B 1 500 ? 26.641 -85.312 -19.203 1 84.88 500 GLY B N 1
ATOM 8675 C CA . GLY B 1 500 ? 27.266 -84.938 -20.453 1 84.88 500 GLY B CA 1
ATOM 8676 C C . GLY B 1 500 ? 28.547 -84.125 -20.25 1 84.88 500 GLY B C 1
ATOM 8677 O O . GLY B 1 500 ? 29.25 -84.312 -19.266 1 84.88 500 GLY B O 1
ATOM 8678 N N . ALA B 1 501 ? 28.859 -83.312 -21.219 1 84.69 501 ALA B N 1
ATOM 8679 C CA . ALA B 1 501 ? 30.125 -82.562 -21.297 1 84.69 501 ALA B CA 1
ATOM 8680 C C . ALA B 1 501 ? 30.219 -81.5 -20.25 1 84.69 501 ALA B C 1
ATOM 8682 O O . ALA B 1 501 ? 31.312 -81.125 -19.828 1 84.69 501 ALA B O 1
ATOM 8683 N N . GLY B 1 502 ? 29.047 -81 -19.734 1 85.88 502 GLY B N 1
ATOM 8684 C CA . GLY B 1 502 ? 29.031 -79.938 -18.781 1 85.88 502 GLY B CA 1
ATOM 8685 C C . GLY B 1 502 ? 29.328 -78.562 -19.406 1 85.88 502 GLY B C 1
ATOM 8686 O O . GLY B 1 502 ? 29.562 -78.5 -20.609 1 85.88 502 GLY B O 1
ATOM 8687 N N . MET B 1 503 ? 29.109 -77.5 -18.625 1 85.88 503 MET B N 1
ATOM 8688 C CA . MET B 1 503 ? 29.312 -76.125 -19.109 1 85.88 503 MET B CA 1
ATOM 8689 C C . MET B 1 503 ? 30.109 -75.312 -18.094 1 85.88 503 MET B C 1
ATOM 8691 O O . MET B 1 503 ? 30.078 -75.562 -16.906 1 85.88 503 MET B O 1
ATOM 8695 N N . THR B 1 504 ? 30.828 -74.25 -18.578 1 88.44 504 THR B N 1
ATOM 8696 C CA . THR B 1 504 ? 31.547 -73.375 -17.703 1 88.44 504 THR B CA 1
ATOM 8697 C C . THR B 1 504 ? 30.594 -72.312 -17.078 1 88.44 504 THR B C 1
ATOM 8699 O O . THR B 1 504 ? 29.469 -72.125 -17.562 1 88.44 504 THR B O 1
ATOM 8702 N N . GLU B 1 505 ? 31.078 -71.75 -16 1 88 505 GLU B N 1
ATOM 8703 C CA . GLU B 1 505 ? 30.297 -70.75 -15.344 1 88 505 GLU B CA 1
ATOM 8704 C C . GLU B 1 505 ? 30.016 -69.562 -16.281 1 88 505 GLU B C 1
ATOM 8706 O O . GLU B 1 505 ? 28.938 -68.938 -16.219 1 88 505 GLU B O 1
ATOM 8711 N N . GLU B 1 506 ? 30.922 -69.25 -17.078 1 86.38 506 GLU B N 1
ATOM 8712 C CA . GLU B 1 506 ? 30.75 -68.188 -18.031 1 86.38 506 GLU B CA 1
ATOM 8713 C C . GLU B 1 506 ? 29.656 -68.5 -19.047 1 86.38 506 GLU B C 1
ATOM 8715 O O . GLU B 1 506 ? 28.859 -67.625 -19.391 1 86.38 506 GLU B O 1
ATOM 8720 N N . THR B 1 507 ? 29.547 -69.688 -19.422 1 84.06 507 THR B N 1
ATOM 8721 C CA . THR B 1 507 ? 28.531 -70.062 -20.375 1 84.06 507 THR B CA 1
ATOM 8722 C C . THR B 1 507 ? 27.141 -70.062 -19.75 1 84.06 507 THR B C 1
ATOM 8724 O O . THR B 1 507 ? 26.172 -69.625 -20.391 1 84.06 507 THR B O 1
ATOM 8727 N N . ILE B 1 508 ? 27.109 -70.312 -18.531 1 84.62 508 ILE B N 1
ATOM 8728 C CA . ILE B 1 508 ? 25.844 -70.312 -17.797 1 84.62 508 ILE B CA 1
ATOM 8729 C C . ILE B 1 508 ? 25.344 -68.875 -17.703 1 84.62 508 ILE B C 1
ATOM 8731 O O . ILE B 1 508 ? 24.156 -68.625 -17.938 1 84.62 508 ILE B O 1
ATOM 8735 N N . HIS B 1 509 ? 26.234 -68 -17.375 1 85.75 509 HIS B N 1
ATOM 8736 C CA . HIS B 1 509 ? 25.859 -66.625 -17.25 1 85.75 509 HIS B CA 1
ATOM 8737 C C . HIS B 1 509 ? 25.391 -66.062 -18.578 1 85.75 509 HIS B C 1
ATOM 8739 O O . HIS B 1 509 ? 24.422 -65.312 -18.609 1 85.75 509 HIS B O 1
ATOM 8745 N N . LYS B 1 510 ? 25.953 -66.375 -19.578 1 81.94 510 LYS B N 1
ATOM 8746 C CA . LYS B 1 510 ? 25.578 -65.938 -20.906 1 81.94 510 LYS B CA 1
ATOM 8747 C C . LYS B 1 510 ? 24.219 -66.5 -21.312 1 81.94 510 LYS B C 1
ATOM 8749 O O . LYS B 1 510 ? 23.422 -65.75 -21.938 1 81.94 510 LYS B O 1
ATOM 8754 N N . LEU B 1 511 ? 23.953 -67.688 -20.984 1 78.69 511 LEU B N 1
ATOM 8755 C CA . LEU B 1 511 ? 22.703 -68.375 -21.344 1 78.69 511 LEU B CA 1
ATOM 8756 C C . LEU B 1 511 ? 21.531 -67.688 -20.625 1 78.69 511 LEU B C 1
ATOM 8758 O O . LEU B 1 511 ? 20.438 -67.625 -21.188 1 78.69 511 LEU B O 1
ATOM 8762 N N . LEU B 1 512 ? 21.797 -67.125 -19.406 1 80.69 512 LEU B N 1
ATOM 8763 C CA . LEU B 1 512 ? 20.703 -66.625 -18.594 1 80.69 512 LEU B CA 1
ATOM 8764 C C . LEU B 1 512 ? 20.5 -65.125 -18.828 1 80.69 512 LEU B C 1
ATOM 8766 O O . LEU B 1 512 ? 19.406 -64.625 -18.625 1 80.69 512 LEU B O 1
ATOM 8770 N N . ASN B 1 513 ? 21.562 -64.375 -19.094 1 75.69 513 ASN B N 1
ATOM 8771 C CA . ASN B 1 513 ? 21.453 -62.938 -19.141 1 75.69 513 ASN B CA 1
ATOM 8772 C C . ASN B 1 513 ? 21.516 -62.406 -20.578 1 75.69 513 ASN B C 1
ATOM 8774 O O . ASN B 1 513 ? 21.297 -61.219 -20.812 1 75.69 513 ASN B O 1
ATOM 8778 N N . ASN B 1 514 ? 21.953 -63.062 -21.516 1 61.19 514 ASN B N 1
ATOM 8779 C CA . ASN B 1 514 ? 22.141 -62.5 -22.844 1 61.19 514 ASN B CA 1
ATOM 8780 C C . ASN B 1 514 ? 20.797 -62.219 -23.516 1 61.19 514 ASN B C 1
ATOM 8782 O O . ASN B 1 514 ? 19.938 -63.094 -23.594 1 61.19 514 ASN B O 1
ATOM 8786 N N . ARG B 1 515 ? 20.328 -60.812 -23.328 1 56.09 515 ARG B N 1
ATOM 8787 C CA . ARG B 1 515 ? 19.109 -60.312 -23.938 1 56.09 515 ARG B CA 1
ATOM 8788 C C . ARG B 1 515 ? 19.062 -60.688 -25.422 1 56.09 515 ARG B C 1
ATOM 8790 O O . ARG B 1 515 ? 17.984 -60.781 -26.016 1 56.09 515 ARG B O 1
ATOM 8797 N N . VAL B 1 516 ? 20.109 -60.188 -26.219 1 49.84 516 VAL B N 1
ATOM 8798 C CA . VAL B 1 516 ? 20.125 -60.156 -27.688 1 49.84 516 VAL B CA 1
ATOM 8799 C C . VAL B 1 516 ? 20.047 -61.594 -28.203 1 49.84 516 VAL B C 1
ATOM 8801 O O . VAL B 1 516 ? 20.984 -62.375 -28.031 1 49.84 516 VAL B O 1
ATOM 8804 N N . ALA B 1 517 ? 18.984 -62.156 -28 1 46.09 517 ALA B N 1
ATOM 8805 C CA . ALA B 1 517 ? 18.719 -63.406 -28.719 1 46.09 517 ALA B CA 1
ATOM 8806 C C . ALA B 1 517 ? 19.297 -63.375 -30.125 1 46.09 517 ALA B C 1
ATOM 8808 O O . ALA B 1 517 ? 18.906 -62.531 -30.938 1 46.09 517 ALA B O 1
ATOM 8809 N N . GLU B 1 518 ? 20.531 -63.531 -30.297 1 41.12 518 GLU B N 1
ATOM 8810 C CA . GLU B 1 518 ? 20.938 -63.875 -31.656 1 41.12 518 GLU B CA 1
ATOM 8811 C C . GLU B 1 518 ? 19.812 -64.562 -32.406 1 41.12 518 GLU B C 1
ATOM 8813 O O . GLU B 1 518 ? 19.562 -65.75 -32.188 1 41.12 518 GLU B O 1
ATOM 8818 N N . GLN B 1 519 ? 18.797 -64 -32.5 1 43.28 519 GLN B N 1
ATOM 8819 C CA . GLN B 1 519 ? 17.656 -64.375 -33.312 1 43.28 519 GLN B CA 1
ATOM 8820 C C . GLN B 1 519 ? 18.047 -65.375 -34.406 1 43.28 519 GLN B C 1
ATOM 8822 O O . GLN B 1 519 ? 17.188 -66 -35.031 1 43.28 519 GLN B O 1
ATOM 8827 N N . GLN B 1 520 ? 19.219 -65.062 -34.938 1 43.22 520 GLN B N 1
ATOM 8828 C CA . GLN B 1 520 ? 19.562 -65.75 -36.188 1 43.22 520 GLN B CA 1
ATOM 8829 C C . GLN B 1 520 ? 19.734 -67.25 -35.938 1 43.22 520 GLN B C 1
ATOM 8831 O O . GLN B 1 520 ? 19.766 -68.062 -36.906 1 43.22 520 GLN B O 1
ATOM 8836 N N . LYS B 1 521 ? 20.359 -67.688 -34.812 1 43.84 521 LYS B N 1
ATOM 8837 C CA . LYS B 1 521 ? 20.609 -69.125 -34.719 1 43.84 521 LYS B CA 1
ATOM 8838 C C . LYS B 1 521 ? 19.516 -69.812 -33.906 1 43.84 521 LYS B C 1
ATOM 8840 O O . LYS B 1 521 ? 19.656 -70 -32.688 1 43.84 521 LYS B O 1
ATOM 8845 N N . VAL B 1 522 ? 18.25 -69.625 -34.062 1 44.44 522 VAL B N 1
ATOM 8846 C CA . VAL B 1 522 ? 17.094 -70.312 -33.562 1 44.44 522 VAL B CA 1
ATOM 8847 C C . VAL B 1 522 ? 17.453 -71.812 -33.312 1 44.44 522 VAL B C 1
ATOM 8849 O O . VAL B 1 522 ? 17.172 -72.688 -34.125 1 44.44 522 VAL B O 1
ATOM 8852 N N . GLY B 1 523 ? 18.75 -72.062 -33.281 1 39.81 523 GLY B N 1
ATOM 8853 C CA . GLY B 1 523 ? 19.062 -73.438 -32.938 1 39.81 523 GLY B CA 1
ATOM 8854 C C . GLY B 1 523 ? 18.938 -73.75 -31.453 1 39.81 523 GLY B C 1
ATOM 8855 O O . GLY B 1 523 ? 18.266 -73 -30.734 1 39.81 523 GLY B O 1
ATOM 8856 N N . MET B 1 524 ? 20.031 -74.562 -30.703 1 44.5 524 MET B N 1
ATOM 8857 C CA . MET B 1 524 ? 20.203 -75.5 -29.594 1 44.5 524 MET B CA 1
ATOM 8858 C C . MET B 1 524 ? 20.062 -74.812 -28.25 1 44.5 524 MET B C 1
ATOM 8860 O O . MET B 1 524 ? 19.609 -75.375 -27.266 1 44.5 524 MET B O 1
ATOM 8864 N N . GLY B 1 525 ? 20.328 -73.375 -27.969 1 50.62 525 GLY B N 1
ATOM 8865 C CA . GLY B 1 525 ? 20.578 -72.75 -26.672 1 50.62 525 GLY B CA 1
ATOM 8866 C C . GLY B 1 525 ? 19.547 -71.688 -26.281 1 50.62 525 GLY B C 1
ATOM 8867 O O . GLY B 1 525 ? 19.531 -71.25 -25.141 1 50.62 525 GLY B O 1
ATOM 8868 N N . ILE B 1 526 ? 18.594 -71.375 -26.953 1 58.09 526 ILE B N 1
ATOM 8869 C CA . ILE B 1 526 ? 17.75 -70.188 -26.812 1 58.09 526 ILE B CA 1
ATOM 8870 C C . ILE B 1 526 ? 16.547 -70.5 -25.922 1 58.09 526 ILE B C 1
ATOM 8872 O O . ILE B 1 526 ? 16.047 -69.625 -25.203 1 58.09 526 ILE B O 1
ATOM 8876 N N . GLY B 1 527 ? 16.344 -71.688 -25.594 1 74.88 527 GLY B N 1
ATOM 8877 C CA . GLY B 1 527 ? 15.164 -72.062 -24.828 1 74.88 527 GLY B CA 1
ATOM 8878 C C . GLY B 1 527 ? 15.305 -71.812 -23.344 1 74.88 527 GLY B C 1
ATOM 8879 O O . GLY B 1 527 ? 14.359 -71.375 -22.688 1 74.88 527 GLY B O 1
ATOM 8880 N N . LEU B 1 528 ? 16.516 -72 -22.906 1 81.69 528 LEU B N 1
ATOM 8881 C CA . LEU B 1 528 ? 16.75 -71.812 -21.469 1 81.69 528 LEU B CA 1
ATOM 8882 C C . LEU B 1 528 ? 16.531 -70.375 -21.031 1 81.69 528 LEU B C 1
ATOM 8884 O O . LEU B 1 528 ? 15.961 -70.125 -19.969 1 81.69 528 LEU B O 1
ATOM 8888 N N . ASN B 1 529 ? 17.047 -69.562 -21.797 1 83.38 529 ASN B N 1
ATOM 8889 C CA . ASN B 1 529 ? 16.875 -68.125 -21.5 1 83.38 529 ASN B CA 1
ATOM 8890 C C . ASN B 1 529 ? 15.406 -67.75 -21.5 1 83.38 529 ASN B C 1
ATOM 8892 O O . ASN B 1 529 ? 14.977 -66.938 -20.656 1 83.38 529 ASN B O 1
ATOM 8896 N N . TYR B 1 530 ? 14.719 -68.188 -22.438 1 81.88 530 TYR B N 1
ATOM 8897 C CA . TYR B 1 530 ? 13.281 -67.938 -22.5 1 81.88 530 TYR B CA 1
ATOM 8898 C C . TYR B 1 530 ? 12.578 -68.438 -21.234 1 81.88 530 TYR B C 1
ATOM 8900 O O . TYR B 1 530 ? 11.75 -67.688 -20.672 1 81.88 530 TYR B O 1
ATOM 8908 N N . VAL B 1 531 ? 12.914 -69.625 -20.797 1 86.25 531 VAL B N 1
ATOM 8909 C CA . VAL B 1 531 ? 12.289 -70.188 -19.594 1 86.25 531 VAL B CA 1
ATOM 8910 C C . VAL B 1 531 ? 12.609 -69.25 -18.391 1 86.25 531 VAL B C 1
ATOM 8912 O O . VAL B 1 531 ? 11.734 -69 -17.578 1 86.25 531 VAL B O 1
ATOM 8915 N N . HIS B 1 532 ? 13.805 -68.875 -18.375 1 88.5 532 HIS B N 1
ATOM 8916 C CA . HIS B 1 532 ? 14.234 -68 -17.281 1 88.5 532 HIS B CA 1
ATOM 8917 C C . HIS B 1 532 ? 13.445 -66.688 -17.266 1 88.5 532 HIS B C 1
ATOM 8919 O O . HIS B 1 532 ? 12.961 -66.25 -16.219 1 88.5 532 HIS B O 1
ATOM 8925 N N . ARG B 1 533 ? 13.297 -66 -18.359 1 85.25 533 ARG B N 1
ATOM 8926 C CA . ARG B 1 533 ? 12.602 -64.75 -18.469 1 85.25 533 ARG B CA 1
ATOM 8927 C C . ARG B 1 533 ? 11.109 -64.938 -18.219 1 85.25 533 ARG B C 1
ATOM 8929 O O . ARG B 1 533 ? 10.484 -64.062 -17.578 1 85.25 533 ARG B O 1
ATOM 8936 N N . MET B 1 534 ? 10.625 -65.938 -18.719 1 82.81 534 MET B N 1
ATOM 8937 C CA . MET B 1 534 ? 9.203 -66.188 -18.531 1 82.81 534 MET B CA 1
ATOM 8938 C C . MET B 1 534 ? 8.883 -66.438 -17.062 1 82.81 534 MET B C 1
ATOM 8940 O O . MET B 1 534 ? 7.875 -65.938 -16.562 1 82.81 534 MET B O 1
ATOM 8944 N N . LEU B 1 535 ? 9.742 -67.125 -16.406 1 87.44 535 LEU B N 1
ATOM 8945 C CA . LEU B 1 535 ? 9.539 -67.375 -14.992 1 87.44 535 LEU B CA 1
ATOM 8946 C C . LEU B 1 535 ? 9.633 -66.125 -14.18 1 87.44 535 LEU B C 1
ATOM 8948 O O . LEU B 1 535 ? 8.836 -65.875 -13.266 1 87.44 535 LEU B O 1
ATOM 8952 N N . LYS B 1 536 ? 10.555 -65.312 -14.586 1 86.94 536 LYS B N 1
ATOM 8953 C CA . LYS B 1 536 ? 10.727 -64 -13.906 1 86.94 536 LYS B CA 1
ATOM 8954 C C . LYS B 1 536 ? 9.516 -63.125 -14.133 1 86.94 536 LYS B C 1
ATOM 8956 O O . LYS B 1 536 ? 9.086 -62.406 -13.219 1 86.94 536 LYS B O 1
ATOM 8961 N N . ALA B 1 537 ? 9.047 -63.125 -15.281 1 82 537 ALA B N 1
ATOM 8962 C CA . ALA B 1 537 ? 7.902 -62.281 -15.625 1 82 537 ALA B CA 1
ATOM 8963 C C . ALA B 1 537 ? 6.637 -62.75 -14.906 1 82 537 ALA B C 1
ATOM 8965 O O . ALA B 1 537 ? 5.82 -61.938 -14.477 1 82 537 ALA B O 1
ATOM 8966 N N . GLN B 1 538 ? 6.52 -63.969 -14.75 1 80.56 538 GLN B N 1
ATOM 8967 C CA . GLN B 1 538 ? 5.27 -64.5 -14.227 1 80.56 538 GLN B CA 1
ATOM 8968 C C . GLN B 1 538 ? 5.297 -64.625 -12.703 1 80.56 538 GLN B C 1
ATOM 8970 O O . GLN B 1 538 ? 4.273 -64.375 -12.047 1 80.56 538 GLN B O 1
ATOM 8975 N N . TYR B 1 539 ? 6.496 -65.062 -12.227 1 86.62 539 TYR B N 1
ATOM 8976 C CA . TYR B 1 539 ? 6.539 -65.312 -10.789 1 86.62 539 TYR B CA 1
ATOM 8977 C C . TYR B 1 539 ? 7.434 -64.312 -10.07 1 86.62 539 TYR B C 1
ATOM 8979 O O . TYR B 1 539 ? 7.473 -64.312 -8.836 1 86.62 539 TYR B O 1
ATOM 8987 N N . GLY B 1 540 ? 8.094 -63.625 -10.781 1 85.56 540 GLY B N 1
ATOM 8988 C CA . GLY B 1 540 ? 9.039 -62.719 -10.148 1 85.56 540 GLY B CA 1
ATOM 8989 C C . GLY B 1 540 ? 10.141 -63.438 -9.398 1 85.56 540 GLY B C 1
ATOM 8990 O O . GLY B 1 540 ? 10.781 -64.375 -9.938 1 85.56 540 GLY B O 1
ATOM 8991 N N . ALA B 1 541 ? 10.273 -62.969 -8.125 1 88.38 541 ALA B N 1
ATOM 8992 C CA . ALA B 1 541 ? 11.344 -63.531 -7.309 1 88.38 541 ALA B CA 1
ATOM 8993 C C . ALA B 1 541 ? 10.922 -64.875 -6.676 1 88.38 541 ALA B C 1
ATOM 8995 O O . ALA B 1 541 ? 11.742 -65.562 -6.094 1 88.38 541 ALA B O 1
ATOM 8996 N N . GLN B 1 542 ? 9.758 -65.25 -6.891 1 90.69 542 GLN B N 1
ATOM 8997 C CA . GLN B 1 542 ? 9.25 -66.438 -6.25 1 90.69 542 GLN B CA 1
ATOM 8998 C C . GLN B 1 542 ? 9.719 -67.688 -6.98 1 90.69 542 GLN B C 1
ATOM 9000 O O . GLN B 1 542 ? 9.719 -68.812 -6.414 1 90.69 542 GLN B O 1
ATOM 9005 N N . ALA B 1 543 ? 10.039 -67.625 -8.258 1 91.12 543 ALA B N 1
ATOM 9006 C CA . ALA B 1 543 ? 10.562 -68.75 -9.023 1 91.12 543 ALA B CA 1
ATOM 9007 C C . ALA B 1 543 ? 12.07 -68.625 -9.234 1 91.12 543 ALA B C 1
ATOM 9009 O O . ALA B 1 543 ? 12.602 -67.5 -9.297 1 91.12 543 ALA B O 1
ATOM 9010 N N . GLN B 1 544 ? 12.742 -69.812 -9.18 1 91.56 544 GLN B N 1
ATOM 9011 C CA . GLN B 1 544 ? 14.195 -69.75 -9.352 1 91.56 544 GLN B CA 1
ATOM 9012 C C . GLN B 1 544 ? 14.648 -70.875 -10.32 1 91.56 544 GLN B C 1
ATOM 9014 O O . GLN B 1 544 ? 14.102 -71.938 -10.328 1 91.56 544 GLN B O 1
ATOM 9019 N N . LEU B 1 545 ? 15.531 -70.438 -11.195 1 92.69 545 LEU B N 1
ATOM 9020 C CA . LEU B 1 545 ? 16.234 -71.375 -12.078 1 92.69 545 LEU B CA 1
ATOM 9021 C C . LEU B 1 545 ? 17.719 -71.438 -11.719 1 92.69 545 LEU B C 1
ATOM 9023 O O . LEU B 1 545 ? 18.438 -70.438 -11.852 1 92.69 545 LEU B O 1
ATOM 9027 N N . ILE B 1 546 ? 18.172 -72.625 -11.102 1 92.62 546 ILE B N 1
ATOM 9028 C CA . ILE B 1 546 ? 19.562 -72.812 -10.664 1 92.62 546 ILE B CA 1
ATOM 9029 C C . ILE B 1 546 ? 20.266 -73.812 -11.57 1 92.62 546 ILE B C 1
ATOM 9031 O O . ILE B 1 546 ? 19.766 -74.938 -11.781 1 92.62 546 ILE B O 1
ATOM 9035 N N . ILE B 1 547 ? 21.344 -73.375 -12.18 1 92.44 547 ILE B N 1
ATOM 9036 C CA . ILE B 1 547 ? 22.141 -74.25 -13.039 1 92.44 547 ILE B CA 1
ATOM 9037 C C . ILE B 1 547 ? 23.484 -74.562 -12.391 1 92.44 547 ILE B C 1
ATOM 9039 O O . ILE B 1 547 ? 24.219 -73.625 -12.039 1 92.44 547 ILE B O 1
ATOM 9043 N N . GLU B 1 548 ? 23.75 -75.75 -12.07 1 92.25 548 GLU B N 1
ATOM 9044 C CA . GLU B 1 548 ? 25.047 -76.188 -11.586 1 92.25 548 GLU B CA 1
ATOM 9045 C C . GLU B 1 548 ? 25.719 -77.125 -12.586 1 92.25 548 GLU B C 1
ATOM 9047 O O . GLU B 1 548 ? 25.141 -78.125 -12.984 1 92.25 548 GLU B O 1
ATOM 9052 N N . SER B 1 549 ? 26.828 -76.75 -13.117 1 90.62 549 SER B N 1
ATOM 9053 C CA . SER B 1 549 ? 27.5 -77.562 -14.125 1 90.62 549 SER B CA 1
ATOM 9054 C C . SER B 1 549 ? 29.016 -77.5 -13.945 1 90.62 549 SER B C 1
ATOM 9056 O O . SER B 1 549 ? 29.562 -76.5 -13.438 1 90.62 549 SER B O 1
ATOM 9058 N N . GLU B 1 550 ? 29.672 -78.625 -14.125 1 87.44 550 GLU B N 1
ATOM 9059 C CA . GLU B 1 550 ? 31.125 -78.75 -14.156 1 87.44 550 GLU B CA 1
ATOM 9060 C C . GLU B 1 550 ? 31.594 -79.438 -15.43 1 87.44 550 GLU B C 1
ATOM 9062 O O . GLU B 1 550 ? 31 -80.438 -15.859 1 87.44 550 GLU B O 1
ATOM 9067 N N . LEU B 1 551 ? 32.656 -78.938 -16 1 87.69 551 LEU B N 1
ATOM 9068 C CA . LEU B 1 551 ? 33.156 -79.5 -17.234 1 87.69 551 LEU B CA 1
ATOM 9069 C C . LEU B 1 551 ? 33.531 -80.938 -17.031 1 87.69 551 LEU B C 1
ATOM 9071 O O . LEU B 1 551 ? 34.25 -81.312 -16.078 1 87.69 551 LEU B O 1
ATOM 9075 N N . GLY B 1 552 ? 33 -81.75 -17.875 1 84.12 552 GLY B N 1
ATOM 9076 C CA . GLY B 1 552 ? 33.375 -83.188 -17.859 1 84.12 552 GLY B CA 1
ATOM 9077 C C . GLY B 1 552 ? 32.5 -84 -16.938 1 84.12 552 GLY B C 1
ATOM 9078 O O . GLY B 1 552 ? 32.594 -85.25 -16.906 1 84.12 552 GLY B O 1
ATOM 9079 N N . THR B 1 553 ? 31.703 -83.5 -16.062 1 85.25 553 THR B N 1
ATOM 9080 C CA . THR B 1 553 ? 30.922 -84.25 -15.086 1 85.25 553 THR B CA 1
ATOM 9081 C C . THR B 1 553 ? 29.438 -84.188 -15.445 1 85.25 553 THR B C 1
ATOM 9083 O O . THR B 1 553 ? 28.672 -85.062 -15.062 1 85.25 553 THR B O 1
ATOM 9086 N N . GLY B 1 554 ? 29.031 -83.125 -16.125 1 89.44 554 GLY B N 1
ATOM 9087 C CA . GLY B 1 554 ? 27.625 -83 -16.484 1 89.44 554 GLY B CA 1
ATOM 9088 C C . GLY B 1 554 ? 27 -81.75 -15.984 1 89.44 554 GLY B C 1
ATOM 9089 O O . GLY B 1 554 ? 27.703 -80.812 -15.57 1 89.44 554 GLY B O 1
ATOM 9090 N N . THR B 1 555 ? 25.719 -81.562 -16.156 1 91.38 555 THR B N 1
ATOM 9091 C CA . THR B 1 555 ? 24.984 -80.375 -15.789 1 91.38 555 THR B CA 1
ATOM 9092 C C . THR B 1 555 ? 23.734 -80.75 -14.984 1 91.38 555 THR B C 1
ATOM 9094 O O . THR B 1 555 ? 23.062 -81.75 -15.273 1 91.38 555 THR B O 1
ATOM 9097 N N . SER B 1 556 ? 23.516 -80 -13.883 1 93.69 556 SER B N 1
ATOM 9098 C CA . SER B 1 556 ? 22.297 -80.125 -13.086 1 93.69 556 SER B CA 1
ATOM 9099 C C . SER B 1 556 ? 21.5 -78.812 -13.102 1 93.69 556 SER B C 1
ATOM 9101 O O . SER B 1 556 ? 22.031 -77.75 -12.805 1 93.69 556 SER B O 1
ATOM 9103 N N . ILE B 1 557 ? 20.219 -78.875 -13.562 1 93.69 557 ILE B N 1
ATOM 9104 C CA . ILE B 1 557 ? 19.328 -77.75 -13.586 1 93.69 557 ILE B CA 1
ATOM 9105 C C . ILE B 1 557 ? 18.188 -77.938 -12.586 1 93.69 557 ILE B C 1
ATOM 9107 O O . ILE B 1 557 ? 17.5 -79 -12.617 1 93.69 557 ILE B O 1
ATOM 9111 N N . LEU B 1 558 ? 18.078 -77.062 -11.695 1 94.56 558 LEU B N 1
ATOM 9112 C CA . LEU B 1 558 ? 17 -77.062 -10.711 1 94.56 558 LEU B CA 1
ATOM 9113 C C . LEU B 1 558 ? 16.016 -75.938 -10.922 1 94.56 558 LEU B C 1
ATOM 9115 O O . LEU B 1 558 ? 16.391 -74.75 -10.875 1 94.56 558 LEU B O 1
ATOM 9119 N N . LEU B 1 559 ? 14.781 -76.25 -11.188 1 94.69 559 LEU B N 1
ATOM 9120 C CA . LEU B 1 559 ? 13.695 -75.312 -11.312 1 94.69 559 LEU B CA 1
ATOM 9121 C C . LEU B 1 559 ? 12.789 -75.375 -10.086 1 94.69 559 LEU B C 1
ATOM 9123 O O . LEU B 1 559 ? 12.242 -76.438 -9.758 1 94.69 559 LEU B O 1
ATOM 9127 N N . ILE B 1 560 ? 12.688 -74.25 -9.383 1 94.31 560 ILE B N 1
ATOM 9128 C CA . ILE B 1 560 ? 11.844 -74.125 -8.195 1 94.31 560 ILE B CA 1
ATOM 9129 C C . ILE B 1 560 ? 10.641 -73.188 -8.5 1 94.31 560 ILE B C 1
ATOM 9131 O O . ILE B 1 560 ? 10.805 -72.062 -8.836 1 94.31 560 ILE B O 1
ATOM 9135 N N . LEU B 1 561 ? 9.438 -73.688 -8.422 1 93.75 561 LEU B N 1
ATOM 9136 C CA . LEU B 1 561 ? 8.211 -72.938 -8.68 1 93.75 561 LEU B CA 1
ATOM 9137 C C . LEU B 1 561 ? 7.348 -72.875 -7.422 1 93.75 561 LEU B C 1
ATOM 9139 O O . LEU B 1 561 ? 7.238 -73.812 -6.676 1 93.75 561 LEU B O 1
ATOM 9143 N N . PRO B 1 562 ? 6.797 -71.688 -7.215 1 91.31 562 PRO B N 1
ATOM 9144 C CA . PRO B 1 562 ? 5.898 -71.562 -6.062 1 91.31 562 PRO B CA 1
ATOM 9145 C C . PRO B 1 562 ? 4.594 -72.375 -6.262 1 91.31 562 PRO B C 1
ATOM 9147 O O . PRO B 1 562 ? 4.102 -72.438 -7.387 1 91.31 562 PRO B O 1
ATOM 9150 N N . ILE B 1 563 ? 4.105 -73.062 -5.195 1 86 563 ILE B N 1
ATOM 9151 C CA . ILE B 1 563 ? 2.832 -73.75 -5.234 1 86 563 ILE B CA 1
ATOM 9152 C C . ILE B 1 563 ? 1.775 -72.938 -4.473 1 86 563 ILE B C 1
ATOM 9154 O O . ILE B 1 563 ? 2.041 -72.438 -3.383 1 86 563 ILE B O 1
ATOM 9158 N N . LYS B 1 564 ? 0.809 -72.5 -5.203 1 72.5 564 LYS B N 1
ATOM 9159 C CA . LYS B 1 564 ? -0.281 -71.938 -4.418 1 72.5 564 LYS B CA 1
ATOM 9160 C C . LYS B 1 564 ? -1.054 -73 -3.678 1 72.5 564 LYS B C 1
ATOM 9162 O O . LYS B 1 564 ? -1.168 -74.125 -4.16 1 72.5 564 LYS B O 1
ATOM 9167 N N . GLY B 1 565 ? -1.17 -73.062 -2.447 1 56.94 565 GLY B N 1
ATOM 9168 C CA . GLY B 1 565 ? -1.795 -73.938 -1.497 1 56.94 565 GLY B CA 1
ATOM 9169 C C . GLY B 1 565 ? -2.859 -74.812 -2.123 1 56.94 565 GLY B C 1
ATOM 9170 O O . GLY B 1 565 ? -2.984 -76 -1.775 1 56.94 565 GLY B O 1
ATOM 9171 N N . GLU B 1 566 ? -3.705 -74.438 -3.01 1 55.97 566 GLU B N 1
ATOM 9172 C CA . GLU B 1 566 ? -4.832 -75.188 -3.492 1 55.97 566 GLU B CA 1
ATOM 9173 C C . GLU B 1 566 ? -4.398 -76.188 -4.586 1 55.97 566 GLU B C 1
ATOM 9175 O O . GLU B 1 566 ? -5.172 -77.062 -4.992 1 55.97 566 GLU B O 1
ATOM 9180 N N . ASP B 1 567 ? -3.25 -76.125 -5.086 1 57.31 567 ASP B N 1
ATOM 9181 C CA . ASP B 1 567 ? -2.82 -76.875 -6.273 1 57.31 567 ASP B CA 1
ATOM 9182 C C . ASP B 1 567 ? -2.422 -78.312 -5.922 1 57.31 567 ASP B C 1
ATOM 9184 O O . ASP B 1 567 ? -2.381 -79.188 -6.793 1 57.31 567 ASP B O 1
ATOM 9188 N N . ILE B 1 568 ? -2.082 -78.688 -4.602 1 53.56 568 ILE B N 1
ATOM 9189 C CA . ILE B 1 568 ? -1.615 -80 -4.191 1 53.56 568 ILE B CA 1
ATOM 9190 C C . ILE B 1 568 ? -2.809 -80.875 -3.826 1 53.56 568 ILE B C 1
ATOM 9192 O O . ILE B 1 568 ? -2.729 -82.125 -3.896 1 53.56 568 ILE B O 1
ATOM 9196 N N . SER B 1 569 ? -4.113 -80.562 -3.205 1 45.91 569 SER B N 1
ATOM 9197 C CA . SER B 1 569 ? -5.105 -81.438 -2.596 1 45.91 569 SER B CA 1
ATOM 9198 C C . SER B 1 569 ? -5.844 -82.25 -3.654 1 45.91 569 SER B C 1
ATOM 9200 O O . SER B 1 569 ? -6.676 -83.125 -3.322 1 45.91 569 SER B O 1
ATOM 9202 N N . ALA B 1 570 ? -6.062 -81.938 -4.898 1 34.69 570 ALA B N 1
ATOM 9203 C CA . ALA B 1 570 ? -6.949 -82.875 -5.609 1 34.69 570 ALA B CA 1
ATOM 9204 C C . ALA B 1 570 ? -6.207 -84.125 -6.035 1 34.69 570 ALA B C 1
ATOM 9206 O O . ALA B 1 570 ? -5.078 -84.062 -6.531 1 34.69 570 ALA B O 1
#

=== Feature glossary ===
The record interleaves many kinds of information about one protein. Here is each kind framed as the question it answers.

Q: What does the local fold look like, residue by residue?
A: The Foldseek 3Di string encodes local tertiary geometry as a 20-letter alphabet — one character per residue — derived from the relative positions of nearby Cα atoms. Unlike the amino-acid sequence, 3Di is a direct function of the 3D structure, so two proteins with the same fold have similar 3Di strings even at low sequence identity.

Q: Which residues are in helices, strands, or loops?
A: The SS8 string is DSSP's per-residue secondary-structure call. α-helix (H) means an i→i+4 H-bond ladder; β-strand (E) means the residue participates in a β-sheet; 3₁₀ (G) and π (I) are tighter and wider helices; T/S are turns/bends; '-' is loop.

Q: How big and how compact is the whole molecule?
A: Radius of gyration (Rg) is the root-mean-square distance of Cα atoms from their centroid — a single number for overall size and compactness. A globular domain of N residues has Rg ≈ 2.2·N^0.38 Å; an extended or disordered chain has a much larger Rg. The Cα contact count is the number of residue pairs whose Cα atoms are within 8 Å and are more than four positions apart in sequence — a standard proxy for tertiary packing density. The bounding box is the smallest axis-aligned box enclosing all Cα atoms.

Q: Where is each backbone atom in 3D?
A: Structure coordinates are given as an mmCIF _atom_site loop: one row per atom with element, residue name, chain id, sequence number, and x/y/z position in Å. Only the four main-chain atoms per residue are included here; side chains are omitted to keep the record compact.

Q: What is the amino-acid chain?
A: Primary structure: the covalent order of the twenty standard amino acids along the backbone. Two proteins with the same sequence will (almost always) fold to the same structure; two with 30% identity often share a fold but not the details.

Q: What if only a Cα trace is available?
A: Three-state secondary structure (P-SEA) collapses the eight DSSP classes into helix (a), strand (b), and coil (c). P-SEA assigns these from Cα geometry alone — distances and angles — without requiring backbone oxygens, so it works on any Cα trace.

Q: What family and function is it annotated with?
A: Database cross-references. InterPro integrates a dozen domain/family signature databases into unified entries with residue-range hits. GO terms attach function/process/location labels with evidence codes. CATH codes position the fold in a four-level structural taxonomy. Organism is the NCBI-taxonomy species name.

Q: How confident is the AlphaFold model at each residue?
A: pLDDT is the predicted lDDT-Cα score: AlphaFold's confidence that the local environment of each residue (all inter-atomic distances within 15 Å) is correctly placed. It is a per-residue number between 0 and 100, with higher meaning more reliable.

Q: How mobile is each atom in the crystal?
A: B-factor (Debye–Waller factor) reflects atomic displacement in the crystal lattice. It is an experimental observable (units Å²), not a prediction; low values mean the atom is pinned down, high values mean it moves or is heterogeneous across the crystal.

Q: Which residues are buried vs exposed?
A: SASA measures how much of the protein is reachable by solvent. It is computed by rolling a water-sized probe over the atomic surface and summing the exposed area (Å²). Per-residue SASA distinguishes core (buried, low SASA) from surface (exposed, high SASA) residues; total SASA is a whole-molecule size measure.

Q: What do the diagnostic plots show?
A: Plot images: a contact map (which residues are close in 3D, as an N×N binary image), a Ramachandran scatter (backbone torsion angles, revealing secondary-structure composition at a glance), and — for AlphaFold structures — a PAE heatmap (pairwise prediction confidence).

Q: What known structures does this most resemble?
A: The Foldseek neighbor list gives the closest experimentally determined structures in the PDB, ranked by structural alignment. TM-score near 1 means near-identical fold; near 0.3 means only rough topology match. This is how one finds what a novel AlphaFold prediction most resembles in the solved-structure universe.

Q: Are the domains correctly placed relative to each other?
A: Predicted aligned error is AlphaFold's pairwise confidence. Unlike pLDDT (per-residue), PAE is per-residue-pair and captures whether two parts of the structure are correctly placed relative to each other. Units are ångströms of expected positional error.

Q: What do the rendered images show?
A: Structure images are PyMOL renders from six orthogonal camera directions. Cartoon representation draws helices as coils and strands as arrows; sticks shows the backbone as bonds; surface shows the solvent-excluded envelope. Rainbow coloring maps sequence position to hue (blue→red, N→C); chain coloring assigns a distinct color per polypeptide.

Q: What are the backbone torsion angles?
A: φ (phi) and ψ (psi) are the two rotatable backbone dihedrals per residue: φ is the C(i-1)–N–Cα–C torsion, ψ is the N–Cα–C–N(i+1) torsion, both in degrees on (−180°, 180°]. α-helical residues cluster near (−60°, −45°); β-strand residues near (−120°, +130°). A Ramachandran plot is simply a scatter of (φ, ψ) for every residue.